Protein AF-0000000081412092 (afdb_homodimer)

Solvent-accessible surface area (backbone atoms only — not comparable to full-atom values): 49484 Å² total; per-residue (Å²): 128,83,80,73,74,61,71,73,50,49,62,52,47,55,50,48,51,60,58,60,59,54,66,62,67,49,49,82,80,66,66,61,80,60,73,70,66,56,52,68,73,54,84,76,53,70,52,47,70,67,46,55,77,29,87,55,70,61,45,66,67,56,73,60,57,31,67,35,69,69,59,52,50,51,50,53,47,17,69,72,57,8,29,70,48,46,28,34,55,22,48,27,48,23,31,45,15,49,18,34,36,40,46,10,62,61,32,58,31,29,33,36,39,35,36,53,24,46,31,36,23,14,58,27,76,78,75,10,41,76,90,38,36,67,36,75,33,33,48,32,37,42,33,41,38,38,41,32,55,66,48,88,67,34,36,46,61,26,47,18,50,21,31,45,29,47,21,52,19,35,47,25,46,32,52,38,51,50,52,50,52,49,49,50,44,51,50,40,48,44,50,36,34,41,34,53,54,50,39,51,53,48,54,52,49,48,53,51,43,53,52,48,29,53,48,32,49,51,31,35,75,67,69,76,42,47,73,62,54,33,36,58,39,53,26,57,52,35,48,47,53,28,50,46,47,54,32,52,43,50,37,52,46,31,32,29,51,45,30,37,65,28,51,33,23,39,26,60,27,75,73,64,67,86,63,59,79,44,73,76,81,80,88,49,36,52,61,75,47,44,46,67,45,46,48,28,18,20,66,48,33,19,30,47,19,46,20,24,20,26,25,26,42,37,47,28,38,57,28,66,69,46,68,47,50,30,43,37,34,36,44,30,24,44,36,68,40,80,50,93,66,60,32,77,39,80,91,26,58,45,69,52,75,47,78,48,75,48,64,89,70,79,67,91,55,50,67,45,50,48,36,45,52,27,20,51,49,26,26,52,29,26,52,50,33,38,52,45,51,55,50,44,53,50,48,39,38,51,26,45,47,47,40,55,48,33,57,55,47,46,53,54,28,53,50,44,29,53,54,27,48,51,47,28,54,50,32,50,50,33,36,76,70,68,73,44,60,66,68,56,33,52,52,27,46,53,49,26,53,51,31,48,51,49,35,50,51,41,52,44,47,40,56,46,27,52,54,50,35,43,53,48,49,23,37,35,68,59,34,49,77,66,56,73,53,70,75,49,48,38,79,70,77,78,55,79,77,37,104,132,81,79,74,76,64,73,73,50,50,62,52,44,53,51,45,48,58,57,58,58,56,66,59,72,47,46,84,80,66,63,60,82,59,74,70,66,56,52,66,71,44,42,67,31,67,52,47,71,66,47,54,76,29,86,54,68,59,45,68,66,56,70,60,58,32,66,34,70,67,58,52,51,51,49,53,47,16,71,74,57,8,63,70,48,50,52,34,53,50,50,27,52,49,32,45,51,50,19,50,58,38,44,53,62,57,41,75,42,76,45,82,50,72,45,86,42,83,41,77,24,48,80,35,88,75,73,10,36,78,90,38,37,70,35,74,31,33,48,32,37,40,32,41,36,38,40,31,52,66,48,89,68,34,35,46,59,27,46,19,48,21,32,44,28,46,21,52,20,36,46,26,47,31,52,37,51,51,51,50,51,50,49,51,43,53,49,37,47,44,50,34,34,41,34,53,54,50,37,52,53,47,52,52,50,47,53,50,42,51,52,49,29,53,48,32,47,50,32,36,76,68,70,75,43,45,72,65,53,33,50,60,40,51,60,57,52,63,58,46,52,52,49,46,50,53,33,54,50,50,35,52,53,30,33,34,50,43,30,45,66,29,58,45,58,61,77,63,27,73,71,62,68,85,62,60,78,44,74,76,80,80,86,46,35,54,59,73,45,44,47,68,45,47,47,26,18,21,66,47,33,19,32,46,19,45,21,24,20,27,24,27,43,36,46,27,40,58,28,67,69,46,69,45,48,29,42,38,34,36,42,32,25,41,28,62,39,79,50,94,67,60,31,78,39,79,63,16,39,30,36,36,41,32,47,37,39,39,32,79,58,38,50,50,50,25,66,42,15,48,36,33,28,27,19,19,48,26,19,30,30,25,18,52,32,37,42,45,51,28,52,44,51,34,47,38,40,45,25,45,43,47,41,56,40,33,57,55,31,45,54,23,28,52,50,20,31,54,38,20,48,52,33,28,54,47,33,47,53,33,36,76,70,67,74,45,60,65,67,56,34,51,51,29,47,54,49,28,51,52,31,50,50,49,35,48,51,42,52,40,47,39,56,45,28,51,53,51,35,42,52,49,49,23,37,36,69,61,33,50,77,66,57,72,53,70,75,50,48,37,79,69,76,78,56,80,78,40,106

Radius of gyration: 40.43 Å; Cα contacts (8 Å, |Δi|>4): 1668; chains: 2; bounding box: 71×134×109 Å

Secondary structure (DSSP, 8-state):
------TTHHHHHHHHHHHHGGGS---TT------PPPGGGSPP-HHHHTS-B-SPPPPTTGGGGG--HHHHHHHHHHHHH-HHHHHHHHHHHHHHHHHHHHHHTTS-EEEEEEEEEEEEEPSBTTTB-GGGTTEEEEEEEEEEEEEEE--TTSHHHHHHHHHHHHHHHHHHHHHHHHHHHHHHHHHHHHHHHHHHHHHHHHHHHHHHHHHHHHHHHHHHHTTSS-HHHHHHHHTHHHHHHHHHHHHHHHHHHHHHHHHHHTT--GGGGGGPPPP-----SPPPBS-S-HHHHHTT-HHHHHHHHHHHHHHHHHHHHHHTTSPEEEEEEEEEEEEESS-TTTTSSGGGEEEEEEEEEE--S--TTHHHHHHHHHHHHHHHHHHHHHHHHHHHHHHHHHHHHHHHHHHHHHHHHHHHHHHHHHHHHHHHHHHHTTSS-HHHHHHHHHHHHHHHHHHHHHHHHHHHHHHHHHHH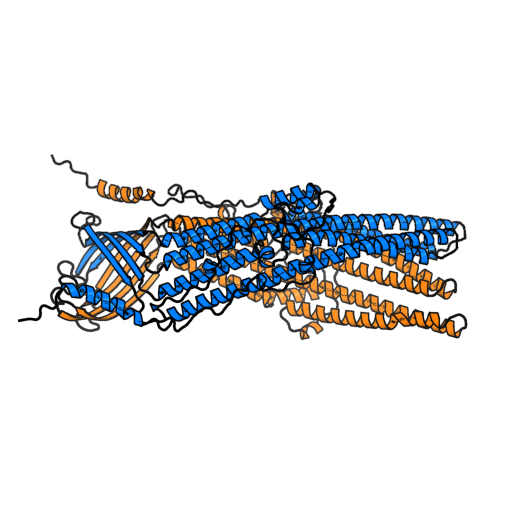TTTT--GGGS---HHHHSPPPPPGGG-/------TTHHHHHHHHHHHHTTTS---TT------PPPGGGSPP-HHHHTS-B-SPPPPTTGGGGG--HHHHHHHHHHHHH-HHHHHHHHHHHHHHHHHHHHHHTTSPEEEEEEE--EEEEPSBTTTB-GGGTTEEEEEEEEEEEEEEE--TTSHHHHHHHHHHHHHHHHHHHHHHHHHHHHHHHHHHHHHHHHHHHHHHHHHHHHHHHHHHHHHHHHHHHTTSS-HHHHHHHHTHHHHHHHHHHHHHHHHHHHHHHHHHHTT--GGGGGGPPPP-----SPPPBS-S-HHHHHHT-HHHHHHHHHHHHHHHHHHHHHHTTS-EEEEEEEEEEEEESS-TTTTSSGGGEEEEEEEEEEEEEE-TTHHHHHHHHHHHHHHHHHHHHHHHHHHHHHHHHHHHHHHHHHHHHHHHHHHHHHHHHHHHHHHHHHHHTTSS-HHHHHHHHHHHHHHHHHHHHHHHHHHHHHHHHHHHTTTT--GGGS---HHHHSPPPPPGGG-

Organism: NCBI:txid198620

Sequence (998 aa):
MPRRINRALLPLSVLAFTLGLGGCIGTGGIAPQGKALEANALATDDAIAHAARDANWPTARWWQAYGDPQLNHWIDLAVQGSPTMAMAAARVRQARAMAGVAEAAESLQINGESTLKRHNWPTDQFYGPGELANTTTWDNNAALGFSYALDLWGRESNASERAVDLAHMSAAEARLAQLELQNNIVRAYIELSLHYAQRDIVAATLKQQQQILDLAQKRLNGGIGTHFEVSQAETPLPETHRQLDALDEEIALSRNQIVALAGKGPGEGAQLQRPTLSLGAALKLPSALPAELLGQRPDVVASRWQVAAQARGIDVAHAGFYPNVDLVGSLGYMATGGGALEFLTGKKLNYNVGPAISLPIFDGGRLRAELGEASAGYDIAVAHYNQTLVNALKNISDQLIRRESMDKQQTFAAESVATAQKTYDIAMVAYQRGLTDYLNVLNAQTLLFKQQQVQQRVQAARLSAHAELVTALGGGLGAGNDVPTTEQTAVPKTPALLRMPRRINRALLPLSVLAFTLGLGGCIGTGGIAPQGKALEANALATDDAIAHAARDANWPTARWWQAYGDPQLNHWIDLAVQGSPTMAMAAARVRQARAMAGVAEAAESLQINGESTLKRHNWPTDQFYGPGELANTTTWDNNAALGFSYALDLWGRESNASERAVDLAHMSAAEARLAQLELQNNIVRAYIELSLHYAQRDIVAATLKQQQQILDLAQKRLNGGIGTHFEVSQAETPLPETHRQLDALDEEIALSRNQIVALAGKGPGEGAQLQRPTLSLGAALKLPSALPAELLGQRPDVVASRWQVAAQARGIDVAHAGFYPNVDLVGSLGYMATGGGALEFLTGKKLNYNVGPAISLPIFDGGRLRAELGEASAGYDIAVAHYNQTLVNALKNISDQLIRRESMDKQQTFAAESVATAQKTYDIAMVAYQRGLTDYLNVLNAQTLLFKQQQVQQRVQAARLSAHAELVTALGGGLGAGNDVPTTEQTAVPKTPALLR

InterPro domains:
  IPR003423 Outer membrane efflux protein [PF02321] (74-263)
  IPR003423 Outer membrane efflux protein [PF02321] (289-475)
  IPR010131 Multidrug resistance outer membrane protein MdtP/Nodulation protein T-like [PTHR30203] (1-477)
  IPR010131 Multidrug resistance outer membrane protein MdtP/Nodulation protein T-like [TIGR01845] (16-476)

Nearest PDB structures (foldseek):
  5azs-assembly1_A  TM=8.991E-01  e=2.786E-22  Pseudomonas aeruginosa PAO1
  1wp1-assembly1_A  TM=8.840E-01  e=1.507E-22  Pseudomonas aeruginosa
  7akz-assembly1_A  TM=8.746E-01  e=1.381E-22  Pseudomonas aeruginosa PAO1
  5azs-assembly1_C  TM=8.806E-01  e=8.719E-22  Pseudomonas aeruginosa PAO1
  6zre-assembly2_B  TM=8.581E-01  e=2.392E-21  Pseudomonas aeruginosa PAO1

pLDDT: mean 92.53, std 10.91, range [32.28, 98.81]

Foldseek 3Di:
DPPPPPPVCVVVVVVVVQVVLLPFFFLVPFFFDADFDDLLVDDADPLLVVFFADQDAQALQNVCLQVFVVLVVLLVLLCPDPPLLVVLVVVLVVLVVVLVVLLCLQDKDKDKDKDWDWDAADQDCPRQNDPRHRDIWIWIKIKIKIKHWPCPLCLSVLSSVLSVLLSLLSVLVSLLSSLVLSLQLLLLLLQLLLLVLLLVLLVVLLVVLVVQLVLLVVCVVVVNHDPVQNCVSVVCNVVSVVVNVVSVVSNLVSLQSSVVSSVHHSVCSVVDDRTRTDRDDADTHSDSRSCLQQLQASVLQSLLSQLLSLLSQLSSLLCLQHKTKMKIKMWIFTDIHDDSCVSRDPVRIDMDIDIDIDHDSDDPCVSSVSSNVSSVSSNVSSVVSNVSSVVLSVQLSVLSVQLVVLVVVLVVLVVQLVVLVVQLVVQVVCVSVVNDGCVSNVVSSVSNSVSSSVNSVSVSSNSSSRSSNSNSSRSNPRSSVSHDDPVSSDRDDNDPSND/DPPPPPPVCVVVVVVVVVVVLLPFFFLVPQFFDADFDDLLVDDADPLLVVFFADQDAQALQNVCLFVFVVLVVLLVLLCPDNPLLVVLVVVLVVLVVVLVVLLCLQDKDKDKDKDWDWDQADQDCPRQNDPRHRDIWIWIKIKIKIKHWPCPLCLSVLSSVLSVLLSLLSVLVSLLSSLVLSLQLLLLLLQLLLLVLLLVLLVVLLVVLVVQLVLLVVCVVVVNHDPVQNCVSVPCNVVSVVVNVVSVVSNLVSLQSSVVSSVDHSVCSVVDDRDRTDRDDADGHSDSRLCLQQLQASVLQSLQSQLLSLLSQLSSLLCLQDKTKMKIKMWIFTDIHDDSCVRRDPVRIDMDIDIDIDHDSDDPCVSSVSSNVSSVSSNVSSVSSNVSSVVLSVLLSVLSVQLVVLVVVLVVLVVQLVVLVVQLVVQVVCVSVVNDGCVSNVVSSVSNSVSSSVNSVSVSSNSSSRSSNSNSSHSNPRSSVSHDDPVSSDRDDNDPSSD

Structure (mmCIF, N/CA/C/O backbone):
data_AF-0000000081412092-model_v1
#
loop_
_entity.id
_entity.type
_entity.pdbx_description
1 polymer 'Efflux transporter outer membrane subunit'
#
loop_
_atom_site.group_PDB
_atom_site.id
_atom_site.type_symbol
_atom_site.label_atom_id
_atom_site.label_alt_id
_atom_site.label_comp_id
_atom_site.label_asym_id
_atom_site.label_entity_id
_atom_site.label_seq_id
_atom_site.pdbx_PDB_ins_code
_atom_site.Cartn_x
_atom_site.Cartn_y
_atom_site.Cartn_z
_atom_site.occupancy
_atom_site.B_iso_or_equiv
_atom_site.auth_seq_id
_atom_site.auth_comp_id
_atom_site.auth_asym_id
_atom_site.auth_atom_id
_atom_site.pdbx_PDB_model_num
ATOM 1 N N . MET A 1 1 ? -39.469 70.812 19.297 1 35.06 1 MET A N 1
ATOM 2 C CA . MET A 1 1 ? -39.156 69.812 20.266 1 35.06 1 MET A CA 1
ATOM 3 C C . MET A 1 1 ? -38.375 68.625 19.609 1 35.06 1 MET A C 1
ATOM 5 O O . MET A 1 1 ? -38.844 68.062 18.609 1 35.06 1 MET A O 1
ATOM 9 N N . PRO A 1 2 ? -37 68.688 19.719 1 48.34 2 PRO A N 1
ATOM 10 C CA . PRO A 1 2 ? -36.125 67.812 18.953 1 48.34 2 PRO A CA 1
ATOM 11 C C . PRO A 1 2 ? -36.438 66.312 19.188 1 48.34 2 PRO A C 1
ATOM 13 O O . PRO A 1 2 ? -36.875 65.938 20.281 1 48.34 2 PRO A O 1
ATOM 16 N N . ARG A 1 3 ? -37.031 65.688 18.172 1 50.62 3 ARG A N 1
ATOM 17 C CA . ARG A 1 3 ? -37.375 64.312 18.141 1 50.62 3 ARG A CA 1
ATOM 18 C C . ARG A 1 3 ? -36.219 63.438 18.719 1 50.62 3 ARG A C 1
ATOM 20 O O . ARG A 1 3 ? -35.094 63.469 18.203 1 50.62 3 ARG A O 1
ATOM 27 N N . ARG A 1 4 ? -36.188 63.188 20.078 1 48.78 4 ARG A N 1
ATOM 28 C CA . ARG A 1 4 ? -35.312 62.281 20.844 1 48.78 4 ARG A CA 1
ATOM 29 C C . ARG A 1 4 ? -35.25 60.906 20.203 1 48.78 4 ARG A C 1
ATOM 31 O O . ARG A 1 4 ? -36.188 60.125 20.25 1 48.78 4 ARG A O 1
ATOM 38 N N . ILE A 1 5 ? -34.562 60.812 19 1 49.03 5 ILE A N 1
ATOM 39 C CA . ILE A 1 5 ? -34.219 59.469 18.547 1 49.03 5 ILE A CA 1
ATOM 40 C C . ILE A 1 5 ? -33.688 58.656 19.734 1 49.03 5 ILE A C 1
ATOM 42 O O . ILE A 1 5 ? -32.719 59.031 20.375 1 49.03 5 ILE A O 1
ATOM 46 N N . ASN A 1 6 ? -34.562 57.969 20.469 1 45.41 6 ASN A N 1
ATOM 47 C CA . ASN A 1 6 ? -34.281 57.125 21.641 1 45.41 6 ASN A CA 1
ATOM 48 C C . ASN A 1 6 ? -33 56.344 21.453 1 45.41 6 ASN A C 1
ATOM 50 O O . ASN A 1 6 ? -32.875 55.562 20.5 1 45.41 6 ASN A O 1
ATOM 54 N N . ARG A 1 7 ? -31.859 56.75 21.953 1 57.88 7 ARG A N 1
ATOM 55 C CA . ARG A 1 7 ? -30.5 56.219 22.094 1 57.88 7 ARG A CA 1
ATOM 56 C C . ARG A 1 7 ? -30.5 54.719 22.297 1 57.88 7 ARG A C 1
ATOM 58 O O . ARG A 1 7 ? -29.484 54.062 22.094 1 57.88 7 ARG A O 1
ATOM 65 N N . ALA A 1 8 ? -31.562 54.219 22.953 1 57.28 8 ALA A N 1
ATOM 66 C CA . ALA A 1 8 ? -31.594 52.812 23.25 1 57.28 8 ALA A CA 1
ATOM 67 C C . ALA A 1 8 ? -31.844 52 21.969 1 57.28 8 ALA A C 1
ATOM 69 O O . ALA A 1 8 ? -31.531 50.812 21.906 1 57.28 8 ALA A O 1
ATOM 70 N N . LEU A 1 9 ? -32.469 52.594 20.984 1 55.66 9 LEU A N 1
ATOM 71 C CA . LEU A 1 9 ? -32.812 51.844 19.766 1 55.66 9 LEU A CA 1
ATOM 72 C C . LEU A 1 9 ? -31.578 51.719 18.859 1 55.66 9 LEU A C 1
ATOM 74 O O . LEU A 1 9 ? -31.609 51 17.875 1 55.66 9 LEU A O 1
ATOM 78 N N . LEU A 1 10 ? -30.5 52.5 19.188 1 52.22 10 LEU A N 1
ATOM 79 C CA . LEU A 1 10 ? -29.328 52.5 18.312 1 52.22 10 LEU A CA 1
ATOM 80 C C . LEU A 1 10 ? -28.641 51.125 18.344 1 52.22 10 LEU A C 1
ATOM 82 O O . LEU A 1 10 ? -28.297 50.562 17.297 1 52.22 10 LEU A O 1
ATOM 86 N N . PRO A 1 11 ? -28.547 50.656 19.594 1 58.25 11 PRO A N 1
ATOM 87 C CA . PRO A 1 11 ? -27.891 49.344 19.531 1 58.25 11 PRO A CA 1
ATOM 88 C C . PRO A 1 11 ? -28.75 48.281 18.844 1 58.25 11 PRO A C 1
ATOM 90 O O . PRO A 1 11 ? -28.234 47.406 18.156 1 58.25 11 PRO A O 1
ATOM 93 N N . LEU A 1 12 ? -30.062 48.438 19.016 1 58.16 12 LEU A N 1
ATOM 94 C CA . LEU A 1 12 ? -30.938 47.469 18.359 1 58.16 12 LEU A CA 1
ATOM 95 C C . LEU A 1 12 ? -30.906 47.656 16.844 1 58.16 12 LEU A C 1
ATOM 97 O O . LEU A 1 12 ? -31 46.688 16.094 1 58.16 12 LEU A O 1
ATOM 101 N N . SER A 1 13 ? -30.766 48.844 16.359 1 56.66 13 SER A N 1
ATOM 102 C CA . SER A 1 13 ? -30.688 49.094 14.922 1 56.66 13 SER A CA 1
ATOM 103 C C . SER A 1 13 ? -29.391 48.531 14.344 1 56.66 13 SER A C 1
ATOM 105 O O . SER A 1 13 ? -29.375 48 13.227 1 56.66 13 SER A O 1
ATOM 107 N N . VAL A 1 14 ? -28.312 48.719 15.047 1 56.19 14 VAL A N 1
ATOM 108 C CA . VAL A 1 14 ? -27.047 48.125 14.594 1 56.19 14 VAL A CA 1
ATOM 109 C C . VAL A 1 14 ? -27.156 46.594 14.562 1 56.19 14 VAL A C 1
ATOM 111 O O . VAL A 1 14 ? -26.688 45.969 13.625 1 56.19 14 VAL A O 1
ATOM 114 N N . LEU A 1 15 ? -27.828 46.094 15.578 1 55.78 15 LEU A N 1
ATOM 115 C CA . LEU A 1 15 ? -28.047 44.656 15.562 1 55.78 15 LEU A CA 1
ATOM 116 C C . LEU A 1 15 ? -28.953 44.25 14.391 1 55.78 15 LEU A C 1
ATOM 118 O O . LEU A 1 15 ? -28.703 43.25 13.719 1 55.78 15 LEU A O 1
ATOM 122 N N . ALA A 1 16 ? -30 45.031 14.18 1 55.62 16 ALA A N 1
ATOM 123 C CA . ALA A 1 16 ? -30.906 44.75 13.07 1 55.62 16 ALA A CA 1
ATOM 124 C C . ALA A 1 16 ? -30.203 44.906 11.727 1 55.62 16 ALA A C 1
ATOM 126 O O . ALA A 1 16 ? -30.453 44.125 10.797 1 55.62 16 ALA A O 1
ATOM 127 N N . PHE A 1 17 ? -29.344 45.844 11.539 1 53.47 17 PHE A N 1
ATOM 128 C CA . PHE A 1 17 ? -28.562 46 10.312 1 53.47 17 PHE A CA 1
ATOM 129 C C . PHE A 1 17 ? -27.641 44.812 10.102 1 53.47 17 PHE A C 1
ATOM 131 O O . PHE A 1 17 ? -27.484 44.344 8.977 1 53.47 17 PHE A O 1
ATOM 138 N N . THR A 1 18 ? -26.984 44.406 11.18 1 50.69 18 THR A N 1
ATOM 139 C CA . THR A 1 18 ? -26.141 43.219 11.039 1 50.69 18 THR A CA 1
ATOM 140 C C . THR A 1 18 ? -26.984 42 10.648 1 50.69 18 THR A C 1
ATOM 142 O O . THR A 1 18 ? -26.531 41.125 9.891 1 50.69 18 THR A O 1
ATOM 145 N N . LEU A 1 19 ? -28.125 41.906 11.258 1 51.72 19 LEU A N 1
ATOM 146 C CA . LEU A 1 19 ? -28.969 40.781 10.906 1 51.72 19 LEU A CA 1
ATOM 147 C C . LEU A 1 19 ? -29.516 40.906 9.492 1 51.72 19 LEU A C 1
ATOM 149 O O . LEU A 1 19 ? -29.875 39.938 8.852 1 51.72 19 LEU A O 1
ATOM 153 N N . GLY A 1 20 ? -29.828 42.125 9.141 1 49.5 20 GLY A N 1
ATOM 154 C CA . GLY A 1 20 ? -30.328 42.344 7.789 1 49.5 20 GLY A CA 1
ATOM 155 C C . GLY A 1 20 ? -29.297 42.031 6.723 1 49.5 20 GLY A C 1
ATOM 156 O O . GLY A 1 20 ? -29.609 42 5.531 1 49.5 20 GLY A O 1
ATOM 157 N N . LEU A 1 21 ? -28.016 42.219 7.008 1 47.34 21 LEU A N 1
ATOM 158 C CA . LEU A 1 21 ? -27 41.844 6.031 1 47.34 21 LEU A CA 1
ATOM 159 C C . LEU A 1 21 ? -27.016 40.344 5.781 1 47.34 21 LEU A C 1
ATOM 161 O O . LEU A 1 21 ? -26.062 39.781 5.238 1 47.34 21 LEU A O 1
ATOM 165 N N . GLY A 1 22 ? -27.766 39.594 6.441 1 47.69 22 GLY A N 1
ATOM 166 C CA . GLY A 1 22 ? -27.969 38.188 6.09 1 47.69 22 GLY A CA 1
ATOM 167 C C . GLY A 1 22 ? -28.141 37.969 4.598 1 47.69 22 GLY A C 1
ATOM 168 O O . GLY A 1 22 ? -28.453 36.844 4.164 1 47.69 22 GLY A O 1
ATOM 169 N N . GLY A 1 23 ? -28.562 38.938 3.936 1 49.41 23 GLY A N 1
ATOM 170 C CA . GLY A 1 23 ? -28.984 38.719 2.559 1 49.41 23 GLY A CA 1
ATOM 171 C C . GLY A 1 23 ? -27.859 38.281 1.651 1 49.41 23 GLY A C 1
ATOM 172 O O . GLY A 1 23 ? -28.062 38.031 0.459 1 49.41 23 GLY A O 1
ATOM 173 N N . CYS A 1 24 ? -26.594 38.656 1.854 1 57.25 24 CYS A N 1
ATOM 174 C CA . CYS A 1 24 ? -25.781 38.75 0.647 1 57.25 24 CYS A CA 1
ATOM 175 C C . CYS A 1 24 ? -25.422 37.375 0.093 1 57.25 24 CYS A C 1
ATOM 177 O O . CYS A 1 24 ? -25.625 37.125 -1.096 1 57.25 24 CYS A O 1
ATOM 179 N N . ILE A 1 25 ? -24.438 36.594 0.785 1 73.62 25 ILE A N 1
ATOM 180 C CA . ILE A 1 25 ? -23.922 35.5 -0.003 1 73.62 25 ILE A CA 1
ATOM 181 C C . ILE A 1 25 ? -24.812 34.25 0.212 1 73.62 25 ILE A C 1
ATOM 183 O O . ILE A 1 25 ? -24.953 33.781 1.34 1 73.62 25 ILE A O 1
ATOM 187 N N . GLY A 1 26 ? -25.672 33.938 -0.663 1 83 26 GLY A N 1
ATOM 188 C CA . GLY A 1 26 ? -26.453 32.719 -0.649 1 83 26 GLY A CA 1
ATOM 189 C C . GLY A 1 26 ? -25.734 31.531 -1.264 1 83 26 GLY A C 1
ATOM 190 O O . GLY A 1 26 ? -24.672 31.688 -1.855 1 83 26 GLY A O 1
ATOM 191 N N . THR A 1 27 ? -26.281 30.359 -1.04 1 90.44 27 THR A N 1
ATOM 192 C CA . THR A 1 27 ? -25.625 29.141 -1.51 1 90.44 27 THR A CA 1
ATOM 193 C C . THR A 1 27 ? -25.828 28.953 -3.012 1 90.44 27 THR A C 1
ATOM 195 O O . THR A 1 27 ? -25.094 28.219 -3.658 1 90.44 27 THR A O 1
ATOM 198 N N . GLY A 1 28 ? -26.875 29.672 -3.545 1 88.19 28 GLY A N 1
ATOM 199 C CA . GLY A 1 28 ? -27.156 29.516 -4.965 1 88.19 28 GLY A CA 1
ATOM 200 C C . GLY A 1 28 ? -27.719 28.156 -5.324 1 88.19 28 GLY A C 1
ATOM 201 O O . GLY A 1 28 ? -27.531 27.672 -6.441 1 88.19 28 GLY A O 1
ATOM 202 N N . GLY A 1 29 ? -28.219 27.422 -4.316 1 91.56 29 GLY A N 1
ATOM 203 C CA . GLY A 1 29 ? -28.844 26.141 -4.574 1 91.56 29 GLY A CA 1
ATOM 204 C C . GLY A 1 29 ? -27.859 24.984 -4.613 1 91.56 29 GLY A C 1
ATOM 205 O O . GLY A 1 29 ? -28.203 23.875 -5.008 1 91.56 29 GLY A O 1
ATOM 206 N N . ILE A 1 30 ? -26.641 25.203 -4.281 1 94.69 30 ILE A N 1
ATOM 207 C CA . ILE A 1 30 ? -25.609 24.172 -4.285 1 94.69 30 ILE A CA 1
ATOM 208 C C . ILE A 1 30 ? -25.906 23.125 -3.207 1 94.69 30 ILE A C 1
ATOM 210 O O . ILE A 1 30 ? -26.062 23.469 -2.031 1 94.69 30 ILE A O 1
ATOM 214 N N . ALA A 1 31 ? -26.078 21.906 -3.568 1 93.56 31 ALA A N 1
ATOM 215 C CA . ALA A 1 31 ? -26.359 20.781 -2.674 1 93.56 31 ALA A CA 1
ATOM 216 C C . ALA A 1 31 ? -25.891 19.453 -3.285 1 93.56 31 ALA A C 1
ATOM 218 O O . ALA A 1 31 ? -25.688 19.359 -4.5 1 93.56 31 ALA A O 1
ATOM 219 N N . PRO A 1 32 ? -25.656 18.438 -2.449 1 95.06 32 PRO A N 1
ATOM 220 C CA . PRO A 1 32 ? -25.297 17.141 -2.994 1 95.06 32 PRO A CA 1
ATOM 221 C C . PRO A 1 32 ? -26.375 16.547 -3.9 1 95.06 32 PRO A C 1
ATOM 223 O O . PRO A 1 32 ? -27.562 16.891 -3.766 1 95.06 32 PRO A O 1
ATOM 226 N N . GLN A 1 33 ? -25.906 15.703 -4.77 1 93.81 33 GLN A N 1
ATOM 227 C CA . GLN A 1 33 ? -26.828 15.109 -5.73 1 93.81 33 GLN A CA 1
ATOM 228 C C . GLN A 1 33 ? -26.953 13.602 -5.504 1 93.81 33 GLN A C 1
ATOM 230 O O . GLN A 1 33 ? -27.906 12.984 -5.973 1 93.81 33 GLN A O 1
ATOM 235 N N . GLY A 1 34 ? -26 13.094 -4.848 1 91.62 34 GLY A N 1
ATOM 236 C CA . GLY A 1 34 ? -25.953 11.648 -4.68 1 91.62 34 GLY A CA 1
ATOM 237 C C . GLY A 1 34 ? -27 11.133 -3.701 1 91.62 34 GLY A C 1
ATOM 238 O O . GLY A 1 34 ? -27.375 11.828 -2.76 1 91.62 34 GLY A O 1
ATOM 239 N N . LYS A 1 35 ? -27.531 9.812 -3.994 1 92.81 35 LYS A N 1
ATOM 240 C CA . LYS A 1 35 ? -28.453 9.125 -3.098 1 92.81 35 LYS A CA 1
ATOM 241 C C . LYS A 1 35 ? -27.906 7.766 -2.674 1 92.81 35 LYS A C 1
ATOM 243 O O . LYS A 1 35 ? -27.5 6.961 -3.52 1 92.81 35 LYS A O 1
ATOM 248 N N . ALA A 1 36 ? -27.812 7.648 -1.334 1 93.75 36 ALA A N 1
ATOM 249 C CA . ALA A 1 36 ? -27.359 6.363 -0.81 1 93.75 36 ALA A CA 1
ATOM 250 C C . ALA A 1 36 ? -28.359 5.254 -1.121 1 93.75 36 ALA A C 1
ATOM 252 O O . ALA A 1 36 ? -29.578 5.438 -0.95 1 93.75 36 ALA A O 1
ATOM 253 N N . LEU A 1 37 ? -27.844 4.199 -1.596 1 91.94 37 LEU A N 1
ATOM 254 C CA . LEU A 1 37 ? -28.688 3.031 -1.848 1 91.94 37 LEU A CA 1
ATOM 255 C C . LEU A 1 37 ? -29.141 2.398 -0.537 1 91.94 37 LEU A C 1
ATOM 257 O O . LEU A 1 37 ? -28.359 2.283 0.408 1 91.94 37 LEU A O 1
ATOM 261 N N . GLU A 1 38 ? -30.484 2.07 -0.577 1 91.12 38 GLU A N 1
ATOM 262 C CA . GLU A 1 38 ? -30.938 1.19 0.495 1 91.12 38 GLU A CA 1
ATOM 263 C C . GLU A 1 38 ? -30.531 -0.257 0.232 1 91.12 38 GLU A C 1
ATOM 265 O O . GLU A 1 38 ? -30.844 -0.813 -0.822 1 91.12 38 GLU A O 1
ATOM 270 N N . ALA A 1 39 ? -29.922 -0.827 1.191 1 91.5 39 ALA A N 1
ATOM 271 C CA . ALA A 1 39 ? -29.406 -2.176 0.992 1 91.5 39 ALA A CA 1
ATOM 272 C C . ALA A 1 39 ? -30.5 -3.133 0.552 1 91.5 39 ALA A C 1
ATOM 274 O O . ALA A 1 39 ? -30.297 -3.955 -0.343 1 91.5 39 ALA A O 1
ATOM 275 N N . ASN A 1 40 ? -31.672 -2.986 1.135 1 92.06 40 ASN A N 1
ATOM 276 C CA . ASN A 1 40 ? -32.781 -3.895 0.843 1 92.06 40 ASN A CA 1
ATOM 277 C C . ASN A 1 40 ? -33.375 -3.629 -0.538 1 92.06 40 ASN A C 1
ATOM 279 O O . ASN A 1 40 ? -34.188 -4.41 -1.026 1 92.06 40 ASN A O 1
ATOM 283 N N . ALA A 1 41 ? -32.938 -2.562 -1.156 1 91.56 41 ALA A N 1
ATOM 284 C CA . ALA A 1 41 ? -33.406 -2.275 -2.518 1 91.56 41 ALA A CA 1
ATOM 285 C C . ALA A 1 41 ? -32.625 -3.121 -3.533 1 91.56 41 ALA A C 1
ATOM 287 O O . ALA A 1 41 ? -33.062 -3.238 -4.688 1 91.56 41 ALA A O 1
ATOM 288 N N . LEU A 1 42 ? -31.547 -3.643 -3.143 1 92.25 42 LEU A N 1
ATOM 289 C CA . LEU A 1 42 ? -30.797 -4.531 -4.016 1 92.25 42 LEU A CA 1
ATOM 290 C C . LEU A 1 42 ? -31.453 -5.898 -4.113 1 92.25 42 LEU A C 1
ATOM 292 O O . LEU A 1 42 ? -31.719 -6.539 -3.092 1 92.25 42 LEU A O 1
ATOM 296 N N . ALA A 1 43 ? -31.656 -6.312 -5.324 1 91.94 43 ALA A N 1
ATOM 297 C CA . ALA A 1 43 ? -32.281 -7.613 -5.551 1 91.94 43 ALA A CA 1
ATOM 298 C C . ALA A 1 43 ? -31.297 -8.75 -5.258 1 91.94 43 ALA A C 1
ATOM 300 O O . ALA A 1 43 ? -30.109 -8.641 -5.578 1 91.94 43 ALA A O 1
ATOM 301 N N . THR A 1 44 ? -31.828 -9.797 -4.633 1 90.44 44 THR A N 1
ATOM 302 C CA . THR A 1 44 ? -31.016 -10.984 -4.379 1 90.44 44 THR A CA 1
ATOM 303 C C . THR A 1 44 ? -31.312 -12.078 -5.402 1 90.44 44 THR A C 1
ATOM 305 O O . THR A 1 44 ? -32.375 -12.07 -6.027 1 90.44 44 THR A O 1
ATOM 308 N N . ASP A 1 45 ? -30.375 -12.922 -5.66 1 91.44 45 ASP A N 1
ATOM 309 C CA . ASP A 1 45 ? -30.562 -14.039 -6.582 1 91.44 45 ASP A CA 1
ATOM 310 C C . ASP A 1 45 ? -31.016 -15.289 -5.84 1 91.44 45 ASP A C 1
ATOM 312 O O . ASP A 1 45 ? -31.328 -15.242 -4.648 1 91.44 45 ASP A O 1
ATOM 316 N N . ASP A 1 46 ? -31.188 -16.375 -6.594 1 90.5 46 ASP A N 1
ATOM 317 C CA . ASP A 1 46 ? -31.656 -17.641 -6.047 1 90.5 46 ASP A CA 1
ATOM 318 C C . ASP A 1 46 ? -30.688 -18.188 -5 1 90.5 46 ASP A C 1
ATOM 320 O O . ASP A 1 46 ? -31.109 -18.828 -4.031 1 90.5 46 ASP A O 1
ATOM 324 N N . ALA A 1 47 ? -29.438 -17.906 -5.164 1 89.88 47 ALA A N 1
ATOM 325 C CA . ALA A 1 47 ? -28.422 -18.422 -4.238 1 89.88 47 ALA A CA 1
ATOM 326 C C . ALA A 1 47 ? -28.641 -17.859 -2.834 1 89.88 47 ALA A C 1
ATOM 328 O O . ALA A 1 47 ? -28.578 -18.594 -1.852 1 89.88 47 ALA A O 1
ATOM 329 N N . ILE A 1 48 ? -28.953 -16.672 -2.734 1 90.44 48 ILE A N 1
ATOM 330 C CA . ILE A 1 48 ? -29.188 -16.047 -1.439 1 90.44 48 ILE A CA 1
ATOM 331 C C . ILE A 1 48 ? -30.578 -16.406 -0.933 1 90.44 48 ILE A C 1
ATOM 333 O O . ILE A 1 48 ? -30.75 -16.766 0.236 1 90.44 48 ILE A O 1
ATOM 337 N N . ALA A 1 49 ? -31.531 -16.344 -1.795 1 86.69 49 ALA A N 1
ATOM 338 C CA . ALA A 1 49 ? -32.938 -16.562 -1.417 1 86.69 49 ALA A CA 1
ATOM 339 C C . ALA A 1 49 ? -33.125 -17.984 -0.871 1 86.69 49 ALA A C 1
ATOM 341 O O . ALA A 1 49 ? -33.906 -18.188 0.054 1 86.69 49 ALA A O 1
ATOM 342 N N . HIS A 1 50 ? -32.375 -18.906 -1.37 1 83.25 50 HIS A N 1
ATOM 343 C CA . HIS A 1 50 ? -32.625 -20.297 -1.022 1 83.25 50 HIS A CA 1
ATOM 344 C C . HIS A 1 50 ? -31.547 -20.844 -0.077 1 83.25 50 HIS A C 1
ATOM 346 O O . HIS A 1 50 ? -31.562 -22.016 0.27 1 83.25 50 HIS A O 1
ATOM 352 N N . ALA A 1 51 ? -30.656 -20.016 0.256 1 85.81 51 ALA A N 1
ATOM 353 C CA . ALA A 1 51 ? -29.641 -20.484 1.196 1 85.81 51 ALA A CA 1
ATOM 354 C C . ALA A 1 51 ? -30.266 -20.891 2.527 1 85.81 51 ALA A C 1
ATOM 356 O O . ALA A 1 51 ? -31.203 -20.25 3.002 1 85.81 51 ALA A O 1
ATOM 357 N N . ALA A 1 52 ? -29.719 -21.922 3.094 1 76.62 52 ALA A N 1
ATOM 358 C CA . ALA A 1 52 ? -30.172 -22.312 4.422 1 76.62 52 ALA A CA 1
ATOM 359 C C . ALA A 1 52 ? -29.953 -21.188 5.43 1 76.62 52 ALA A C 1
ATOM 361 O O . ALA A 1 52 ? -28.953 -20.469 5.363 1 76.62 52 ALA A O 1
ATOM 362 N N . ARG A 1 53 ? -30.953 -21.141 6.383 1 80.81 53 ARG A N 1
ATOM 363 C CA . ARG A 1 53 ? -30.906 -20 7.309 1 80.81 53 ARG A CA 1
ATOM 364 C C . ARG A 1 53 ? -30.594 -20.469 8.727 1 80.81 53 ARG A C 1
ATOM 366 O O . ARG A 1 53 ? -30.953 -21.594 9.109 1 80.81 53 ARG A O 1
ATOM 373 N N . ASP A 1 54 ? -29.734 -19.594 9.297 1 75.75 54 ASP A N 1
ATOM 374 C CA . ASP A 1 54 ? -29.422 -19.703 10.719 1 75.75 54 ASP A CA 1
ATOM 375 C C . ASP A 1 54 ? -29.344 -18.344 11.383 1 75.75 54 ASP A C 1
ATOM 377 O O . ASP A 1 54 ? -28.906 -17.359 10.766 1 75.75 54 ASP A O 1
ATOM 381 N N . ALA A 1 55 ? -29.922 -18.344 12.547 1 70.06 55 ALA A N 1
ATOM 382 C CA . ALA A 1 55 ? -30.016 -17.047 13.219 1 70.06 55 ALA A CA 1
ATOM 383 C C . ALA A 1 55 ? -28.641 -16.594 13.719 1 70.06 55 ALA A C 1
ATOM 385 O O . ALA A 1 55 ? -28.453 -15.422 14.062 1 70.06 55 ALA A O 1
ATOM 386 N N . ASN A 1 56 ? -27.703 -17.453 13.539 1 77.75 56 ASN A N 1
ATOM 387 C CA . ASN A 1 56 ? -26.422 -17.109 14.172 1 77.75 56 ASN A CA 1
ATOM 388 C C . ASN A 1 56 ? -25.438 -16.531 13.156 1 77.75 56 ASN A C 1
ATOM 390 O O . ASN A 1 56 ? -25.344 -17.031 12.031 1 77.75 56 ASN A O 1
ATOM 394 N N . TRP A 1 57 ? -24.844 -15.453 13.586 1 80.94 57 TRP A N 1
ATOM 395 C CA . TRP A 1 57 ? -23.734 -14.883 12.82 1 80.94 57 TRP A CA 1
ATOM 396 C C . TRP A 1 57 ? -22.453 -15.656 13.07 1 80.94 57 TRP A C 1
ATOM 398 O O . TRP A 1 57 ? -22.312 -16.344 14.086 1 80.94 57 TRP A O 1
ATOM 408 N N . PRO A 1 58 ? -21.531 -15.516 12.055 1 83.44 58 PRO A N 1
ATOM 409 C CA . PRO A 1 58 ? -20.234 -16.125 12.344 1 83.44 58 PRO A CA 1
ATOM 410 C C . PRO A 1 58 ? -19.609 -15.586 13.633 1 83.44 58 PRO A C 1
ATOM 412 O O . PRO A 1 58 ? -19.781 -14.414 13.969 1 83.44 58 PRO A O 1
ATOM 415 N N . THR A 1 59 ? -18.953 -16.484 14.289 1 85.75 59 THR A N 1
ATOM 416 C CA . THR A 1 59 ? -18.25 -16.078 15.5 1 85.75 59 THR A CA 1
ATOM 417 C C . THR A 1 59 ? -16.953 -15.352 15.148 1 85.75 59 THR A C 1
ATOM 419 O O . THR A 1 59 ? -16.453 -15.469 14.023 1 85.75 59 THR A O 1
ATOM 422 N N . ALA A 1 60 ? -16.391 -14.648 16.156 1 89.56 60 ALA A N 1
ATOM 423 C CA . ALA A 1 60 ? -15.172 -13.891 15.938 1 89.56 60 ALA A CA 1
ATOM 424 C C . ALA A 1 60 ? -13.992 -14.82 15.664 1 89.56 60 ALA A C 1
ATOM 426 O O . ALA A 1 60 ? -13.016 -14.43 15.008 1 89.56 60 ALA A O 1
ATOM 427 N N . ARG A 1 61 ? -14.07 -16.109 16.156 1 94.62 61 ARG A N 1
ATOM 428 C CA . ARG A 1 61 ? -13.055 -17.125 15.898 1 94.62 61 ARG A CA 1
ATOM 429 C C . ARG A 1 61 ? -13.562 -18.172 14.914 1 94.62 61 ARG A C 1
ATOM 431 O O . ARG A 1 61 ? -13.492 -19.375 15.195 1 94.62 61 ARG A O 1
ATOM 438 N N . TRP A 1 62 ? -14 -17.672 13.75 1 93.12 62 TRP A N 1
ATOM 439 C CA . TRP A 1 62 ? -14.695 -18.469 12.742 1 93.12 62 TRP A CA 1
ATOM 440 C C . TRP A 1 62 ? -13.789 -19.562 12.188 1 93.12 62 TRP A C 1
ATOM 442 O O . TRP A 1 62 ? -14.266 -20.609 11.727 1 93.12 62 TRP A O 1
ATOM 452 N N . TRP A 1 63 ? -12.438 -19.453 12.258 1 95.25 63 TRP A N 1
ATOM 453 C CA . TRP A 1 63 ? -11.5 -20.406 11.688 1 95.25 63 TRP A CA 1
ATOM 454 C C . TRP A 1 63 ? -11.453 -21.688 12.516 1 95.25 63 TRP A C 1
ATOM 456 O O . TRP A 1 63 ? -10.938 -22.703 12.062 1 95.25 63 TRP A O 1
ATOM 466 N N . GLN A 1 64 ? -11.992 -21.625 13.734 1 94.12 64 GLN A N 1
ATOM 467 C CA . GLN A 1 64 ? -12.039 -22.828 14.57 1 94.12 64 GLN A CA 1
ATOM 468 C C . GLN A 1 64 ? -12.922 -23.906 13.953 1 94.12 64 GLN A C 1
ATOM 470 O O . GLN A 1 64 ? -12.812 -25.078 14.297 1 94.12 64 GLN A O 1
ATOM 475 N N . ALA A 1 65 ? -13.789 -23.531 13.016 1 92.44 65 ALA A N 1
ATOM 476 C CA . ALA A 1 65 ? -14.664 -24.469 12.328 1 92.44 65 ALA A CA 1
ATOM 477 C C . ALA A 1 65 ? -13.859 -25.516 11.555 1 92.44 65 ALA A C 1
ATOM 479 O O . ALA A 1 65 ? -14.359 -26.594 11.258 1 92.44 65 ALA A O 1
ATOM 480 N N . TYR A 1 66 ? -12.562 -25.234 11.242 1 95.75 66 TYR A N 1
ATOM 481 C CA . TYR A 1 66 ? -11.727 -26.141 10.461 1 95.75 66 TYR A CA 1
ATOM 482 C C . TYR A 1 66 ? -11.141 -27.234 11.344 1 95.75 66 TYR A C 1
ATOM 484 O O . TYR A 1 66 ? -10.602 -28.219 10.844 1 95.75 66 TYR A O 1
ATOM 492 N N . GLY A 1 67 ? -11.203 -27.078 12.648 1 95.12 67 GLY A N 1
ATOM 493 C CA . GLY A 1 67 ? -10.867 -28.125 13.594 1 95.12 67 GLY A CA 1
ATOM 494 C C . GLY A 1 67 ? -9.375 -28.375 13.703 1 95.12 67 GLY A C 1
ATOM 495 O O . GLY A 1 67 ? -8.945 -29.484 14.07 1 95.12 67 GLY A O 1
ATOM 496 N N . ASP A 1 68 ? -8.484 -27.453 13.375 1 97.75 68 ASP A N 1
ATOM 497 C CA . ASP A 1 68 ? -7.031 -27.609 13.453 1 97.75 68 ASP A CA 1
ATOM 498 C C . ASP A 1 68 ? -6.418 -26.625 14.438 1 97.75 68 ASP A C 1
ATOM 500 O O . ASP A 1 68 ? -6.312 -25.438 14.148 1 97.75 68 ASP A O 1
ATOM 504 N N . PRO A 1 69 ? -5.941 -27.109 15.617 1 97.38 69 PRO A N 1
ATOM 505 C CA . PRO A 1 69 ? -5.402 -26.219 16.656 1 97.38 69 PRO A CA 1
ATOM 506 C C . PRO A 1 69 ? -4.176 -25.453 16.188 1 97.38 69 PRO A C 1
ATOM 508 O O . PRO A 1 69 ? -3.928 -24.344 16.656 1 97.38 69 PRO A O 1
ATOM 511 N N . GLN A 1 70 ? -3.355 -26.047 15.297 1 98.38 70 GLN A N 1
ATOM 512 C CA . GLN A 1 70 ? -2.211 -25.328 14.742 1 98.38 70 GLN A CA 1
ATOM 513 C C . GLN A 1 70 ? -2.654 -24.078 14 1 98.38 70 GLN A C 1
ATOM 515 O O . GLN A 1 70 ? -2.033 -23.016 14.133 1 98.38 70 GLN A O 1
ATOM 520 N N . LEU A 1 71 ? -3.748 -24.156 13.234 1 98.06 71 LEU A N 1
ATOM 521 C CA . LEU A 1 71 ? -4.305 -22.984 12.547 1 98.06 71 LEU A CA 1
ATOM 522 C C . LEU A 1 71 ? -4.715 -21.906 13.547 1 98.06 71 LEU A C 1
ATOM 524 O O . LEU A 1 71 ? -4.391 -20.734 13.367 1 98.06 71 LEU A O 1
ATOM 528 N N . ASN A 1 72 ? -5.387 -22.359 14.672 1 97.88 72 ASN A N 1
ATOM 529 C CA . ASN A 1 72 ? -5.793 -21.422 15.711 1 97.88 72 ASN A CA 1
ATOM 530 C C . ASN A 1 72 ? -4.598 -20.656 16.266 1 97.88 72 ASN A C 1
ATOM 532 O O . ASN A 1 72 ? -4.66 -19.438 16.422 1 97.88 72 ASN A O 1
ATOM 536 N N . HIS A 1 73 ? -3.566 -21.359 16.531 1 97.44 73 HIS A N 1
ATOM 537 C CA . HIS A 1 73 ? -2.369 -20.781 17.125 1 97.44 73 HIS A CA 1
ATOM 538 C C . HIS A 1 73 ? -1.756 -19.719 16.234 1 97.44 73 HIS A C 1
ATOM 540 O O . HIS A 1 73 ? -1.468 -18.609 16.688 1 97.44 73 HIS A O 1
ATOM 546 N N . TRP A 1 74 ? -1.614 -20.016 14.945 1 97.94 74 TRP A N 1
ATOM 547 C CA . TRP A 1 74 ? -0.935 -19.094 14.039 1 97.94 74 TRP A CA 1
ATOM 548 C C . TRP A 1 74 ? -1.792 -17.859 13.766 1 97.94 74 TRP A C 1
ATOM 550 O O . TRP A 1 74 ? -1.268 -16.766 13.586 1 97.94 74 TRP A O 1
ATOM 560 N N . ILE A 1 75 ? -3.145 -18.016 13.727 1 98.25 75 ILE A N 1
ATOM 561 C CA . ILE A 1 75 ? -4.008 -16.844 13.547 1 98.25 75 ILE A CA 1
ATOM 562 C C . ILE A 1 75 ? -3.951 -15.969 14.797 1 98.25 75 ILE A C 1
ATOM 564 O O . ILE A 1 75 ? -3.855 -14.742 14.703 1 98.25 75 ILE A O 1
ATOM 568 N N . ASP A 1 76 ? -3.924 -16.594 16.016 1 97.56 76 ASP A N 1
ATOM 569 C CA . ASP A 1 76 ? -3.811 -15.836 17.266 1 97.56 76 ASP A CA 1
ATOM 570 C C . ASP A 1 76 ? -2.502 -15.047 17.312 1 97.56 76 ASP A C 1
ATOM 572 O O . ASP A 1 76 ? -2.492 -13.867 17.672 1 97.56 76 ASP A O 1
ATOM 576 N N . LEU A 1 77 ? -1.436 -15.703 16.922 1 96.88 77 LEU A N 1
ATOM 577 C CA . LEU A 1 77 ? -0.126 -15.062 16.891 1 96.88 77 LEU A CA 1
ATOM 578 C C . LEU A 1 77 ? -0.124 -13.875 15.93 1 96.88 77 LEU A C 1
ATOM 580 O O . LEU A 1 77 ? 0.415 -12.812 16.25 1 96.88 77 LEU A O 1
ATOM 584 N N . ALA A 1 78 ? -0.719 -14.047 14.734 1 98.12 78 ALA A N 1
ATOM 585 C CA . ALA A 1 78 ? -0.742 -13 13.711 1 98.12 78 ALA A CA 1
ATOM 586 C C . ALA A 1 78 ? -1.571 -11.805 14.172 1 98.12 78 ALA A C 1
ATOM 588 O O . ALA A 1 78 ? -1.142 -10.656 14.039 1 98.12 78 ALA A O 1
ATOM 589 N N . VAL A 1 79 ? -2.76 -12.047 14.75 1 97.44 79 VAL A N 1
ATOM 590 C CA . VAL A 1 79 ? -3.676 -10.984 15.156 1 97.44 79 VAL A CA 1
ATOM 591 C C . VAL A 1 79 ? -3.074 -10.203 16.328 1 97.44 79 VAL A C 1
ATOM 593 O O . VAL A 1 79 ? -3.273 -8.992 16.438 1 97.44 79 VAL A O 1
ATOM 596 N N . GLN A 1 80 ? -2.207 -10.82 17.094 1 94.5 80 GLN A N 1
ATOM 597 C CA . GLN A 1 80 ? -1.636 -10.18 18.266 1 94.5 80 GLN A CA 1
ATOM 598 C C . GLN A 1 80 ? -0.355 -9.422 17.922 1 94.5 80 GLN A C 1
ATOM 600 O O . GLN A 1 80 ? -0.023 -8.422 18.562 1 94.5 80 GLN A O 1
ATOM 605 N N . GLY A 1 81 ? 0.303 -9.906 16.859 1 92 81 GLY A N 1
ATOM 606 C CA . GLY A 1 81 ? 1.657 -9.383 16.797 1 92 81 GLY A CA 1
ATOM 607 C C . GLY A 1 81 ? 2.094 -9.055 15.375 1 92 81 GLY A C 1
ATOM 608 O O . GLY A 1 81 ? 3.232 -8.633 15.156 1 92 81 GLY A O 1
ATOM 609 N N . SER A 1 82 ? 1.292 -9.188 14.359 1 97.06 82 SER A N 1
ATOM 610 C CA . SER A 1 82 ? 1.73 -8.93 12.992 1 97.06 82 SER A CA 1
ATOM 611 C C . SER A 1 82 ? 1.934 -7.434 12.75 1 97.06 82 SER A C 1
ATOM 613 O O . SER A 1 82 ? 1.222 -6.605 13.32 1 97.06 82 SER A O 1
ATOM 615 N N . PRO A 1 83 ? 2.99 -7.086 11.906 1 97.88 83 PRO A N 1
ATOM 616 C CA . PRO A 1 83 ? 3.176 -5.68 11.539 1 97.88 83 PRO A CA 1
ATOM 617 C C . PRO A 1 83 ? 1.933 -5.066 10.898 1 97.88 83 PRO A C 1
ATOM 619 O O . PRO A 1 83 ? 1.656 -3.881 11.086 1 97.88 83 PRO A O 1
ATOM 622 N N . THR A 1 84 ? 1.138 -5.879 10.195 1 97.62 84 THR A N 1
ATOM 623 C CA . THR A 1 84 ? -0.096 -5.402 9.578 1 97.62 84 THR A CA 1
ATOM 624 C C . THR A 1 84 ? -1.081 -4.926 10.641 1 97.62 84 THR A C 1
ATOM 626 O O . THR A 1 84 ? -1.688 -3.861 10.5 1 97.62 84 THR A O 1
ATOM 629 N N . MET A 1 85 ? -1.224 -5.625 11.711 1 97.94 85 MET A N 1
ATOM 630 C CA . MET A 1 85 ? -2.117 -5.242 12.797 1 97.94 85 MET A CA 1
ATOM 631 C C . MET A 1 85 ? -1.581 -4.023 13.539 1 97.94 85 MET A C 1
ATOM 633 O O . MET A 1 85 ? -2.35 -3.148 13.945 1 97.94 85 MET A O 1
ATOM 637 N N . ALA A 1 86 ? -0.25 -3.988 13.703 1 98 86 ALA A N 1
ATOM 638 C CA . ALA A 1 86 ? 0.369 -2.84 14.367 1 98 86 ALA A CA 1
ATOM 639 C C . ALA A 1 86 ? 0.123 -1.558 13.578 1 98 86 ALA A C 1
ATOM 641 O O . ALA A 1 86 ? -0.179 -0.513 14.156 1 98 86 ALA A O 1
ATOM 642 N N . MET A 1 87 ? 0.228 -1.642 12.289 1 98.31 87 MET A N 1
ATOM 643 C CA . MET A 1 87 ? -0.013 -0.487 11.43 1 98.31 87 MET A CA 1
ATOM 644 C C . MET A 1 87 ? -1.465 -0.029 11.523 1 98.31 87 MET A C 1
ATOM 646 O O . MET A 1 87 ? -1.736 1.166 11.656 1 98.31 87 MET A O 1
ATOM 650 N N . ALA A 1 88 ? -2.381 -1.009 11.5 1 97.88 88 ALA A N 1
ATOM 651 C CA . ALA A 1 88 ? -3.803 -0.686 11.586 1 97.88 88 ALA A CA 1
ATOM 652 C C . ALA A 1 88 ? -4.129 -0.012 12.922 1 97.88 88 ALA A C 1
ATOM 654 O O . ALA A 1 88 ? -4.852 0.987 12.953 1 97.88 88 ALA A O 1
ATOM 655 N N . ALA A 1 89 ? -3.576 -0.5 14.016 1 98.06 89 ALA A N 1
ATOM 656 C CA . ALA A 1 89 ? -3.807 0.078 15.336 1 98.06 89 ALA A CA 1
ATOM 657 C C . ALA A 1 89 ? -3.242 1.493 15.422 1 98.06 89 ALA A C 1
ATOM 659 O O . ALA A 1 89 ? -3.873 2.385 15.992 1 98.06 89 ALA A O 1
ATOM 660 N N . ALA A 1 90 ? -2.066 1.7 14.844 1 98.56 90 ALA A N 1
ATOM 661 C CA . ALA A 1 90 ? -1.438 3.018 14.867 1 98.56 90 ALA A CA 1
ATOM 662 C C . ALA A 1 90 ? -2.246 4.023 14.055 1 98.56 90 ALA A C 1
ATOM 664 O O . ALA A 1 90 ? -2.346 5.195 14.422 1 98.56 90 ALA A O 1
ATOM 665 N N . ARG A 1 91 ? -2.836 3.613 12.984 1 98.56 91 ARG A N 1
ATOM 666 C CA . ARG A 1 91 ? -3.662 4.496 12.164 1 98.56 91 ARG A CA 1
ATOM 667 C C . ARG A 1 91 ? -4.91 4.938 12.922 1 98.56 91 ARG A C 1
ATOM 669 O O . ARG A 1 91 ? -5.352 6.082 12.789 1 98.56 91 ARG A O 1
ATOM 676 N N . VAL A 1 92 ? -5.492 4.039 13.719 1 98.56 92 VAL A N 1
ATOM 677 C CA . VAL A 1 92 ? -6.641 4.402 14.547 1 98.56 92 VAL A CA 1
ATOM 678 C C . VAL A 1 92 ? -6.223 5.449 15.578 1 98.56 92 VAL A C 1
ATOM 680 O O . VAL A 1 92 ? -6.922 6.445 15.781 1 98.56 92 VAL A O 1
ATOM 683 N N . ARG A 1 93 ? -5.047 5.285 16.203 1 98.5 93 ARG A N 1
ATOM 684 C CA . ARG A 1 93 ? -4.551 6.262 17.172 1 98.5 93 ARG A CA 1
ATOM 685 C C . ARG A 1 93 ? -4.281 7.605 16.5 1 98.5 93 ARG A C 1
ATOM 687 O O . ARG A 1 93 ? -4.562 8.656 17.078 1 98.5 93 ARG A O 1
ATOM 694 N N . GLN A 1 94 ? -3.779 7.543 15.305 1 98.5 94 GLN A N 1
ATOM 695 C CA . GLN A 1 94 ? -3.527 8.773 14.562 1 98.5 94 GLN A CA 1
ATOM 696 C C . GLN A 1 94 ? -4.824 9.539 14.305 1 98.5 94 GLN A C 1
ATOM 698 O O . GLN A 1 94 ? -4.891 10.75 14.523 1 98.5 94 GLN A O 1
ATOM 703 N N . ALA A 1 95 ? -5.844 8.773 13.844 1 98.62 95 ALA A N 1
ATOM 704 C CA . ALA A 1 95 ? -7.133 9.406 13.555 1 98.62 95 ALA A CA 1
ATOM 705 C C . ALA A 1 95 ? -7.762 9.969 14.82 1 98.62 95 ALA A C 1
ATOM 707 O O . ALA A 1 95 ? -8.359 11.047 14.805 1 98.62 95 ALA A O 1
ATOM 708 N N . ARG A 1 96 ? -7.621 9.312 15.938 1 98.62 96 ARG A N 1
ATOM 709 C CA . ARG A 1 96 ? -8.133 9.797 17.219 1 98.62 96 ARG A CA 1
ATOM 710 C C . ARG A 1 96 ? -7.395 11.062 17.656 1 98.62 96 ARG A C 1
ATOM 712 O O . ARG A 1 96 ? -8.008 12 18.172 1 98.62 96 ARG A O 1
ATOM 719 N N . ALA A 1 97 ? -6.102 11.023 17.438 1 98.44 97 ALA A N 1
ATOM 720 C CA . ALA A 1 97 ? -5.316 12.211 17.75 1 98.44 97 ALA A CA 1
ATOM 721 C C . ALA A 1 97 ? -5.75 13.406 16.906 1 98.44 97 ALA A C 1
ATOM 723 O O . ALA A 1 97 ? -5.875 14.523 17.406 1 98.44 97 ALA A O 1
ATOM 724 N N . MET A 1 98 ? -6.043 13.18 15.664 1 98.31 98 MET A N 1
ATOM 725 C CA . MET A 1 98 ? -6.504 14.242 14.781 1 98.31 98 MET A CA 1
ATOM 726 C C . MET A 1 98 ? -7.863 14.773 15.227 1 98.31 98 MET A C 1
ATOM 728 O O . MET A 1 98 ? -8.133 15.969 15.117 1 98.31 98 MET A O 1
ATOM 732 N N . ALA A 1 99 ? -8.711 13.859 15.727 1 98.62 99 ALA A N 1
ATOM 733 C CA . ALA A 1 99 ? -9.977 14.305 16.297 1 98.62 99 ALA A CA 1
ATOM 734 C C . ALA A 1 99 ? -9.742 15.18 17.531 1 98.62 99 ALA A C 1
ATOM 736 O O . ALA A 1 99 ? -10.477 16.141 17.766 1 98.62 99 ALA A O 1
ATOM 737 N N . GLY A 1 100 ? -8.703 14.859 18.266 1 98.38 100 GLY A N 1
ATOM 738 C CA . GLY A 1 100 ? -8.328 15.688 19.406 1 98.38 100 GLY A CA 1
ATOM 739 C C . GLY A 1 100 ? -7.887 17.078 19 1 98.38 100 GLY A C 1
ATOM 740 O O . GLY A 1 100 ? -8.219 18.062 19.688 1 98.38 100 GLY A O 1
ATOM 741 N N . VAL A 1 101 ? -7.195 17.219 17.875 1 98.25 101 VAL A N 1
ATOM 742 C CA . VAL A 1 101 ? -6.777 18.516 17.375 1 98.25 101 VAL A CA 1
ATOM 743 C C . VAL A 1 101 ? -8.008 19.344 17.016 1 98.25 101 VAL A C 1
ATOM 745 O O . VAL A 1 101 ? -8.102 20.516 17.391 1 98.25 101 VAL A O 1
ATOM 748 N N . ALA A 1 102 ? -8.93 18.719 16.312 1 98 102 ALA A N 1
ATOM 749 C CA . ALA A 1 102 ? -10.141 19.422 15.922 1 98 102 ALA A CA 1
ATOM 750 C C . ALA A 1 102 ? -10.969 19.828 17.141 1 98 102 ALA A C 1
ATOM 752 O O . ALA A 1 102 ? -11.508 20.938 17.188 1 98 102 ALA A O 1
ATOM 753 N N . GLU A 1 103 ? -11.078 19.031 18.141 1 98 103 GLU A N 1
ATOM 754 C CA . GLU A 1 103 ? -11.852 19.297 19.344 1 98 103 GLU A CA 1
ATOM 755 C C . GLU A 1 103 ? -11.242 20.438 20.156 1 98 103 GLU A C 1
ATOM 757 O O . GLU A 1 103 ? -11.961 21.203 20.797 1 98 103 GLU A O 1
ATOM 762 N N . ALA A 1 104 ? -9.945 20.516 20.094 1 97.62 104 ALA A N 1
ATOM 763 C CA . ALA A 1 104 ? -9.242 21.547 20.844 1 97.62 104 ALA A CA 1
ATOM 764 C C . ALA A 1 104 ? -9.68 22.938 20.406 1 97.62 104 ALA A C 1
ATOM 766 O O . ALA A 1 104 ? -9.703 23.875 21.219 1 97.62 104 ALA A O 1
ATOM 767 N N . ALA A 1 105 ? -10.078 23.078 19.172 1 96.44 105 ALA A N 1
ATOM 768 C CA . ALA A 1 105 ? -10.477 24.375 18.625 1 96.44 105 ALA A CA 1
ATOM 769 C C . ALA A 1 105 ? -11.773 24.859 19.266 1 96.44 105 ALA A C 1
ATOM 771 O O . ALA A 1 105 ? -12.094 26.062 19.203 1 96.44 105 ALA A O 1
ATOM 772 N N . GLU A 1 106 ? -12.531 24 19.938 1 97.25 106 GLU A N 1
ATOM 773 C CA . GLU A 1 106 ? -13.781 24.359 20.594 1 97.25 106 GLU A CA 1
ATOM 774 C C . GLU A 1 106 ? -13.523 24.953 21.984 1 97.25 106 GLU A C 1
ATOM 776 O O . GLU A 1 106 ? -14.43 25.531 22.594 1 97.25 106 GLU A O 1
ATOM 781 N N . SER A 1 107 ? -12.281 24.938 22.438 1 97.31 107 SER A N 1
ATOM 782 C CA . SER A 1 107 ? -11.953 25.359 23.797 1 97.31 107 SER A CA 1
ATOM 783 C C . SER A 1 107 ? -11.359 26.766 23.797 1 97.31 107 SER A C 1
ATOM 785 O O . SER A 1 107 ? -10.969 27.297 22.766 1 97.31 107 SER A O 1
ATOM 787 N N . LEU A 1 108 ? -11.328 27.359 24.984 1 97.44 108 LEU A N 1
ATOM 788 C CA . LEU A 1 108 ? -10.609 28.609 25.219 1 97.44 108 LEU A CA 1
ATOM 789 C C . LEU A 1 108 ? -9.133 28.469 24.844 1 97.44 108 LEU A C 1
ATOM 791 O O . LEU A 1 108 ? -8.516 27.453 25.172 1 97.44 108 LEU A O 1
ATOM 795 N N . GLN A 1 109 ? -8.633 29.438 24.141 1 96.62 109 GLN A N 1
ATOM 796 C CA . GLN A 1 109 ? -7.207 29.5 23.859 1 96.62 109 GLN A CA 1
ATOM 797 C C . GLN A 1 109 ? -6.547 30.641 24.641 1 96.62 109 GLN A C 1
ATOM 799 O O . GLN A 1 109 ? -7.027 31.766 24.625 1 96.62 109 GLN A O 1
ATOM 804 N N . ILE A 1 110 ? -5.516 30.328 25.328 1 97 110 ILE A N 1
ATOM 805 C CA . ILE A 1 110 ? -4.734 31.328 26.047 1 97 110 ILE A CA 1
ATOM 806 C C . ILE A 1 110 ? -3.287 31.312 25.562 1 97 110 ILE A C 1
ATOM 808 O O . ILE A 1 110 ? -2.625 30.266 25.609 1 97 110 ILE A O 1
ATOM 812 N N . ASN A 1 111 ? -2.842 32.375 25.078 1 95.56 111 ASN A N 1
ATOM 813 C CA . ASN A 1 111 ? -1.469 32.531 24.594 1 95.56 111 ASN A CA 1
ATOM 814 C C . ASN A 1 111 ? -0.745 33.656 25.297 1 95.56 111 ASN A C 1
ATOM 816 O O . ASN A 1 111 ? -1.331 34.719 25.547 1 95.56 111 ASN A O 1
ATOM 820 N N . GLY A 1 112 ? 0.494 33.406 25.672 1 95.25 112 GLY A N 1
ATOM 821 C CA . GLY A 1 112 ? 1.364 34.469 26.156 1 95.25 112 GLY A CA 1
ATOM 822 C C . GLY A 1 112 ? 2.246 35.062 25.078 1 95.25 112 GLY A C 1
ATOM 823 O O . GLY A 1 112 ? 2.814 34.344 24.266 1 95.25 112 GLY A O 1
ATOM 824 N N . GLU A 1 113 ? 2.258 36.344 25 1 95.56 113 GLU A N 1
ATOM 825 C CA . GLU A 1 113 ? 3.105 37.062 24.047 1 95.56 113 GLU A CA 1
ATOM 826 C C . GLU A 1 113 ? 3.889 38.188 24.719 1 95.56 113 GLU A C 1
ATOM 828 O O . GLU A 1 113 ? 3.367 38.844 25.609 1 95.56 113 GLU A O 1
ATOM 833 N N . SER A 1 114 ? 5.109 38.344 24.344 1 95.06 114 SER A N 1
ATOM 834 C CA . SER A 1 114 ? 5.945 39.438 24.859 1 95.06 114 SER A CA 1
ATOM 835 C C . SER A 1 114 ? 6.906 39.938 23.781 1 95.06 114 SER A C 1
ATOM 837 O O . SER A 1 114 ? 7.414 39.156 22.969 1 95.06 114 SER A O 1
ATOM 839 N N . THR A 1 115 ? 7.055 41.25 23.734 1 95.25 115 THR A N 1
ATOM 840 C CA . THR A 1 115 ? 8.055 41.906 22.875 1 95.25 115 THR A CA 1
ATOM 841 C C . THR A 1 115 ? 8.898 42.875 23.672 1 95.25 115 THR A C 1
ATOM 843 O O . THR A 1 115 ? 8.367 43.688 24.438 1 95.25 115 THR A O 1
ATOM 846 N N . LEU A 1 116 ? 10.172 42.781 23.594 1 95.88 116 LEU A N 1
ATOM 847 C CA . LEU A 1 116 ? 11.141 43.719 24.156 1 95.88 116 LEU A CA 1
ATOM 848 C C . LEU A 1 116 ? 11.953 44.406 23.062 1 95.88 116 LEU A C 1
ATOM 850 O O . LEU A 1 116 ? 12.992 43.875 22.641 1 95.88 116 LEU A O 1
ATOM 854 N N . LYS A 1 117 ? 11.508 45.625 22.719 1 96.12 117 LYS A N 1
ATOM 855 C CA . LYS A 1 117 ? 12.102 46.219 21.531 1 96.12 117 LYS A CA 1
ATOM 856 C C . LYS A 1 117 ? 12.688 47.594 21.828 1 96.12 117 LYS A C 1
ATOM 858 O O . LYS A 1 117 ? 12.133 48.344 22.641 1 96.12 117 LYS A O 1
ATOM 863 N N . ARG A 1 118 ? 13.828 47.906 21.203 1 96.94 118 ARG A N 1
ATOM 864 C CA . ARG A 1 118 ? 14.281 49.281 21.047 1 96.94 118 ARG A CA 1
ATOM 865 C C . ARG A 1 118 ? 13.609 49.938 19.844 1 96.94 118 ARG A C 1
ATOM 867 O O . ARG A 1 118 ? 13.602 49.375 18.75 1 96.94 118 ARG A O 1
ATOM 874 N N . HIS A 1 119 ? 12.984 51.062 20.109 1 96.31 119 HIS A N 1
ATOM 875 C CA . HIS A 1 119 ? 12.211 51.719 19.078 1 96.31 119 HIS A CA 1
ATOM 876 C C . HIS A 1 119 ? 12.68 53.156 18.891 1 96.31 119 HIS A C 1
ATOM 878 O O . HIS A 1 119 ? 12.695 53.938 19.844 1 96.31 119 HIS A O 1
ATOM 884 N N . ASN A 1 120 ? 13.07 53.531 17.688 1 96.75 120 ASN A N 1
ATOM 885 C CA . ASN A 1 120 ? 13.305 54.906 17.297 1 96.75 120 ASN A CA 1
ATOM 886 C C . ASN A 1 120 ? 12.031 55.562 16.781 1 96.75 120 ASN A C 1
ATOM 888 O O . ASN A 1 120 ? 11.5 55.156 15.742 1 96.75 120 ASN A O 1
ATOM 892 N N . TRP A 1 121 ? 11.609 56.656 17.469 1 95 121 TRP A N 1
ATOM 893 C CA . TRP A 1 121 ? 10.375 57.344 17.125 1 95 121 TRP A CA 1
ATOM 894 C C . TRP A 1 121 ? 10.656 58.5 16.156 1 95 121 TRP A C 1
ATOM 896 O O . TRP A 1 121 ? 11.531 59.344 16.422 1 95 121 TRP A O 1
ATOM 906 N N . PRO A 1 122 ? 9.938 58.5 15.086 1 93.88 122 PRO A N 1
ATOM 907 C CA . PRO A 1 122 ? 10.086 59.688 14.203 1 93.88 122 PRO A CA 1
ATOM 908 C C . PRO A 1 122 ? 9.422 60.938 14.773 1 93.88 122 PRO A C 1
ATOM 910 O O . PRO A 1 122 ? 8.609 60.844 15.703 1 93.88 122 PRO A O 1
ATOM 913 N N . THR A 1 123 ? 9.836 62.094 14.203 1 93.69 123 THR A N 1
ATOM 914 C CA . THR A 1 123 ? 9.086 63.312 14.5 1 93.69 123 THR A CA 1
ATOM 915 C C . THR A 1 123 ? 7.781 63.344 13.703 1 93.69 123 THR A C 1
ATOM 917 O O . THR A 1 123 ? 7.781 63.656 12.516 1 93.69 123 THR A O 1
ATOM 920 N N . ASP A 1 124 ? 6.734 63.031 14.406 1 91.62 124 ASP A N 1
ATOM 921 C CA . ASP A 1 124 ? 5.426 62.906 13.773 1 91.62 124 ASP A CA 1
ATOM 922 C C . ASP A 1 124 ? 4.305 63.031 14.797 1 91.62 124 ASP A C 1
ATOM 924 O O . ASP A 1 124 ? 4.457 62.594 15.945 1 91.62 124 ASP A O 1
ATOM 928 N N . GLN A 1 125 ? 3.182 63.469 14.383 1 88.56 125 GLN A N 1
ATOM 929 C CA . GLN A 1 125 ? 2.076 63.75 15.289 1 88.56 125 GLN A CA 1
ATOM 930 C C . GLN A 1 125 ? 1.46 62.469 15.82 1 88.56 125 GLN A C 1
ATOM 932 O O . GLN A 1 125 ? 0.897 62.438 16.922 1 88.56 125 GLN A O 1
ATOM 937 N N . PHE A 1 126 ? 1.546 61.5 15.039 1 91.5 126 PHE A N 1
ATOM 938 C CA . PHE A 1 126 ? 0.9 60.25 15.422 1 91.5 126 PHE A CA 1
ATOM 939 C C . PHE A 1 126 ? 1.937 59.188 15.789 1 91.5 126 PHE A C 1
ATOM 941 O O . PHE A 1 126 ? 1.819 58.531 16.828 1 91.5 126 PHE A O 1
ATOM 948 N N . TYR A 1 127 ? 3.023 59.031 15.086 1 91.38 127 TYR A N 1
ATOM 949 C CA . TYR A 1 127 ? 3.982 57.969 15.211 1 91.38 127 TYR A CA 1
ATOM 950 C C . TYR A 1 127 ? 5.102 58.312 16.188 1 91.38 127 TYR A C 1
ATOM 952 O O . TYR A 1 127 ? 5.859 57.438 16.625 1 91.38 127 TYR A O 1
ATOM 960 N N . GLY A 1 128 ? 5.238 59.438 16.594 1 91.69 128 GLY A N 1
ATOM 961 C CA . GLY A 1 128 ? 6.184 60 17.562 1 91.69 128 GLY A CA 1
ATOM 962 C C . GLY A 1 128 ? 5.719 61.281 18.188 1 91.69 128 GLY A C 1
ATOM 963 O O . GLY A 1 128 ? 6.352 62.344 18.016 1 91.69 128 GLY A O 1
ATOM 964 N N . PRO A 1 129 ? 4.672 61.125 18.875 1 88.56 129 PRO A N 1
ATOM 965 C CA . PRO A 1 129 ? 4.059 62.344 19.406 1 88.56 129 PRO A CA 1
ATOM 966 C C . PRO A 1 129 ? 4.75 62.844 20.672 1 88.56 129 PRO A C 1
ATOM 968 O O . PRO A 1 129 ? 5.223 62.031 21.484 1 88.56 129 PRO A O 1
ATOM 971 N N . GLY A 1 130 ? 4.742 64.125 20.797 1 89.31 130 GLY A N 1
ATOM 972 C CA . GLY A 1 130 ? 5.152 64.75 22.047 1 89.31 130 GLY A CA 1
ATOM 973 C C . GLY A 1 130 ? 6.594 64.438 22.422 1 89.31 130 GLY A C 1
ATOM 974 O O . GLY A 1 130 ? 7.5 64.625 21.594 1 89.31 130 GLY A O 1
ATOM 975 N N . GLU A 1 131 ? 6.703 63.875 23.578 1 91.44 131 GLU A N 1
ATOM 976 C CA . GLU A 1 131 ? 8.031 63.625 24.141 1 91.44 131 GLU A CA 1
ATOM 977 C C . GLU A 1 131 ? 8.742 62.5 23.422 1 91.44 131 GLU A C 1
ATOM 979 O O . GLU A 1 131 ? 9.953 62.312 23.578 1 91.44 131 GLU A O 1
ATOM 984 N N . LEU A 1 132 ? 8.07 61.812 22.594 1 92.94 132 LEU A N 1
ATOM 985 C CA . LEU A 1 132 ? 8.664 60.688 21.922 1 92.94 132 LEU A CA 1
ATOM 986 C C . LEU A 1 132 ? 9.344 61.125 20.625 1 92.94 132 LEU A C 1
ATOM 988 O O . LEU A 1 132 ? 10.148 60.375 20.047 1 92.94 132 LEU A O 1
ATOM 992 N N . ALA A 1 133 ? 9.078 62.344 20.203 1 92.81 133 ALA A N 1
ATOM 993 C CA . ALA A 1 133 ? 9.586 62.812 18.922 1 92.81 133 ALA A CA 1
ATOM 994 C C . ALA A 1 133 ? 11.109 62.781 18.891 1 92.81 133 ALA A C 1
ATOM 996 O O . ALA A 1 133 ? 11.773 63.406 19.734 1 92.81 133 ALA A O 1
ATOM 997 N N . ASN A 1 134 ? 11.641 62.094 17.859 1 93.88 134 ASN A N 1
ATOM 998 C CA . ASN A 1 134 ? 13.078 61.969 17.609 1 93.88 134 ASN A CA 1
ATOM 999 C C . ASN A 1 134 ? 13.812 61.375 18.812 1 93.88 134 ASN A C 1
ATOM 1001 O O . ASN A 1 134 ? 14.82 61.938 19.266 1 93.88 134 ASN A O 1
ATOM 1005 N N . THR A 1 135 ? 13.328 60.344 19.438 1 95.38 135 THR A N 1
ATOM 1006 C CA . THR A 1 135 ? 13.969 59.625 20.547 1 95.38 135 THR A CA 1
ATOM 1007 C C . THR A 1 135 ? 13.992 58.125 20.281 1 95.38 135 THR A C 1
ATOM 1009 O O . THR A 1 135 ? 13.258 57.625 19.422 1 95.38 135 THR A O 1
ATOM 1012 N N . THR A 1 136 ? 14.93 57.5 20.906 1 95.94 136 THR A N 1
ATOM 1013 C CA . THR A 1 136 ? 14.969 56.031 20.938 1 95.94 136 THR A CA 1
ATOM 1014 C C . THR A 1 136 ? 14.672 55.5 22.344 1 95.94 136 THR A C 1
ATOM 1016 O O . THR A 1 136 ? 15.383 55.844 23.297 1 95.94 136 THR A O 1
ATOM 1019 N N . THR A 1 137 ? 13.594 54.781 22.453 1 96.56 137 THR A N 1
ATOM 1020 C CA . THR A 1 137 ? 13.188 54.281 23.766 1 96.56 137 THR A CA 1
ATOM 1021 C C . THR A 1 137 ? 12.867 52.812 23.703 1 96.56 137 THR A C 1
ATOM 1023 O O . THR A 1 137 ? 12.859 52.188 22.625 1 96.56 137 THR A O 1
ATOM 1026 N N . TRP A 1 138 ? 12.68 52.219 24.938 1 95.69 138 TRP A N 1
ATOM 1027 C CA . TRP A 1 138 ? 12.031 50.906 25 1 95.69 138 TRP A CA 1
ATOM 1028 C C . TRP A 1 138 ? 10.57 51 24.594 1 95.69 138 TRP A C 1
ATOM 1030 O O . TRP A 1 138 ? 9.914 52.031 24.828 1 95.69 138 TRP A O 1
ATOM 1040 N N . ASP A 1 139 ? 10.125 50.062 23.922 1 95.69 139 ASP A N 1
ATOM 1041 C CA . ASP A 1 139 ? 8.727 49.875 23.578 1 95.69 139 ASP A CA 1
ATOM 1042 C C . ASP A 1 139 ? 8.312 48.406 23.781 1 95.69 139 ASP A C 1
ATOM 1044 O O . ASP A 1 139 ? 8.336 47.625 22.844 1 95.69 139 ASP A O 1
ATOM 1048 N N . ASN A 1 140 ? 7.953 48.125 25.109 1 94.88 140 ASN A N 1
ATOM 1049 C CA . ASN A 1 140 ? 7.82 46.75 25.547 1 94.88 140 ASN A CA 1
ATOM 1050 C C . ASN A 1 140 ? 6.371 46.375 25.875 1 94.88 140 ASN A C 1
ATOM 1052 O O . ASN A 1 140 ? 5.586 47.25 26.25 1 94.88 140 ASN A O 1
ATOM 1056 N N . ASN A 1 141 ? 6.043 45.219 25.625 1 94.56 141 ASN A N 1
ATOM 1057 C CA . ASN A 1 141 ? 4.734 44.688 26.016 1 94.56 141 ASN A CA 1
ATOM 1058 C C . ASN A 1 141 ? 4.816 43.219 26.438 1 94.56 141 ASN A C 1
ATOM 1060 O O . ASN A 1 141 ? 5.676 42.469 25.953 1 94.56 141 ASN A O 1
ATOM 1064 N N . ALA A 1 142 ? 4.016 42.75 27.375 1 95 142 ALA A N 1
ATOM 1065 C CA . ALA A 1 142 ? 3.758 41.375 27.812 1 95 142 ALA A CA 1
ATOM 1066 C C . ALA A 1 142 ? 2.279 41.188 28.109 1 95 142 ALA A C 1
ATOM 1068 O O . ALA A 1 142 ? 1.702 41.875 28.938 1 95 142 ALA A O 1
ATOM 1069 N N . ALA A 1 143 ? 1.688 40.219 27.422 1 96.38 143 ALA A N 1
ATOM 1070 C CA . ALA A 1 143 ? 0.244 40.094 27.594 1 96.38 143 ALA A CA 1
ATOM 1071 C C . ALA A 1 143 ? -0.19 38.625 27.469 1 96.38 143 ALA A C 1
ATOM 1073 O O . ALA A 1 143 ? 0.48 37.844 26.812 1 96.38 143 ALA A O 1
ATOM 1074 N N . LEU A 1 144 ? -1.244 38.25 28.203 1 96.56 144 LEU A N 1
ATOM 1075 C CA . LEU A 1 144 ? -2.012 37.031 27.969 1 96.56 144 LEU A CA 1
ATOM 1076 C C . LEU A 1 144 ? -3.186 37.281 27.031 1 96.56 144 LEU A C 1
ATOM 1078 O O . LEU A 1 144 ? -4.008 38.156 27.297 1 96.56 144 LEU A O 1
ATOM 1082 N N . GLY A 1 145 ? -3.123 36.594 25.906 1 96.88 145 GLY A N 1
ATOM 1083 C CA . GLY A 1 145 ? -4.246 36.656 24.984 1 96.88 145 GLY A CA 1
ATOM 1084 C C . GLY A 1 145 ? -5.234 35.531 25.141 1 96.88 145 GLY A C 1
ATOM 1085 O O . GLY A 1 145 ? -4.84 34.375 25.359 1 96.88 145 GLY A O 1
ATOM 1086 N N . PHE A 1 146 ? -6.523 35.875 25.188 1 97.38 146 PHE A N 1
ATOM 1087 C CA . PHE A 1 146 ? -7.613 34.906 25.312 1 97.38 146 PHE A CA 1
ATOM 1088 C C . PHE A 1 146 ? -8.477 34.906 24.062 1 97.38 146 PHE A C 1
ATOM 1090 O O . PHE A 1 146 ? -8.781 35.969 23.5 1 97.38 146 PHE A O 1
ATOM 1097 N N . SER A 1 147 ? -8.781 33.781 23.547 1 97.12 147 SER A N 1
ATOM 1098 C CA . SER A 1 147 ? -9.688 33.656 22.406 1 97.12 147 SER A CA 1
ATOM 1099 C C . SER A 1 147 ? -10.602 32.438 22.562 1 97.12 147 SER A C 1
ATOM 1101 O O . SER A 1 147 ? -10.133 31.344 22.891 1 97.12 147 SER A O 1
ATOM 1103 N N . TYR A 1 148 ? -11.898 32.625 22.484 1 97.5 148 TYR A N 1
ATOM 1104 C CA . TYR A 1 148 ? -12.906 31.562 22.594 1 97.5 148 TYR A CA 1
ATOM 1105 C C . TYR A 1 148 ? -13.938 31.672 21.469 1 97.5 148 TYR A C 1
ATOM 1107 O O . TYR A 1 148 ? -14.641 32.688 21.375 1 97.5 148 TYR A O 1
ATOM 1115 N N . ALA A 1 149 ? -13.984 30.656 20.656 1 96.69 149 ALA A N 1
ATOM 1116 C CA . ALA A 1 149 ? -14.992 30.625 19.594 1 96.69 149 ALA A CA 1
ATOM 1117 C C . ALA A 1 149 ? -16.375 30.297 20.156 1 96.69 149 ALA A C 1
ATOM 1119 O O . ALA A 1 149 ? -16.578 29.219 20.719 1 96.69 149 ALA A O 1
ATOM 1120 N N . LEU A 1 150 ? -17.312 31.203 20 1 96.94 150 LEU A N 1
ATOM 1121 C CA . LEU A 1 150 ? -18.656 30.969 20.516 1 96.94 150 LEU A CA 1
ATOM 1122 C C . LEU A 1 150 ? -19.359 29.875 19.703 1 96.94 150 LEU A C 1
ATOM 1124 O O . LEU A 1 150 ? -20.281 29.234 20.203 1 96.94 150 LEU A O 1
ATOM 1128 N N . ASP A 1 151 ? -18.953 29.703 18.438 1 96.94 151 ASP A N 1
ATOM 1129 C CA . ASP A 1 151 ? -19.438 28.641 17.547 1 96.94 151 ASP A CA 1
ATOM 1130 C C . ASP A 1 151 ? -20.953 28.688 17.406 1 96.94 151 ASP A C 1
ATOM 1132 O O . ASP A 1 151 ? -21.625 27.672 17.562 1 96.94 151 ASP A O 1
ATOM 1136 N N . LEU A 1 152 ? -21.516 29.797 17.125 1 96.06 152 LEU A N 1
ATOM 1137 C CA . LEU A 1 152 ? -22.953 30.031 17.125 1 96.06 152 LEU A CA 1
ATOM 1138 C C . LEU A 1 152 ? -23.641 29.203 16.047 1 96.06 152 LEU A C 1
ATOM 1140 O O . LEU A 1 152 ? -24.797 28.828 16.188 1 96.06 152 LEU A O 1
ATOM 1144 N N . TRP A 1 153 ? -22.875 28.891 14.984 1 95.06 153 TRP A N 1
ATOM 1145 C CA . TRP A 1 153 ? -23.484 28.203 13.852 1 95.06 153 TRP A CA 1
ATOM 1146 C C . TRP A 1 153 ? -22.922 26.797 13.68 1 95.06 153 TRP A C 1
ATOM 1148 O O . TRP A 1 153 ? -23.156 26.141 12.672 1 95.06 153 TRP A O 1
ATOM 1158 N N . GLY A 1 154 ? -22 26.359 14.523 1 96.69 154 GLY A N 1
ATOM 1159 C CA . GLY A 1 154 ? -21.562 24.984 14.617 1 96.69 154 GLY A CA 1
ATOM 1160 C C . GLY A 1 154 ? -20.391 24.656 13.695 1 96.69 154 GLY A C 1
ATOM 1161 O O . GLY A 1 154 ? -20.234 23.516 13.266 1 96.69 154 GLY A O 1
ATOM 1162 N N . ARG A 1 155 ? -19.578 25.656 13.289 1 97.12 155 ARG A N 1
ATOM 1163 C CA . ARG A 1 155 ? -18.422 25.391 12.438 1 97.12 155 ARG A CA 1
ATOM 1164 C C . ARG A 1 155 ? -17.422 24.5 13.141 1 97.12 155 ARG A C 1
ATOM 1166 O O . ARG A 1 155 ? -17.016 23.469 12.602 1 97.12 155 ARG A O 1
ATOM 1173 N N . GLU A 1 156 ? -17.078 24.859 14.375 1 97.5 156 GLU A N 1
ATOM 1174 C CA . GLU A 1 156 ? -16.078 24.125 15.133 1 97.5 156 GLU A CA 1
ATOM 1175 C C . GLU A 1 156 ? -16.609 22.766 15.594 1 97.5 156 GLU A C 1
ATOM 1177 O O . GLU A 1 156 ? -15.914 21.75 15.508 1 97.5 156 GLU A O 1
ATOM 1182 N N . SER A 1 157 ? -17.828 22.766 16.109 1 98 157 SER A N 1
ATOM 1183 C CA . SER A 1 157 ? -18.422 21.531 16.594 1 98 157 SER A CA 1
ATOM 1184 C C . SER A 1 157 ? -18.562 20.516 15.469 1 98 157 SER A C 1
ATOM 1186 O O . SER A 1 157 ? -18.266 19.328 15.648 1 98 157 SER A O 1
ATOM 1188 N N . ASN A 1 158 ? -18.984 20.984 14.258 1 98.31 158 ASN A N 1
ATOM 1189 C CA . ASN A 1 158 ? -19.125 20.062 13.125 1 98.31 158 ASN A CA 1
ATOM 1190 C C . ASN A 1 158 ? -17.766 19.594 12.625 1 98.31 158 ASN A C 1
ATOM 1192 O O . ASN A 1 158 ? -17.625 18.453 12.164 1 98.31 158 ASN A O 1
ATOM 1196 N N . ALA A 1 159 ? -16.797 20.469 12.625 1 98.44 159 ALA A N 1
ATOM 1197 C CA . ALA A 1 159 ? -15.438 20.047 12.258 1 98.44 159 ALA A CA 1
ATOM 1198 C C . ALA A 1 159 ? -14.93 18.953 13.195 1 98.44 159 ALA A C 1
ATOM 1200 O O . ALA A 1 159 ? -14.305 18 12.75 1 98.44 159 ALA A O 1
ATOM 1201 N N . SER A 1 160 ? -15.195 19.094 14.539 1 98.44 160 SER A N 1
ATOM 1202 C CA . SER A 1 160 ? -14.82 18.094 15.523 1 98.44 160 SER A CA 1
ATOM 1203 C C . SER A 1 160 ? -15.555 16.781 15.297 1 98.44 160 SER A C 1
ATOM 1205 O O . SER A 1 160 ? -14.953 15.711 15.328 1 98.44 160 SER A O 1
ATOM 1207 N N . GLU A 1 161 ? -16.812 16.891 15.062 1 98.38 161 GLU A N 1
ATOM 1208 C CA . GLU A 1 161 ? -17.609 15.695 14.82 1 98.38 161 GLU A CA 1
ATOM 1209 C C . GLU A 1 161 ? -17.156 14.984 13.547 1 98.38 161 GLU A C 1
ATOM 1211 O O . GLU A 1 161 ? -17.125 13.75 13.484 1 98.38 161 GLU A O 1
ATOM 1216 N N . ARG A 1 162 ? -16.812 15.758 12.5 1 98.56 162 ARG A N 1
ATOM 1217 C CA . ARG A 1 162 ? -16.281 15.188 11.266 1 98.56 162 ARG A CA 1
ATOM 1218 C C . ARG A 1 162 ? -15.031 14.352 11.539 1 98.56 162 ARG A C 1
ATOM 1220 O O . ARG A 1 162 ? -14.906 13.234 11.047 1 98.56 162 ARG A O 1
ATOM 1227 N N . ALA A 1 163 ? -14.141 14.898 12.336 1 98.62 163 ALA A N 1
ATOM 1228 C CA . ALA A 1 163 ? -12.898 14.195 12.656 1 98.62 163 ALA A CA 1
ATOM 1229 C C . ALA A 1 163 ? -13.18 12.93 13.469 1 98.62 163 ALA A C 1
ATOM 1231 O O . ALA A 1 163 ? -12.516 11.914 13.281 1 98.62 163 ALA A O 1
ATOM 1232 N N . VAL A 1 164 ? -14.164 12.992 14.414 1 98.62 164 VAL A N 1
ATOM 1233 C CA . VAL A 1 164 ? -14.57 11.812 15.18 1 98.62 164 VAL A CA 1
ATOM 1234 C C . VAL A 1 164 ? -15.117 10.742 14.242 1 98.62 164 VAL A C 1
ATOM 1236 O O . VAL A 1 164 ? -14.797 9.562 14.375 1 98.62 164 VAL A O 1
ATOM 1239 N N . ASP A 1 165 ? -15.938 11.156 13.266 1 98.62 165 ASP A N 1
ATOM 1240 C CA . ASP A 1 165 ? -16.469 10.219 12.273 1 98.62 165 ASP A CA 1
ATOM 1241 C C . ASP A 1 165 ? -15.344 9.555 11.484 1 98.62 165 ASP A C 1
ATOM 1243 O O . ASP A 1 165 ? -15.398 8.344 11.227 1 98.62 165 ASP A O 1
ATOM 1247 N N . LEU A 1 166 ? -14.352 10.328 11.125 1 98.56 166 LEU A N 1
ATOM 1248 C CA . LEU A 1 166 ? -13.211 9.773 10.406 1 98.56 166 LEU A CA 1
ATOM 1249 C C . LEU A 1 166 ? -12.438 8.797 11.281 1 98.56 166 LEU A C 1
ATOM 1251 O O . LEU A 1 166 ? -11.883 7.812 10.789 1 98.56 166 LEU A O 1
ATOM 1255 N N . ALA A 1 167 ? -12.391 8.977 12.633 1 98.62 167 ALA A N 1
ATOM 1256 C CA . ALA A 1 167 ? -11.766 8.023 13.547 1 98.62 167 ALA A CA 1
ATOM 1257 C C . ALA A 1 167 ? -12.555 6.715 13.586 1 98.62 167 ALA A C 1
ATOM 1259 O O . ALA A 1 167 ? -11.969 5.629 13.641 1 98.62 167 ALA A O 1
ATOM 1260 N N . HIS A 1 168 ? -13.883 6.84 13.562 1 98.31 168 HIS A N 1
ATOM 1261 C CA . HIS A 1 168 ? -14.719 5.648 13.477 1 98.31 168 HIS A CA 1
ATOM 1262 C C . HIS A 1 168 ? -14.453 4.883 12.188 1 98.31 168 HIS A C 1
ATOM 1264 O O . HIS A 1 168 ? -14.391 3.652 12.188 1 98.31 168 HIS A O 1
ATOM 1270 N N . MET A 1 169 ? -14.305 5.609 11.023 1 98.25 169 MET A N 1
ATOM 1271 C CA . MET A 1 169 ? -13.953 4.984 9.758 1 98.25 169 MET A CA 1
ATOM 1272 C C . MET A 1 169 ? -12.656 4.191 9.875 1 98.25 169 MET A C 1
ATOM 1274 O O . MET A 1 169 ? -12.578 3.045 9.43 1 98.25 169 MET A O 1
ATOM 1278 N N . SER A 1 170 ? -11.664 4.793 10.523 1 98.38 170 SER A N 1
ATOM 1279 C CA . SER A 1 170 ? -10.367 4.145 10.688 1 98.38 170 SER A CA 1
ATOM 1280 C C . SER A 1 170 ? -10.484 2.887 11.539 1 98.38 170 SER A C 1
ATOM 1282 O O . SER A 1 170 ? -9.812 1.885 11.273 1 98.38 170 SER A O 1
ATOM 1284 N N . ALA A 1 171 ? -11.312 2.947 12.602 1 97.94 171 ALA A N 1
ATOM 1285 C CA . ALA A 1 171 ? -11.555 1.771 13.43 1 97.94 171 ALA A CA 1
ATOM 1286 C C . ALA A 1 171 ? -12.172 0.641 12.617 1 97.94 171 ALA A C 1
ATOM 1288 O O . ALA A 1 171 ? -11.789 -0.522 12.766 1 97.94 171 ALA A O 1
ATOM 1289 N N . ALA A 1 172 ? -13.133 0.947 11.758 1 97.81 172 ALA A N 1
ATOM 1290 C CA . ALA A 1 172 ? -13.742 -0.049 10.883 1 97.81 172 ALA A CA 1
ATOM 1291 C C . ALA A 1 172 ? -12.719 -0.619 9.906 1 97.81 172 ALA A C 1
ATOM 1293 O O . ALA A 1 172 ? -12.711 -1.821 9.633 1 97.81 172 ALA A O 1
ATOM 1294 N N . GLU A 1 173 ? -11.844 0.207 9.383 1 97.75 173 GLU A N 1
ATOM 1295 C CA . GLU A 1 173 ? -10.789 -0.235 8.484 1 97.75 173 GLU A CA 1
ATOM 1296 C C . GLU A 1 173 ? -9.812 -1.173 9.195 1 97.75 173 GLU A C 1
ATOM 1298 O O . GLU A 1 173 ? -9.273 -2.096 8.578 1 97.75 173 GLU A O 1
ATOM 1303 N N . ALA A 1 174 ? -9.562 -0.92 10.492 1 97.81 174 ALA A N 1
ATOM 1304 C CA . ALA A 1 174 ? -8.711 -1.813 11.266 1 97.81 174 ALA A CA 1
ATOM 1305 C C . ALA A 1 174 ? -9.336 -3.197 11.398 1 97.81 174 ALA A C 1
ATOM 1307 O O . ALA A 1 174 ? -8.641 -4.211 11.328 1 97.81 174 ALA A O 1
ATOM 1308 N N . ARG A 1 175 ? -10.648 -3.246 11.562 1 97.12 175 ARG A N 1
ATOM 1309 C CA . ARG A 1 175 ? -11.344 -4.523 11.602 1 97.12 175 ARG A CA 1
ATOM 1310 C C . ARG A 1 175 ? -11.25 -5.242 10.258 1 97.12 175 ARG A C 1
ATOM 1312 O O . ARG A 1 175 ? -11.102 -6.465 10.211 1 97.12 175 ARG A O 1
ATOM 1319 N N . LEU A 1 176 ? -11.375 -4.477 9.141 1 97.38 176 LEU A N 1
ATOM 1320 C CA . LEU A 1 176 ? -11.227 -5.051 7.805 1 97.38 176 LEU A CA 1
ATOM 1321 C C . LEU A 1 176 ? -9.836 -5.656 7.629 1 97.38 176 LEU A C 1
ATOM 1323 O O . LEU A 1 176 ? -9.695 -6.75 7.074 1 97.38 176 LEU A O 1
ATOM 1327 N N . ALA A 1 177 ? -8.82 -4.965 8.117 1 97.62 177 ALA A N 1
ATOM 1328 C CA . ALA A 1 177 ? -7.449 -5.473 8.031 1 97.62 177 ALA A CA 1
ATOM 1329 C C . ALA A 1 177 ? -7.305 -6.785 8.797 1 97.62 177 ALA A C 1
ATOM 1331 O O . ALA A 1 177 ? -6.641 -7.715 8.328 1 97.62 177 ALA A O 1
ATOM 1332 N N . GLN A 1 178 ? -7.898 -6.824 9.969 1 97.75 178 GLN A N 1
ATOM 1333 C CA . GLN A 1 178 ? -7.867 -8.047 10.758 1 97.75 178 GLN A CA 1
ATOM 1334 C C . GLN A 1 178 ? -8.539 -9.203 10.008 1 97.75 178 GLN A C 1
ATOM 1336 O O . GLN A 1 178 ? -7.984 -10.305 9.93 1 97.75 178 GLN A O 1
ATOM 1341 N N . LEU A 1 179 ? -9.703 -8.93 9.469 1 97.62 179 LEU A N 1
ATOM 1342 C CA . LEU A 1 179 ? -10.453 -9.945 8.742 1 97.62 179 LEU A CA 1
ATOM 1343 C C . LEU A 1 179 ? -9.672 -10.445 7.531 1 97.62 179 LEU A C 1
ATOM 1345 O O . LEU A 1 179 ? -9.602 -11.648 7.285 1 97.62 179 LEU A O 1
ATOM 1349 N N . GLU A 1 180 ? -9.086 -9.547 6.797 1 97.69 180 GLU A N 1
ATOM 1350 C CA . GLU A 1 180 ? -8.289 -9.906 5.629 1 97.69 180 GLU A CA 1
ATOM 1351 C C . GLU A 1 180 ? -7.07 -10.734 6.023 1 97.69 180 GLU A C 1
ATOM 1353 O O . GLU A 1 180 ? -6.715 -11.695 5.336 1 97.69 180 GLU A O 1
ATOM 1358 N N . LEU A 1 181 ? -6.398 -10.359 7.125 1 98.38 181 LEU A N 1
ATOM 1359 C CA . LEU A 1 181 ? -5.246 -11.117 7.605 1 98.38 181 LEU A CA 1
ATOM 1360 C C . LEU A 1 181 ? -5.648 -12.539 7.961 1 98.38 181 LEU A C 1
ATOM 1362 O O . LEU A 1 181 ? -4.973 -13.5 7.57 1 98.38 181 LEU A O 1
ATOM 1366 N N . GLN A 1 182 ? -6.789 -12.703 8.664 1 98.19 182 GLN A N 1
ATOM 1367 C CA . GLN A 1 182 ? -7.305 -14.023 9.031 1 98.19 182 GLN A CA 1
ATOM 1368 C C . GLN A 1 182 ? -7.59 -14.859 7.785 1 98.19 182 GLN A C 1
ATOM 1370 O O . GLN A 1 182 ? -7.172 -16.016 7.703 1 98.19 182 GLN A O 1
ATOM 1375 N N . ASN A 1 183 ? -8.242 -14.258 6.824 1 98 183 ASN A N 1
ATOM 1376 C CA . ASN A 1 183 ? -8.586 -14.961 5.59 1 98 183 ASN A CA 1
ATOM 1377 C C . ASN A 1 183 ? -7.336 -15.367 4.812 1 98 183 ASN A C 1
ATOM 1379 O O . ASN A 1 183 ? -7.27 -16.469 4.27 1 98 183 ASN A O 1
ATOM 1383 N N . ASN A 1 184 ? -6.359 -14.484 4.762 1 98.5 184 ASN A N 1
ATOM 1384 C CA . ASN A 1 184 ? -5.121 -14.773 4.043 1 98.5 184 ASN A CA 1
ATOM 1385 C C . ASN A 1 184 ? -4.387 -15.961 4.656 1 98.5 184 ASN A C 1
ATOM 1387 O O . ASN A 1 184 ? -3.846 -16.812 3.936 1 98.5 184 ASN A O 1
ATOM 1391 N N . ILE A 1 185 ? -4.379 -16.047 5.98 1 98.69 185 ILE A N 1
ATOM 1392 C CA . ILE A 1 185 ? -3.707 -17.156 6.641 1 98.69 185 ILE A CA 1
ATOM 1393 C C . ILE A 1 185 ? -4.473 -18.453 6.375 1 98.69 185 ILE A C 1
ATOM 1395 O O . ILE A 1 185 ? -3.873 -19.484 6.07 1 98.69 185 ILE A O 1
ATOM 1399 N N . VAL A 1 186 ? -5.801 -18.406 6.461 1 98.31 186 VAL A N 1
ATOM 1400 C CA . VAL A 1 186 ? -6.609 -19.594 6.211 1 98.31 186 VAL A CA 1
ATOM 1401 C C . VAL A 1 186 ? -6.379 -20.094 4.781 1 98.31 186 VAL A C 1
ATOM 1403 O O . VAL A 1 186 ? -6.172 -21.281 4.559 1 98.31 186 VAL A O 1
ATOM 1406 N N . ARG A 1 187 ? -6.34 -19.188 3.811 1 98.19 187 ARG A N 1
ATOM 1407 C CA . ARG A 1 187 ? -6.125 -19.562 2.416 1 98.19 187 ARG A CA 1
ATOM 1408 C C . ARG A 1 187 ? -4.742 -20.172 2.225 1 98.19 187 ARG A C 1
ATOM 1410 O O . ARG A 1 187 ? -4.602 -21.188 1.538 1 98.19 187 ARG A O 1
ATOM 1417 N N . ALA A 1 188 ? -3.766 -19.547 2.805 1 98.56 188 ALA A N 1
ATOM 1418 C CA . ALA A 1 188 ? -2.414 -20.094 2.717 1 98.56 188 ALA A CA 1
ATOM 1419 C C . ALA A 1 188 ? -2.334 -21.469 3.373 1 98.56 188 ALA A C 1
ATOM 1421 O O . ALA A 1 188 ? -1.64 -22.359 2.881 1 98.56 188 ALA A O 1
ATOM 1422 N N . TYR A 1 189 ? -3.02 -21.625 4.461 1 98.69 189 TYR A N 1
ATOM 1423 C CA . TYR A 1 189 ? -3.041 -22.875 5.203 1 98.69 189 TYR A CA 1
ATOM 1424 C C . TYR A 1 189 ? -3.719 -23.984 4.398 1 98.69 189 TYR A C 1
ATOM 1426 O O . TYR A 1 189 ? -3.25 -25.125 4.375 1 98.69 189 TYR A O 1
ATOM 1434 N N . ILE A 1 190 ? -4.816 -23.656 3.725 1 98.44 190 ILE A N 1
ATOM 1435 C CA . ILE A 1 190 ? -5.512 -24.594 2.846 1 98.44 190 ILE A CA 1
ATOM 1436 C C . ILE A 1 190 ? -4.602 -24.984 1.685 1 98.44 190 ILE A C 1
ATOM 1438 O O . ILE A 1 190 ? -4.535 -26.156 1.304 1 98.44 190 ILE A O 1
ATOM 1442 N N . GLU A 1 191 ? -3.875 -24.062 1.157 1 98.5 191 GLU A N 1
ATOM 1443 C CA . GLU A 1 191 ? -2.926 -24.344 0.084 1 98.5 191 GLU A CA 1
ATOM 1444 C C . GLU A 1 191 ? -1.83 -25.297 0.555 1 98.5 191 GLU A C 1
ATOM 1446 O O . GLU A 1 191 ? -1.435 -26.219 -0.175 1 98.5 191 GLU A O 1
ATOM 1451 N N . LEU A 1 192 ? -1.331 -25.031 1.77 1 98.69 192 LEU A N 1
ATOM 1452 C CA . LEU A 1 192 ? -0.338 -25.938 2.346 1 98.69 192 LEU A CA 1
ATOM 1453 C C . LEU A 1 192 ? -0.882 -27.359 2.436 1 98.69 192 LEU A C 1
ATOM 1455 O O . LEU A 1 192 ? -0.205 -28.312 2.043 1 98.69 192 LEU A O 1
ATOM 1459 N N . SER A 1 193 ? -2.127 -27.516 2.893 1 98.62 193 SER A N 1
ATOM 1460 C CA . SER A 1 193 ? -2.779 -28.812 2.977 1 98.62 193 SER A CA 1
ATOM 1461 C C . SER A 1 193 ? -2.896 -29.469 1.602 1 98.62 193 SER A C 1
ATOM 1463 O O . SER A 1 193 ? -2.623 -30.656 1.448 1 98.62 193 SER A O 1
ATOM 1465 N N . LEU A 1 194 ? -3.26 -28.641 0.625 1 98.62 194 LEU A N 1
ATOM 1466 C CA . LEU A 1 194 ? -3.404 -29.141 -0.738 1 98.62 194 LEU A CA 1
ATOM 1467 C C . LEU A 1 194 ? -2.072 -29.656 -1.27 1 98.62 194 LEU A C 1
ATOM 1469 O O . LEU A 1 194 ? -2.018 -30.734 -1.872 1 98.62 194 LEU A O 1
ATOM 1473 N N . HIS A 1 195 ? -0.986 -28.984 -1.044 1 98.75 195 HIS A N 1
ATOM 1474 C CA . HIS A 1 195 ? 0.323 -29.391 -1.538 1 98.75 195 HIS A CA 1
ATOM 1475 C C . HIS A 1 195 ? 0.758 -30.719 -0.913 1 98.75 195 HIS A C 1
ATOM 1477 O O . HIS A 1 195 ? 1.322 -31.578 -1.594 1 98.75 195 HIS A O 1
ATOM 1483 N N . TYR A 1 196 ? 0.468 -30.906 0.357 1 98.69 196 TYR A N 1
ATOM 1484 C CA . TYR A 1 196 ? 0.772 -32.188 0.994 1 98.69 196 TYR A CA 1
ATOM 1485 C C . TYR A 1 196 ? -0.034 -33.312 0.364 1 98.69 196 TYR A C 1
ATOM 1487 O O . TYR A 1 196 ? 0.504 -34.375 0.089 1 98.69 196 TYR A O 1
ATOM 1495 N N . ALA A 1 197 ? -1.334 -33.062 0.147 1 98.56 197 ALA A N 1
ATOM 1496 C CA . ALA A 1 197 ? -2.186 -34.094 -0.453 1 98.56 197 ALA A CA 1
ATOM 1497 C C . ALA A 1 197 ? -1.713 -34.438 -1.861 1 98.56 197 ALA A C 1
ATOM 1499 O O . ALA A 1 197 ? -1.678 -35.594 -2.236 1 98.56 197 ALA A O 1
ATOM 1500 N N . GLN A 1 198 ? -1.364 -33.438 -2.6 1 98.69 198 GLN A N 1
ATOM 1501 C CA . GLN A 1 198 ? -0.853 -33.656 -3.947 1 98.69 198 GLN A CA 1
ATOM 1502 C C . GLN A 1 198 ? 0.459 -34.438 -3.916 1 98.69 198 GLN A C 1
ATOM 1504 O O . GLN A 1 198 ? 0.686 -35.312 -4.754 1 98.69 198 GLN A O 1
ATOM 1509 N N . ARG A 1 199 ? 1.318 -34.094 -2.98 1 98.75 199 ARG A N 1
ATOM 1510 C CA . ARG A 1 199 ? 2.58 -34.812 -2.844 1 98.75 199 ARG A CA 1
ATOM 1511 C C . ARG A 1 199 ? 2.338 -36.281 -2.557 1 98.75 199 ARG A C 1
ATOM 1513 O O . ARG A 1 199 ? 3.027 -37.156 -3.1 1 98.75 199 ARG A O 1
ATOM 1520 N N . ASP A 1 200 ? 1.338 -36.656 -1.737 1 98.69 200 ASP A N 1
ATOM 1521 C CA . ASP A 1 200 ? 0.992 -38.031 -1.435 1 98.69 200 ASP A CA 1
ATOM 1522 C C . ASP A 1 200 ? 0.565 -38.781 -2.695 1 98.69 200 ASP A C 1
ATOM 1524 O O . ASP A 1 200 ? 0.955 -39.938 -2.902 1 98.69 200 ASP A O 1
ATOM 1528 N N . ILE A 1 201 ? -0.212 -38.094 -3.488 1 98.62 201 ILE A N 1
ATOM 1529 C CA . ILE A 1 201 ? -0.702 -38.719 -4.723 1 98.62 201 ILE A CA 1
ATOM 1530 C C . ILE A 1 201 ? 0.471 -39 -5.656 1 98.62 201 ILE A C 1
ATOM 1532 O O . ILE A 1 201 ? 0.557 -40.094 -6.238 1 98.62 201 ILE A O 1
ATOM 1536 N N . VAL A 1 202 ? 1.383 -38.062 -5.793 1 98.62 202 VAL A N 1
ATOM 1537 C CA . VAL A 1 202 ? 2.529 -38.25 -6.68 1 98.62 202 VAL A CA 1
ATOM 1538 C C . VAL A 1 202 ? 3.443 -39.344 -6.137 1 98.62 202 VAL A C 1
ATOM 1540 O O . VAL A 1 202 ? 3.955 -40.156 -6.898 1 98.62 202 VAL A O 1
ATOM 1543 N N . ALA A 1 203 ? 3.635 -39.406 -4.82 1 98.56 203 ALA A N 1
ATOM 1544 C CA . ALA A 1 203 ? 4.453 -40.469 -4.207 1 98.56 203 ALA A CA 1
ATOM 1545 C C . ALA A 1 203 ? 3.842 -41.844 -4.438 1 98.56 203 ALA A C 1
ATOM 1547 O O . ALA A 1 203 ? 4.555 -42.781 -4.746 1 98.56 203 ALA A O 1
ATOM 1548 N N . ALA A 1 204 ? 2.531 -41.938 -4.281 1 97.81 204 ALA A N 1
ATOM 1549 C CA . ALA A 1 204 ? 1.842 -43.219 -4.535 1 97.81 204 ALA A CA 1
ATOM 1550 C C . ALA A 1 204 ? 1.96 -43.625 -6.004 1 97.81 204 ALA A C 1
ATOM 1552 O O . ALA A 1 204 ? 2.148 -44.781 -6.316 1 97.81 204 ALA A O 1
ATOM 1553 N N . THR A 1 205 ? 1.84 -42.625 -6.84 1 97.44 205 THR A N 1
ATOM 1554 C CA . THR A 1 205 ? 1.981 -42.875 -8.266 1 97.44 205 THR A CA 1
ATOM 1555 C C . THR A 1 205 ? 3.385 -43.406 -8.594 1 97.44 205 THR A C 1
ATOM 1557 O O . THR A 1 205 ? 3.547 -44.312 -9.398 1 97.44 205 THR A O 1
ATOM 1560 N N . LEU A 1 206 ? 4.41 -42.844 -7.98 1 97.69 206 LEU A N 1
ATOM 1561 C CA . LEU A 1 206 ? 5.785 -43.281 -8.188 1 97.69 206 LEU A CA 1
ATOM 1562 C C . LEU A 1 206 ? 5.957 -44.75 -7.789 1 97.69 206 LEU A C 1
ATOM 1564 O O . LEU A 1 206 ? 6.594 -45.5 -8.508 1 97.69 206 LEU A O 1
ATOM 1568 N N . LYS A 1 207 ? 5.391 -45.156 -6.695 1 97.25 207 LYS A N 1
ATOM 1569 C CA . LYS A 1 207 ? 5.461 -46.531 -6.234 1 97.25 207 LYS A CA 1
ATOM 1570 C C . LYS A 1 207 ? 4.789 -47.469 -7.227 1 97.25 207 LYS A C 1
ATOM 1572 O O . LYS A 1 207 ? 5.316 -48.531 -7.527 1 97.25 207 LYS A O 1
ATOM 1577 N N . GLN A 1 208 ? 3.652 -47.062 -7.73 1 95 208 GLN A N 1
ATOM 1578 C CA . GLN A 1 208 ? 2.943 -47.844 -8.734 1 95 208 GLN A CA 1
ATOM 1579 C C . GLN A 1 208 ? 3.777 -48 -10 1 95 208 GLN A C 1
ATOM 1581 O O . GLN A 1 208 ? 3.846 -49.094 -10.57 1 95 208 GLN A O 1
ATOM 1586 N N . GLN A 1 209 ? 4.359 -46.969 -10.422 1 96.25 209 GLN A N 1
ATOM 1587 C CA . GLN A 1 209 ? 5.18 -46.969 -11.625 1 96.25 209 GLN A CA 1
ATOM 1588 C C . GLN A 1 209 ? 6.387 -47.906 -11.461 1 96.25 209 GLN A C 1
ATOM 1590 O O . GLN A 1 209 ? 6.754 -48.625 -12.398 1 96.25 209 GLN A O 1
ATOM 1595 N N . GLN A 1 210 ? 6.961 -47.906 -10.297 1 97.12 210 GLN A N 1
ATOM 1596 C CA . GLN A 1 210 ? 8.086 -48.781 -10.016 1 97.12 210 GLN A CA 1
ATOM 1597 C C . GLN A 1 210 ? 7.648 -50.25 -10.055 1 97.12 210 GLN A C 1
ATOM 1599 O O . GLN A 1 210 ? 8.375 -51.094 -10.578 1 97.12 210 GLN A O 1
ATOM 1604 N N . GLN A 1 211 ? 6.508 -50.531 -9.578 1 94.38 211 GLN A N 1
ATOM 1605 C CA . GLN A 1 211 ? 5.969 -51.906 -9.617 1 94.38 211 GLN A CA 1
ATOM 1606 C C . GLN A 1 211 ? 5.719 -52.344 -11.055 1 94.38 211 GLN A C 1
ATOM 1608 O O . GLN A 1 211 ? 5.992 -53.5 -11.398 1 94.38 211 GLN A O 1
ATOM 1613 N N . ILE A 1 212 ? 5.211 -51.438 -11.805 1 93.38 212 ILE A N 1
ATOM 1614 C CA . ILE A 1 212 ? 4.93 -51.75 -13.203 1 93.38 212 ILE A CA 1
ATOM 1615 C C . ILE A 1 212 ? 6.238 -52 -13.945 1 93.38 212 ILE A C 1
ATOM 1617 O O . ILE A 1 212 ? 6.316 -52.906 -14.773 1 93.38 212 ILE A O 1
ATOM 1621 N N . LEU A 1 213 ? 7.262 -51.219 -13.711 1 95.5 213 LEU A N 1
ATOM 1622 C CA . LEU A 1 213 ? 8.57 -51.438 -14.32 1 95.5 213 LEU A CA 1
ATOM 1623 C C . LEU A 1 213 ? 9.125 -52.781 -13.938 1 95.5 213 LEU A C 1
ATOM 1625 O O . LEU A 1 213 ? 9.633 -53.531 -14.797 1 95.5 213 LEU A O 1
ATOM 1629 N N . ASP A 1 214 ? 8.992 -53.219 -12.68 1 96.19 214 ASP A N 1
ATOM 1630 C CA . ASP A 1 214 ? 9.445 -54.531 -12.219 1 96.19 214 ASP A CA 1
ATOM 1631 C C . ASP A 1 214 ? 8.727 -55.656 -12.953 1 96.19 214 ASP A C 1
ATOM 1633 O O . ASP A 1 214 ? 9.344 -56.625 -13.352 1 96.19 214 ASP A O 1
ATOM 1637 N N . LEU A 1 215 ? 7.441 -55.438 -13.141 1 93.38 215 LEU A N 1
ATOM 1638 C CA . LEU A 1 215 ? 6.648 -56.438 -13.844 1 93.38 215 LEU A CA 1
ATOM 1639 C C . LEU A 1 215 ? 7.07 -56.562 -15.305 1 93.38 215 LEU A C 1
ATOM 1641 O O . LEU A 1 215 ? 7.207 -57.656 -15.836 1 93.38 215 LEU A O 1
ATOM 1645 N N . ALA A 1 216 ? 7.215 -55.344 -15.945 1 94.38 216 ALA A N 1
ATOM 1646 C CA . ALA A 1 216 ? 7.645 -55.344 -17.344 1 94.38 216 ALA A CA 1
ATOM 1647 C C . ALA A 1 216 ? 9 -56.031 -17.5 1 94.38 216 ALA A C 1
ATOM 1649 O O . ALA A 1 216 ? 9.219 -56.781 -18.469 1 94.38 216 ALA A O 1
ATOM 1650 N N . GLN A 1 217 ? 9.906 -55.875 -16.547 1 95.75 217 GLN A N 1
ATOM 1651 C CA . GLN A 1 217 ? 11.219 -56.5 -16.562 1 95.75 217 GLN A CA 1
ATOM 1652 C C . GLN A 1 217 ? 11.109 -58.031 -16.375 1 95.75 217 GLN A C 1
ATOM 1654 O O . GLN A 1 217 ? 11.797 -58.781 -17.047 1 95.75 217 GLN A O 1
ATOM 1659 N N . LYS A 1 218 ? 10.289 -58.469 -15.531 1 94.12 218 LYS A N 1
ATOM 1660 C CA . LYS A 1 218 ? 10.062 -59.875 -15.312 1 94.12 218 LYS A CA 1
ATOM 1661 C C . LYS A 1 218 ? 9.492 -60.562 -16.562 1 94.12 218 LYS A C 1
ATOM 1663 O O . LYS A 1 218 ? 9.898 -61.656 -16.938 1 94.12 218 LYS A O 1
ATOM 1668 N N . ARG A 1 219 ? 8.547 -59.906 -17.203 1 92.25 219 ARG A N 1
ATOM 1669 C CA . ARG A 1 219 ? 7.941 -60.438 -18.422 1 92.25 219 ARG A CA 1
ATOM 1670 C C . ARG A 1 219 ? 8.969 -60.531 -19.547 1 92.25 219 ARG A C 1
ATOM 1672 O O . ARG A 1 219 ? 8.977 -61.5 -20.312 1 92.25 219 ARG A O 1
ATOM 1679 N N . LEU A 1 220 ? 9.805 -59.5 -19.656 1 93.19 220 LEU A N 1
ATOM 1680 C CA . LEU A 1 220 ? 10.867 -59.562 -20.656 1 93.19 220 LEU A CA 1
ATOM 1681 C C . LEU A 1 220 ? 11.812 -60.719 -20.406 1 93.19 220 LEU A C 1
ATOM 1683 O O . LEU A 1 220 ? 12.141 -61.469 -21.328 1 93.19 220 LEU A O 1
ATOM 1687 N N . ASN A 1 221 ? 12.148 -60.969 -19.172 1 95.5 221 ASN A N 1
ATOM 1688 C CA . ASN A 1 221 ? 13.047 -62.062 -18.797 1 95.5 221 ASN A CA 1
ATOM 1689 C C . ASN A 1 221 ? 12.398 -63.438 -19.016 1 95.5 221 ASN A C 1
ATOM 1691 O O . ASN A 1 221 ? 13.094 -64.438 -19.266 1 95.5 221 ASN A O 1
ATOM 1695 N N . GLY A 1 222 ? 11.125 -63.406 -18.891 1 93.12 222 GLY A N 1
ATOM 1696 C CA . GLY A 1 222 ? 10.375 -64.625 -19.094 1 93.12 222 GLY A CA 1
ATOM 1697 C C . GLY A 1 222 ? 10.047 -64.875 -20.547 1 93.12 222 GLY A C 1
ATOM 1698 O O . GLY A 1 222 ? 9.414 -65.875 -20.891 1 93.12 222 GLY A O 1
ATOM 1699 N N . GLY A 1 223 ? 10.438 -64 -21.438 1 90.88 223 GLY A N 1
ATOM 1700 C CA . GLY A 1 223 ? 10.281 -64.188 -22.859 1 90.88 223 GLY A CA 1
ATOM 1701 C C . GLY A 1 223 ? 8.898 -63.812 -23.359 1 90.88 223 GLY A C 1
ATOM 1702 O O . GLY A 1 223 ? 8.562 -64.062 -24.531 1 90.88 223 GLY A O 1
ATOM 1703 N N . ILE A 1 224 ? 8.133 -63.188 -22.516 1 87.88 224 ILE A N 1
ATOM 1704 C CA . ILE A 1 224 ? 6.766 -62.875 -22.906 1 87.88 224 ILE A CA 1
ATOM 1705 C C . ILE A 1 224 ? 6.59 -61.344 -22.984 1 87.88 224 ILE A C 1
ATOM 1707 O O . ILE A 1 224 ? 5.516 -60.875 -23.344 1 87.88 224 ILE A O 1
ATOM 1711 N N . GLY A 1 225 ? 7.629 -60.531 -22.641 1 87.81 225 GLY A N 1
ATOM 1712 C CA . GLY A 1 225 ? 7.602 -59.094 -22.75 1 87.81 225 GLY A CA 1
ATOM 1713 C C . GLY A 1 225 ? 8.555 -58.531 -23.797 1 87.81 225 GLY A C 1
ATOM 1714 O O . GLY A 1 225 ? 9.234 -59.312 -24.469 1 87.81 225 GLY A O 1
ATOM 1715 N N . THR A 1 226 ? 8.523 -57.25 -24.016 1 89.81 226 THR A N 1
ATOM 1716 C CA . THR A 1 226 ? 9.367 -56.625 -25.016 1 89.81 226 THR A CA 1
ATOM 1717 C C . THR A 1 226 ? 10.188 -55.5 -24.391 1 89.81 226 THR A C 1
ATOM 1719 O O . THR A 1 226 ? 9.836 -54.969 -23.328 1 89.81 226 THR A O 1
ATOM 1722 N N . HIS A 1 227 ? 11.266 -55.156 -25.109 1 90.81 227 HIS A N 1
ATOM 1723 C CA . HIS A 1 227 ? 12.078 -54.031 -24.703 1 90.81 227 HIS A CA 1
ATOM 1724 C C . HIS A 1 227 ? 11.297 -52.719 -24.781 1 90.81 227 HIS A C 1
ATOM 1726 O O . HIS A 1 227 ? 11.555 -51.781 -24 1 90.81 227 HIS A O 1
ATOM 1732 N N . PHE A 1 228 ? 10.336 -52.656 -25.609 1 91.56 228 PHE A N 1
ATOM 1733 C CA . PHE A 1 228 ? 9.5 -51.469 -25.781 1 91.56 228 PHE A CA 1
ATOM 1734 C C . PHE A 1 228 ? 8.656 -51.219 -24.531 1 91.56 228 PHE A C 1
ATOM 1736 O O . PHE A 1 228 ? 8.594 -50.094 -24.031 1 91.56 228 PHE A O 1
ATOM 1743 N N . GLU A 1 229 ? 8.102 -52.312 -24.016 1 91.31 229 GLU A N 1
ATOM 1744 C CA . GLU A 1 229 ? 7.273 -52.188 -22.828 1 91.31 229 GLU A CA 1
ATOM 1745 C C . GLU A 1 229 ? 8.102 -51.75 -21.625 1 91.31 229 GLU A C 1
ATOM 1747 O O . GLU A 1 229 ? 7.629 -50.969 -20.797 1 91.31 229 GLU A O 1
ATOM 1752 N N . VAL A 1 230 ? 9.32 -52.25 -21.484 1 94.12 230 VAL A N 1
ATOM 1753 C CA . VAL A 1 230 ? 10.211 -51.875 -20.391 1 94.12 230 VAL A CA 1
ATOM 1754 C C . VAL A 1 230 ? 10.562 -50.375 -20.531 1 94.12 230 VAL A C 1
ATOM 1756 O O . VAL A 1 230 ? 10.523 -49.625 -19.547 1 94.12 230 VAL A O 1
ATOM 1759 N N . SER A 1 231 ? 10.906 -49.938 -21.734 1 94.62 231 SER A N 1
ATOM 1760 C CA . SER A 1 231 ? 11.211 -48.531 -21.969 1 94.62 231 SER A CA 1
ATOM 1761 C C . SER A 1 231 ? 10.016 -47.625 -21.656 1 94.62 231 SER A C 1
ATOM 1763 O O . SER A 1 231 ? 10.172 -46.562 -21.047 1 94.62 231 SER A O 1
ATOM 1765 N N . GLN A 1 232 ? 8.812 -48.031 -21.984 1 93.19 232 GLN A N 1
ATOM 1766 C CA . GLN A 1 232 ? 7.586 -47.281 -21.703 1 93.19 232 GLN A CA 1
ATOM 1767 C C . GLN A 1 232 ? 7.359 -47.156 -20.203 1 93.19 232 GLN A C 1
ATOM 1769 O O . GLN A 1 232 ? 6.91 -46.094 -19.734 1 93.19 232 GLN A O 1
ATOM 1774 N N . ALA A 1 233 ? 7.668 -48.219 -19.531 1 94 233 ALA A N 1
ATOM 1775 C CA . ALA A 1 233 ? 7.453 -48.219 -18.078 1 94 233 ALA A CA 1
ATOM 1776 C C . ALA A 1 233 ? 8.492 -47.375 -17.359 1 94 233 ALA A C 1
ATOM 1778 O O . ALA A 1 233 ? 8.227 -46.844 -16.281 1 94 233 ALA A O 1
ATOM 1779 N N . GLU A 1 234 ? 9.68 -47.156 -17.938 1 95.38 234 GLU A N 1
ATOM 1780 C CA . GLU A 1 234 ? 10.773 -46.406 -17.359 1 95.38 234 GLU A CA 1
ATOM 1781 C C . GLU A 1 234 ? 10.57 -44.906 -17.578 1 95.38 234 GLU A C 1
ATOM 1783 O O . GLU A 1 234 ? 11.008 -44.094 -16.766 1 95.38 234 GLU A O 1
ATOM 1788 N N . THR A 1 235 ? 9.875 -44.531 -18.531 1 94.38 235 THR A N 1
ATOM 1789 C CA . THR A 1 235 ? 9.844 -43.188 -19.094 1 94.38 235 THR A CA 1
ATOM 1790 C C . THR A 1 235 ? 9.203 -42.219 -18.109 1 94.38 235 THR A C 1
ATOM 1792 O O . THR A 1 235 ? 9.68 -41.094 -17.953 1 94.38 235 THR A O 1
ATOM 1795 N N . PRO A 1 236 ? 8.195 -42.625 -17.344 1 95 236 PRO A N 1
ATOM 1796 C CA . PRO A 1 236 ? 7.516 -41.625 -16.516 1 95 236 PRO A CA 1
ATOM 1797 C C . PRO A 1 236 ? 8.25 -41.344 -15.211 1 95 236 PRO A C 1
ATOM 1799 O O . PRO A 1 236 ? 7.973 -40.344 -14.547 1 95 236 PRO A O 1
ATOM 1802 N N . LEU A 1 237 ? 9.227 -42.219 -14.812 1 97.06 237 LEU A N 1
ATOM 1803 C CA . LEU A 1 237 ? 9.789 -42.188 -13.469 1 97.06 237 LEU A CA 1
ATOM 1804 C C . LEU A 1 237 ? 10.523 -40.875 -13.203 1 97.06 237 LEU A C 1
ATOM 1806 O O . LEU A 1 237 ? 10.242 -40.188 -12.211 1 97.06 237 LEU A O 1
ATOM 1810 N N . PRO A 1 238 ? 11.422 -40.344 -14.094 1 97.44 238 PRO A N 1
ATOM 1811 C CA . PRO A 1 238 ? 12.125 -39.094 -13.789 1 97.44 238 PRO A CA 1
ATOM 1812 C C . PRO A 1 238 ? 11.18 -37.906 -13.664 1 97.44 238 PRO A C 1
ATOM 1814 O O . PRO A 1 238 ? 11.375 -37.062 -12.812 1 97.44 238 PRO A O 1
ATOM 1817 N N . GLU A 1 239 ? 10.156 -37.812 -14.477 1 97.38 239 GLU A N 1
ATOM 1818 C CA . GLU A 1 239 ? 9.18 -36.75 -14.406 1 97.38 239 GLU A CA 1
ATOM 1819 C C . GLU A 1 239 ? 8.422 -36.781 -13.078 1 97.38 239 GLU A C 1
ATOM 1821 O O . GLU A 1 239 ? 8.133 -35.719 -12.5 1 97.38 239 GLU A O 1
ATOM 1826 N N . THR A 1 240 ? 8.062 -37.969 -12.641 1 98.19 240 THR A N 1
ATOM 1827 C CA . THR A 1 240 ? 7.359 -38.062 -11.367 1 98.19 240 THR A CA 1
ATOM 1828 C C . THR A 1 240 ? 8.258 -37.656 -10.211 1 98.19 240 THR A C 1
ATOM 1830 O O . THR A 1 240 ? 7.797 -37 -9.266 1 98.19 240 THR A O 1
ATOM 1833 N N . HIS A 1 241 ? 9.578 -38 -10.312 1 97.88 241 HIS A N 1
ATOM 1834 C CA . HIS A 1 241 ? 10.539 -37.5 -9.328 1 97.88 241 HIS A CA 1
ATOM 1835 C C . HIS A 1 241 ? 10.609 -35.969 -9.352 1 97.88 241 HIS A C 1
ATOM 1837 O O . HIS A 1 241 ? 10.648 -35.344 -8.297 1 97.88 241 HIS A O 1
ATOM 1843 N N . ARG A 1 242 ? 10.648 -35.375 -10.508 1 98 242 ARG A N 1
ATOM 1844 C CA . ARG A 1 242 ? 10.656 -33.906 -10.656 1 98 242 ARG A CA 1
ATOM 1845 C C . ARG A 1 242 ? 9.438 -33.281 -9.992 1 98 242 ARG A C 1
ATOM 1847 O O . ARG A 1 242 ? 9.555 -32.281 -9.305 1 98 242 ARG A O 1
ATOM 1854 N N . GLN A 1 243 ? 8.266 -33.906 -10.18 1 98.12 243 GLN A N 1
ATOM 1855 C CA . GLN A 1 243 ? 7.02 -33.406 -9.609 1 98.12 243 GLN A CA 1
ATOM 1856 C C . GLN A 1 243 ? 7.059 -33.469 -8.086 1 98.12 243 GLN A C 1
ATOM 1858 O O . GLN A 1 243 ? 6.539 -32.562 -7.418 1 98.12 243 GLN A O 1
ATOM 1863 N N . LEU A 1 244 ? 7.641 -34.531 -7.543 1 98.5 244 LEU A N 1
ATOM 1864 C CA . LEU A 1 244 ? 7.793 -34.594 -6.098 1 98.5 244 LEU A CA 1
ATOM 1865 C C . LEU A 1 244 ? 8.625 -33.438 -5.574 1 98.5 244 LEU A C 1
ATOM 1867 O O . LEU A 1 244 ? 8.258 -32.812 -4.586 1 98.5 244 LEU A O 1
ATOM 1871 N N . ASP A 1 245 ? 9.688 -33.094 -6.238 1 98.38 245 ASP A N 1
ATOM 1872 C CA . ASP A 1 245 ? 10.547 -32 -5.828 1 98.38 245 ASP A CA 1
ATOM 1873 C C . ASP A 1 245 ? 9.805 -30.656 -5.949 1 98.38 245 ASP A C 1
ATOM 1875 O O . ASP A 1 245 ? 9.938 -29.797 -5.086 1 98.38 245 ASP A O 1
ATOM 1879 N N . ALA A 1 246 ? 9.055 -30.5 -7.027 1 98.38 246 ALA A N 1
ATOM 1880 C CA . ALA A 1 246 ? 8.273 -29.281 -7.223 1 98.38 246 ALA A CA 1
ATOM 1881 C C . ALA A 1 246 ? 7.273 -29.078 -6.086 1 98.38 246 ALA A C 1
ATOM 1883 O O . ALA A 1 246 ? 7.059 -27.953 -5.629 1 98.38 246 ALA A O 1
ATOM 1884 N N . LEU A 1 247 ? 6.676 -30.156 -5.629 1 98.69 247 LEU A N 1
ATOM 1885 C CA . LEU A 1 247 ? 5.707 -30.062 -4.543 1 98.69 247 LEU A CA 1
ATOM 1886 C C . LEU A 1 247 ? 6.406 -29.781 -3.215 1 98.69 247 LEU A C 1
ATOM 1888 O O . LEU A 1 247 ? 5.871 -29.078 -2.365 1 98.69 247 LEU A O 1
ATOM 1892 N N . ASP A 1 248 ? 7.602 -30.344 -3.051 1 98.38 248 ASP A N 1
ATOM 1893 C CA . ASP A 1 248 ? 8.383 -30.031 -1.861 1 98.38 248 ASP A CA 1
ATOM 1894 C C . ASP A 1 248 ? 8.719 -28.531 -1.81 1 98.38 248 ASP A C 1
ATOM 1896 O O . ASP A 1 248 ? 8.672 -27.922 -0.742 1 98.38 248 ASP A O 1
ATOM 1900 N N . GLU A 1 249 ? 9.055 -27.953 -2.906 1 98.06 249 GLU A N 1
ATOM 1901 C CA . GLU A 1 249 ? 9.273 -26.516 -3.021 1 98.06 249 GLU A CA 1
ATOM 1902 C C . GLU A 1 249 ? 8.031 -25.734 -2.611 1 98.06 249 GLU A C 1
ATOM 1904 O O . GLU A 1 249 ? 8.109 -24.828 -1.784 1 98.06 249 GLU A O 1
ATOM 1909 N N . GLU A 1 250 ? 6.883 -26.141 -3.137 1 98.38 250 GLU A N 1
ATOM 1910 C CA . GLU A 1 250 ? 5.637 -25.438 -2.855 1 98.38 250 GLU A CA 1
ATOM 1911 C C . GLU A 1 250 ? 5.289 -25.516 -1.37 1 98.38 250 GLU A C 1
ATOM 1913 O O . GLU A 1 250 ? 4.777 -24.547 -0.802 1 98.38 250 GLU A O 1
ATOM 1918 N N . ILE A 1 251 ? 5.52 -26.641 -0.789 1 98.56 251 ILE A N 1
ATOM 1919 C CA . ILE A 1 251 ? 5.262 -26.812 0.636 1 98.56 251 ILE A CA 1
ATOM 1920 C C . ILE A 1 251 ? 6.141 -25.859 1.442 1 98.56 251 ILE A C 1
ATOM 1922 O O . ILE A 1 251 ? 5.652 -25.156 2.334 1 98.56 251 ILE A O 1
ATOM 1926 N N . ALA A 1 252 ? 7.41 -25.766 1.123 1 98.12 252 ALA A N 1
ATOM 1927 C CA . ALA A 1 252 ? 8.336 -24.875 1.828 1 98.12 252 ALA A CA 1
ATOM 1928 C C . ALA A 1 252 ? 7.93 -23.422 1.657 1 98.12 252 ALA A C 1
ATOM 1930 O O . ALA A 1 252 ? 7.941 -22.641 2.621 1 98.12 252 ALA A O 1
ATOM 1931 N N . LEU A 1 253 ? 7.543 -23.016 0.43 1 98.38 253 LEU A N 1
ATOM 1932 C CA . LEU A 1 253 ? 7.133 -21.641 0.147 1 98.38 253 LEU A CA 1
ATOM 1933 C C . LEU A 1 253 ? 5.848 -21.297 0.893 1 98.38 253 LEU A C 1
ATOM 1935 O O . LEU A 1 253 ? 5.695 -20.172 1.39 1 98.38 253 LEU A O 1
ATOM 1939 N N . SER A 1 254 ? 4.934 -22.281 0.975 1 98.19 254 SER A N 1
ATOM 1940 C CA . SER A 1 254 ? 3.682 -22.062 1.691 1 98.19 254 SER A CA 1
ATOM 1941 C C . SER A 1 254 ? 3.924 -21.875 3.186 1 98.19 254 SER A C 1
ATOM 1943 O O . SER A 1 254 ? 3.268 -21.047 3.83 1 98.19 254 SER A O 1
ATOM 1945 N N . ARG A 1 255 ? 4.859 -22.609 3.705 1 98.25 255 ARG A N 1
ATOM 1946 C CA . ARG A 1 255 ? 5.223 -22.422 5.109 1 98.25 255 ARG A CA 1
ATOM 1947 C C . ARG A 1 255 ? 5.77 -21.031 5.363 1 98.25 255 ARG A C 1
ATOM 1949 O O . ARG A 1 255 ? 5.371 -20.359 6.32 1 98.25 255 ARG A O 1
ATOM 1956 N N . ASN A 1 256 ? 6.672 -20.562 4.473 1 98.25 256 ASN A N 1
ATOM 1957 C CA . ASN A 1 256 ? 7.207 -19.203 4.566 1 98.25 256 ASN A CA 1
ATOM 1958 C C . ASN A 1 256 ? 6.098 -18.156 4.543 1 98.25 256 ASN A C 1
ATOM 1960 O O . ASN A 1 256 ? 6.148 -17.172 5.289 1 98.25 256 ASN A O 1
ATOM 1964 N N . GLN A 1 257 ? 5.09 -18.406 3.705 1 98.19 257 GLN A N 1
ATOM 1965 C CA . GLN A 1 257 ? 3.998 -17.453 3.551 1 98.19 257 GLN A CA 1
ATOM 1966 C C . GLN A 1 257 ? 3.184 -17.328 4.836 1 98.19 257 GLN A C 1
ATOM 1968 O O . GLN A 1 257 ? 2.855 -16.234 5.273 1 98.19 257 GLN A O 1
ATOM 1973 N N . ILE A 1 258 ? 2.889 -18.438 5.457 1 98.56 258 ILE A N 1
ATOM 1974 C CA . ILE A 1 258 ? 2.064 -18.453 6.66 1 98.56 258 ILE A CA 1
ATOM 1975 C C . ILE A 1 258 ? 2.799 -17.75 7.797 1 98.56 258 ILE A C 1
ATOM 1977 O O . ILE A 1 258 ? 2.221 -16.906 8.484 1 98.56 258 ILE A O 1
ATOM 1981 N N . VAL A 1 259 ? 4.094 -18.062 7.98 1 98.06 259 VAL A N 1
ATOM 1982 C CA . VAL A 1 259 ? 4.805 -17.5 9.125 1 98.06 259 VAL A CA 1
ATOM 1983 C C . VAL A 1 259 ? 5.07 -16.016 8.891 1 98.06 259 VAL A C 1
ATOM 1985 O O . VAL A 1 259 ? 5.066 -15.219 9.836 1 98.06 259 VAL A O 1
ATOM 1988 N N . ALA A 1 260 ? 5.285 -15.578 7.613 1 98.31 260 ALA A N 1
ATOM 1989 C CA . ALA A 1 260 ? 5.465 -14.164 7.301 1 98.31 260 ALA A CA 1
ATOM 1990 C C . ALA A 1 260 ? 4.203 -13.367 7.621 1 98.31 260 ALA A C 1
ATOM 1992 O O . ALA A 1 260 ? 4.281 -12.242 8.125 1 98.31 260 ALA A O 1
ATOM 1993 N N . LEU A 1 261 ? 2.982 -13.992 7.332 1 98.38 261 LEU A N 1
ATOM 1994 C CA . LEU A 1 261 ? 1.721 -13.336 7.656 1 98.38 261 LEU A CA 1
ATOM 1995 C C . LEU A 1 261 ? 1.59 -13.125 9.164 1 98.38 261 LEU A C 1
ATOM 1997 O O . LEU A 1 261 ? 0.915 -12.188 9.609 1 98.38 261 LEU A O 1
ATOM 2001 N N . ALA A 1 262 ? 2.301 -13.922 9.922 1 97.56 262 ALA A N 1
ATOM 2002 C CA . ALA A 1 262 ? 2.289 -13.797 11.375 1 97.56 262 ALA A CA 1
ATOM 2003 C C . ALA A 1 262 ? 3.408 -12.875 11.852 1 97.56 262 ALA A C 1
ATOM 2005 O O . ALA A 1 262 ? 3.609 -12.703 13.062 1 97.56 262 ALA A O 1
ATOM 2006 N N . GLY A 1 263 ? 4.191 -12.312 10.945 1 97 263 GLY A N 1
ATOM 2007 C CA . GLY A 1 263 ? 5.254 -11.383 11.297 1 97 263 GLY A CA 1
ATOM 2008 C C . GLY A 1 263 ? 6.523 -12.078 11.758 1 97 263 GLY A C 1
ATOM 2009 O O . GLY A 1 263 ? 7.328 -11.492 12.484 1 97 263 GLY A O 1
ATOM 2010 N N . LYS A 1 264 ? 6.703 -13.344 11.391 1 97.06 264 LYS A N 1
ATOM 2011 C CA . LYS A 1 264 ? 7.848 -14.133 11.836 1 97.06 264 LYS A CA 1
ATOM 2012 C C . LYS A 1 264 ? 8.805 -14.43 10.68 1 97.06 264 LYS A C 1
ATOM 2014 O O . LYS A 1 264 ? 8.438 -14.266 9.516 1 97.06 264 LYS A O 1
ATOM 2019 N N . GLY A 1 265 ? 10.039 -14.82 10.992 1 96.5 265 GLY A N 1
ATOM 2020 C CA . GLY A 1 265 ? 11.008 -15.219 9.992 1 96.5 265 GLY A CA 1
ATOM 2021 C C . GLY A 1 265 ? 10.797 -16.641 9.492 1 96.5 265 GLY A C 1
ATOM 2022 O O . GLY A 1 265 ? 10.125 -17.438 10.141 1 96.5 265 GLY A O 1
ATOM 2023 N N . PRO A 1 266 ? 11.344 -16.906 8.375 1 97.12 266 PRO A N 1
ATOM 2024 C CA . PRO A 1 266 ? 11.133 -18.219 7.754 1 97.12 266 PRO A CA 1
ATOM 2025 C C . PRO A 1 266 ? 11.578 -19.375 8.648 1 97.12 266 PRO A C 1
ATOM 2027 O O . PRO A 1 266 ? 11.078 -20.5 8.516 1 97.12 266 PRO A O 1
ATOM 2030 N N . GLY A 1 267 ? 12.469 -19.125 9.578 1 96.06 267 GLY A N 1
ATOM 2031 C CA . GLY A 1 267 ? 12.93 -20.172 10.477 1 96.06 267 GLY A CA 1
ATOM 2032 C C . GLY A 1 267 ? 11.805 -20.781 11.297 1 96.06 267 GLY A C 1
ATOM 2033 O O . GLY A 1 267 ? 11.867 -21.953 11.672 1 96.06 267 GLY A O 1
ATOM 2034 N N . GLU A 1 268 ? 10.828 -20 11.586 1 96.25 268 GLU A N 1
ATOM 2035 C CA . GLU A 1 268 ? 9.688 -20.469 12.367 1 96.25 268 GLU A CA 1
ATOM 2036 C C . GLU A 1 268 ? 8.828 -21.438 11.555 1 96.25 268 GLU A C 1
ATOM 2038 O O . GLU A 1 268 ? 7.984 -22.141 12.109 1 96.25 268 GLU A O 1
ATOM 2043 N N . GLY A 1 269 ? 9 -21.484 10.242 1 95.19 269 GLY A N 1
ATOM 2044 C CA . GLY A 1 269 ? 8.234 -22.375 9.375 1 95.19 269 GLY A CA 1
ATOM 2045 C C . GLY A 1 269 ? 8.477 -23.844 9.656 1 95.19 269 GLY A C 1
ATOM 2046 O O . GLY A 1 269 ? 7.641 -24.688 9.328 1 95.19 269 GLY A O 1
ATOM 2047 N N . ALA A 1 270 ? 9.594 -24.172 10.289 1 92.94 270 ALA A N 1
ATOM 2048 C CA . ALA A 1 270 ? 9.914 -25.547 10.617 1 92.94 270 ALA A CA 1
ATOM 2049 C C . ALA A 1 270 ? 8.938 -26.125 11.633 1 92.94 270 ALA A C 1
ATOM 2051 O O . ALA A 1 270 ? 8.758 -27.344 11.719 1 92.94 270 ALA A O 1
ATOM 2052 N N . GLN A 1 271 ? 8.305 -25.234 12.344 1 94.12 271 GLN A N 1
ATOM 2053 C CA . GLN A 1 271 ? 7.371 -25.672 13.375 1 94.12 271 GLN A CA 1
ATOM 2054 C C . GLN A 1 271 ? 6.023 -26.062 12.773 1 94.12 271 GLN A C 1
ATOM 2056 O O . GLN A 1 271 ? 5.207 -26.703 13.43 1 94.12 271 GLN A O 1
ATOM 2061 N N . LEU A 1 272 ? 5.738 -25.641 11.57 1 97 272 LEU A N 1
ATOM 2062 C CA . LEU A 1 272 ? 4.461 -25.938 10.93 1 97 272 LEU A CA 1
ATOM 2063 C C . LEU A 1 272 ? 4.414 -27.391 10.461 1 97 272 LEU A C 1
ATOM 2065 O O . LEU A 1 272 ? 5.273 -27.828 9.695 1 97 272 LEU A O 1
ATOM 2069 N N . GLN A 1 273 ? 3.436 -28.062 10.984 1 97.25 273 GLN A N 1
ATOM 2070 C CA . GLN A 1 273 ? 3.188 -29.453 10.578 1 97.25 273 GLN A CA 1
ATOM 2071 C C . GLN A 1 273 ? 2.104 -29.516 9.508 1 97.25 273 GLN A C 1
ATOM 2073 O O . GLN A 1 273 ? 1.445 -28.516 9.211 1 97.25 273 GLN A O 1
ATOM 2078 N N . ARG A 1 274 ? 1.96 -30.656 8.898 1 97.94 274 ARG A N 1
ATOM 2079 C CA . ARG A 1 274 ? 0.913 -30.891 7.91 1 97.94 274 ARG A CA 1
ATOM 2080 C C . ARG A 1 274 ? -0.462 -30.547 8.477 1 97.94 274 ARG A C 1
ATOM 2082 O O . ARG A 1 274 ? -0.833 -31.031 9.547 1 97.94 274 ARG A O 1
ATOM 2089 N N . PRO A 1 275 ? -1.179 -29.75 7.758 1 98.12 275 PRO A N 1
ATOM 2090 C CA . PRO A 1 275 ? -2.518 -29.359 8.211 1 98.12 275 PRO A CA 1
ATOM 2091 C C . PRO A 1 275 ? -3.494 -30.531 8.211 1 98.12 275 PRO A C 1
ATOM 2093 O O . PRO A 1 275 ? -3.389 -31.438 7.371 1 98.12 275 PRO A O 1
ATOM 2096 N N . THR A 1 276 ? -4.406 -30.578 9.18 1 95.94 276 THR A N 1
ATOM 2097 C CA . THR A 1 276 ? -5.547 -31.484 9.227 1 95.94 276 THR A CA 1
ATOM 2098 C C . THR A 1 276 ? -6.855 -30.703 9.289 1 95.94 276 THR A C 1
ATOM 2100 O O . THR A 1 276 ? -7.309 -30.328 10.375 1 95.94 276 THR A O 1
ATOM 2103 N N . LEU A 1 277 ? -7.387 -30.5 8.102 1 95.44 277 LEU A N 1
ATOM 2104 C CA . LEU A 1 277 ? -8.57 -29.641 8.039 1 95.44 277 LEU A CA 1
ATOM 2105 C C . LEU A 1 277 ? -9.836 -30.469 7.859 1 95.44 277 LEU A C 1
ATOM 2107 O O . LEU A 1 277 ? -9.852 -31.438 7.082 1 95.44 277 LEU A O 1
ATOM 2111 N N . SER A 1 278 ? -10.805 -30.188 8.633 1 89.69 278 SER A N 1
ATOM 2112 C CA . SER A 1 278 ? -12.133 -30.766 8.5 1 89.69 278 SER A CA 1
ATOM 2113 C C . SER A 1 278 ? -13.227 -29.719 8.703 1 89.69 278 SER A C 1
ATOM 2115 O O . SER A 1 278 ? -13.094 -28.844 9.555 1 89.69 278 SER A O 1
ATOM 2117 N N . LEU A 1 279 ? -14.109 -29.766 7.711 1 85.88 279 LEU A N 1
ATOM 2118 C CA . LEU A 1 279 ? -15.258 -28.891 7.883 1 85.88 279 LEU A CA 1
ATOM 2119 C C . LEU A 1 279 ? -16.5 -29.672 8.289 1 85.88 279 LEU A C 1
ATOM 2121 O O . LEU A 1 279 ? -16.828 -30.688 7.656 1 85.88 279 LEU A O 1
ATOM 2125 N N . GLY A 1 280 ? -16.969 -29.375 9.469 1 72.25 280 GLY A N 1
ATOM 2126 C CA . GLY A 1 280 ? -18.203 -30.062 9.844 1 72.25 280 GLY A CA 1
ATOM 2127 C C . GLY A 1 280 ? -19.406 -29.609 9.031 1 72.25 280 GLY A C 1
ATOM 2128 O O . GLY A 1 280 ? -19.391 -29.656 7.801 1 72.25 280 GLY A O 1
ATOM 2129 N N . ALA A 1 281 ? -20.266 -28.703 9.625 1 67.5 281 ALA A N 1
ATOM 2130 C CA . ALA A 1 281 ? -21.531 -28.281 9.031 1 67.5 281 ALA A CA 1
ATOM 2131 C C . ALA A 1 281 ? -21.328 -27.062 8.133 1 67.5 281 ALA A C 1
ATOM 2133 O O . ALA A 1 281 ? -20.453 -26.234 8.383 1 67.5 281 ALA A O 1
ATOM 2134 N N . ALA A 1 282 ? -22.109 -27.062 6.984 1 73.62 282 ALA A N 1
ATOM 2135 C CA . ALA A 1 282 ? -22.109 -25.922 6.07 1 73.62 282 ALA A CA 1
ATOM 2136 C C . ALA A 1 282 ? -22.562 -24.641 6.781 1 73.62 282 ALA A C 1
ATOM 2138 O O . ALA A 1 282 ? -23.453 -24.688 7.637 1 73.62 282 ALA A O 1
ATOM 2139 N N . LEU A 1 283 ? -21.891 -23.656 6.383 1 78.38 283 LEU A N 1
ATOM 2140 C CA . LEU A 1 283 ? -22.297 -22.359 6.918 1 78.38 283 LEU A CA 1
ATOM 2141 C C . LEU A 1 283 ? -23.656 -21.938 6.371 1 78.38 283 LEU A C 1
ATOM 2143 O O . LEU A 1 283 ? -23.875 -21.984 5.16 1 78.38 283 LEU A O 1
ATOM 2147 N N . LYS A 1 284 ? -24.562 -21.609 7.324 1 82.06 284 LYS A N 1
ATOM 2148 C CA . LYS A 1 284 ? -25.891 -21.094 6.98 1 82.06 284 LYS A CA 1
ATOM 2149 C C . LYS A 1 284 ? -25.922 -19.578 7.055 1 82.06 284 LYS A C 1
ATOM 2151 O O . LYS A 1 284 ? -25.062 -18.953 7.68 1 82.06 284 LYS A O 1
ATOM 2156 N N . LEU A 1 285 ? -26.828 -19.125 6.285 1 86.88 285 LEU A N 1
ATOM 2157 C CA . LEU A 1 285 ? -26.938 -17.672 6.277 1 86.88 285 LEU A CA 1
ATOM 2158 C C . LEU A 1 285 ? -27.75 -17.172 7.473 1 86.88 285 LEU A C 1
ATOM 2160 O O . LEU A 1 285 ? -28.781 -17.766 7.812 1 86.88 285 LEU A O 1
ATOM 2164 N N . PRO A 1 286 ? -27.328 -16.109 8.062 1 82.56 286 PRO A N 1
ATOM 2165 C CA . PRO A 1 286 ? -28.094 -15.578 9.18 1 82.56 286 PRO A CA 1
ATOM 2166 C C . PRO A 1 286 ? -29.391 -14.914 8.734 1 82.56 286 PRO A C 1
ATOM 2168 O O . PRO A 1 286 ? -30.312 -14.75 9.547 1 82.56 286 PRO A O 1
ATOM 2171 N N . SER A 1 287 ? -29.438 -14.375 7.57 1 80.19 287 SER A N 1
ATOM 2172 C CA . SER A 1 287 ? -30.594 -13.703 7.008 1 80.19 287 SER A CA 1
ATOM 2173 C C . SER A 1 287 ? -30.578 -13.758 5.484 1 80.19 287 SER A C 1
ATOM 2175 O O . SER A 1 287 ? -29.609 -14.227 4.883 1 80.19 287 SER A O 1
ATOM 2177 N N . ALA A 1 288 ? -31.719 -13.398 4.965 1 81.88 288 ALA A N 1
ATOM 2178 C CA . ALA A 1 288 ? -31.781 -13.219 3.516 1 81.88 288 ALA A CA 1
ATOM 2179 C C . ALA A 1 288 ? -31.906 -11.742 3.145 1 81.88 288 ALA A C 1
ATOM 2181 O O . ALA A 1 288 ? -31.891 -11.391 1.964 1 81.88 288 ALA A O 1
ATOM 2182 N N . LEU A 1 289 ? -31.969 -10.945 4.148 1 84.06 289 LEU A N 1
ATOM 2183 C CA . LEU A 1 289 ? -32.125 -9.516 3.908 1 84.06 289 LEU A CA 1
ATOM 2184 C C . LEU A 1 289 ? -30.75 -8.859 3.701 1 84.06 289 LEU A C 1
ATOM 2186 O O . LEU A 1 289 ? -29.891 -8.906 4.59 1 84.06 289 LEU A O 1
ATOM 2190 N N . PRO A 1 290 ? -30.703 -8.219 2.543 1 88.38 290 PRO A N 1
ATOM 2191 C CA . PRO A 1 290 ? -29.406 -7.609 2.25 1 88.38 290 PRO A CA 1
ATOM 2192 C C . PRO A 1 290 ? -28.938 -6.648 3.346 1 88.38 290 PRO A C 1
ATOM 2194 O O . PRO A 1 290 ? -27.766 -6.652 3.719 1 88.38 290 PRO A O 1
ATOM 2197 N N . ALA A 1 291 ? -29.844 -5.875 3.879 1 88.62 291 ALA A N 1
ATOM 2198 C CA . ALA A 1 291 ? -29.484 -4.898 4.898 1 88.62 291 ALA A CA 1
ATOM 2199 C C . ALA A 1 291 ? -28.844 -5.578 6.105 1 88.62 291 ALA A C 1
ATOM 2201 O O . ALA A 1 291 ? -27.891 -5.059 6.688 1 88.62 291 ALA A O 1
ATOM 2202 N N . GLU A 1 292 ? -29.328 -6.652 6.449 1 86.56 292 GLU A N 1
ATOM 2203 C CA . GLU A 1 292 ? -28.797 -7.402 7.582 1 86.56 292 GLU A CA 1
ATOM 2204 C C . GLU A 1 292 ? -27.484 -8.078 7.227 1 86.56 292 GLU A C 1
ATOM 2206 O O . GLU A 1 292 ? -26.531 -8.047 8.008 1 86.56 292 GLU A O 1
ATOM 2211 N N . LEU A 1 293 ? -27.406 -8.609 6.051 1 87.88 293 LEU A N 1
ATOM 2212 C CA . LEU A 1 293 ? -26.219 -9.336 5.617 1 87.88 293 LEU A CA 1
ATOM 2213 C C . LEU A 1 293 ? -25.031 -8.398 5.488 1 87.88 293 LEU A C 1
ATOM 2215 O O . LEU A 1 293 ? -23.906 -8.766 5.836 1 87.88 293 LEU A O 1
ATOM 2219 N N . LEU A 1 294 ? -25.281 -7.207 5.035 1 92.25 294 LEU A N 1
ATOM 2220 C CA . LEU A 1 294 ? -24.203 -6.293 4.656 1 92.25 294 LEU A CA 1
ATOM 2221 C C . LEU A 1 294 ? -23.828 -5.391 5.824 1 92.25 294 LEU A C 1
ATOM 2223 O O . LEU A 1 294 ? -22.719 -4.836 5.848 1 92.25 294 LEU A O 1
ATOM 2227 N N . GLY A 1 295 ? -24.766 -5.266 6.766 1 89.56 295 GLY A N 1
ATOM 2228 C CA . GLY A 1 295 ? -24.594 -4.301 7.836 1 89.56 295 GLY A CA 1
ATOM 2229 C C . GLY A 1 295 ? -23.438 -4.645 8.773 1 89.56 295 GLY A C 1
ATOM 2230 O O . GLY A 1 295 ? -22.938 -3.777 9.484 1 89.56 295 GLY A O 1
ATOM 2231 N N . GLN A 1 296 ? -22.969 -5.906 8.695 1 88.06 296 GLN A N 1
ATOM 2232 C CA . GLN A 1 296 ? -21.938 -6.352 9.617 1 88.06 296 GLN A CA 1
ATOM 2233 C C . GLN A 1 296 ? -20.562 -6.285 8.961 1 88.06 296 GLN A C 1
ATOM 2235 O O . GLN A 1 296 ? -19.547 -6.586 9.602 1 88.06 296 GLN A O 1
ATOM 2240 N N . ARG A 1 297 ? -20.469 -5.965 7.746 1 95.38 297 ARG A N 1
ATOM 2241 C CA . AR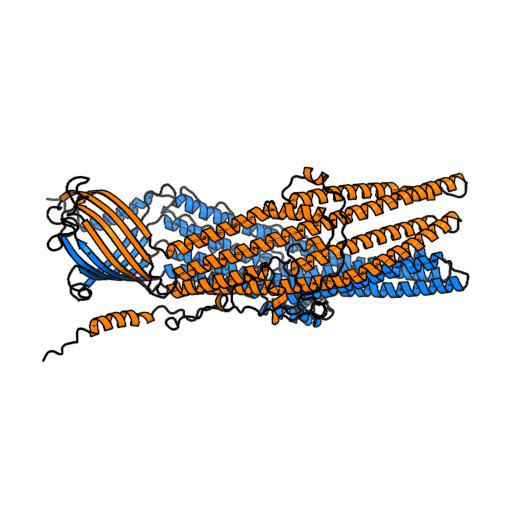G A 1 297 ? -19.188 -5.941 7.043 1 95.38 297 ARG A CA 1
ATOM 2242 C C . ARG A 1 297 ? -18.391 -4.68 7.383 1 95.38 297 ARG A C 1
ATOM 2244 O O . ARG A 1 297 ? -18.891 -3.564 7.203 1 95.38 297 ARG A O 1
ATOM 2251 N N . PRO A 1 298 ? -17.109 -4.863 7.75 1 97.31 298 PRO A N 1
ATOM 2252 C CA . PRO A 1 298 ? -16.328 -3.686 8.133 1 97.31 298 PRO A CA 1
ATOM 2253 C C . PRO A 1 298 ? -16.156 -2.691 6.988 1 97.31 298 PRO A C 1
ATOM 2255 O O . PRO A 1 298 ? -16.109 -1.48 7.219 1 97.31 298 PRO A O 1
ATOM 2258 N N . ASP A 1 299 ? -16.047 -3.129 5.742 1 97.88 299 ASP A N 1
ATOM 2259 C CA . ASP A 1 299 ? -15.867 -2.217 4.613 1 97.88 299 ASP A CA 1
ATOM 2260 C C . ASP A 1 299 ? -17.141 -1.394 4.375 1 97.88 299 ASP A C 1
ATOM 2262 O O . ASP A 1 299 ? -17.062 -0.214 4.027 1 97.88 299 ASP A O 1
ATOM 2266 N N . VAL A 1 300 ? -18.297 -1.946 4.617 1 97.44 300 VAL A N 1
ATOM 2267 C CA . VAL A 1 300 ? -19.562 -1.225 4.5 1 97.44 300 VAL A CA 1
ATOM 2268 C C . VAL A 1 300 ? -19.656 -0.184 5.613 1 97.44 300 VAL A C 1
ATOM 2270 O O . VAL A 1 300 ? -20.016 0.97 5.359 1 97.44 300 VAL A O 1
ATOM 2273 N N . VAL A 1 301 ? -19.344 -0.594 6.805 1 97.44 301 VAL A N 1
ATOM 2274 C CA . VAL A 1 301 ? -19.391 0.307 7.953 1 97.44 301 VAL A CA 1
ATOM 2275 C C . VAL A 1 301 ? -18.438 1.475 7.738 1 97.44 301 VAL A C 1
ATOM 2277 O O . VAL A 1 301 ? -18.797 2.633 7.965 1 97.44 301 VAL A O 1
ATOM 2280 N N . ALA A 1 302 ? -17.188 1.196 7.258 1 98.31 302 ALA A N 1
ATOM 2281 C CA . ALA A 1 302 ? -16.203 2.242 6.992 1 98.31 302 ALA A CA 1
ATOM 2282 C C . ALA A 1 302 ? -16.734 3.25 5.977 1 98.31 302 ALA A C 1
ATOM 2284 O O . ALA A 1 302 ? -16.625 4.461 6.176 1 98.31 302 ALA A O 1
ATOM 2285 N N . SER A 1 303 ? -17.344 2.752 4.918 1 98 303 SER A N 1
ATOM 2286 C CA . SER A 1 303 ? -17.844 3.639 3.879 1 98 303 SER A CA 1
ATOM 2287 C C . SER A 1 303 ? -19.016 4.484 4.395 1 98 303 SER A C 1
ATOM 2289 O O . SER A 1 303 ? -19.172 5.637 3.984 1 98 303 SER A O 1
ATOM 2291 N N . ARG A 1 304 ? -19.828 3.936 5.301 1 97.62 304 ARG A N 1
ATOM 2292 C CA . ARG A 1 304 ? -20.922 4.699 5.879 1 97.62 304 ARG A CA 1
ATOM 2293 C C . ARG A 1 304 ? -20.406 5.832 6.758 1 97.62 304 ARG A C 1
ATOM 2295 O O . ARG A 1 304 ? -20.938 6.941 6.73 1 97.62 304 ARG A O 1
ATOM 2302 N N . TRP A 1 305 ? -19.391 5.539 7.527 1 98.44 305 TRP A N 1
ATOM 2303 C CA . TRP A 1 305 ? -18.781 6.586 8.352 1 98.44 305 TRP A CA 1
ATOM 2304 C C . TRP A 1 305 ? -18.172 7.676 7.48 1 98.44 305 TRP A C 1
ATOM 2306 O O . TRP A 1 305 ? -18.172 8.852 7.852 1 98.44 305 TRP A O 1
ATOM 2316 N N . GLN A 1 306 ? -17.609 7.301 6.301 1 98.5 306 GLN A N 1
ATOM 2317 C CA . GLN A 1 306 ? -17.094 8.297 5.363 1 98.5 306 GLN A CA 1
ATOM 2318 C C . GLN A 1 306 ? -18.203 9.227 4.895 1 98.5 306 GLN A C 1
ATOM 2320 O O . GLN A 1 306 ? -18 10.438 4.77 1 98.5 306 GLN A O 1
ATOM 2325 N N . VAL A 1 307 ? -19.391 8.672 4.66 1 98.56 307 VAL A N 1
ATOM 2326 C CA . VAL A 1 307 ? -20.531 9.477 4.27 1 98.56 307 VAL A CA 1
ATOM 2327 C C . VAL A 1 307 ? -20.906 10.438 5.398 1 98.56 307 VAL A C 1
ATOM 2329 O O . VAL A 1 307 ? -21.109 11.633 5.164 1 98.56 307 VAL A O 1
ATOM 2332 N N . ALA A 1 308 ? -20.906 9.93 6.613 1 98.56 308 ALA A N 1
ATOM 2333 C CA . ALA A 1 308 ? -21.234 10.766 7.766 1 98.56 308 ALA A CA 1
ATOM 2334 C C . ALA A 1 308 ? -20.234 11.914 7.91 1 98.56 308 ALA A C 1
ATOM 2336 O O . ALA A 1 308 ? -20.625 13.055 8.164 1 98.56 308 ALA A O 1
ATOM 2337 N N . ALA A 1 309 ? -18.969 11.586 7.703 1 98.81 309 ALA A N 1
ATOM 2338 C CA . ALA A 1 309 ? -17.922 12.609 7.816 1 98.81 309 ALA A CA 1
ATOM 2339 C C . ALA A 1 309 ? -18.109 13.695 6.762 1 98.81 309 ALA A C 1
ATOM 2341 O O . ALA A 1 309 ? -17.984 14.891 7.062 1 98.81 309 ALA A O 1
ATOM 2342 N N . GLN A 1 310 ? -18.438 13.297 5.57 1 98.62 310 GLN A N 1
ATOM 2343 C CA . GLN A 1 310 ? -18.609 14.273 4.496 1 98.62 310 GLN A CA 1
ATOM 2344 C C . GLN A 1 310 ? -19.875 15.094 4.699 1 98.62 310 GLN A C 1
ATOM 2346 O O . GLN A 1 310 ? -19.922 16.281 4.332 1 98.62 310 GLN A O 1
ATOM 2351 N N . ALA A 1 311 ? -20.922 14.461 5.328 1 98.56 311 ALA A N 1
ATOM 2352 C CA . ALA A 1 311 ? -22.094 15.234 5.699 1 98.56 311 ALA A CA 1
ATOM 2353 C C . ALA A 1 311 ? -21.734 16.375 6.652 1 98.56 311 ALA A C 1
ATOM 2355 O O . ALA A 1 311 ? -22.156 17.516 6.465 1 98.56 311 ALA A O 1
ATOM 2356 N N . ARG A 1 312 ? -20.891 16.062 7.617 1 98.56 312 ARG A N 1
ATOM 2357 C CA . ARG A 1 312 ? -20.422 17.094 8.539 1 98.56 312 ARG A CA 1
ATOM 2358 C C . ARG A 1 312 ? -19.625 18.172 7.805 1 98.56 312 ARG A C 1
ATOM 2360 O O . ARG A 1 312 ? -19.656 19.344 8.18 1 98.56 312 ARG A O 1
ATOM 2367 N N . GLY A 1 313 ? -18.906 17.766 6.75 1 98.44 313 GLY A N 1
ATOM 2368 C CA . GLY A 1 313 ? -18.188 18.734 5.938 1 98.44 313 GLY A CA 1
ATOM 2369 C C . GLY A 1 313 ? -19.078 19.766 5.285 1 98.44 313 GLY A C 1
ATOM 2370 O O . GLY A 1 313 ? -18.703 20.938 5.164 1 98.44 313 GLY A O 1
ATOM 2371 N N . ILE A 1 314 ? -20.25 19.406 4.906 1 98.31 314 ILE A N 1
ATOM 2372 C CA . ILE A 1 314 ? -21.219 20.328 4.34 1 98.31 314 ILE A CA 1
ATOM 2373 C C . ILE A 1 314 ? -21.703 21.297 5.418 1 98.31 314 ILE A C 1
ATOM 2375 O O . ILE A 1 314 ? -21.828 22.5 5.168 1 98.31 314 ILE A O 1
ATOM 2379 N N . ASP A 1 315 ? -21.922 20.781 6.621 1 97.94 315 ASP A N 1
ATOM 2380 C CA . ASP A 1 315 ? -22.328 21.625 7.73 1 97.94 315 ASP A CA 1
ATOM 2381 C C . ASP A 1 315 ? -21.266 22.672 8.047 1 97.94 315 ASP A C 1
ATOM 2383 O O . ASP A 1 315 ? -21.594 23.828 8.344 1 97.94 315 ASP A O 1
ATOM 2387 N N . VAL A 1 316 ? -20 22.266 7.957 1 98.19 316 VAL A N 1
ATOM 2388 C CA . VAL A 1 316 ? -18.906 23.203 8.164 1 98.19 316 VAL A CA 1
ATOM 2389 C C . VAL A 1 316 ? -18.938 24.281 7.086 1 98.19 316 VAL A C 1
ATOM 2391 O O . VAL A 1 316 ? -18.797 25.469 7.387 1 98.19 316 VAL A O 1
ATOM 2394 N N . ALA A 1 317 ? -19.156 23.891 5.855 1 97.5 317 ALA A N 1
ATOM 2395 C CA . ALA A 1 317 ? -19.219 24.844 4.754 1 97.5 317 ALA A CA 1
ATOM 2396 C C . ALA A 1 317 ? -20.406 25.797 4.926 1 97.5 317 ALA A C 1
ATOM 2398 O O . ALA A 1 317 ? -20.281 27 4.68 1 97.5 317 ALA A O 1
ATOM 2399 N N . HIS A 1 318 ? -21.609 25.328 5.363 1 96.69 318 HIS A N 1
ATOM 2400 C CA . HIS A 1 318 ? -22.766 26.172 5.633 1 96.69 318 HIS A CA 1
ATOM 2401 C C . HIS A 1 318 ? -22.453 27.234 6.676 1 96.69 318 HIS A C 1
ATOM 2403 O O . HIS A 1 318 ? -22.844 28.391 6.523 1 96.69 318 HIS A O 1
ATOM 2409 N N . ALA A 1 319 ? -21.703 26.781 7.656 1 96.19 319 ALA A N 1
ATOM 2410 C CA . ALA A 1 319 ? -21.391 27.703 8.742 1 96.19 319 ALA A CA 1
ATOM 2411 C C . ALA A 1 319 ? -20.516 28.859 8.242 1 96.19 319 ALA A C 1
ATOM 2413 O O . ALA A 1 319 ? -20.516 29.953 8.812 1 96.19 319 ALA A O 1
ATOM 2414 N N . GLY A 1 320 ? -19.797 28.656 7.141 1 95.12 320 GLY A N 1
ATOM 2415 C CA . GLY A 1 320 ? -18.922 29.672 6.582 1 95.12 320 GLY A CA 1
ATOM 2416 C C . GLY A 1 320 ? -19.688 30.875 6.023 1 95.12 320 GLY A C 1
ATOM 2417 O O . GLY A 1 320 ? -19.109 31.938 5.836 1 95.12 320 GLY A O 1
ATOM 2418 N N . PHE A 1 321 ? -21.016 30.734 5.801 1 94.75 321 PHE A N 1
ATOM 2419 C CA . PHE A 1 321 ? -21.828 31.812 5.23 1 94.75 321 PHE A CA 1
ATOM 2420 C C . PHE A 1 321 ? -22.312 32.75 6.32 1 94.75 321 PHE A C 1
ATOM 2422 O O . PHE A 1 321 ? -22.844 33.844 6.027 1 94.75 321 PHE A O 1
ATOM 2429 N N . TYR A 1 322 ? -22.141 32.344 7.582 1 94.19 322 TYR A N 1
ATOM 2430 C CA . TYR A 1 322 ? -22.625 33.125 8.711 1 94.19 322 TYR A CA 1
ATOM 2431 C C . TYR A 1 322 ? -21.484 33.875 9.398 1 94.19 322 TYR A C 1
ATOM 2433 O O . TYR A 1 322 ? -20.312 33.5 9.219 1 94.19 322 TYR A O 1
ATOM 2441 N N . PRO A 1 323 ? -21.75 34.938 10.164 1 93.94 323 PRO A N 1
ATOM 2442 C CA . PRO A 1 323 ? -20.688 35.625 10.891 1 93.94 323 PRO A CA 1
ATOM 2443 C C . PRO A 1 323 ? -19.969 34.719 11.898 1 93.94 323 PRO A C 1
ATOM 2445 O O . PRO A 1 323 ? -20.609 33.906 12.547 1 93.94 323 PRO A O 1
ATOM 2448 N N . ASN A 1 324 ? -18.75 34.844 11.914 1 94.75 324 ASN A N 1
ATOM 2449 C CA . ASN A 1 324 ? -17.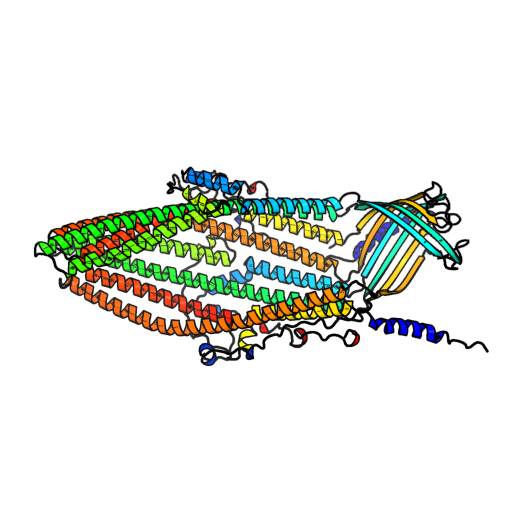969 34.25 12.984 1 94.75 324 ASN A CA 1
ATOM 2450 C C . ASN A 1 324 ? -17.859 35.188 14.188 1 94.75 324 ASN A C 1
ATOM 2452 O O . ASN A 1 324 ? -17.516 36.344 14.031 1 94.75 324 ASN A O 1
ATOM 2456 N N . VAL A 1 325 ? -18.25 34.688 15.367 1 96.31 325 VAL A N 1
ATOM 2457 C CA . VAL A 1 325 ? -18.172 35.469 16.594 1 96.31 325 VAL A CA 1
ATOM 2458 C C . VAL A 1 325 ? -17.203 34.812 17.578 1 96.31 325 VAL A C 1
ATOM 2460 O O . VAL A 1 325 ? -17.453 33.688 18.031 1 96.31 325 VAL A O 1
ATOM 2463 N N . ASP A 1 326 ? -16.203 35.5 17.891 1 96.69 326 ASP A N 1
ATOM 2464 C CA . ASP A 1 326 ? -15.25 35.062 18.922 1 96.69 326 ASP A CA 1
ATOM 2465 C C . ASP A 1 326 ? -15.281 36 20.125 1 96.69 326 ASP A C 1
ATOM 2467 O O . ASP A 1 326 ? -15.602 37.188 20 1 96.69 326 ASP A O 1
ATOM 2471 N N . LEU A 1 327 ? -15.102 35.438 21.312 1 97.94 327 LEU A N 1
ATOM 2472 C CA . LEU A 1 327 ? -14.773 36.25 22.484 1 97.94 327 LEU A CA 1
ATOM 2473 C C . LEU A 1 327 ? -13.266 36.375 22.641 1 97.94 327 LEU A C 1
ATOM 2475 O O . LEU A 1 327 ? -12.555 35.375 22.734 1 97.94 327 LEU A O 1
ATOM 2479 N N . VAL A 1 328 ? -12.812 37.625 22.562 1 97.25 328 VAL A N 1
ATOM 2480 C CA . VAL A 1 328 ? -11.375 37.875 22.641 1 97.25 328 VAL A CA 1
ATOM 2481 C C . VAL A 1 328 ? -11.062 38.75 23.844 1 97.25 328 VAL A C 1
ATOM 2483 O O . VAL A 1 328 ? -11.914 39.531 24.281 1 97.25 328 VAL A O 1
ATOM 2486 N N . GLY A 1 329 ? -9.969 38.562 24.422 1 97.19 329 GLY A N 1
ATOM 2487 C CA . GLY A 1 329 ? -9.469 39.375 25.516 1 97.19 329 GLY A CA 1
ATOM 2488 C C . GLY A 1 329 ? -7.961 39.312 25.656 1 97.19 329 GLY A C 1
ATOM 2489 O O . GLY A 1 329 ? -7.305 38.438 25.078 1 97.19 329 GLY A O 1
ATOM 2490 N N . SER A 1 330 ? -7.477 40.312 26.25 1 96.56 330 SER A N 1
ATOM 2491 C CA . SER A 1 330 ? -6.059 40.344 26.594 1 96.56 330 SER A CA 1
ATOM 2492 C C . SER A 1 330 ? -5.828 41.031 27.938 1 96.56 330 SER A C 1
ATOM 2494 O O . SER A 1 330 ? -6.625 41.875 28.344 1 96.56 330 SER A O 1
ATOM 2496 N N . LEU A 1 331 ? -4.914 40.625 28.641 1 96.88 331 LEU A N 1
ATOM 2497 C CA . LEU A 1 331 ? -4.465 41.188 29.922 1 96.88 331 LEU A CA 1
ATOM 2498 C C . LEU A 1 331 ? -2.943 41.219 29.984 1 96.88 331 LEU A C 1
ATOM 2500 O O . LEU A 1 331 ? -2.275 40.219 29.781 1 96.88 331 LEU A O 1
ATOM 2504 N N . GLY A 1 332 ? -2.447 42.5 30.156 1 95.69 332 GLY A N 1
ATOM 2505 C CA . GLY A 1 332 ? -0.996 42.594 30.203 1 95.69 332 GLY A CA 1
ATOM 2506 C C . GLY A 1 332 ? -0.496 43.969 30.516 1 95.69 332 GLY A C 1
ATOM 2507 O O . GLY A 1 332 ? -1.228 44.781 31.094 1 95.69 332 GLY A O 1
ATOM 2508 N N . TYR A 1 333 ? 0.819 44.156 30.344 1 95.88 333 TYR A N 1
ATOM 2509 C CA . TYR A 1 333 ? 1.513 45.438 30.578 1 95.88 333 TYR A CA 1
ATOM 2510 C C . TYR A 1 333 ? 2.143 45.938 29.281 1 95.88 333 TYR A C 1
ATOM 2512 O O . TYR A 1 333 ? 2.629 45.156 28.469 1 95.88 333 TYR A O 1
ATOM 2520 N N . MET A 1 334 ? 2.057 47.156 29.047 1 94.38 334 MET A N 1
ATOM 2521 C CA . MET A 1 334 ? 2.744 47.781 27.922 1 94.38 334 MET A CA 1
ATOM 2522 C C . MET A 1 334 ? 3.219 49.188 28.281 1 94.38 334 MET A C 1
ATOM 2524 O O . MET A 1 334 ? 2.559 49.875 29.031 1 94.38 334 MET A O 1
ATOM 2528 N N . ALA A 1 335 ? 4.41 49.562 27.844 1 93.06 335 ALA A N 1
ATOM 2529 C CA . ALA A 1 335 ? 4.93 50.906 28.094 1 93.06 335 ALA A CA 1
ATOM 2530 C C . ALA A 1 335 ? 6.004 51.281 27.078 1 93.06 335 ALA A C 1
ATOM 2532 O O . ALA A 1 335 ? 6.656 50.406 26.5 1 93.06 335 ALA A O 1
ATOM 2533 N N . THR A 1 336 ? 6.055 52.469 26.766 1 93.56 336 THR A N 1
ATOM 2534 C CA . THR A 1 336 ? 7.191 53.062 26.062 1 93.56 336 THR A CA 1
ATOM 2535 C C . THR A 1 336 ? 8.062 53.844 27.031 1 93.56 336 THR A C 1
ATOM 2537 O O . THR A 1 336 ? 7.562 54.438 28 1 93.56 336 THR A O 1
ATOM 2540 N N . GLY A 1 337 ? 9.336 53.938 26.766 1 91.19 337 GLY A N 1
ATOM 2541 C CA . GLY A 1 337 ? 10.25 54.688 27.625 1 91.19 337 GLY A CA 1
ATOM 2542 C C . GLY A 1 337 ? 10.633 53.906 28.875 1 91.19 337 GLY A C 1
ATOM 2543 O O . GLY A 1 337 ? 10.32 52.719 29 1 91.19 337 GLY A O 1
ATOM 2544 N N . GLY A 1 338 ? 11.492 54.625 29.672 1 89.94 338 GLY A N 1
ATOM 2545 C CA . GLY A 1 338 ? 11.93 54.031 30.922 1 89.94 338 GLY A CA 1
ATOM 2546 C C . GLY A 1 338 ? 12.906 52.875 30.719 1 89.94 338 GLY A C 1
ATOM 2547 O O . GLY A 1 338 ? 13.539 52.781 29.656 1 89.94 338 GLY A O 1
ATOM 2548 N N . GLY A 1 339 ? 12.961 52.062 31.797 1 90.31 339 GLY A N 1
ATOM 2549 C CA . GLY A 1 339 ? 13.875 50.906 31.734 1 90.31 339 GLY A CA 1
ATOM 2550 C C . GLY A 1 339 ? 13.266 49.688 31.062 1 90.31 339 GLY A C 1
ATOM 2551 O O . GLY A 1 339 ? 12.055 49.656 30.828 1 90.31 339 GLY A O 1
ATOM 2552 N N . ALA A 1 340 ? 14.141 48.812 30.844 1 89.81 340 ALA A N 1
ATOM 2553 C CA . ALA A 1 340 ? 13.805 47.625 30.078 1 89.81 340 ALA A CA 1
ATOM 2554 C C . ALA A 1 340 ? 12.664 46.844 30.734 1 89.81 340 ALA A C 1
ATOM 2556 O O . ALA A 1 340 ? 11.82 46.281 30.031 1 89.81 340 ALA A O 1
ATOM 2557 N N . LEU A 1 341 ? 12.562 46.906 32.062 1 91.75 341 LEU A N 1
ATOM 2558 C CA . LEU A 1 341 ? 11.57 46.094 32.719 1 91.75 341 LEU A CA 1
ATOM 2559 C C . LEU A 1 341 ? 10.586 46.969 33.5 1 91.75 341 LEU A C 1
ATOM 2561 O O . LEU A 1 341 ? 9.742 46.438 34.25 1 91.75 341 LEU A O 1
ATOM 2565 N N . GLU A 1 342 ? 10.656 48.25 33.25 1 91.62 342 GLU A N 1
ATOM 2566 C CA . GLU A 1 342 ? 9.828 49.188 34 1 91.62 342 GLU A CA 1
ATOM 2567 C C . GLU A 1 342 ? 8.375 49.125 33.531 1 91.62 342 GLU A C 1
ATOM 2569 O O . GLU A 1 342 ? 7.488 49.656 34.219 1 91.62 342 GLU A O 1
ATOM 2574 N N . PHE A 1 343 ? 8.219 48.469 32.438 1 90.69 343 PHE A N 1
ATOM 2575 C CA . PHE A 1 343 ? 6.855 48.375 31.938 1 90.69 343 PHE A CA 1
ATOM 2576 C C . PHE A 1 343 ? 6.035 47.375 32.781 1 90.69 343 PHE A C 1
ATOM 2578 O O . PHE A 1 343 ? 4.805 47.406 32.719 1 90.69 343 PHE A O 1
ATOM 2585 N N . LEU A 1 344 ? 6.684 46.594 33.625 1 90.81 344 LEU A N 1
ATOM 2586 C CA . LEU A 1 344 ? 5.996 45.656 34.469 1 90.81 344 LEU A CA 1
ATOM 2587 C C . LEU A 1 344 ? 5.605 46.281 35.812 1 90.81 344 LEU A C 1
ATOM 2589 O O . LEU A 1 344 ? 6.094 45.875 36.844 1 90.81 344 LEU A O 1
ATOM 2593 N N . THR A 1 345 ? 4.816 47.281 35.812 1 88.81 345 THR A N 1
ATOM 2594 C CA . THR A 1 345 ? 4.316 48 36.969 1 88.81 345 THR A CA 1
ATOM 2595 C C . THR A 1 345 ? 2.809 48.219 36.875 1 88.81 345 THR A C 1
ATOM 2597 O O . THR A 1 345 ? 2.254 48.219 35.781 1 88.81 345 THR A O 1
ATOM 2600 N N . GLY A 1 346 ? 2.205 48.406 37.938 1 86.12 346 GLY A N 1
ATOM 2601 C CA . GLY A 1 346 ? 0.756 48.5 38.031 1 86.12 346 GLY A CA 1
ATOM 2602 C C . GLY A 1 346 ? 0.187 49.625 37.156 1 86.12 346 GLY A C 1
ATOM 2603 O O . GLY A 1 346 ? -0.888 49.469 36.562 1 86.12 346 GLY A O 1
ATOM 2604 N N . LYS A 1 347 ? 0.867 50.688 37.031 1 90.56 347 LYS A N 1
ATOM 2605 C CA . LYS A 1 347 ? 0.382 51.844 36.281 1 90.56 347 LYS A CA 1
ATOM 2606 C C . LYS A 1 347 ? 0.381 51.562 34.781 1 90.56 347 LYS A C 1
ATOM 2608 O O . LYS A 1 347 ? -0.24 52.312 34.031 1 90.56 347 LYS A O 1
ATOM 2613 N N . LYS A 1 348 ? 0.986 50.469 34.438 1 94.12 348 LYS A N 1
ATOM 2614 C CA . LYS A 1 348 ? 1.122 50.156 33 1 94.12 348 LYS A CA 1
ATOM 2615 C C . LYS A 1 348 ? 0.231 48.969 32.625 1 94.12 348 LYS A C 1
ATOM 2617 O O . LYS A 1 348 ? 0.332 48.438 31.516 1 94.12 348 LYS A O 1
ATOM 2622 N N . LEU A 1 349 ? -0.663 48.562 33.5 1 94.31 349 LEU A N 1
ATOM 2623 C CA . LEU A 1 349 ? -1.594 47.469 33.281 1 94.31 349 LEU A CA 1
ATOM 2624 C C . LEU A 1 349 ? -2.594 47.844 32.188 1 94.31 349 LEU A C 1
ATOM 2626 O O . LEU A 1 349 ? -3.111 48.969 32.156 1 94.31 349 LEU A O 1
ATOM 2630 N N . ASN A 1 350 ? -2.807 46.969 31.219 1 93.56 350 ASN A N 1
ATOM 2631 C CA . ASN A 1 350 ? -3.787 47.125 30.156 1 93.56 350 ASN A CA 1
ATOM 2632 C C . ASN A 1 350 ? -4.605 45.844 29.938 1 93.56 350 ASN A C 1
ATOM 2634 O O . ASN A 1 350 ? -4.074 44.75 30.031 1 93.56 350 ASN A O 1
ATOM 2638 N N . TYR A 1 351 ? -5.887 45.969 29.703 1 95.62 351 TYR A N 1
ATOM 2639 C CA . TYR A 1 351 ? -6.715 44.812 29.359 1 95.62 351 TYR A CA 1
ATOM 2640 C C . TYR A 1 351 ? -7.832 45.219 28.406 1 95.62 351 TYR A C 1
ATOM 2642 O O . TYR A 1 351 ? -8.203 46.406 28.328 1 95.62 351 TYR A O 1
ATOM 2650 N N . ASN A 1 352 ? -8.242 44.5 27.594 1 95.69 352 ASN A N 1
ATOM 2651 C CA . ASN A 1 352 ? -9.414 44.625 26.734 1 95.69 352 ASN A CA 1
ATOM 2652 C C . ASN A 1 352 ? -10.195 43.312 26.656 1 95.69 352 ASN A C 1
ATOM 2654 O O . ASN A 1 352 ? -9.609 42.219 26.766 1 95.69 352 ASN A O 1
ATOM 2658 N N . VAL A 1 353 ? -11.508 43.312 26.609 1 96.19 353 VAL A N 1
ATOM 2659 C CA . VAL A 1 353 ? -12.367 42.125 26.469 1 96.19 353 VAL A CA 1
ATOM 2660 C C . VAL A 1 353 ? -13.609 42.5 25.656 1 96.19 353 VAL A C 1
ATOM 2662 O O . VAL A 1 353 ? -14.156 43.594 25.797 1 96.19 353 VAL A O 1
ATOM 2665 N N . GLY A 1 354 ? -14.016 41.656 24.75 1 96.94 354 GLY A N 1
ATOM 2666 C CA . GLY A 1 354 ? -15.242 41.875 24 1 96.94 354 GLY A CA 1
ATOM 2667 C C . GLY A 1 354 ? -15.398 40.906 22.844 1 96.94 354 GLY A C 1
ATOM 2668 O O . GLY A 1 354 ? -14.531 40.062 22.594 1 96.94 354 GLY A O 1
ATOM 2669 N N . PRO A 1 355 ? -16.516 40.938 22.219 1 95.69 355 PRO A N 1
ATOM 2670 C CA . PRO A 1 355 ? -16.734 40.094 21.031 1 95.69 355 PRO A CA 1
ATOM 2671 C C . PRO A 1 355 ? -16.031 40.625 19.781 1 95.69 355 PRO A C 1
ATOM 2673 O O . PRO A 1 355 ? -15.875 41.844 19.641 1 95.69 355 PRO A O 1
ATOM 2676 N N . ALA A 1 356 ? -15.453 39.781 19.062 1 96.31 356 ALA A N 1
ATOM 2677 C CA . ALA A 1 356 ? -14.953 40.062 17.719 1 96.31 356 ALA A CA 1
ATOM 2678 C C . ALA A 1 356 ? -15.781 39.344 16.656 1 96.31 356 ALA A C 1
ATOM 2680 O O . ALA A 1 356 ? -15.93 38.125 16.688 1 96.31 356 ALA A O 1
ATOM 2681 N N . ILE A 1 357 ? -16.391 40.094 15.688 1 95.69 357 ILE A N 1
ATOM 2682 C CA . ILE A 1 357 ? -17.281 39.531 14.68 1 95.69 357 ILE A CA 1
ATOM 2683 C C . ILE A 1 357 ? -16.656 39.688 13.289 1 95.69 357 ILE A C 1
ATOM 2685 O O . ILE A 1 357 ? -16.172 40.781 12.945 1 95.69 357 ILE A O 1
ATOM 2689 N N . SER A 1 358 ? -16.562 38.688 12.547 1 94.19 358 SER A N 1
ATOM 2690 C CA . SER A 1 358 ? -16.125 38.75 11.156 1 94.19 358 SER A CA 1
ATOM 2691 C C . SER A 1 358 ? -17.172 38.094 10.234 1 94.19 358 SER A C 1
ATOM 2693 O O . SER A 1 358 ? -17.75 37.062 10.562 1 94.19 358 SER A O 1
ATOM 2695 N N . LEU A 1 359 ? -17.5 38.781 9.125 1 92.56 359 LEU A N 1
ATOM 2696 C CA . LEU A 1 359 ? -18.5 38.312 8.164 1 92.56 359 LEU A CA 1
ATOM 2697 C C . LEU A 1 359 ? -18.062 38.594 6.738 1 92.56 359 LEU A C 1
ATOM 2699 O O . LEU A 1 359 ? -17.891 39.75 6.359 1 92.56 359 LEU A O 1
ATOM 2703 N N . PRO A 1 360 ? -17.781 37.625 5.922 1 91.56 360 PRO A N 1
ATOM 2704 C CA . PRO A 1 360 ? -17.547 37.906 4.508 1 91.56 360 PRO A CA 1
ATOM 2705 C C . PRO A 1 360 ? -18.766 38.531 3.818 1 91.56 360 PRO A C 1
ATOM 2707 O O . PRO A 1 360 ? -19.875 37.969 3.924 1 91.56 360 PRO A O 1
ATOM 2710 N N . ILE A 1 361 ? -18.578 39.594 3.16 1 91.62 361 ILE A N 1
ATOM 2711 C CA . ILE A 1 361 ? -19.656 40.281 2.461 1 91.62 361 ILE A CA 1
ATOM 2712 C C . ILE A 1 361 ? -19.609 39.969 0.972 1 91.62 361 ILE A C 1
ATOM 2714 O O . ILE A 1 361 ? -20.641 39.656 0.358 1 91.62 361 ILE A O 1
ATOM 2718 N N . PHE A 1 362 ? -18.484 40.062 0.358 1 92.75 362 PHE A N 1
ATOM 2719 C CA . PHE A 1 362 ? -18.188 39.719 -1.02 1 92.75 362 PHE A CA 1
ATOM 2720 C C . PHE A 1 362 ? -16.875 38.938 -1.1 1 92.75 362 PHE A C 1
ATOM 2722 O O . PHE A 1 362 ? -15.836 39.438 -0.672 1 92.75 362 PHE A O 1
ATOM 2729 N N . ASP A 1 363 ? -16.953 37.719 -1.588 1 93.88 363 ASP A N 1
ATOM 2730 C CA . ASP A 1 363 ? -15.75 36.875 -1.57 1 93.88 363 ASP A CA 1
ATOM 2731 C C . ASP A 1 363 ? -15.43 36.375 -2.967 1 93.88 363 ASP A C 1
ATOM 2733 O O . ASP A 1 363 ? -14.648 35.406 -3.117 1 93.88 363 ASP A O 1
ATOM 2737 N N . GLY A 1 364 ? -16.062 36.844 -4.023 1 95.56 364 GLY A N 1
ATOM 2738 C CA . GLY A 1 364 ? -15.797 36.438 -5.395 1 95.56 364 GLY A CA 1
ATOM 2739 C C . GLY A 1 364 ? -16.266 35.031 -5.699 1 95.56 364 GLY A C 1
ATOM 2740 O O . GLY A 1 364 ? -15.805 34.406 -6.66 1 95.56 364 GLY A O 1
ATOM 2741 N N . GLY A 1 365 ? -17.109 34.406 -4.832 1 95.5 365 GLY A N 1
ATOM 2742 C CA . GLY A 1 365 ? -17.656 33.094 -5.062 1 95.5 365 GLY A CA 1
ATOM 2743 C C . GLY A 1 365 ? -16.922 32 -4.301 1 95.5 365 GLY A C 1
ATOM 2744 O O . GLY A 1 365 ? -17.172 30.812 -4.512 1 95.5 365 GLY A O 1
ATOM 2745 N N . ARG A 1 366 ? -15.945 32.25 -3.441 1 96.69 366 ARG A N 1
ATOM 2746 C CA . ARG A 1 366 ? -15.117 31.297 -2.719 1 96.69 366 ARG A CA 1
ATOM 2747 C C . ARG A 1 366 ? -15.977 30.375 -1.863 1 96.69 366 ARG A C 1
ATOM 2749 O O . ARG A 1 366 ? -15.852 29.156 -1.939 1 96.69 366 ARG A O 1
ATOM 2756 N N . LEU A 1 367 ? -16.969 31 -1 1 96.5 367 LEU A N 1
ATOM 2757 C CA . LEU A 1 367 ? -17.781 30.203 -0.092 1 96.5 367 LEU A CA 1
ATOM 2758 C C . LEU A 1 367 ? -18.703 29.266 -0.868 1 96.5 367 LEU A C 1
ATOM 2760 O O . LEU A 1 367 ? -18.891 28.109 -0.477 1 96.5 367 LEU A O 1
ATOM 2764 N N . ARG A 1 368 ? -19.234 29.766 -1.965 1 96.31 368 ARG A N 1
ATOM 2765 C CA . ARG A 1 368 ? -20.047 28.906 -2.814 1 96.31 368 ARG A CA 1
ATOM 2766 C C . ARG A 1 368 ? -19.234 27.766 -3.406 1 96.31 368 ARG A C 1
ATOM 2768 O O . ARG A 1 368 ? -19.703 26.625 -3.459 1 96.31 368 ARG A O 1
ATOM 2775 N N . ALA A 1 369 ? -18 28.078 -3.893 1 97.56 369 ALA A N 1
ATOM 2776 C CA . ALA A 1 369 ? -17.125 27.062 -4.441 1 97.56 369 ALA A CA 1
ATOM 2777 C C . ALA A 1 369 ? -16.734 26.031 -3.379 1 97.56 369 ALA A C 1
ATOM 2779 O O . ALA A 1 369 ? -16.672 24.828 -3.66 1 97.56 369 ALA A O 1
ATOM 2780 N N . GLU A 1 370 ? -16.484 26.469 -2.137 1 97.69 370 GLU A N 1
ATOM 2781 C CA . GLU A 1 370 ? -16.188 25.562 -1.028 1 97.69 370 GLU A CA 1
ATOM 2782 C C . GLU A 1 370 ? -17.359 24.656 -0.714 1 97.69 370 GLU A C 1
ATOM 2784 O O . GLU A 1 370 ? -17.188 23.469 -0.456 1 97.69 370 GLU A O 1
ATOM 2789 N N . LEU A 1 371 ? -18.578 25.219 -0.669 1 97.75 371 LEU A N 1
ATOM 2790 C CA . LEU A 1 371 ? -19.766 24.406 -0.475 1 97.75 371 LEU A CA 1
ATOM 2791 C C . LEU A 1 371 ? -19.938 23.391 -1.602 1 97.75 371 LEU A C 1
ATOM 2793 O O . LEU A 1 371 ? -20.328 22.25 -1.361 1 97.75 371 LEU A O 1
ATOM 2797 N N . GLY A 1 372 ? -19.656 23.859 -2.861 1 98 372 GLY A N 1
ATOM 2798 C CA . GLY A 1 372 ? -19.656 22.938 -3.982 1 98 372 GLY A CA 1
ATOM 2799 C C . GLY A 1 372 ? -18.688 21.781 -3.807 1 98 372 GLY A C 1
ATOM 2800 O O . GLY A 1 372 ? -19.031 20.625 -4.094 1 98 372 GLY A O 1
ATOM 2801 N N . GLU A 1 373 ? -17.438 22.047 -3.373 1 98.25 373 GLU A N 1
ATOM 2802 C CA . GLU A 1 373 ? -16.438 21.016 -3.102 1 98.25 373 GLU A CA 1
ATOM 2803 C C . GLU A 1 373 ? -16.922 20.031 -2.039 1 98.25 373 GLU A C 1
ATOM 2805 O O . GLU A 1 373 ? -16.797 18.828 -2.207 1 98.25 373 GLU A O 1
ATOM 2810 N N . ALA A 1 374 ? -17.469 20.562 -0.934 1 98.12 374 ALA A N 1
ATOM 2811 C CA . ALA A 1 374 ? -17.969 19.719 0.145 1 98.12 374 ALA A CA 1
ATOM 2812 C C . ALA A 1 374 ? -19.125 18.844 -0.338 1 98.12 374 ALA A C 1
ATOM 2814 O O . ALA A 1 374 ? -19.188 17.656 0.006 1 98.12 374 ALA A O 1
ATOM 2815 N N . SER A 1 375 ? -20 19.422 -1.113 1 98.25 375 SER A N 1
ATOM 2816 C CA . SER A 1 375 ? -21.141 18.672 -1.654 1 98.25 375 SER A CA 1
ATOM 2817 C C . SER A 1 375 ? -20.672 17.547 -2.566 1 98.25 375 SER A C 1
ATOM 2819 O O . SER A 1 375 ? -21.188 16.422 -2.482 1 98.25 375 SER A O 1
ATOM 2821 N N . ALA A 1 376 ? -19.719 17.875 -3.463 1 98.5 376 ALA A N 1
ATOM 2822 C CA . ALA A 1 376 ? -19.172 16.844 -4.344 1 98.5 376 ALA A CA 1
ATOM 2823 C C . ALA A 1 376 ? -18.484 15.742 -3.543 1 98.5 376 ALA A C 1
ATOM 2825 O O . ALA A 1 376 ? -18.547 14.562 -3.898 1 98.5 376 ALA A O 1
ATOM 2826 N N . GLY A 1 377 ? -17.781 16.125 -2.488 1 98.5 377 GLY A N 1
ATOM 2827 C CA . GLY A 1 377 ? -17.172 15.148 -1.604 1 98.5 377 GLY A CA 1
ATOM 2828 C C . GLY A 1 377 ? -18.172 14.18 -1.002 1 98.5 377 GLY A C 1
ATOM 2829 O O . GLY A 1 377 ? -17.906 12.977 -0.93 1 98.5 377 GLY A O 1
ATOM 2830 N N . TYR A 1 378 ? -19.297 14.688 -0.501 1 98.44 378 TYR A N 1
ATOM 2831 C CA . TYR A 1 378 ? -20.391 13.859 0.002 1 98.44 378 TYR A CA 1
ATOM 2832 C C . TYR A 1 378 ? -20.891 12.898 -1.075 1 98.44 378 TYR A C 1
ATOM 2834 O O . TYR A 1 378 ? -21.062 11.703 -0.821 1 98.44 378 TYR A O 1
ATOM 2842 N N . ASP A 1 379 ? -21.062 13.383 -2.307 1 98.62 379 ASP A N 1
ATOM 2843 C CA . ASP A 1 379 ? -21.531 12.555 -3.41 1 98.62 379 ASP A CA 1
ATOM 2844 C C . ASP A 1 379 ? -20.547 11.438 -3.725 1 98.62 379 ASP A C 1
ATOM 2846 O O . ASP A 1 379 ? -20.953 10.305 -4.016 1 98.62 379 ASP A O 1
ATOM 2850 N N . ILE A 1 380 ? -19.234 11.758 -3.705 1 98.56 380 ILE A N 1
ATOM 2851 C CA . ILE A 1 380 ? -18.219 10.742 -3.92 1 98.56 380 ILE A CA 1
ATOM 2852 C C . ILE A 1 380 ? -18.328 9.656 -2.854 1 98.56 380 ILE A C 1
ATOM 2854 O O . ILE A 1 380 ? -18.297 8.461 -3.168 1 98.56 380 ILE A O 1
ATOM 2858 N N . ALA A 1 381 ? -18.5 10.055 -1.6 1 98.56 381 ALA A N 1
ATOM 2859 C CA . ALA A 1 381 ? -18.594 9.102 -0.497 1 98.56 381 ALA A CA 1
ATOM 2860 C C . ALA A 1 381 ? -19.844 8.219 -0.65 1 98.56 381 ALA A C 1
ATOM 2862 O O . ALA A 1 381 ? -19.781 7.012 -0.415 1 98.56 381 ALA A O 1
ATOM 2863 N N . VAL A 1 382 ? -20.938 8.828 -1.014 1 98.25 382 VAL A N 1
ATOM 2864 C CA . VAL A 1 382 ? -22.188 8.094 -1.207 1 98.25 382 VAL A CA 1
ATOM 2865 C C . VAL A 1 382 ? -22.016 7.082 -2.342 1 98.25 382 VAL A C 1
ATOM 2867 O O . VAL A 1 382 ? -22.406 5.922 -2.213 1 98.25 382 VAL A O 1
ATOM 2870 N N . ALA A 1 383 ? -21.453 7.523 -3.521 1 98.5 383 ALA A N 1
ATOM 2871 C CA . ALA A 1 383 ? -21.234 6.625 -4.652 1 98.5 383 ALA A CA 1
ATOM 2872 C C . ALA A 1 383 ? -20.312 5.473 -4.262 1 98.5 383 ALA A C 1
ATOM 2874 O O . ALA A 1 383 ? -20.531 4.328 -4.668 1 98.5 383 ALA A O 1
ATOM 2875 N N . HIS A 1 384 ? -19.312 5.746 -3.523 1 98.31 384 HIS A N 1
ATOM 2876 C CA . HIS A 1 384 ? -18.406 4.711 -3.035 1 98.31 384 HIS A CA 1
ATOM 2877 C C . HIS A 1 384 ? -19.141 3.723 -2.133 1 98.31 384 HIS A C 1
ATOM 2879 O O . HIS A 1 384 ? -18.922 2.512 -2.227 1 98.31 384 HIS A O 1
ATOM 2885 N N . TYR A 1 385 ? -19.953 4.312 -1.206 1 97.81 385 TYR A N 1
ATOM 2886 C CA . TYR A 1 385 ? -20.781 3.467 -0.351 1 97.81 385 TYR A CA 1
ATOM 2887 C C . TYR A 1 385 ? -21.672 2.555 -1.184 1 97.81 385 TYR A C 1
ATOM 2889 O O . TYR A 1 385 ? -21.734 1.348 -0.942 1 97.81 385 TYR A O 1
ATOM 2897 N N . ASN A 1 386 ? -22.328 3.061 -2.148 1 97.88 386 ASN A N 1
ATOM 2898 C CA . ASN A 1 386 ? -23.188 2.283 -3.033 1 97.88 386 ASN A CA 1
ATOM 2899 C C . ASN A 1 386 ? -22.406 1.167 -3.73 1 97.88 386 ASN A C 1
ATOM 2901 O O . ASN A 1 386 ? -22.875 0.026 -3.785 1 97.88 386 ASN A O 1
ATOM 2905 N N . GLN A 1 387 ? -21.25 1.533 -4.262 1 98.06 387 GLN A N 1
ATOM 2906 C CA . GLN A 1 387 ? -20.406 0.535 -4.91 1 98.06 387 GLN A CA 1
ATOM 2907 C C . GLN A 1 387 ? -20.016 -0.573 -3.936 1 98.06 387 GLN A C 1
ATOM 2909 O O . GLN A 1 387 ? -19.984 -1.748 -4.309 1 98.06 387 GLN A O 1
ATOM 2914 N N . THR A 1 388 ? -19.734 -0.225 -2.721 1 97.94 388 THR A N 1
ATOM 2915 C CA . THR A 1 388 ? -19.359 -1.191 -1.693 1 97.94 388 THR A CA 1
ATOM 2916 C C . THR A 1 388 ? -20.516 -2.158 -1.419 1 97.94 388 THR A C 1
ATOM 2918 O O . THR A 1 388 ? -20.297 -3.365 -1.287 1 97.94 388 THR A O 1
ATOM 2921 N N . LEU A 1 389 ? -21.75 -1.627 -1.343 1 96.94 389 LEU A N 1
ATOM 2922 C CA . LEU A 1 389 ? -22.922 -2.461 -1.126 1 96.94 389 LEU A CA 1
ATOM 2923 C C . LEU A 1 389 ? -23.094 -3.471 -2.258 1 96.94 389 LEU A C 1
ATOM 2925 O O . LEU A 1 389 ? -23.297 -4.66 -2.01 1 96.94 389 LEU A O 1
ATOM 2929 N N . VAL A 1 390 ? -22.984 -2.98 -3.523 1 97.62 390 VAL A N 1
ATOM 2930 C CA . VAL A 1 390 ? -23.172 -3.822 -4.703 1 97.62 390 VAL A CA 1
ATOM 2931 C C . VAL A 1 390 ? -22.141 -4.938 -4.707 1 97.62 390 VAL A C 1
ATOM 2933 O O . VAL A 1 390 ? -22.469 -6.113 -4.875 1 97.62 390 VAL A O 1
ATOM 2936 N N . ASN A 1 391 ? -20.906 -4.586 -4.457 1 97.56 391 ASN A N 1
ATOM 2937 C CA . ASN A 1 391 ? -19.828 -5.57 -4.473 1 97.56 391 ASN A CA 1
ATOM 2938 C C . ASN A 1 391 ? -19.969 -6.566 -3.322 1 97.56 391 ASN A C 1
ATOM 2940 O O . ASN A 1 391 ? -19.672 -7.75 -3.482 1 97.56 391 ASN A O 1
ATOM 2944 N N . ALA A 1 392 ? -20.375 -6.066 -2.174 1 97 392 ALA A N 1
ATOM 2945 C CA . ALA A 1 392 ? -20.531 -6.93 -1.009 1 97 392 ALA A CA 1
ATOM 2946 C C . ALA A 1 392 ? -21.594 -7.992 -1.253 1 97 392 ALA A C 1
ATOM 2948 O O . ALA A 1 392 ? -21.391 -9.172 -0.949 1 97 392 ALA A O 1
ATOM 2949 N N . LEU A 1 393 ? -22.719 -7.57 -1.783 1 96.06 393 LEU A N 1
ATOM 2950 C CA . LEU A 1 393 ? -23.797 -8.516 -2.053 1 96.06 393 LEU A CA 1
ATOM 2951 C C . LEU A 1 393 ? -23.391 -9.516 -3.131 1 96.06 393 LEU A C 1
ATOM 2953 O O . LEU A 1 393 ? -23.672 -10.711 -3.018 1 96.06 393 LEU A O 1
ATOM 2957 N N . LYS A 1 394 ? -22.734 -9.023 -4.215 1 97.12 394 LYS A N 1
ATOM 2958 C CA . LYS A 1 394 ? -22.188 -9.898 -5.246 1 97.12 394 LYS A CA 1
ATOM 2959 C C . LYS A 1 394 ? -21.25 -10.945 -4.645 1 97.12 394 LYS A C 1
ATOM 2961 O O . LYS A 1 394 ? -21.328 -12.125 -4.992 1 97.12 394 LYS A O 1
ATOM 2966 N N . ASN A 1 395 ? -20.422 -10.531 -3.781 1 96.81 395 ASN A N 1
ATOM 2967 C CA . ASN A 1 395 ? -19.453 -11.43 -3.16 1 96.81 395 ASN A CA 1
ATOM 2968 C C . ASN A 1 395 ? -20.141 -12.547 -2.387 1 96.81 395 ASN A C 1
ATOM 2970 O O . ASN A 1 395 ? -19.75 -13.711 -2.475 1 96.81 395 ASN A O 1
ATOM 2974 N N . ILE A 1 396 ? -21.156 -12.195 -1.594 1 94.81 396 ILE A N 1
ATOM 2975 C CA . ILE A 1 396 ? -21.906 -13.203 -0.849 1 94.81 396 ILE A CA 1
ATOM 2976 C C . ILE A 1 396 ? -22.531 -14.203 -1.818 1 94.81 396 ILE A C 1
ATOM 2978 O O . ILE A 1 396 ? -22.391 -15.414 -1.64 1 94.81 396 ILE A O 1
ATOM 2982 N N . SER A 1 397 ? -23.203 -13.672 -2.855 1 96.06 397 SER A N 1
ATOM 2983 C CA . SER A 1 397 ? -23.828 -14.539 -3.854 1 96.06 397 SER A CA 1
ATOM 2984 C C . SER A 1 397 ? -22.797 -15.453 -4.512 1 96.06 397 SER A C 1
ATOM 2986 O O . SER A 1 397 ? -23.016 -16.656 -4.625 1 96.06 397 SER A O 1
ATOM 2988 N N . ASP A 1 398 ? -21.703 -14.875 -4.914 1 97.44 398 ASP A N 1
ATOM 2989 C CA . ASP A 1 398 ? -20.641 -15.648 -5.566 1 97.44 398 ASP A CA 1
ATOM 2990 C C . ASP A 1 398 ? -20.203 -16.828 -4.691 1 97.44 398 ASP A C 1
ATOM 2992 O O . ASP A 1 398 ? -20.047 -17.938 -5.184 1 97.44 398 ASP A O 1
ATOM 2996 N N . GLN A 1 399 ? -20.031 -16.594 -3.43 1 95.62 399 GLN A N 1
ATOM 2997 C CA . GLN A 1 399 ? -19.516 -17.641 -2.551 1 95.62 399 GLN A CA 1
ATOM 2998 C C . GLN A 1 399 ? -20.578 -18.703 -2.293 1 95.62 399 GLN A C 1
ATOM 3000 O O . GLN A 1 399 ? -20.25 -19.891 -2.15 1 95.62 399 GLN A O 1
ATOM 3005 N N . LEU A 1 400 ? -21.844 -18.297 -2.229 1 94.25 400 LEU A N 1
ATOM 3006 C CA . LEU A 1 400 ? -22.922 -19.266 -2.098 1 94.25 400 LEU A CA 1
ATOM 3007 C C . LEU A 1 400 ? -23 -20.172 -3.332 1 94.25 400 LEU A C 1
ATOM 3009 O O . LEU A 1 400 ? -23.172 -21.375 -3.215 1 94.25 400 LEU A O 1
ATOM 3013 N N . ILE A 1 401 ? -22.844 -19.5 -4.523 1 96.88 401 ILE A N 1
ATOM 3014 C CA . ILE A 1 401 ? -22.859 -20.25 -5.773 1 96.88 401 ILE A CA 1
ATOM 3015 C C . ILE A 1 401 ? -21.688 -21.219 -5.797 1 96.88 401 ILE A C 1
ATOM 3017 O O . ILE A 1 401 ? -21.844 -22.406 -6.121 1 96.88 401 ILE A O 1
ATOM 3021 N N . ARG A 1 402 ? -20.531 -20.797 -5.41 1 96.31 402 ARG A N 1
ATOM 3022 C CA . ARG A 1 402 ? -19.344 -21.641 -5.383 1 96.31 402 ARG A CA 1
ATOM 3023 C C . ARG A 1 402 ? -19.516 -22.797 -4.391 1 96.31 402 ARG A C 1
ATOM 3025 O O . ARG A 1 402 ? -19.156 -23.938 -4.691 1 96.31 402 ARG A O 1
ATOM 3032 N N . ARG A 1 403 ? -20.031 -22.531 -3.213 1 92.81 403 ARG A N 1
ATOM 3033 C CA . ARG A 1 403 ? -20.219 -23.562 -2.201 1 92.81 403 ARG A CA 1
ATOM 3034 C C . ARG A 1 403 ? -21.141 -24.656 -2.707 1 92.81 403 ARG A C 1
ATOM 3036 O O . ARG A 1 403 ? -20.828 -25.844 -2.582 1 92.81 403 ARG A O 1
ATOM 3043 N N . GLU A 1 404 ? -22.234 -24.234 -3.293 1 92.56 404 GLU A N 1
ATOM 3044 C CA . GLU A 1 404 ? -23.188 -25.203 -3.834 1 92.56 404 GLU A CA 1
ATOM 3045 C C . GLU A 1 404 ? -22.547 -26.031 -4.945 1 92.56 404 GLU A C 1
ATOM 3047 O O . GLU A 1 404 ? -22.688 -27.25 -4.98 1 92.56 404 GLU A O 1
ATOM 3052 N N . SER A 1 405 ? -21.844 -25.328 -5.781 1 96.38 405 SER A N 1
ATOM 3053 C CA . SER A 1 405 ? -21.188 -26 -6.891 1 96.38 405 SER A CA 1
ATOM 3054 C C . SER A 1 405 ? -20.125 -26.984 -6.387 1 96.38 405 SER A C 1
ATOM 3056 O O . SER A 1 405 ? -20.031 -28.109 -6.871 1 96.38 405 SER A O 1
ATOM 3058 N N . MET A 1 406 ? -19.328 -26.609 -5.422 1 95.06 406 MET A N 1
ATOM 3059 C CA . MET A 1 406 ? -18.25 -27.469 -4.922 1 95.06 406 MET A CA 1
ATOM 3060 C C . MET A 1 406 ? -18.812 -28.688 -4.215 1 95.06 406 MET A C 1
ATOM 3062 O O . MET A 1 406 ? -18.203 -29.766 -4.258 1 95.06 406 MET A O 1
ATOM 3066 N N . ASP A 1 407 ? -19.938 -28.562 -3.547 1 91.81 407 ASP A N 1
ATOM 3067 C CA . ASP A 1 407 ? -20.578 -29.719 -2.932 1 91.81 407 ASP A CA 1
ATOM 3068 C C . ASP A 1 407 ? -20.969 -30.75 -3.982 1 91.81 407 ASP A C 1
ATOM 3070 O O . ASP A 1 407 ? -20.719 -31.953 -3.805 1 91.81 407 ASP A O 1
ATOM 3074 N N . LYS A 1 408 ? -21.516 -30.25 -5.094 1 95.81 408 LYS A N 1
ATOM 3075 C CA . LYS A 1 408 ? -21.875 -31.156 -6.188 1 95.81 408 LYS A CA 1
ATOM 3076 C C . LYS A 1 408 ? -20.625 -31.75 -6.84 1 95.81 408 LYS A C 1
ATOM 3078 O O . LYS A 1 408 ? -20.562 -32.969 -7.082 1 95.81 408 LYS A O 1
ATOM 3083 N N . GLN A 1 409 ? -19.656 -30.906 -7.02 1 97.81 409 GLN A N 1
ATOM 3084 C CA . GLN A 1 409 ? -18.422 -31.359 -7.684 1 97.81 409 GLN A CA 1
ATOM 3085 C C . GLN A 1 409 ? -17.672 -32.375 -6.828 1 97.81 409 GLN A C 1
ATOM 3087 O O . GLN A 1 409 ? -17.016 -33.281 -7.355 1 97.81 409 GLN A O 1
ATOM 3092 N N . GLN A 1 410 ? -17.766 -32.219 -5.52 1 96 410 GLN A N 1
ATOM 3093 C CA . GLN A 1 410 ? -17.094 -33.156 -4.625 1 96 410 GLN A CA 1
ATOM 3094 C C . GLN A 1 410 ? -17.609 -34.562 -4.82 1 96 410 GLN A C 1
ATOM 3096 O O . GLN A 1 410 ? -16.828 -35.531 -4.848 1 96 410 GLN A O 1
ATOM 3101 N N . THR A 1 411 ? -18.906 -34.719 -5.043 1 97.25 411 THR A N 1
ATOM 3102 C CA . THR A 1 411 ? -19.516 -36.031 -5.25 1 97.25 411 THR A CA 1
ATOM 3103 C C . THR A 1 411 ? -19.062 -36.625 -6.578 1 97.25 411 THR A C 1
ATOM 3105 O O . THR A 1 411 ? -18.672 -37.812 -6.629 1 97.25 411 THR A O 1
ATOM 3108 N N . PHE A 1 412 ? -19.031 -35.75 -7.613 1 98.38 412 PHE A N 1
ATOM 3109 C CA . PHE A 1 412 ? -18.625 -36.25 -8.93 1 98.38 412 PHE A CA 1
ATOM 3110 C C . PHE A 1 412 ? -17.141 -36.594 -8.953 1 98.38 412 PHE A C 1
ATOM 3112 O O . PHE A 1 412 ? -16.719 -37.531 -9.594 1 98.38 412 PHE A O 1
ATOM 3119 N N . ALA A 1 413 ? -16.375 -35.844 -8.234 1 98.56 413 ALA A N 1
ATOM 3120 C CA . ALA A 1 413 ? -14.938 -36.062 -8.188 1 98.56 413 ALA A CA 1
ATOM 3121 C C . ALA A 1 413 ? -14.633 -37.406 -7.469 1 98.56 413 ALA A C 1
ATOM 3123 O O . ALA A 1 413 ? -13.766 -38.156 -7.902 1 98.56 413 ALA A O 1
ATOM 3124 N N . ALA A 1 414 ? -15.336 -37.656 -6.387 1 97.94 414 ALA A N 1
ATOM 3125 C CA . ALA A 1 414 ? -15.156 -38.906 -5.668 1 97.94 414 ALA A CA 1
ATOM 3126 C C . ALA A 1 414 ? -15.531 -40.094 -6.543 1 97.94 4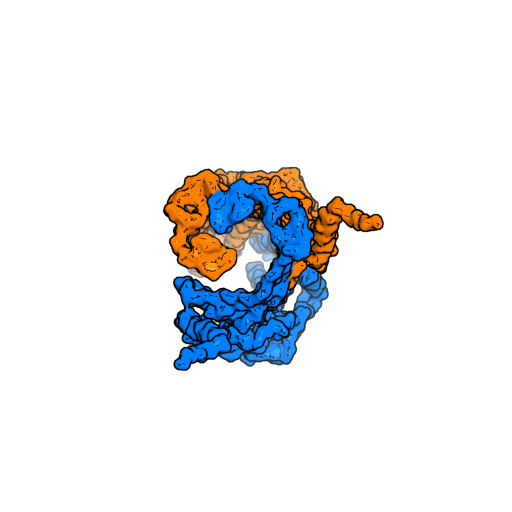14 ALA A C 1
ATOM 3128 O O . ALA A 1 414 ? -14.828 -41.125 -6.562 1 97.94 414 ALA A O 1
ATOM 3129 N N . GLU A 1 415 ? -16.625 -39.969 -7.309 1 98.38 415 GLU A N 1
ATOM 3130 C CA . GLU A 1 415 ? -17.062 -41.031 -8.234 1 98.38 415 GLU A CA 1
ATOM 3131 C C . GLU A 1 415 ? -16.047 -41.219 -9.352 1 98.38 415 GLU A C 1
ATOM 3133 O O . GLU A 1 415 ? -15.797 -42.375 -9.766 1 98.38 415 GLU A O 1
ATOM 3138 N N . SER A 1 416 ? -15.508 -40.094 -9.766 1 98.62 416 SER A N 1
ATOM 3139 C CA . SER A 1 416 ? -14.508 -40.188 -10.828 1 98.62 416 SER A CA 1
ATOM 3140 C C . SER A 1 416 ? -13.273 -40.938 -10.375 1 98.62 416 SER A C 1
ATOM 3142 O O . SER A 1 416 ? -12.719 -41.75 -11.125 1 98.62 416 SER A O 1
ATOM 3144 N N . VAL A 1 417 ? -12.805 -40.75 -9.18 1 98.69 417 VAL A N 1
ATOM 3145 C CA . VAL A 1 417 ? -11.648 -41.438 -8.656 1 98.69 417 VAL A CA 1
ATOM 3146 C C . VAL A 1 417 ? -11.977 -42.938 -8.516 1 98.69 417 VAL A C 1
ATOM 3148 O O . VAL A 1 417 ? -11.172 -43.781 -8.898 1 98.69 417 VAL A O 1
ATOM 3151 N N . ALA A 1 418 ? -13.18 -43.281 -8.07 1 98.56 418 ALA A N 1
ATOM 3152 C CA . ALA A 1 418 ? -13.586 -44.656 -7.879 1 98.56 418 ALA A CA 1
ATOM 3153 C C . ALA A 1 418 ? -13.617 -45.406 -9.211 1 98.56 418 ALA A C 1
ATOM 3155 O O . ALA A 1 418 ? -13.125 -46.531 -9.305 1 98.56 418 ALA A O 1
ATOM 3156 N N . THR A 1 419 ? -14.18 -44.75 -10.25 1 98.5 419 THR A N 1
ATOM 3157 C CA . THR A 1 419 ? -14.289 -45.375 -11.555 1 98.5 419 THR A CA 1
ATOM 3158 C C . THR A 1 419 ? -12.922 -45.531 -12.211 1 98.5 419 THR A C 1
ATOM 3160 O O . THR A 1 419 ? -12.633 -46.531 -12.852 1 98.5 419 THR A O 1
ATOM 3163 N N . ALA A 1 420 ? -12.086 -44.531 -12.016 1 98.62 420 ALA A N 1
ATOM 3164 C CA . ALA A 1 420 ? -10.734 -44.594 -12.562 1 98.62 420 ALA A CA 1
ATOM 3165 C C . ALA A 1 420 ? -9.906 -45.656 -11.859 1 98.62 420 ALA A C 1
ATOM 3167 O O . ALA A 1 420 ? -9.109 -46.344 -12.5 1 98.62 420 ALA A O 1
ATOM 3168 N N . GLN A 1 421 ? -10.078 -45.812 -10.539 1 98.19 421 GLN A N 1
ATOM 3169 C CA . GLN A 1 421 ? -9.383 -46.844 -9.781 1 98.19 421 GLN A CA 1
ATOM 3170 C C . GLN A 1 421 ? -9.773 -48.25 -10.258 1 98.19 421 GLN A C 1
ATOM 3172 O O . GLN A 1 421 ? -8.914 -49.094 -10.438 1 98.19 421 GLN A O 1
ATOM 3177 N N . LYS A 1 422 ? -11.062 -48.438 -10.531 1 98.12 422 LYS A N 1
ATOM 3178 C CA . LYS A 1 422 ? -11.555 -49.719 -11.047 1 98.12 422 LYS A CA 1
ATOM 3179 C C . LYS A 1 422 ? -10.938 -50.031 -12.406 1 98.12 422 LYS A C 1
ATOM 3181 O O . LYS A 1 422 ? -10.492 -51.156 -12.648 1 98.12 422 LYS A O 1
ATOM 3186 N N . THR A 1 423 ? -10.945 -49.031 -13.227 1 98.12 423 THR A N 1
ATOM 3187 C CA . THR A 1 423 ? -10.367 -49.219 -14.555 1 98.12 423 THR A CA 1
ATOM 3188 C C . THR A 1 423 ? -8.891 -49.562 -14.461 1 98.12 423 THR A C 1
ATOM 3190 O O . THR A 1 423 ? -8.406 -50.438 -15.188 1 98.12 423 THR A O 1
ATOM 3193 N N . TYR A 1 424 ? -8.195 -48.969 -13.617 1 97.56 424 TYR A N 1
ATOM 3194 C CA . TYR A 1 424 ? -6.777 -49.219 -13.422 1 97.56 424 TYR A CA 1
ATOM 3195 C C . TYR A 1 424 ? -6.559 -50.656 -12.93 1 97.56 424 TYR A C 1
ATOM 3197 O O . TYR A 1 424 ? -5.684 -51.375 -13.43 1 97.56 424 TYR A O 1
ATOM 3205 N N . ASP A 1 425 ? -7.348 -51.156 -12 1 97.25 425 ASP A N 1
ATOM 3206 C CA . ASP A 1 425 ? -7.234 -52.5 -11.461 1 97.25 425 ASP A CA 1
ATOM 3207 C C . ASP A 1 425 ? -7.484 -53.562 -12.547 1 97.25 425 ASP A C 1
ATOM 3209 O O . ASP A 1 425 ? -6.75 -54.531 -12.641 1 97.25 425 ASP A O 1
ATOM 3213 N N . ILE A 1 426 ? -8.484 -53.25 -13.398 1 97.56 426 ILE A N 1
ATOM 3214 C CA . ILE A 1 426 ? -8.82 -54.188 -14.477 1 97.56 426 ILE A CA 1
ATOM 3215 C C . ILE A 1 426 ? -7.691 -54.219 -15.5 1 97.56 426 ILE A C 1
ATOM 3217 O O . ILE A 1 426 ? -7.277 -55.281 -15.953 1 97.56 426 ILE A O 1
ATOM 3221 N N . ALA A 1 427 ? -7.23 -52.969 -15.781 1 96.56 427 ALA A N 1
ATOM 3222 C CA . ALA A 1 427 ? -6.141 -52.875 -16.75 1 96.56 427 ALA A CA 1
ATOM 3223 C C . ALA A 1 427 ? -4.902 -53.625 -16.25 1 96.56 427 ALA A C 1
ATOM 3225 O O . ALA A 1 427 ? -4.219 -54.281 -17.016 1 96.56 427 ALA A O 1
ATOM 3226 N N . MET A 1 428 ? -4.578 -53.562 -14.984 1 94.38 428 MET A N 1
ATOM 3227 C CA . MET A 1 428 ? -3.412 -54.219 -14.391 1 94.38 428 MET A CA 1
ATOM 3228 C C . MET A 1 428 ? -3.545 -55.75 -14.445 1 94.38 428 MET A C 1
ATOM 3230 O O . MET A 1 428 ? -2.602 -56.438 -14.828 1 94.38 428 MET A O 1
ATOM 3234 N N . VAL A 1 429 ? -4.719 -56.281 -14.195 1 95.19 429 VAL A N 1
ATOM 3235 C CA . VAL A 1 429 ? -4.965 -57.719 -14.234 1 95.19 429 VAL A CA 1
ATOM 3236 C C . VAL A 1 429 ? -4.883 -58.219 -15.672 1 95.19 429 VAL A C 1
ATOM 3238 O O . VAL A 1 429 ? -4.281 -59.281 -15.945 1 95.19 429 VAL A O 1
ATOM 3241 N N . ALA A 1 430 ? -5.523 -57.438 -16.562 1 95 430 ALA A N 1
ATOM 3242 C CA . ALA A 1 430 ? -5.5 -57.812 -17.969 1 95 430 ALA A CA 1
ATOM 3243 C C . ALA A 1 430 ? -4.07 -57.844 -18.5 1 95 430 ALA A C 1
ATOM 3245 O O . ALA A 1 430 ? -3.717 -58.719 -19.297 1 95 430 ALA A O 1
ATOM 3246 N N . TYR A 1 431 ? -3.277 -56.938 -18.141 1 92.81 431 TYR A N 1
ATOM 3247 C CA . TYR A 1 431 ? -1.885 -56.875 -18.578 1 92.81 431 TYR A CA 1
ATOM 3248 C C . TYR A 1 431 ? -1.091 -58.062 -18 1 92.81 431 TYR A C 1
ATOM 3250 O O . TYR A 1 431 ? -0.333 -58.719 -18.719 1 92.81 431 TYR A O 1
ATOM 3258 N N . GLN A 1 432 ? -1.324 -58.375 -16.703 1 89.44 432 GLN A N 1
ATOM 3259 C CA . GLN A 1 432 ? -0.643 -59.5 -16.031 1 89.44 432 GLN A CA 1
ATOM 3260 C C . GLN A 1 432 ? -0.984 -60.844 -16.688 1 89.44 432 GLN A C 1
ATOM 3262 O O . GLN A 1 432 ? -0.134 -61.719 -16.781 1 89.44 432 GLN A O 1
ATOM 3267 N N . ARG A 1 433 ? -2.176 -60.906 -17.281 1 90.38 433 ARG A N 1
ATOM 3268 C CA . ARG A 1 433 ? -2.65 -62.156 -17.875 1 90.38 433 ARG A CA 1
ATOM 3269 C C . ARG A 1 433 ? -2.395 -62.188 -19.375 1 90.38 433 ARG A C 1
ATOM 3271 O O . ARG A 1 433 ? -2.789 -63.125 -20.062 1 90.38 433 ARG A O 1
ATOM 3278 N N . GLY A 1 434 ? -1.831 -61.125 -19.844 1 86.94 434 GLY A N 1
ATOM 3279 C CA . GLY A 1 434 ? -1.466 -61.062 -21.25 1 86.94 434 GLY A CA 1
ATOM 3280 C C . GLY A 1 434 ? -2.633 -60.75 -22.172 1 86.94 434 GLY A C 1
ATOM 3281 O O . GLY A 1 434 ? -2.582 -61 -23.375 1 86.94 434 GLY A O 1
ATOM 3282 N N . LEU A 1 435 ? -3.641 -60.062 -21.625 1 90.75 435 LEU A N 1
ATOM 3283 C CA . LEU A 1 435 ? -4.867 -59.781 -22.359 1 90.75 435 LEU A CA 1
ATOM 3284 C C . LEU A 1 435 ? -4.859 -58.375 -22.953 1 90.75 435 LEU A C 1
ATOM 3286 O O . LEU A 1 435 ? -5.688 -58.062 -23.797 1 90.75 435 LEU A O 1
ATOM 3290 N N . THR A 1 436 ? -4.008 -57.531 -22.484 1 88.06 436 THR A N 1
ATOM 3291 C CA . THR A 1 436 ? -3.881 -56.156 -23.031 1 88.06 436 THR A CA 1
ATOM 3292 C C . THR A 1 436 ? -2.43 -55.688 -22.969 1 88.06 436 THR A C 1
ATOM 3294 O O . THR A 1 436 ? -1.593 -56.344 -22.312 1 88.06 436 THR A O 1
ATOM 3297 N N . ASP A 1 437 ? -2.143 -54.688 -23.734 1 85.69 437 ASP A N 1
ATOM 3298 C CA . ASP A 1 437 ? -0.793 -54.156 -23.734 1 85.69 437 ASP A CA 1
ATOM 3299 C C . ASP A 1 437 ? -0.63 -53.094 -22.625 1 85.69 437 ASP A C 1
ATOM 3301 O O . ASP A 1 437 ? -1.606 -52.719 -21.984 1 85.69 437 ASP A O 1
ATOM 3305 N N . TYR A 1 438 ? 0.633 -52.719 -22.406 1 87.69 438 TYR A N 1
ATOM 3306 C CA . TYR A 1 438 ? 1.002 -51.812 -21.312 1 87.69 438 TYR A CA 1
ATOM 3307 C C . TYR A 1 438 ? 0.38 -50.438 -21.516 1 87.69 438 TYR A C 1
ATOM 3309 O O . TYR A 1 438 ? 0.098 -49.719 -20.547 1 87.69 438 TYR A O 1
ATOM 3317 N N . LEU A 1 439 ? 0.189 -50.031 -22.688 1 88.12 439 LEU A N 1
ATOM 3318 C CA . LEU A 1 439 ? -0.348 -48.688 -22.984 1 88.12 439 LEU A CA 1
ATOM 3319 C C . LEU A 1 439 ? -1.688 -48.5 -22.281 1 88.12 439 LEU A C 1
ATOM 3321 O O . LEU A 1 439 ? -2.002 -47.375 -21.859 1 88.12 439 LEU A O 1
ATOM 3325 N N . ASN A 1 440 ? -2.455 -49.562 -22.188 1 91.25 440 ASN A N 1
ATOM 3326 C CA . ASN A 1 440 ? -3.752 -49.469 -21.516 1 91.25 440 ASN A CA 1
ATOM 3327 C C . ASN A 1 440 ? -3.598 -49.25 -20.016 1 91.25 440 ASN A C 1
ATOM 3329 O O . ASN A 1 440 ? -4.395 -48.531 -19.406 1 91.25 440 ASN A O 1
ATOM 3333 N N . VAL A 1 441 ? -2.59 -49.875 -19.422 1 91.88 441 VAL A N 1
ATOM 3334 C CA . VAL A 1 441 ? -2.291 -49.656 -18.016 1 91.88 441 VAL A CA 1
ATOM 3335 C C . VAL A 1 441 ? -1.839 -48.219 -17.797 1 91.88 441 VAL A C 1
ATOM 3337 O O . VAL A 1 441 ? -2.316 -47.531 -16.891 1 91.88 441 VAL A O 1
ATOM 3340 N N . LEU A 1 442 ? -0.979 -47.781 -18.672 1 90.25 442 LEU A N 1
ATOM 3341 C CA . LEU A 1 442 ? -0.464 -46.406 -18.594 1 90.25 442 LEU A CA 1
ATOM 3342 C C . LEU A 1 442 ? -1.597 -45.375 -18.703 1 90.25 442 LEU A C 1
ATOM 3344 O O . LEU A 1 442 ? -1.639 -44.406 -17.938 1 90.25 442 LEU A O 1
ATOM 3348 N N . ASN A 1 443 ? -2.436 -45.531 -19.578 1 92.12 443 ASN A N 1
ATOM 3349 C CA . ASN A 1 443 ? -3.566 -44.625 -19.75 1 92.12 443 ASN A CA 1
ATOM 3350 C C . ASN A 1 443 ? -4.477 -44.594 -18.531 1 92.12 443 ASN A C 1
ATOM 3352 O O . ASN A 1 443 ? -4.914 -43.531 -18.094 1 92.12 443 ASN A O 1
ATOM 3356 N N . ALA A 1 444 ? -4.758 -45.812 -18.062 1 95.81 444 ALA A N 1
ATOM 3357 C CA . ALA A 1 444 ? -5.605 -45.906 -16.875 1 95.81 444 ALA A CA 1
ATOM 3358 C C . ALA A 1 444 ? -4.953 -45.25 -15.672 1 95.81 444 ALA A C 1
ATOM 3360 O O . ALA A 1 444 ? -5.629 -44.562 -14.883 1 95.81 444 ALA A O 1
ATOM 3361 N N . GLN A 1 445 ? -3.656 -45.438 -15.523 1 94.88 445 GLN A N 1
ATOM 3362 C CA . GLN A 1 445 ? -2.91 -44.812 -14.43 1 94.88 445 GLN A CA 1
ATOM 3363 C C . GLN A 1 445 ? -2.922 -43.312 -14.539 1 94.88 445 GLN A C 1
ATOM 3365 O O . GLN A 1 445 ? -3.09 -42.594 -13.539 1 94.88 445 GLN A O 1
ATOM 3370 N N . THR A 1 446 ? -2.676 -42.781 -15.68 1 93.94 446 THR A N 1
ATOM 3371 C CA . THR A 1 446 ? -2.676 -41.344 -15.93 1 93.94 446 THR A CA 1
ATOM 3372 C C . THR A 1 446 ? -4.035 -40.75 -15.586 1 93.94 446 THR A C 1
ATOM 3374 O O . THR A 1 446 ? -4.109 -39.656 -14.992 1 93.94 446 THR A O 1
ATOM 3377 N N . LEU A 1 447 ? -5.055 -41.469 -16 1 96.44 447 LEU A N 1
ATOM 3378 C CA . LEU A 1 447 ? -6.402 -40.969 -15.719 1 96.44 447 LEU A CA 1
ATOM 3379 C C . LEU A 1 447 ? -6.68 -41 -14.219 1 96.44 447 LEU A C 1
ATOM 3381 O O . LEU A 1 447 ? -7.281 -40.062 -13.688 1 96.44 447 LEU A O 1
ATOM 3385 N N . LEU A 1 448 ? -6.297 -42.094 -13.516 1 97.75 448 LEU A N 1
ATOM 3386 C CA . LEU A 1 448 ? -6.465 -42.156 -12.07 1 97.75 448 LEU A CA 1
ATOM 3387 C C . LEU A 1 448 ? -5.73 -41.031 -11.375 1 97.75 448 LEU A C 1
ATOM 3389 O O . LEU A 1 448 ? -6.293 -40.375 -10.492 1 97.75 448 LEU A O 1
ATOM 3393 N N . PHE A 1 449 ? -4.504 -40.75 -11.766 1 96.81 449 PHE A N 1
ATOM 3394 C CA . PHE A 1 449 ? -3.691 -39.656 -11.227 1 96.81 449 PHE A CA 1
ATOM 3395 C C . PHE A 1 449 ? -4.398 -38.312 -11.383 1 96.81 449 PHE A C 1
ATOM 3397 O O . PHE A 1 449 ? -4.5 -37.531 -10.422 1 96.81 449 PHE A O 1
ATOM 3404 N N . LYS A 1 450 ? -4.883 -38.062 -12.531 1 97.81 450 LYS A N 1
ATOM 3405 C CA . LYS A 1 450 ? -5.562 -36.812 -12.836 1 97.81 450 LYS A CA 1
ATOM 3406 C C . LYS A 1 450 ? -6.805 -36.625 -11.969 1 97.81 450 LYS A C 1
ATOM 3408 O O . LYS A 1 450 ? -7.031 -35.562 -11.414 1 97.81 450 LYS A O 1
ATOM 3413 N N . GLN A 1 451 ? -7.559 -37.719 -11.867 1 98.56 451 GLN A N 1
ATOM 3414 C CA . GLN A 1 451 ? -8.805 -37.656 -11.109 1 98.56 451 GLN A CA 1
ATOM 3415 C C . GLN A 1 451 ? -8.531 -37.469 -9.625 1 98.56 451 GLN A C 1
ATOM 3417 O O . GLN A 1 451 ? -9.273 -36.781 -8.93 1 98.56 451 GLN A O 1
ATOM 3422 N N . GLN A 1 452 ? -7.492 -38.094 -9.125 1 98.5 452 GLN A N 1
ATOM 3423 C CA . GLN A 1 452 ? -7.105 -37.906 -7.734 1 98.5 452 GLN A CA 1
ATOM 3424 C C . GLN A 1 452 ? -6.703 -36.438 -7.461 1 98.5 452 GLN A C 1
ATOM 3426 O O . GLN A 1 452 ? -7.062 -35.875 -6.426 1 98.5 452 GLN A O 1
ATOM 3431 N N . GLN A 1 453 ? -5.965 -35.812 -8.383 1 98.38 453 GLN A N 1
ATOM 3432 C CA . GLN A 1 453 ? -5.578 -34.406 -8.258 1 98.38 453 GLN A CA 1
ATOM 3433 C C . GLN A 1 453 ? -6.805 -33.5 -8.25 1 98.38 453 GLN A C 1
ATOM 3435 O O . GLN A 1 453 ? -6.879 -32.562 -7.457 1 98.38 453 GLN A O 1
ATOM 3440 N N . VAL A 1 454 ? -7.734 -33.75 -9.086 1 98.56 454 VAL A N 1
ATOM 3441 C CA . VAL A 1 454 ? -8.945 -32.938 -9.188 1 98.56 454 VAL A CA 1
ATOM 3442 C C . VAL A 1 454 ? -9.727 -33.031 -7.883 1 98.56 454 VAL A C 1
ATOM 3444 O O . VAL A 1 454 ? -10.219 -32 -7.383 1 98.56 454 VAL A O 1
ATOM 3447 N N . GLN A 1 455 ? -9.82 -34.281 -7.355 1 98.38 455 GLN A N 1
ATOM 3448 C CA . GLN A 1 455 ? -10.547 -34.438 -6.105 1 98.38 455 GLN A CA 1
ATOM 3449 C C . GLN A 1 455 ? -9.953 -33.594 -4.996 1 98.38 455 GLN A C 1
ATOM 3451 O O . GLN A 1 455 ? -10.68 -32.938 -4.242 1 98.38 455 GLN A O 1
ATOM 3456 N N . GLN A 1 456 ? -8.625 -33.562 -4.93 1 98.31 456 GLN A N 1
ATOM 3457 C CA . GLN A 1 456 ? -7.969 -32.75 -3.895 1 98.31 456 GLN A CA 1
ATOM 3458 C C . GLN A 1 456 ? -8.164 -31.266 -4.141 1 98.31 456 GLN A C 1
ATOM 3460 O O . GLN A 1 456 ? -8.336 -30.5 -3.193 1 98.31 456 GLN A O 1
ATOM 3465 N N . ARG A 1 457 ? -8.188 -30.797 -5.383 1 98.31 457 ARG A N 1
ATOM 3466 C CA . ARG A 1 457 ? -8.406 -29.391 -5.711 1 98.31 457 ARG A CA 1
ATOM 3467 C C . ARG A 1 457 ? -9.828 -28.969 -5.367 1 98.31 457 ARG A C 1
ATOM 3469 O O . ARG A 1 457 ? -10.047 -27.844 -4.898 1 98.31 457 ARG A O 1
ATOM 3476 N N . VAL A 1 458 ? -10.734 -29.859 -5.652 1 97.81 458 VAL A N 1
ATOM 3477 C CA . VAL A 1 458 ? -12.125 -29.578 -5.324 1 97.81 458 VAL A CA 1
ATOM 3478 C C . VAL A 1 458 ? -12.289 -29.453 -3.811 1 97.81 458 VAL A C 1
ATOM 3480 O O . VAL A 1 458 ? -12.977 -28.547 -3.326 1 97.81 458 VAL A O 1
ATOM 3483 N N . GLN A 1 459 ? -11.68 -30.391 -3.076 1 96.31 459 GLN A N 1
ATOM 3484 C CA . GLN A 1 459 ? -11.742 -30.312 -1.62 1 96.31 459 GLN A CA 1
ATOM 3485 C C . GLN A 1 459 ? -11.148 -29.016 -1.103 1 96.31 459 GLN A C 1
ATOM 3487 O O . GLN A 1 459 ? -11.719 -28.375 -0.211 1 96.31 459 GLN A O 1
ATOM 3492 N N . ALA A 1 460 ? -10 -28.562 -1.593 1 97.56 460 ALA A N 1
ATOM 3493 C CA . ALA A 1 460 ? -9.383 -27.297 -1.202 1 97.56 460 ALA A CA 1
ATOM 3494 C C . ALA A 1 460 ? -10.289 -26.109 -1.539 1 97.56 460 ALA A C 1
ATOM 3496 O O . ALA A 1 460 ? -10.414 -25.172 -0.754 1 97.56 460 ALA A O 1
ATOM 3497 N N . ALA A 1 461 ? -10.93 -26.203 -2.709 1 97.44 461 ALA A N 1
ATOM 3498 C CA . ALA A 1 461 ? -11.844 -25.141 -3.133 1 97.44 461 ALA A CA 1
ATOM 3499 C C . ALA A 1 461 ? -13.055 -25.047 -2.205 1 97.44 461 ALA A C 1
ATOM 3501 O O . ALA A 1 461 ? -13.547 -23.953 -1.92 1 97.44 461 ALA A O 1
ATOM 3502 N N . ARG A 1 462 ? -13.531 -26.172 -1.802 1 95.44 462 ARG A N 1
ATOM 3503 C CA . ARG A 1 462 ? -14.641 -26.219 -0.855 1 95.44 462 ARG A CA 1
ATOM 3504 C C . ARG A 1 462 ? -14.266 -25.547 0.458 1 95.44 462 ARG A C 1
ATOM 3506 O O . ARG A 1 462 ? -15.023 -24.719 0.984 1 95.44 462 ARG A O 1
ATOM 3513 N N . LEU A 1 463 ? -13.086 -25.891 0.961 1 96.38 463 LEU A N 1
ATOM 3514 C CA . LEU A 1 463 ? -12.602 -25.281 2.193 1 96.38 463 LEU A CA 1
ATOM 3515 C C . LEU A 1 463 ? -12.438 -23.766 2.025 1 96.38 463 LEU A C 1
ATOM 3517 O O . LEU A 1 463 ? -12.812 -23 2.908 1 96.38 463 LEU A O 1
ATOM 3521 N N . SER A 1 464 ? -11.938 -23.328 0.883 1 97.25 464 SER A N 1
ATOM 3522 C CA . SER A 1 464 ? -11.711 -21.906 0.605 1 97.25 464 SER A CA 1
ATOM 3523 C C . SER A 1 464 ? -13.031 -21.156 0.47 1 97.25 464 SER A C 1
ATOM 3525 O O . SER A 1 464 ? -13.141 -20 0.9 1 97.25 464 SER A O 1
ATOM 3527 N N . ALA A 1 465 ? -14.031 -21.797 -0.142 1 95.31 465 ALA A N 1
ATOM 3528 C CA . ALA A 1 465 ? -15.336 -21.172 -0.305 1 95.31 465 ALA A CA 1
ATOM 3529 C C . ALA A 1 465 ? -15.969 -20.859 1.049 1 95.31 465 ALA A C 1
ATOM 3531 O O . ALA A 1 465 ? -16.641 -19.844 1.214 1 95.31 465 ALA A O 1
ATOM 3532 N N . HIS A 1 466 ? -15.781 -21.75 1.94 1 94.19 466 HIS A N 1
ATOM 3533 C CA . HIS A 1 466 ? -16.281 -21.516 3.289 1 94.19 466 HIS A CA 1
ATOM 3534 C C . HIS A 1 466 ? -15.648 -20.281 3.91 1 94.19 466 HIS A C 1
ATOM 3536 O O . HIS A 1 466 ? -16.344 -19.422 4.445 1 94.19 466 HIS A O 1
ATOM 3542 N N . ALA A 1 467 ? -14.305 -20.203 3.85 1 95.94 467 ALA A N 1
ATOM 3543 C CA . ALA A 1 467 ? -13.586 -19.062 4.402 1 95.94 467 ALA A CA 1
ATOM 3544 C C . ALA A 1 467 ? -14.031 -17.75 3.74 1 95.94 467 ALA A C 1
ATOM 3546 O O . ALA A 1 467 ? -14.25 -16.75 4.418 1 95.94 467 ALA A O 1
ATOM 3547 N N . GLU A 1 468 ? -14.203 -17.766 2.422 1 96.81 468 GLU A N 1
ATOM 3548 C CA . GLU A 1 468 ? -14.602 -16.578 1.672 1 96.81 468 GLU A CA 1
ATOM 3549 C C . GLU A 1 468 ? -16.016 -16.141 2.037 1 96.81 468 GLU A C 1
ATOM 3551 O O . GLU A 1 468 ? -16.297 -14.938 2.102 1 96.81 468 GLU A O 1
ATOM 3556 N N . LEU A 1 469 ? -16.875 -17.125 2.238 1 94.44 469 LEU A N 1
ATOM 3557 C CA . LEU A 1 469 ? -18.25 -16.781 2.617 1 94.44 469 LEU A CA 1
ATOM 3558 C C . LEU A 1 469 ? -18.297 -16.156 4.004 1 94.44 469 LEU A C 1
ATOM 3560 O O . LEU A 1 469 ? -18.984 -15.156 4.215 1 94.44 469 LEU A O 1
ATOM 3564 N N . VAL A 1 470 ? -17.547 -16.719 4.941 1 93.94 470 VAL A N 1
ATOM 3565 C CA . VAL A 1 470 ? -17.5 -16.172 6.297 1 93.94 470 VAL A CA 1
ATOM 3566 C C . VAL A 1 470 ? -17 -14.734 6.254 1 93.94 470 VAL A C 1
ATOM 3568 O O . VAL A 1 470 ? -17.547 -13.852 6.926 1 93.94 470 VAL A O 1
ATOM 35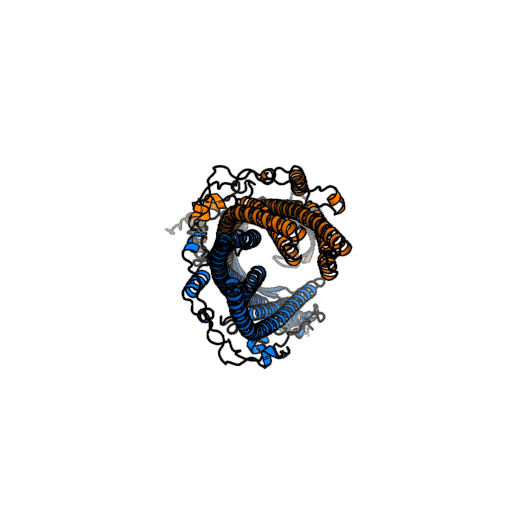71 N N . THR A 1 471 ? -15.945 -14.484 5.449 1 94.94 471 THR A N 1
ATOM 3572 C CA . THR A 1 471 ? -15.375 -13.156 5.324 1 94.94 471 THR A CA 1
ATOM 3573 C C . THR A 1 471 ? -16.359 -12.203 4.641 1 94.94 471 THR A C 1
ATOM 3575 O O . THR A 1 471 ? -16.453 -11.031 5.016 1 94.94 471 THR A O 1
ATOM 3578 N N . ALA A 1 472 ? -17.078 -12.719 3.688 1 94.69 472 ALA A N 1
ATOM 3579 C CA . ALA A 1 472 ? -18.078 -11.922 2.984 1 94.69 472 ALA A CA 1
ATOM 3580 C C . ALA A 1 472 ? -19.203 -11.5 3.926 1 94.69 472 ALA A C 1
ATOM 3582 O O . ALA A 1 472 ? -19.844 -10.477 3.709 1 94.69 472 ALA A O 1
ATOM 3583 N N . LEU A 1 473 ? -19.422 -12.258 4.973 1 93.31 473 LEU A N 1
ATOM 3584 C CA . LEU A 1 473 ? -20.484 -11.977 5.938 1 93.31 473 LEU A CA 1
ATOM 3585 C C . LEU A 1 473 ? -19.953 -11.125 7.086 1 93.31 473 LEU A C 1
ATOM 3587 O O . LEU A 1 473 ? -20.688 -10.852 8.039 1 93.31 473 LEU A O 1
ATOM 3591 N N . GLY A 1 474 ? -18.672 -10.742 7.027 1 93.56 474 GLY A N 1
ATOM 3592 C CA . GLY A 1 474 ? -18.141 -9.789 7.988 1 93.56 474 GLY A CA 1
ATOM 3593 C C . GLY A 1 474 ? -17.297 -10.438 9.07 1 93.56 474 GLY A C 1
ATOM 3594 O O . GLY A 1 474 ? -16.719 -9.75 9.914 1 93.56 474 GLY A O 1
ATOM 3595 N N . GLY A 1 475 ? -17.234 -11.82 9.172 1 91.81 475 GLY A N 1
ATOM 3596 C CA . GLY A 1 475 ? -16.297 -12.562 10 1 91.81 475 GLY A CA 1
ATOM 3597 C C . GLY A 1 475 ? -16.594 -12.461 11.484 1 91.81 475 GLY A C 1
ATOM 3598 O O . GLY A 1 475 ? -15.742 -12.781 12.32 1 91.81 475 GLY A O 1
ATOM 3599 N N . GLY A 1 476 ? -17.719 -11.852 11.906 1 88.19 476 GLY A N 1
ATOM 3600 C CA . GLY A 1 476 ? -18.125 -11.805 13.305 1 88.19 476 GLY A CA 1
ATOM 3601 C C . GLY A 1 476 ? -17.344 -10.789 14.125 1 88.19 476 GLY A C 1
ATOM 3602 O O . GLY A 1 476 ? -17.188 -10.961 15.336 1 88.19 476 GLY A O 1
ATOM 3603 N N . LEU A 1 477 ? -16.797 -9.75 13.617 1 86 477 LEU A N 1
ATOM 3604 C CA . LEU A 1 477 ? -15.938 -8.805 14.312 1 86 477 LEU A CA 1
ATOM 3605 C C . LEU A 1 477 ? -16.75 -7.656 14.891 1 86 477 LEU A C 1
ATOM 3607 O O . LEU A 1 477 ? -16.188 -6.668 15.367 1 86 477 LEU A O 1
ATOM 3611 N N . GLY A 1 478 ? -18.031 -7.77 14.844 1 83.69 478 GLY A N 1
ATOM 3612 C CA . GLY A 1 478 ? -18.922 -6.824 15.492 1 83.69 478 GLY A CA 1
ATOM 3613 C C . GLY A 1 478 ? -18.875 -5.441 14.859 1 83.69 478 GLY A C 1
ATOM 3614 O O . GLY A 1 478 ? -19.016 -4.434 15.562 1 83.69 478 GLY A O 1
ATOM 3615 N N . ALA A 1 479 ? -18.578 -5.367 13.617 1 81.69 479 ALA A N 1
ATOM 3616 C CA . ALA A 1 479 ? -18.516 -4.078 12.938 1 81.69 479 ALA A CA 1
ATOM 3617 C C . ALA A 1 479 ? -19.859 -3.363 12.969 1 81.69 479 ALA A C 1
ATOM 3619 O O . ALA A 1 479 ? -19.922 -2.133 13.016 1 81.69 479 ALA A O 1
ATOM 3620 N N . GLY A 1 480 ? -20.922 -4.156 13.07 1 86.44 480 GLY A N 1
ATOM 3621 C CA . GLY A 1 480 ? -22.266 -3.594 13.047 1 86.44 480 GLY A CA 1
ATOM 3622 C C . GLY A 1 480 ? -22.625 -2.855 14.32 1 86.44 480 GLY A C 1
ATOM 3623 O O . GLY A 1 480 ? -23.625 -2.131 14.359 1 86.44 480 GLY A O 1
ATOM 3624 N N . ASN A 1 481 ? -21.75 -2.939 15.289 1 88 481 ASN A N 1
ATOM 3625 C CA . ASN A 1 481 ? -22.016 -2.271 16.562 1 88 481 ASN A CA 1
ATOM 3626 C C . ASN A 1 481 ? -21.562 -0.814 16.531 1 88 481 ASN A C 1
ATOM 3628 O O . ASN A 1 481 ? -21.906 -0.038 17.422 1 88 481 ASN A O 1
ATOM 3632 N N . ASP A 1 482 ? -20.844 -0.471 15.57 1 91.31 482 ASP A N 1
ATOM 3633 C CA . ASP A 1 482 ? -20.328 0.886 15.43 1 91.31 482 ASP A CA 1
ATOM 3634 C C . ASP A 1 482 ? -20.688 1.475 14.07 1 91.31 482 ASP A C 1
ATOM 3636 O O . ASP A 1 482 ? -19.828 1.659 13.211 1 91.31 482 ASP A O 1
ATOM 3640 N N . VAL A 1 483 ? -21.969 1.732 13.891 1 94.06 483 VAL A N 1
ATOM 3641 C CA . VAL A 1 483 ? -22.484 2.275 12.633 1 94.06 483 VAL A CA 1
ATOM 3642 C C . VAL A 1 483 ? -23.109 3.643 12.883 1 94.06 483 VAL A C 1
ATOM 3644 O O . VAL A 1 483 ? -23.75 3.865 13.922 1 94.06 483 VAL A O 1
ATOM 3647 N N . PRO A 1 484 ? -22.828 4.508 11.938 1 95.81 484 PRO A N 1
ATOM 3648 C CA . PRO A 1 484 ? -23.5 5.793 12.102 1 95.81 484 PRO A CA 1
ATOM 3649 C C . PRO A 1 484 ? -25.016 5.688 11.945 1 95.81 484 PRO A C 1
ATOM 3651 O O . PRO A 1 484 ? -25.5 4.785 11.266 1 95.81 484 PRO A O 1
ATOM 3654 N N . THR A 1 485 ? -25.781 6.559 12.547 1 93.94 485 THR A N 1
ATOM 3655 C CA . THR A 1 485 ? -27.219 6.605 12.414 1 93.94 485 THR A CA 1
ATOM 3656 C C . THR A 1 485 ? -27.625 7.156 11.047 1 93.94 485 THR A C 1
ATOM 3658 O O . THR A 1 485 ? -26.797 7.73 10.336 1 93.94 485 THR A O 1
ATOM 3661 N N . THR A 1 486 ? -28.859 6.984 10.727 1 92 486 THR A N 1
ATOM 3662 C CA . THR A 1 486 ? -29.391 7.496 9.461 1 92 486 THR A CA 1
ATOM 3663 C C . THR A 1 486 ? -29.312 9.016 9.43 1 92 486 THR A C 1
ATOM 3665 O O . THR A 1 486 ? -29.047 9.609 8.375 1 92 486 THR A O 1
ATOM 3668 N N . GLU A 1 487 ? -29.469 9.594 10.531 1 93.94 487 GLU A N 1
ATOM 3669 C CA . GLU A 1 487 ? -29.406 11.047 10.625 1 93.94 487 GLU A CA 1
ATOM 3670 C C . GLU A 1 487 ? -28 11.555 10.352 1 93.94 487 GLU A C 1
ATOM 3672 O O . GLU A 1 487 ? -27.812 12.594 9.719 1 93.94 487 GLU A O 1
ATOM 3677 N N . GLN A 1 488 ? -27.031 10.805 10.797 1 94.81 488 GLN A N 1
ATOM 3678 C CA . GLN A 1 488 ? -25.641 11.219 10.633 1 94.81 488 GLN A CA 1
ATOM 3679 C C . GLN A 1 488 ? -25.219 11.133 9.172 1 94.81 488 GLN A C 1
ATOM 3681 O O . GLN A 1 488 ? -24.328 11.867 8.734 1 94.81 488 GLN A O 1
ATOM 3686 N N . THR A 1 489 ? -25.859 10.258 8.406 1 95.81 489 THR A N 1
ATOM 3687 C CA . THR A 1 489 ? -25.438 10.055 7.023 1 95.81 489 THR A CA 1
ATOM 3688 C C . THR A 1 489 ? -26.328 10.844 6.066 1 95.81 489 THR A C 1
ATOM 3690 O O . THR A 1 489 ? -26.031 10.945 4.875 1 95.81 489 THR A O 1
ATOM 3693 N N . ALA A 1 490 ? -27.391 11.438 6.57 1 94.56 490 ALA A N 1
ATOM 3694 C CA . ALA A 1 490 ? -28.328 12.188 5.734 1 94.56 490 ALA A CA 1
ATOM 3695 C C . ALA A 1 490 ? -27.703 13.492 5.246 1 94.56 490 ALA A C 1
ATOM 3697 O O . ALA A 1 490 ? -26.828 14.055 5.91 1 94.56 490 ALA A O 1
ATOM 3698 N N . VAL A 1 491 ? -28.109 13.906 4.102 1 94.25 491 VAL A N 1
ATOM 3699 C CA . VAL A 1 491 ? -27.672 15.203 3.594 1 94.25 491 VAL A CA 1
ATOM 3700 C C . VAL A 1 491 ? -28.141 16.312 4.531 1 94.25 491 VAL A C 1
ATOM 3702 O O . VAL A 1 491 ? -29.328 16.406 4.852 1 94.25 491 VAL A O 1
ATOM 3705 N N . PRO A 1 492 ? -27.172 17.094 4.934 1 93.25 492 PRO A N 1
ATOM 3706 C CA . PRO A 1 492 ? -27.625 18.219 5.75 1 93.25 492 PRO A CA 1
ATOM 3707 C C . PRO A 1 492 ? -28.516 19.188 4.98 1 93.25 492 PRO A C 1
ATOM 3709 O O . PRO A 1 492 ? -28.234 19.484 3.812 1 93.25 492 PRO A O 1
ATOM 3712 N N . LYS A 1 493 ? -29.547 19.688 5.668 1 91.56 493 LYS A N 1
ATOM 3713 C CA . LYS A 1 493 ? -30.438 20.656 5.043 1 91.56 493 LYS A CA 1
ATOM 3714 C C . LYS A 1 493 ? -29.781 22.047 4.961 1 91.56 493 LYS A C 1
ATOM 3716 O O . LYS A 1 493 ? -29.078 22.453 5.879 1 91.56 493 LYS A O 1
ATOM 3721 N N . THR A 1 494 ? -30 22.625 3.824 1 90.75 494 THR A N 1
ATOM 3722 C CA . THR A 1 494 ? -29.547 24.016 3.721 1 90.75 494 THR A CA 1
ATOM 3723 C C . THR A 1 494 ? -30.312 24.906 4.703 1 90.75 494 THR A C 1
ATOM 3725 O O . THR A 1 494 ? -31.547 24.922 4.703 1 90.75 494 THR A O 1
ATOM 3728 N N . PRO A 1 495 ? -29.641 25.594 5.465 1 88.44 495 PRO A N 1
ATOM 3729 C CA . PRO A 1 495 ? -30.359 26.5 6.383 1 88.44 495 PRO A CA 1
ATOM 3730 C C . PRO A 1 495 ? -31.25 27.5 5.656 1 88.44 495 PRO A C 1
ATOM 3732 O O . PRO A 1 495 ? -30.875 28 4.59 1 88.44 495 PRO A O 1
ATOM 3735 N N . ALA A 1 496 ? -32.344 27.844 6.277 1 84.56 496 ALA A N 1
ATOM 3736 C CA . ALA A 1 496 ? -33.375 28.672 5.656 1 84.56 496 ALA A CA 1
ATOM 3737 C C . ALA A 1 496 ? -32.844 30.062 5.289 1 84.56 496 ALA A C 1
ATOM 3739 O O . ALA A 1 496 ? -33.188 30.609 4.246 1 84.56 496 ALA A O 1
ATOM 3740 N N . LEU A 1 497 ? -31.906 30.531 6.004 1 81 497 LEU A N 1
ATOM 3741 C CA . LEU A 1 497 ? -31.375 31.875 5.809 1 81 497 LEU A CA 1
ATOM 3742 C C . LEU A 1 497 ? -30.438 31.922 4.605 1 81 497 LEU A C 1
ATOM 3744 O O . LEU A 1 497 ? -30.078 33 4.129 1 81 497 LEU A O 1
ATOM 3748 N N . LEU A 1 498 ? -30.016 30.75 4.148 1 86.94 498 LEU A N 1
ATOM 3749 C CA . LEU A 1 498 ? -29.016 30.703 3.09 1 86.94 498 LEU A CA 1
ATOM 3750 C C . LEU A 1 498 ? -29.656 30.312 1.757 1 86.94 498 LEU A C 1
ATOM 3752 O O . LEU A 1 498 ? -28.953 30.172 0.75 1 86.94 498 LEU A O 1
ATOM 3756 N N . ARG A 1 499 ? -30.906 30.062 1.695 1 80.06 499 ARG A N 1
ATOM 3757 C CA . ARG A 1 499 ? -31.562 29.656 0.458 1 80.06 499 ARG A CA 1
ATOM 3758 C C . ARG A 1 499 ? -31.672 30.828 -0.515 1 80.06 499 ARG A C 1
ATOM 3760 O O . ARG A 1 499 ? -31.797 31.969 -0.097 1 80.06 499 ARG A O 1
ATOM 3767 N N . MET B 1 1 ? 12.727 51.812 58.938 1 32.28 1 MET B N 1
ATOM 3768 C CA . MET B 1 1 ? 13.727 51.375 57.969 1 32.28 1 MET B CA 1
ATOM 3769 C C . MET B 1 1 ? 13.109 50.469 56.906 1 32.28 1 MET B C 1
ATOM 3771 O O . MET B 1 1 ? 12.586 49.406 57.219 1 32.28 1 MET B O 1
ATOM 3775 N N . PRO B 1 2 ? 12.516 51.125 55.812 1 42.34 2 PRO B N 1
ATOM 3776 C CA . PRO B 1 2 ? 11.695 50.469 54.812 1 42.34 2 PRO B CA 1
ATOM 3777 C C . PRO B 1 2 ? 12.43 49.312 54.094 1 42.34 2 PRO B C 1
ATOM 3779 O O . PRO B 1 2 ? 13.648 49.375 53.938 1 42.34 2 PRO B O 1
ATOM 3782 N N . ARG B 1 3 ? 12.023 48.125 54.469 1 45.91 3 ARG B N 1
ATOM 3783 C CA . ARG B 1 3 ? 12.539 46.906 53.875 1 45.91 3 ARG B CA 1
ATOM 3784 C C . ARG B 1 3 ? 12.719 47.031 52.375 1 45.91 3 ARG B C 1
ATOM 3786 O O . ARG B 1 3 ? 11.758 47.312 51.656 1 45.91 3 ARG B O 1
ATOM 3793 N N . ARG B 1 4 ? 13.969 47.438 51.906 1 45.03 4 ARG B N 1
ATOM 3794 C CA . ARG B 1 4 ? 14.492 47.469 50.531 1 45.03 4 ARG B CA 1
ATOM 3795 C C . ARG B 1 4 ? 14.234 46.125 49.812 1 45.03 4 ARG B C 1
ATOM 3797 O O . ARG B 1 4 ? 14.875 45.125 50.094 1 45.03 4 ARG B O 1
ATOM 3804 N N . ILE B 1 5 ? 12.953 45.875 49.438 1 43.38 5 ILE B N 1
ATOM 3805 C CA . ILE B 1 5 ? 12.742 44.781 48.531 1 43.38 5 ILE B CA 1
ATOM 3806 C C . ILE B 1 5 ? 13.742 44.844 47.375 1 43.38 5 ILE B C 1
ATOM 3808 O O . ILE B 1 5 ? 13.789 45.844 46.656 1 43.38 5 ILE B O 1
ATOM 3812 N N . ASN B 1 6 ? 14.938 44.25 47.531 1 40.19 6 ASN B N 1
ATOM 3813 C CA . ASN B 1 6 ? 16.078 44.188 46.625 1 40.19 6 ASN B CA 1
ATOM 3814 C C . ASN B 1 6 ? 15.625 44.031 45.156 1 40.19 6 ASN B C 1
ATOM 3816 O O . ASN B 1 6 ? 14.914 43.094 44.844 1 40.19 6 ASN B O 1
ATOM 3820 N N . ARG B 1 7 ? 15.586 45.062 44.375 1 53.56 7 ARG B N 1
ATOM 3821 C CA . ARG B 1 7 ? 15.359 45.312 42.938 1 53.56 7 ARG B CA 1
ATOM 3822 C C . ARG B 1 7 ? 15.938 44.188 42.094 1 53.56 7 ARG B C 1
ATOM 3824 O O . ARG B 1 7 ? 15.648 44.125 40.875 1 53.56 7 ARG B O 1
ATOM 3831 N N . ALA B 1 8 ? 17 43.594 42.5 1 50.81 8 ALA B N 1
ATOM 3832 C CA . ALA B 1 8 ? 17.672 42.562 41.719 1 50.81 8 ALA B CA 1
ATOM 3833 C C . ALA B 1 8 ? 16.812 41.312 41.594 1 50.81 8 ALA B C 1
ATOM 3835 O O . ALA B 1 8 ? 17.031 40.5 40.719 1 50.81 8 ALA B O 1
ATOM 3836 N N . LEU B 1 9 ? 15.961 41.125 42.562 1 47.97 9 LEU B N 1
ATOM 3837 C CA . LEU B 1 9 ? 15.195 39.875 42.562 1 47.97 9 LEU B CA 1
ATOM 3838 C C . LEU B 1 9 ? 14.023 39.969 41.562 1 47.97 9 LEU B C 1
ATOM 3840 O O . LEU B 1 9 ? 13.352 38.969 41.312 1 47.97 9 LEU B O 1
ATOM 3844 N N . LEU B 1 10 ? 13.789 41.25 41.094 1 45.62 10 LEU B N 1
ATOM 3845 C CA . LEU B 1 10 ? 12.609 41.375 40.25 1 45.62 10 LEU B CA 1
ATOM 3846 C C . LEU B 1 10 ? 12.836 40.688 38.906 1 45.62 10 LEU B C 1
ATOM 3848 O O . LEU B 1 10 ? 11.969 39.938 38.438 1 45.62 10 LEU B O 1
ATOM 3852 N N . PRO B 1 11 ? 14.07 40.969 38.406 1 49.22 11 PRO B N 1
ATOM 3853 C CA . PRO B 1 11 ? 14.211 40.25 37.125 1 49.22 11 PRO B CA 1
ATOM 3854 C C . PRO B 1 11 ? 14.234 38.719 37.344 1 49.22 11 PRO B C 1
ATOM 3856 O O . PRO B 1 11 ? 13.734 38 36.5 1 49.22 11 PRO B O 1
ATOM 3859 N N . LEU B 1 12 ? 14.82 38.344 38.406 1 49.88 12 LEU B N 1
ATOM 3860 C CA . LEU B 1 12 ? 14.852 36.906 38.656 1 49.88 12 LEU B CA 1
ATOM 3861 C C . LEU B 1 12 ? 13.445 36.375 38.938 1 49.88 12 LEU B C 1
ATOM 3863 O O . LEU B 1 12 ? 13.117 35.25 38.594 1 49.88 12 LEU B O 1
ATOM 3867 N N . SER B 1 13 ? 12.602 37.188 39.531 1 48.19 13 SER B N 1
ATOM 3868 C CA . SER B 1 13 ? 11.227 36.75 39.781 1 48.19 13 SER B CA 1
ATOM 3869 C C . SER B 1 13 ? 10.438 36.656 38.469 1 48.19 13 SER B C 1
ATOM 3871 O O . SER B 1 13 ? 9.633 35.75 38.281 1 48.19 13 SER B O 1
ATOM 3873 N N . VAL B 1 14 ? 10.633 37.656 37.625 1 48.47 14 VAL B N 1
ATOM 3874 C CA . VAL B 1 14 ? 9.969 37.562 36.344 1 48.47 14 VAL B CA 1
ATOM 3875 C C . VAL B 1 14 ? 10.492 36.375 35.531 1 48.47 14 VAL B C 1
ATOM 3877 O O . VAL B 1 14 ? 9.719 35.656 34.906 1 48.47 14 VAL B O 1
ATOM 3880 N N . LEU B 1 15 ? 11.828 36.219 35.562 1 47.88 15 LEU B N 1
ATOM 3881 C CA . LEU B 1 15 ? 12.367 35 34.938 1 47.88 15 LEU B CA 1
ATOM 3882 C C . LEU B 1 15 ? 11.852 33.75 35.625 1 47.88 15 LEU B C 1
ATOM 3884 O O . LEU B 1 15 ? 11.508 32.75 34.969 1 47.88 15 LEU B O 1
ATOM 3888 N N . ALA B 1 16 ? 11.852 33.75 36.906 1 48.66 16 ALA B N 1
ATOM 3889 C CA . ALA B 1 16 ? 11.328 32.625 37.688 1 48.66 16 ALA B CA 1
ATOM 3890 C C . ALA B 1 16 ? 9.836 32.438 37.438 1 48.66 16 ALA B C 1
ATOM 3892 O O . ALA B 1 16 ? 9.352 31.312 37.375 1 48.66 16 ALA B O 1
ATOM 3893 N N . PHE B 1 17 ? 9.031 33.469 37.312 1 46.44 17 PHE B N 1
ATOM 3894 C CA . PHE B 1 17 ? 7.625 33.344 36.938 1 46.44 17 PHE B CA 1
ATOM 3895 C C . PHE B 1 17 ? 7.48 32.781 35.531 1 46.44 17 PHE B C 1
ATOM 3897 O O . PHE B 1 17 ? 6.605 31.938 35.281 1 46.44 17 PHE B O 1
ATOM 3904 N N . THR B 1 18 ? 8.273 33.312 34.625 1 45.41 18 THR B N 1
ATOM 3905 C CA . THR B 1 18 ? 8.227 32.719 33.281 1 45.41 18 THR B CA 1
ATOM 3906 C C . THR B 1 18 ? 8.664 31.25 33.344 1 45.41 18 THR B C 1
ATOM 3908 O O . THR B 1 18 ? 8.133 30.406 32.625 1 45.41 18 THR B O 1
ATOM 3911 N N . LEU B 1 19 ? 9.711 30.984 34.062 1 46.81 19 LEU B N 1
ATOM 3912 C CA . LEU B 1 19 ? 10.141 29.594 34.219 1 46.81 19 LEU B CA 1
ATOM 3913 C C . LEU B 1 19 ? 9.117 28.797 35 1 46.81 19 LEU B C 1
ATOM 3915 O O . LEU B 1 19 ? 9.047 27.562 34.875 1 46.81 19 LEU B O 1
ATOM 3919 N N . GLY B 1 20 ? 8.594 29.359 36 1 45.28 20 GLY B N 1
ATOM 3920 C CA . GLY B 1 20 ? 7.559 28.688 36.781 1 45.28 20 GLY B CA 1
ATOM 3921 C C . GLY B 1 20 ? 6.312 28.391 35.969 1 45.28 20 GLY B C 1
ATOM 3922 O O . GLY B 1 20 ? 5.449 27.625 36.406 1 45.28 20 GLY B O 1
ATOM 3923 N N . LEU B 1 21 ? 6.008 29.234 35.062 1 42.97 21 LEU B N 1
ATOM 3924 C CA . LEU B 1 21 ? 4.883 28.953 34.188 1 42.97 21 LEU B CA 1
ATOM 3925 C C . LEU B 1 21 ? 5.188 27.75 33.281 1 42.97 21 LEU B C 1
ATOM 3927 O O . LEU B 1 21 ? 4.453 27.484 32.344 1 42.97 21 LEU B O 1
ATOM 3931 N N . GLY B 1 22 ? 6.359 27.297 33.219 1 45.41 22 GLY B N 1
ATOM 3932 C CA . GLY B 1 22 ? 6.645 26.031 32.562 1 45.41 22 GLY B CA 1
ATOM 3933 C C . GLY B 1 22 ? 5.648 24.938 32.906 1 45.41 22 GLY B C 1
ATOM 3934 O O . GLY B 1 22 ? 5.875 23.766 32.625 1 45.41 22 GLY B O 1
ATOM 3935 N N . GLY B 1 23 ? 5.043 25.078 33.938 1 46.84 23 GLY B N 1
ATOM 3936 C CA . GLY B 1 23 ? 4.227 23.969 34.406 1 46.84 23 GLY B CA 1
ATOM 3937 C C . GLY B 1 23 ? 3.215 23.5 33.375 1 46.84 23 GLY B C 1
ATOM 3938 O O . GLY B 1 23 ? 2.402 22.609 33.656 1 46.84 23 GLY B O 1
ATOM 3939 N N . CYS B 1 24 ? 2.641 24.328 32.5 1 54.66 24 CYS B N 1
ATOM 3940 C CA . CYS B 1 24 ? 1.247 24.031 32.188 1 54.66 24 CYS B CA 1
ATOM 3941 C C . CYS B 1 24 ? 1.136 22.781 31.328 1 54.66 24 CYS B C 1
ATOM 3943 O O . CYS B 1 24 ? 0.422 21.828 31.672 1 54.66 24 CYS B O 1
ATOM 3945 N N . ILE B 1 25 ? 1.372 23.031 29.875 1 72.06 25 ILE B N 1
ATOM 3946 C CA . ILE B 1 25 ? 0.836 21.938 29.078 1 72.06 25 ILE B CA 1
ATOM 3947 C C . ILE B 1 25 ? 1.858 20.797 29 1 72.06 25 ILE B C 1
ATOM 3949 O O . ILE B 1 25 ? 2.979 21 28.531 1 72.06 25 ILE B O 1
ATOM 3953 N N . GLY B 1 26 ? 1.737 19.781 29.766 1 82.75 26 GLY B N 1
ATOM 3954 C CA . GLY B 1 26 ? 2.545 18.578 29.672 1 82.75 26 GLY B CA 1
ATOM 3955 C C . GLY B 1 26 ? 2.088 17.641 28.578 1 82.75 26 GLY B C 1
ATOM 3956 O O . GLY B 1 26 ? 1.025 17.844 27.984 1 82.75 26 GLY B O 1
ATOM 3957 N N . THR B 1 27 ? 2.939 16.734 28.25 1 89.31 27 THR B N 1
ATOM 3958 C CA . THR B 1 27 ? 2.652 15.82 27.156 1 89.31 27 THR B CA 1
ATOM 3959 C C . THR B 1 27 ? 1.602 14.797 27.578 1 89.31 27 THR B C 1
ATOM 3961 O O . THR B 1 27 ? 0.987 14.148 26.734 1 89.31 27 THR B O 1
ATOM 3964 N N . GLY B 1 28 ? 1.409 14.602 28.922 1 86.75 28 GLY B N 1
ATOM 3965 C CA . GLY B 1 28 ? 0.455 13.617 29.422 1 86.75 28 GLY B CA 1
ATOM 3966 C C . GLY B 1 28 ? 0.889 12.188 29.156 1 86.75 28 GLY B C 1
ATOM 3967 O O . GLY B 1 28 ? 0.049 11.297 29.016 1 86.75 28 GLY B O 1
ATOM 3968 N N . GLY B 1 29 ? 2.156 11.969 28.906 1 91 29 GLY B N 1
ATOM 3969 C CA . GLY B 1 29 ? 2.686 10.633 28.719 1 91 29 GLY B CA 1
ATOM 3970 C C . GLY B 1 29 ? 2.529 10.125 27.297 1 91 29 GLY B C 1
ATOM 3971 O O . GLY B 1 29 ? 2.75 8.945 27.016 1 91 29 GLY B O 1
ATOM 3972 N N . ILE B 1 30 ? 2.133 10.922 26.406 1 94.38 30 ILE B N 1
ATOM 3973 C CA . ILE B 1 30 ? 1.96 10.539 25.016 1 94.38 30 ILE B CA 1
ATOM 3974 C C . ILE B 1 30 ? 3.318 10.227 24.391 1 94.38 30 ILE B C 1
ATOM 3976 O O . ILE B 1 30 ? 4.223 11.07 24.406 1 94.38 30 ILE B O 1
ATOM 3980 N N . ALA B 1 31 ? 3.49 9.008 23.906 1 93.94 31 ALA B N 1
ATOM 3981 C CA . ALA B 1 31 ? 4.715 8.539 23.266 1 93.94 31 ALA B CA 1
ATOM 3982 C C . ALA B 1 31 ? 4.422 7.391 22.312 1 93.94 31 ALA B C 1
ATOM 3984 O O . ALA B 1 31 ? 3.379 6.746 22.391 1 93.94 31 ALA B O 1
ATOM 3985 N N . PRO B 1 32 ? 5.285 7.234 21.328 1 95.38 32 PRO B N 1
ATOM 3986 C CA . PRO B 1 32 ? 5.102 6.09 20.438 1 95.38 32 PRO B CA 1
ATOM 3987 C C . PRO B 1 32 ? 5.07 4.754 21.172 1 95.38 32 PRO B C 1
ATOM 3989 O O . PRO B 1 32 ? 5.625 4.641 22.266 1 95.38 32 PRO B O 1
ATOM 3992 N N . GLN B 1 33 ? 4.426 3.783 20.594 1 92.31 33 GLN B N 1
ATOM 3993 C CA . GLN B 1 33 ? 4.289 2.461 21.188 1 92.31 33 GLN B CA 1
ATOM 3994 C C . GLN B 1 33 ? 5.035 1.408 20.375 1 92.31 33 GLN B C 1
ATOM 3996 O O . GLN B 1 33 ? 5.34 0.325 20.891 1 92.31 33 GLN B O 1
ATOM 4001 N N . GLY B 1 34 ? 5.301 1.771 19.188 1 91.25 34 GLY B N 1
ATOM 4002 C CA . GLY B 1 34 ? 5.902 0.802 18.297 1 91.25 34 GLY B CA 1
ATOM 4003 C C . GLY B 1 34 ? 7.363 0.526 18.594 1 91.25 34 GLY B C 1
ATOM 4004 O O . GLY B 1 34 ? 8.078 1.41 19.062 1 91.25 34 GLY B O 1
ATOM 4005 N N . LYS B 1 35 ? 7.762 -0.793 18.281 1 91.5 35 LYS B N 1
ATOM 4006 C CA . LYS B 1 35 ? 9.156 -1.196 18.422 1 91.5 35 LYS B CA 1
ATOM 4007 C C . LYS B 1 35 ? 9.695 -1.778 17.109 1 91.5 35 LYS B C 1
ATOM 4009 O O . LYS B 1 35 ? 9.102 -2.695 16.547 1 91.5 35 LYS B O 1
ATOM 4014 N N . ALA B 1 36 ? 10.758 -1.148 16.719 1 93.31 36 ALA B N 1
ATOM 4015 C CA . ALA B 1 36 ? 11.398 -1.663 15.508 1 93.31 36 ALA B CA 1
ATOM 4016 C C . 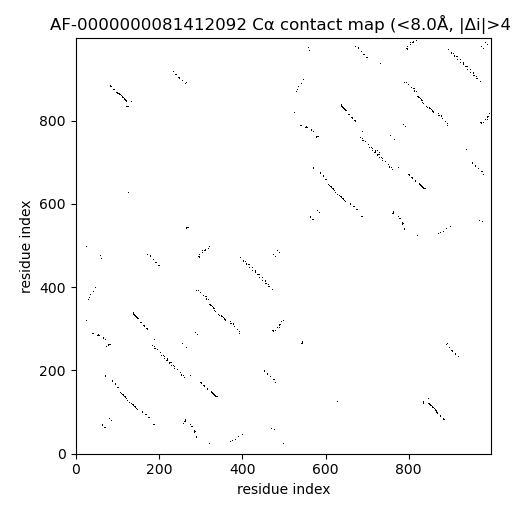ALA B 1 36 ? 12.008 -3.041 15.75 1 93.31 36 ALA B C 1
ATOM 4018 O O . ALA B 1 36 ? 12.656 -3.268 16.781 1 93.31 36 ALA B O 1
ATOM 4019 N N . LEU B 1 37 ? 11.773 -3.867 14.844 1 92 37 LEU B N 1
ATOM 4020 C CA . LEU B 1 37 ? 12.367 -5.195 14.898 1 92 37 LEU B CA 1
ATOM 4021 C C . LEU B 1 37 ? 13.867 -5.137 14.594 1 92 37 LEU B C 1
ATOM 4023 O O . LEU B 1 37 ? 14.289 -4.414 13.695 1 92 37 LEU B O 1
ATOM 4027 N N . GLU B 1 38 ? 14.578 -5.891 15.445 1 91 38 GLU B N 1
ATOM 4028 C CA . GLU B 1 38 ? 15.953 -6.156 15.047 1 91 38 GLU B CA 1
ATOM 4029 C C . GLU B 1 38 ? 16.016 -7.238 13.977 1 91 38 GLU B C 1
ATOM 4031 O O . GLU B 1 38 ? 15.523 -8.344 14.172 1 91 38 GLU B O 1
ATOM 4036 N N . ALA B 1 39 ? 16.641 -6.922 12.961 1 91.12 39 ALA B N 1
ATOM 4037 C CA . ALA B 1 39 ? 16.672 -7.855 11.836 1 91.12 39 ALA B CA 1
ATOM 4038 C C . ALA B 1 39 ? 17.172 -9.234 12.281 1 91.12 39 ALA B C 1
ATOM 4040 O O . ALA B 1 39 ? 16.609 -10.258 11.867 1 91.12 39 ALA B O 1
ATOM 4041 N N . ASN B 1 40 ? 18.141 -9.258 13.133 1 91.81 40 ASN B N 1
ATOM 4042 C CA . ASN B 1 40 ? 18.75 -10.516 13.562 1 91.81 40 ASN B CA 1
ATOM 4043 C C . ASN B 1 40 ? 17.812 -11.281 14.5 1 91.81 40 ASN B C 1
ATOM 4045 O O . ASN B 1 40 ? 18.062 -12.445 14.82 1 91.81 40 ASN B O 1
ATOM 4049 N N . ALA B 1 41 ? 16.766 -10.633 14.922 1 91.12 41 ALA B N 1
ATOM 4050 C CA . ALA B 1 41 ? 15.773 -11.312 15.758 1 91.12 41 ALA B CA 1
ATOM 4051 C C . ALA B 1 41 ? 14.883 -12.219 14.914 1 91.12 41 ALA B C 1
ATOM 4053 O O . ALA B 1 41 ? 14.172 -13.078 15.453 1 91.12 41 ALA B O 1
ATOM 4054 N N . LEU B 1 42 ? 14.836 -12.039 13.68 1 92.12 42 LEU B N 1
ATOM 4055 C CA . LEU B 1 42 ? 14.07 -12.898 12.789 1 92.12 42 LEU B CA 1
ATOM 4056 C C . LEU B 1 42 ? 14.781 -14.234 12.578 1 92.12 42 LEU B C 1
ATOM 4058 O O . LEU B 1 42 ? 15.938 -14.266 12.164 1 92.12 42 LEU B O 1
ATOM 4062 N N . ALA B 1 43 ? 14.047 -15.289 12.875 1 90.88 43 ALA B N 1
ATOM 4063 C CA . ALA B 1 43 ? 14.625 -16.625 12.711 1 90.88 43 ALA B CA 1
ATOM 4064 C C . ALA B 1 43 ? 14.805 -16.969 11.234 1 90.88 43 ALA B C 1
ATOM 4066 O O . ALA B 1 43 ? 13.922 -16.688 10.414 1 90.88 43 ALA B O 1
ATOM 4067 N N . THR B 1 44 ? 15.961 -17.516 10.883 1 90.81 44 THR B N 1
ATOM 4068 C CA . THR B 1 44 ? 16.234 -17.969 9.523 1 90.81 44 THR B CA 1
ATOM 4069 C C . THR B 1 44 ? 15.953 -19.469 9.391 1 90.81 44 THR B C 1
ATOM 4071 O O . THR B 1 44 ? 15.977 -20.203 10.375 1 90.81 44 THR B O 1
ATOM 4074 N N . ASP B 1 45 ? 15.625 -19.875 8.195 1 90.38 45 ASP B N 1
ATOM 4075 C CA . ASP B 1 45 ? 15.367 -21.297 7.934 1 90.38 45 ASP B CA 1
ATOM 4076 C C . ASP B 1 45 ? 16.625 -22 7.418 1 90.38 45 ASP B C 1
ATOM 4078 O O . ASP B 1 45 ? 17.703 -21.406 7.379 1 90.38 45 ASP B O 1
ATOM 4082 N N . ASP B 1 46 ? 16.469 -23.281 7.105 1 89.19 46 ASP B N 1
ATOM 4083 C CA . ASP B 1 46 ? 17.578 -24.109 6.625 1 89.19 46 ASP B CA 1
ATOM 4084 C C . ASP B 1 46 ? 18.109 -23.578 5.297 1 89.19 46 ASP B C 1
ATOM 4086 O O . ASP B 1 46 ? 19.312 -23.656 5.035 1 89.19 46 ASP B O 1
ATOM 4090 N N . ALA B 1 47 ? 17.234 -23.016 4.523 1 88.88 47 ALA B N 1
ATOM 4091 C CA . ALA B 1 47 ? 17.641 -22.5 3.219 1 88.88 47 ALA B CA 1
ATOM 4092 C C . ALA B 1 47 ? 18.688 -21.406 3.363 1 88.88 47 ALA B C 1
ATOM 4094 O O . ALA B 1 47 ? 19.703 -21.391 2.648 1 88.88 47 ALA B O 1
ATOM 4095 N N . ILE B 1 48 ? 18.516 -20.594 4.27 1 89.81 48 ILE B N 1
ATOM 4096 C CA . ILE B 1 48 ? 19.453 -19.484 4.5 1 89.81 48 ILE B CA 1
ATOM 4097 C C . ILE B 1 48 ? 20.672 -20 5.27 1 89.81 48 ILE B C 1
ATOM 4099 O O . ILE B 1 48 ? 21.797 -19.672 4.922 1 89.81 48 ILE B O 1
ATOM 4103 N N . ALA B 1 49 ? 20.406 -20.797 6.234 1 86.69 49 ALA B N 1
ATOM 4104 C CA . ALA B 1 49 ? 21.469 -21.281 7.113 1 86.69 49 ALA B CA 1
ATOM 4105 C C . ALA B 1 49 ? 22.5 -22.109 6.344 1 86.69 49 ALA B C 1
ATOM 4107 O O . ALA B 1 49 ? 23.688 -22.047 6.625 1 86.69 49 ALA B O 1
ATOM 4108 N N . HIS B 1 50 ? 22.031 -22.797 5.273 1 82.88 50 HIS B N 1
ATOM 4109 C CA . HIS B 1 50 ? 22.922 -23.75 4.609 1 82.88 50 HIS B CA 1
ATOM 4110 C C . HIS B 1 50 ? 23.328 -23.25 3.229 1 82.88 50 HIS B C 1
ATOM 4112 O O . HIS B 1 50 ? 24 -23.969 2.479 1 82.88 50 HIS B O 1
ATOM 4118 N N . ALA B 1 51 ? 22.906 -22.125 2.924 1 84.44 51 ALA B N 1
ATOM 4119 C CA . ALA B 1 51 ? 23.328 -21.594 1.636 1 84.44 51 ALA B CA 1
ATOM 4120 C C . ALA B 1 51 ? 24.844 -21.406 1.581 1 84.44 51 ALA B C 1
ATOM 4122 O O . ALA B 1 51 ? 25.469 -21.047 2.578 1 84.44 51 ALA B O 1
ATOM 4123 N N . ALA B 1 52 ? 25.391 -21.656 0.431 1 77 52 ALA B N 1
ATOM 4124 C CA . ALA B 1 52 ? 26.828 -21.406 0.257 1 77 52 ALA B CA 1
ATOM 4125 C C . ALA B 1 52 ? 27.141 -19.922 0.476 1 77 52 ALA B C 1
ATOM 4127 O O . ALA B 1 52 ? 26.344 -19.047 0.116 1 77 52 ALA B O 1
ATOM 4128 N N . ARG B 1 53 ? 28.359 -19.797 1.083 1 81.44 53 ARG B N 1
ATOM 4129 C CA . ARG B 1 53 ? 28.703 -18.422 1.464 1 81.44 53 ARG B CA 1
ATOM 4130 C C . ARG B 1 53 ? 29.875 -17.906 0.628 1 81.44 53 ARG B C 1
ATOM 4132 O O . ARG B 1 53 ? 30.734 -18.672 0.206 1 81.44 53 ARG B O 1
ATOM 4139 N N . ASP B 1 54 ? 29.578 -16.609 0.319 1 77.25 54 ASP B N 1
ATOM 4140 C CA . ASP B 1 54 ? 30.625 -15.82 -0.326 1 77.25 54 ASP B CA 1
ATOM 4141 C C . ASP B 1 54 ? 30.641 -14.391 0.215 1 77.25 54 ASP B C 1
ATOM 4143 O O . ASP B 1 54 ? 29.609 -13.844 0.593 1 77.25 54 ASP B O 1
ATOM 4147 N N . ALA B 1 55 ? 31.859 -13.922 0.355 1 70.62 55 ALA B N 1
ATOM 4148 C CA . ALA B 1 55 ? 32 -12.609 0.986 1 70.62 55 ALA B CA 1
ATOM 4149 C C . ALA B 1 55 ? 31.578 -11.492 0.037 1 70.62 55 ALA B C 1
ATOM 4151 O O . ALA B 1 55 ? 31.375 -10.359 0.463 1 70.62 55 ALA B O 1
ATOM 4152 N N . ASN B 1 56 ? 31.25 -11.914 -1.153 1 77.75 56 ASN B N 1
ATOM 4153 C CA . ASN B 1 56 ? 31 -10.836 -2.104 1 77.75 56 ASN B CA 1
ATOM 4154 C C . ASN B 1 56 ? 29.516 -10.602 -2.316 1 77.75 56 ASN B C 1
ATOM 4156 O O . ASN B 1 56 ? 28.734 -11.555 -2.406 1 77.75 56 ASN B O 1
ATOM 4160 N N . TRP B 1 57 ? 29.219 -9.336 -2.287 1 81.25 57 TRP B N 1
ATOM 4161 C CA . TRP B 1 57 ? 27.875 -8.906 -2.666 1 81.25 57 TRP B CA 1
ATOM 4162 C C . TRP B 1 57 ? 27.719 -8.875 -4.184 1 81.25 57 TRP B C 1
ATOM 4164 O O . TRP B 1 57 ? 28.719 -8.781 -4.91 1 81.25 57 TRP B O 1
ATOM 4174 N N . PRO B 1 58 ? 26.422 -8.953 -4.574 1 83.88 58 PRO B N 1
ATOM 4175 C CA . PRO B 1 58 ? 26.234 -8.758 -6.016 1 83.88 58 PRO B CA 1
ATOM 4176 C C . PRO B 1 58 ? 26.781 -7.426 -6.512 1 83.88 58 PRO B C 1
ATOM 4178 O O . PRO B 1 58 ? 26.734 -6.43 -5.789 1 83.88 58 PRO B O 1
ATOM 4181 N N . THR B 1 59 ? 27.297 -7.52 -7.699 1 85.88 59 THR B N 1
ATOM 4182 C CA . THR B 1 59 ? 27.781 -6.285 -8.305 1 85.88 59 THR B CA 1
ATOM 4183 C C . THR B 1 59 ? 26.625 -5.445 -8.828 1 85.88 59 THR B C 1
ATOM 4185 O O . THR B 1 59 ? 25.516 -5.957 -9.023 1 85.88 59 THR B O 1
ATOM 4188 N N . ALA B 1 60 ? 26.922 -4.168 -9.125 1 89.12 60 ALA B N 1
ATOM 4189 C CA . ALA B 1 60 ? 25.891 -3.258 -9.633 1 89.12 60 ALA B CA 1
ATOM 4190 C C . ALA B 1 60 ? 25.422 -3.674 -11.023 1 89.12 60 ALA B C 1
ATOM 4192 O O . ALA B 1 60 ? 24.297 -3.365 -11.422 1 89.12 60 ALA B O 1
ATOM 4193 N N . ARG B 1 61 ? 26.312 -4.438 -11.789 1 94.31 61 ARG B N 1
ATOM 4194 C CA . ARG B 1 61 ? 25.953 -4.969 -13.109 1 94.31 61 ARG B CA 1
ATOM 4195 C C . ARG B 1 61 ? 25.781 -6.484 -13.055 1 94.31 61 ARG B C 1
ATOM 4197 O O . ARG B 1 61 ? 26.391 -7.211 -13.844 1 94.31 61 ARG B O 1
ATOM 4204 N N . TRP B 1 62 ? 24.891 -6.887 -12.117 1 93.25 62 TRP B N 1
ATOM 4205 C CA . TRP B 1 62 ? 24.703 -8.289 -11.766 1 93.25 62 TRP B CA 1
ATOM 4206 C C . TRP B 1 62 ? 24.203 -9.086 -12.969 1 93.25 62 TRP B C 1
ATOM 4208 O O . TRP B 1 62 ? 24.422 -10.297 -13.062 1 93.25 62 TRP B O 1
ATOM 4218 N N . TRP B 1 63 ? 23.547 -8.43 -14 1 95.12 63 TRP B N 1
ATOM 4219 C CA . TRP B 1 63 ? 22.969 -9.109 -15.148 1 95.12 63 TRP B CA 1
ATOM 4220 C C . TRP B 1 63 ? 24.047 -9.594 -16.109 1 95.12 63 TRP B C 1
ATOM 4222 O O . TRP B 1 63 ? 23.781 -10.422 -16.984 1 95.12 63 TRP B O 1
ATOM 4232 N N . GLN B 1 64 ? 25.266 -9.125 -15.992 1 94.12 64 GLN B N 1
ATOM 4233 C CA . GLN B 1 64 ? 26.375 -9.578 -16.844 1 94.12 64 GLN B CA 1
ATOM 4234 C C . GLN B 1 64 ? 26.688 -11.055 -16.594 1 94.12 64 GLN B C 1
ATOM 4236 O O . GLN B 1 64 ? 27.312 -11.711 -17.422 1 94.12 64 GLN B O 1
ATOM 4241 N N . ALA B 1 65 ? 26.219 -11.555 -15.469 1 92.5 65 ALA B N 1
ATOM 4242 C CA . ALA B 1 65 ? 26.422 -12.961 -15.141 1 92.5 65 ALA B CA 1
ATOM 4243 C C . ALA B 1 65 ? 25.766 -13.875 -16.172 1 92.5 65 ALA B C 1
ATOM 4245 O O . ALA B 1 65 ? 26.156 -15.031 -16.312 1 92.5 65 ALA B O 1
ATOM 4246 N N . TYR B 1 66 ? 24.781 -13.344 -16.953 1 95.81 66 TYR B N 1
ATOM 4247 C CA . TYR B 1 66 ? 24.062 -14.141 -17.938 1 95.81 66 TYR B CA 1
ATOM 4248 C C . TYR B 1 66 ? 24.859 -14.266 -19.234 1 95.81 66 TYR B C 1
ATOM 4250 O O . TYR B 1 66 ? 24.531 -15.094 -20.094 1 95.81 66 TYR B O 1
ATOM 4258 N N . GLY B 1 67 ? 25.859 -13.438 -19.453 1 95 67 GLY B N 1
ATOM 4259 C CA . GLY B 1 67 ? 26.812 -13.578 -20.547 1 95 67 GLY B CA 1
ATOM 4260 C C . GLY B 1 67 ? 26.25 -13.156 -21.891 1 95 67 GLY B C 1
ATOM 4261 O O . GLY B 1 67 ? 26.719 -13.625 -22.938 1 95 67 GLY B O 1
ATOM 4262 N N . ASP B 1 68 ? 25.234 -12.32 -21.938 1 97.69 68 ASP B N 1
ATOM 4263 C CA . ASP B 1 68 ? 24.656 -11.875 -23.188 1 97.69 68 ASP B CA 1
ATOM 4264 C C . ASP B 1 68 ? 24.797 -10.367 -23.375 1 97.69 68 ASP B C 1
ATOM 4266 O O . ASP B 1 68 ? 24.109 -9.586 -22.719 1 97.69 68 ASP B O 1
ATOM 4270 N N . PRO B 1 69 ? 25.656 -9.938 -24.312 1 97.25 69 PRO B N 1
ATOM 4271 C CA . PRO B 1 69 ? 25.922 -8.508 -24.5 1 97.25 69 PRO B CA 1
ATOM 4272 C C . PRO B 1 69 ? 24.672 -7.73 -24.906 1 97.25 69 PRO B C 1
ATOM 4274 O O . PRO B 1 69 ? 24.531 -6.547 -24.578 1 97.25 69 PRO B O 1
ATOM 4277 N N . GLN B 1 70 ? 23.766 -8.367 -25.609 1 98.25 70 GLN B N 1
ATOM 4278 C CA . GLN B 1 70 ? 22.516 -7.715 -25.969 1 98.25 70 GLN B CA 1
ATOM 4279 C C . GLN B 1 70 ? 21.703 -7.34 -24.734 1 98.25 70 GLN B C 1
ATOM 4281 O O . GLN B 1 70 ? 21.141 -6.25 -24.656 1 98.25 70 GLN B O 1
ATOM 4286 N N . LEU B 1 71 ? 21.688 -8.219 -23.75 1 98.06 71 LEU B N 1
ATOM 4287 C CA . LEU B 1 71 ? 21.016 -7.93 -22.484 1 98.06 71 LEU B CA 1
ATOM 4288 C C . LEU B 1 71 ? 21.641 -6.723 -21.797 1 98.06 71 LEU B C 1
ATOM 4290 O O . LEU B 1 71 ? 20.938 -5.82 -21.344 1 98.06 71 LEU B O 1
ATOM 4294 N N . ASN B 1 72 ? 23 -6.684 -21.812 1 97.81 72 ASN B N 1
ATOM 4295 C CA . ASN B 1 72 ? 23.703 -5.559 -21.219 1 97.81 72 ASN B CA 1
ATOM 4296 C C . ASN B 1 72 ? 23.297 -4.238 -21.859 1 97.81 72 ASN B C 1
ATOM 4298 O O . ASN B 1 72 ? 23.047 -3.254 -21.172 1 97.81 72 ASN B O 1
ATOM 4302 N N . HIS B 1 73 ? 23.234 -4.285 -23.141 1 97 73 HIS B N 1
ATOM 4303 C CA . HIS B 1 73 ? 22.938 -3.084 -23.906 1 97 73 HIS B CA 1
ATOM 4304 C C . HIS B 1 73 ? 21.547 -2.549 -23.562 1 97 73 HIS B C 1
ATOM 4306 O O . HIS B 1 73 ? 21.391 -1.357 -23.281 1 97 73 HIS B O 1
ATOM 4312 N N . TRP B 1 74 ? 20.578 -3.402 -23.5 1 97.75 74 TRP B N 1
ATOM 4313 C CA . TRP B 1 74 ? 19.203 -2.963 -23.297 1 97.75 74 TRP B CA 1
ATOM 4314 C C . TRP B 1 74 ? 19 -2.498 -21.859 1 97.75 74 TRP B C 1
ATOM 4316 O O . TRP B 1 74 ? 18.219 -1.575 -21.609 1 97.75 74 TRP B O 1
ATOM 4326 N N . ILE B 1 75 ? 19.672 -3.115 -20.875 1 98.19 75 ILE B N 1
ATOM 4327 C CA . ILE B 1 75 ? 19.562 -2.656 -19.484 1 98.19 75 ILE B CA 1
ATOM 4328 C C . ILE B 1 75 ? 20.234 -1.292 -19.344 1 98.19 75 ILE B C 1
ATOM 4330 O O . ILE B 1 75 ? 19.688 -0.391 -18.703 1 98.19 75 ILE B O 1
ATOM 4334 N N . ASP B 1 76 ? 21.406 -1.1 -20.031 1 97.31 76 ASP B N 1
ATOM 4335 C CA . ASP B 1 76 ? 22.078 0.193 -20 1 97.31 76 ASP B CA 1
ATOM 4336 C C . ASP B 1 76 ? 21.203 1.289 -20.594 1 97.31 76 ASP B C 1
ATOM 4338 O O . ASP B 1 76 ? 21.094 2.381 -20.031 1 97.31 76 ASP B O 1
ATOM 4342 N N . LEU B 1 77 ? 20.578 0.964 -21.703 1 96.75 77 LEU B N 1
ATOM 4343 C CA . LEU B 1 77 ? 19.688 1.913 -22.359 1 96.75 77 LEU B CA 1
ATOM 4344 C C . LEU B 1 77 ? 18.516 2.277 -21.453 1 96.75 77 LEU B C 1
ATOM 4346 O O . LEU B 1 77 ? 18.125 3.445 -21.375 1 96.75 77 LEU B O 1
ATOM 4350 N N . ALA B 1 78 ? 17.922 1.293 -20.781 1 98.19 78 ALA B N 1
ATOM 4351 C CA . ALA B 1 78 ? 16.766 1.511 -19.922 1 98.19 78 ALA B CA 1
ATOM 4352 C C . ALA B 1 78 ? 17.125 2.355 -18.703 1 98.19 78 ALA B C 1
ATOM 4354 O O . ALA B 1 78 ? 16.422 3.303 -18.359 1 98.19 78 ALA B O 1
ATOM 4355 N N . VAL B 1 79 ? 18.25 2.061 -18.062 1 97.44 79 VAL B N 1
ATOM 4356 C CA . VAL B 1 79 ? 18.672 2.742 -16.828 1 97.44 79 VAL B CA 1
ATOM 4357 C C . VAL B 1 79 ? 19.031 4.191 -17.156 1 97.44 79 VAL B C 1
ATOM 4359 O O . VAL B 1 79 ? 18.797 5.09 -16.328 1 97.44 79 VAL B O 1
ATOM 4362 N N . GLN B 1 80 ? 19.484 4.426 -18.359 1 94.5 80 GLN B N 1
ATOM 4363 C CA . GLN B 1 80 ? 19.922 5.766 -18.75 1 94.5 80 GLN B CA 1
ATOM 4364 C C . GLN B 1 80 ? 18.75 6.609 -19.234 1 94.5 80 GLN B C 1
ATOM 4366 O O . GLN B 1 80 ? 18.75 7.832 -19.078 1 94.5 80 GLN B O 1
ATOM 4371 N N . GLY B 1 81 ? 17.734 5.906 -19.797 1 92 81 GLY B N 1
ATOM 4372 C CA . GLY B 1 81 ? 16.828 6.762 -20.547 1 92 81 GLY B CA 1
ATOM 4373 C C . GLY B 1 81 ? 15.375 6.402 -20.359 1 92 81 GLY B C 1
ATOM 4374 O O . GLY B 1 81 ? 14.484 7.023 -20.953 1 92 81 GLY B O 1
ATOM 4375 N N . SER B 1 82 ? 14.969 5.453 -19.562 1 97.44 82 SER B N 1
ATOM 4376 C CA . SER B 1 82 ? 13.57 5.066 -19.422 1 97.44 82 SER B CA 1
ATOM 4377 C C . SER B 1 82 ? 12.773 6.129 -18.672 1 97.44 82 SER B C 1
ATOM 4379 O O . SER B 1 82 ? 13.305 6.801 -17.781 1 97.44 82 SER B O 1
ATOM 4381 N N . PRO B 1 83 ? 11.414 6.301 -19.125 1 98.19 83 PRO B N 1
ATOM 4382 C CA . PRO B 1 83 ? 10.539 7.215 -18.375 1 98.19 83 PRO B CA 1
ATOM 4383 C C . PRO B 1 83 ? 10.438 6.859 -16.906 1 98.19 83 PRO B C 1
ATOM 4385 O O . PRO B 1 83 ? 10.312 7.75 -16.047 1 98.19 83 PRO B O 1
ATOM 4388 N N . THR B 1 84 ? 10.508 5.574 -16.578 1 97.94 84 THR B N 1
ATOM 4389 C CA . THR B 1 84 ? 10.461 5.137 -15.18 1 97.94 84 THR B CA 1
ATOM 4390 C C . THR B 1 84 ? 11.633 5.727 -14.391 1 97.94 84 THR B C 1
ATOM 4392 O O . THR B 1 84 ? 11.445 6.223 -13.281 1 97.94 84 THR B O 1
ATOM 4395 N N . MET B 1 85 ? 12.836 5.699 -14.922 1 98 85 MET B N 1
ATOM 4396 C CA . MET B 1 85 ? 14.016 6.254 -14.258 1 98 85 MET B CA 1
ATOM 4397 C C . MET B 1 85 ? 13.93 7.777 -14.18 1 98 85 MET B C 1
ATOM 4399 O O . MET B 1 85 ? 14.344 8.375 -13.18 1 98 85 MET B O 1
ATOM 4403 N N . ALA B 1 86 ? 13.375 8.375 -15.227 1 98.31 86 ALA B N 1
ATOM 4404 C CA . ALA B 1 86 ? 13.211 9.828 -15.234 1 98.31 86 ALA B CA 1
ATOM 4405 C C . ALA B 1 86 ? 12.266 10.281 -14.125 1 98.31 86 ALA B C 1
ATOM 4407 O O . ALA B 1 86 ? 12.531 11.273 -13.438 1 98.31 86 ALA B O 1
ATOM 4408 N N . MET B 1 87 ? 11.219 9.555 -13.984 1 98.5 87 MET B N 1
ATOM 4409 C CA . MET B 1 87 ? 10.266 9.867 -12.922 1 98.5 87 MET B CA 1
ATOM 4410 C C . MET B 1 87 ? 10.914 9.734 -11.555 1 98.5 87 MET B C 1
ATOM 4412 O O . MET B 1 87 ? 10.734 10.602 -10.695 1 98.5 87 MET B O 1
ATOM 4416 N N . ALA B 1 88 ? 11.703 8.672 -11.352 1 98.06 88 ALA B N 1
ATOM 4417 C CA . ALA B 1 88 ? 12.375 8.453 -10.07 1 98.06 88 ALA B CA 1
ATOM 4418 C C . ALA B 1 88 ? 13.359 9.57 -9.766 1 98.06 88 ALA B C 1
ATOM 4420 O O . ALA B 1 88 ? 13.414 10.078 -8.641 1 98.06 88 ALA B O 1
ATOM 4421 N N . ALA B 1 89 ? 14.102 9.992 -10.742 1 98.19 89 ALA B N 1
ATOM 4422 C CA . ALA B 1 89 ? 15.07 11.07 -10.578 1 98.19 89 ALA B CA 1
ATOM 4423 C C . ALA B 1 89 ? 14.375 12.391 -10.242 1 98.19 89 ALA B C 1
ATOM 4425 O O . ALA B 1 89 ? 14.852 13.156 -9.406 1 98.19 89 ALA B O 1
ATOM 4426 N N . ALA B 1 90 ? 13.266 12.672 -10.93 1 98.69 90 ALA B N 1
ATOM 4427 C CA . ALA B 1 90 ? 12.516 13.906 -10.695 1 98.69 90 ALA B CA 1
ATOM 4428 C C . ALA B 1 90 ? 11.945 13.938 -9.281 1 98.69 90 ALA B C 1
ATOM 4430 O O . ALA B 1 90 ? 11.914 14.984 -8.633 1 98.69 90 ALA B O 1
ATOM 4431 N N . ARG B 1 91 ? 11.539 12.82 -8.828 1 98.69 91 ARG B N 1
ATOM 4432 C CA . ARG B 1 91 ? 11.016 12.727 -7.465 1 98.69 91 ARG B CA 1
ATOM 4433 C C . ARG B 1 91 ? 12.094 13.047 -6.441 1 98.69 91 ARG B C 1
ATOM 4435 O O . ARG B 1 91 ? 11.828 13.688 -5.422 1 98.69 91 ARG B O 1
ATOM 4442 N N . VAL B 1 92 ? 13.305 12.578 -6.629 1 98.5 92 VAL B N 1
ATOM 4443 C CA . VAL B 1 92 ? 14.414 12.883 -5.73 1 98.5 92 VAL B CA 1
ATOM 4444 C C . VAL B 1 92 ? 14.672 14.383 -5.727 1 98.5 92 VAL B C 1
ATOM 4446 O O . VAL B 1 92 ? 14.836 14.984 -4.664 1 98.5 92 VAL B O 1
ATOM 4449 N N . ARG B 1 93 ? 14.633 15.055 -6.926 1 98.69 93 ARG B N 1
ATOM 4450 C CA . ARG B 1 93 ? 14.836 16.5 -7.012 1 98.69 93 ARG B CA 1
ATOM 4451 C C . ARG B 1 93 ? 13.711 17.25 -6.301 1 98.69 93 ARG B C 1
ATOM 4453 O O . ARG B 1 93 ? 13.953 18.25 -5.625 1 98.69 93 ARG B O 1
ATOM 4460 N N . GLN B 1 94 ? 12.57 16.719 -6.496 1 98.75 94 GLN B N 1
ATOM 4461 C CA . GLN B 1 94 ? 11.422 17.312 -5.82 1 98.75 94 GLN B CA 1
ATOM 4462 C C . GLN B 1 94 ? 11.602 17.266 -4.305 1 98.75 94 GLN B C 1
ATOM 4464 O O . GLN B 1 94 ? 11.367 18.266 -3.619 1 98.75 94 GLN B O 1
ATOM 4469 N N . ALA B 1 95 ? 11.992 16.125 -3.758 1 98.69 95 ALA B N 1
ATOM 4470 C CA . ALA B 1 95 ? 12.18 15.969 -2.318 1 98.69 95 ALA B CA 1
ATOM 4471 C C . ALA B 1 95 ? 13.312 16.859 -1.816 1 98.69 95 ALA B C 1
ATOM 4473 O O . ALA B 1 95 ? 13.219 17.438 -0.73 1 98.69 95 ALA B O 1
ATOM 4474 N N . ARG B 1 96 ? 14.336 17.016 -2.582 1 98.62 96 ARG B N 1
ATOM 4475 C CA . ARG B 1 96 ? 15.445 17.906 -2.225 1 98.62 96 ARG B CA 1
ATOM 4476 C C . ARG B 1 96 ? 15 19.359 -2.203 1 98.62 96 ARG B C 1
ATOM 4478 O O . ARG B 1 96 ? 15.398 20.125 -1.325 1 98.62 96 ARG B O 1
ATOM 4485 N N . ALA B 1 97 ? 14.172 19.672 -3.229 1 98.75 97 ALA B N 1
ATOM 4486 C CA . ALA B 1 97 ? 13.641 21.031 -3.262 1 98.75 97 ALA B CA 1
ATOM 4487 C C . ALA B 1 97 ? 12.766 21.312 -2.041 1 98.75 97 ALA B C 1
ATOM 4489 O O . ALA B 1 97 ? 12.828 22.406 -1.462 1 98.75 97 ALA B O 1
ATOM 4490 N N . MET B 1 98 ? 12.055 20.359 -1.615 1 98.56 98 MET B N 1
ATOM 4491 C CA . MET B 1 98 ? 11.211 20.516 -0.428 1 98.56 98 MET B CA 1
ATOM 4492 C C . MET B 1 98 ? 12.07 20.672 0.825 1 98.56 98 MET B C 1
ATOM 4494 O O . MET B 1 98 ? 11.703 21.406 1.743 1 98.56 98 MET B O 1
ATOM 4498 N N . ALA B 1 99 ? 13.18 19.938 0.883 1 98.56 99 ALA B N 1
ATOM 4499 C CA . ALA B 1 99 ? 14.117 20.125 1.987 1 98.56 99 ALA B CA 1
ATOM 4500 C C . ALA B 1 99 ? 14.68 21.547 1.996 1 98.56 99 ALA B C 1
ATOM 4502 O O . ALA B 1 99 ? 14.875 22.125 3.061 1 98.56 99 ALA B O 1
ATOM 4503 N N . GLY B 1 100 ? 14.867 22.109 0.793 1 98.56 100 GLY B N 1
ATOM 4504 C CA . GLY B 1 100 ? 15.289 23.5 0.688 1 98.56 100 GLY B CA 1
ATOM 4505 C C . GLY B 1 100 ? 14.266 24.484 1.222 1 98.56 100 GLY B C 1
ATOM 4506 O O . GLY B 1 100 ? 14.617 25.453 1.891 1 98.56 100 GLY B O 1
ATOM 4507 N N . VAL B 1 101 ? 13.023 24.203 1.011 1 98.31 101 VAL B N 1
ATOM 4508 C CA . VAL B 1 101 ? 11.945 25.047 1.527 1 98.31 101 VAL B CA 1
ATOM 4509 C C . VAL B 1 101 ? 11.961 25.016 3.055 1 98.31 101 VAL B C 1
ATOM 4511 O O . VAL B 1 101 ? 11.875 26.062 3.697 1 98.31 101 VAL B O 1
ATOM 4514 N N . ALA B 1 102 ? 12.078 23.844 3.633 1 97.94 102 ALA B N 1
ATOM 4515 C CA . ALA B 1 102 ? 12.117 23.703 5.086 1 97.94 102 ALA B CA 1
ATOM 4516 C C . ALA B 1 102 ? 13.344 24.391 5.672 1 97.94 102 ALA B C 1
ATOM 4518 O O . ALA B 1 102 ? 13.266 25.047 6.711 1 97.94 102 ALA B O 1
ATOM 4519 N N . GLU B 1 103 ? 14.461 24.297 5.039 1 97.94 103 GLU B N 1
ATOM 4520 C CA . GLU B 1 103 ? 15.719 24.891 5.5 1 97.94 103 GLU B CA 1
ATOM 4521 C C . GLU B 1 103 ? 15.656 26.406 5.469 1 97.94 103 GLU B C 1
ATOM 4523 O O . GLU B 1 103 ? 16.25 27.078 6.312 1 97.94 103 GLU B O 1
ATOM 4528 N N . ALA B 1 104 ? 14.883 26.938 4.48 1 98.06 104 ALA B N 1
ATOM 4529 C CA . ALA B 1 104 ? 14.781 28.391 4.328 1 98.06 104 ALA B CA 1
ATOM 4530 C C . ALA B 1 104 ? 14.172 29.031 5.574 1 98.06 104 ALA B C 1
ATOM 4532 O O . ALA B 1 104 ? 14.5 30.172 5.914 1 98.06 104 ALA B O 1
ATOM 4533 N N . ALA B 1 105 ? 13.383 28.312 6.297 1 96.38 105 ALA B N 1
ATOM 4534 C CA . ALA B 1 105 ? 12.719 28.828 7.492 1 96.38 105 ALA B CA 1
ATOM 4535 C C . ALA B 1 105 ? 13.727 29.062 8.617 1 96.38 105 ALA B C 1
ATOM 4537 O O . ALA B 1 105 ? 13.438 29.797 9.57 1 96.38 105 ALA B O 1
ATOM 4538 N N . GLU B 1 106 ? 14.938 28.469 8.562 1 97.25 106 GLU B N 1
ATOM 4539 C CA . GLU B 1 106 ? 15.977 28.625 9.57 1 97.25 106 GLU B CA 1
ATOM 4540 C C . GLU B 1 106 ? 16.75 29.922 9.352 1 97.25 106 GLU B C 1
ATOM 4542 O O . GLU B 1 106 ? 17.516 30.359 10.227 1 97.25 106 GLU B O 1
ATOM 4547 N N . SER B 1 107 ? 16.531 30.609 8.188 1 97.62 107 SER B N 1
ATOM 4548 C CA . SER B 1 107 ? 17.328 31.781 7.82 1 97.62 107 SER B CA 1
ATOM 4549 C C . SER B 1 107 ? 16.578 33.062 8.102 1 97.62 107 SER B C 1
ATOM 4551 O O . SER B 1 107 ? 15.359 33.062 8.328 1 97.62 107 SER B O 1
ATOM 4553 N N . LEU B 1 108 ? 17.297 34.188 8.141 1 98 108 LEU B N 1
ATOM 4554 C CA . LEU B 1 108 ? 16.719 35.531 8.258 1 98 108 LEU B CA 1
ATOM 4555 C C . LEU B 1 108 ? 15.742 35.812 7.113 1 98 108 LEU B C 1
ATOM 4557 O O . LEU B 1 108 ? 16.047 35.5 5.957 1 98 108 LEU B O 1
ATOM 4561 N N . GLN B 1 109 ? 14.578 36.25 7.441 1 97.94 109 GLN B N 1
ATOM 4562 C CA . GLN B 1 109 ? 13.609 36.719 6.453 1 97.94 109 GLN B CA 1
ATOM 4563 C C . GLN B 1 109 ? 13.562 38.219 6.395 1 97.94 109 GLN B C 1
ATOM 4565 O O . GLN B 1 109 ? 13.461 38.906 7.426 1 97.94 109 GLN B O 1
ATOM 4570 N N . ILE B 1 110 ? 13.703 38.781 5.195 1 97.94 110 ILE B N 1
ATOM 4571 C CA . ILE B 1 110 ? 13.594 40.219 4.977 1 97.94 110 ILE B CA 1
ATOM 4572 C C . ILE B 1 110 ? 12.469 40.531 3.992 1 97.94 110 ILE B C 1
ATOM 4574 O O . ILE B 1 110 ? 12.445 39.969 2.883 1 97.94 110 ILE B O 1
ATOM 4578 N N . ASN B 1 111 ? 11.523 41.312 4.391 1 97.56 111 ASN B N 1
ATOM 4579 C CA . ASN B 1 111 ? 10.414 41.719 3.531 1 97.56 111 ASN B CA 1
ATOM 4580 C C . ASN B 1 111 ? 10.281 43.219 3.43 1 97.56 111 ASN B C 1
ATOM 4582 O O . ASN B 1 111 ? 10.5 43.938 4.406 1 97.56 111 ASN B O 1
ATOM 4586 N N . GLY B 1 112 ? 9.961 43.688 2.221 1 97.12 112 GLY B N 1
ATOM 4587 C CA . GLY B 1 112 ? 9.609 45.062 2.014 1 97.12 112 GLY B CA 1
ATOM 4588 C C . GLY B 1 112 ? 8.109 45.312 1.969 1 97.12 112 GLY B C 1
ATOM 4589 O O . GLY B 1 112 ? 7.375 44.562 1.325 1 97.12 112 GLY B O 1
ATOM 4590 N N . GLU B 1 113 ? 7.707 46.312 2.799 1 96.38 113 GLU B N 1
ATOM 4591 C CA . GLU B 1 113 ? 6.297 46.688 2.805 1 96.38 113 GLU B CA 1
ATOM 4592 C C . GLU B 1 113 ? 6.129 48.219 2.682 1 96.38 113 GLU B C 1
ATOM 4594 O O . GLU B 1 113 ? 6.91 48.969 3.25 1 96.38 113 GLU B O 1
ATOM 4599 N N . SER B 1 114 ? 5.137 48.594 1.89 1 95.88 114 SER B N 1
ATOM 4600 C CA . SER B 1 114 ? 4.832 50.031 1.743 1 95.88 114 SER B CA 1
ATOM 4601 C C . SER B 1 114 ? 3.332 50.25 1.61 1 95.88 114 SER B C 1
ATOM 4603 O O . SER B 1 114 ? 2.625 49.438 1.001 1 95.88 114 SER B O 1
ATOM 4605 N N . THR B 1 115 ? 2.891 51.344 2.293 1 95.81 115 THR B N 1
ATOM 4606 C CA . THR B 1 115 ? 1.501 51.781 2.174 1 95.81 115 THR B CA 1
ATOM 4607 C C . THR B 1 115 ? 1.421 53.281 1.893 1 95.81 115 THR B C 1
ATOM 4609 O O . THR B 1 115 ? 2.062 54.094 2.576 1 95.81 115 THR B O 1
ATOM 4612 N N . LEU B 1 116 ? 0.824 53.625 0.807 1 96 116 LEU B N 1
ATOM 4613 C CA . LEU B 1 116 ? 0.458 55 0.473 1 96 116 LEU B CA 1
ATOM 4614 C C . LEU B 1 116 ? -1.054 55.188 0.529 1 96 116 LEU B C 1
ATOM 4616 O O . LEU B 1 116 ? -1.766 54.812 -0.406 1 96 116 LEU B O 1
ATOM 4620 N N . LYS B 1 117 ? -1.493 55.875 1.621 1 95.44 117 LYS B N 1
ATOM 4621 C CA . LYS B 1 117 ? -2.943 55.938 1.785 1 95.44 117 LYS B CA 1
ATOM 4622 C C . LYS B 1 117 ? -3.396 57.344 2.189 1 95.44 117 LYS B C 1
ATOM 4624 O O . LYS B 1 117 ? -2.641 58.094 2.816 1 95.44 117 LYS B O 1
ATOM 4629 N N . ARG B 1 118 ? -4.625 57.719 1.838 1 96.62 118 ARG B N 1
ATOM 4630 C CA . ARG B 1 118 ? -5.34 58.875 2.4 1 96.62 118 ARG B CA 1
ATOM 4631 C C . ARG B 1 118 ? -6.141 58.438 3.631 1 96.62 118 ARG B C 1
ATOM 4633 O O . ARG B 1 118 ? -6.863 57.438 3.604 1 96.62 118 ARG B O 1
ATOM 4640 N N . HIS B 1 119 ? -5.844 59.156 4.723 1 96.31 119 HIS B N 1
ATOM 4641 C CA . HIS B 1 119 ? -6.484 58.812 5.988 1 96.31 119 HIS B CA 1
ATOM 4642 C C . HIS B 1 119 ? -7.289 60 6.535 1 96.31 119 HIS B C 1
ATOM 4644 O O . HIS B 1 119 ? -6.75 61.094 6.738 1 96.31 119 HIS B O 1
ATOM 4650 N N . ASN B 1 120 ? -8.602 59.75 6.773 1 97.56 120 ASN B N 1
ATOM 4651 C CA . ASN B 1 120 ? -9.414 60.719 7.516 1 97.56 120 ASN B CA 1
ATOM 4652 C C . ASN B 1 120 ? -9.383 60.438 9.016 1 97.56 120 ASN B C 1
ATOM 4654 O O . ASN B 1 120 ? -9.844 59.375 9.461 1 97.56 120 ASN B O 1
ATOM 4658 N N . TRP B 1 121 ? -8.836 61.406 9.828 1 95.88 121 TRP B N 1
ATOM 4659 C CA . TRP B 1 121 ? -8.664 61.25 11.266 1 95.88 121 TRP B CA 1
ATOM 4660 C C . TRP B 1 121 ? -9.891 61.75 12.023 1 95.88 121 TRP B C 1
ATOM 4662 O O . TRP B 1 121 ? -10.336 62.875 11.82 1 95.88 121 TRP B O 1
ATOM 4672 N N . PRO B 1 122 ? -10.383 60.844 12.883 1 96 122 PRO B N 1
ATOM 4673 C CA . PRO B 1 122 ? -11.492 61.312 13.711 1 96 122 PRO B CA 1
ATOM 4674 C C . PRO B 1 122 ? -11.039 62.281 14.812 1 96 122 PRO B C 1
ATOM 4676 O O . PRO B 1 122 ? -9.844 62.375 15.102 1 96 122 PRO B O 1
ATOM 4679 N N . THR B 1 123 ? -12.031 63.031 15.469 1 96.25 123 THR B N 1
ATOM 4680 C CA . THR B 1 123 ? -11.727 63.781 16.688 1 96.25 123 THR B CA 1
ATOM 4681 C C . THR B 1 123 ? -11.703 62.844 17.891 1 96.25 123 THR B C 1
ATOM 4683 O O . THR B 1 123 ? -12.758 62.5 18.438 1 96.25 123 THR B O 1
ATOM 4686 N N . ASP B 1 124 ? -10.539 62.438 18.219 1 92.44 124 ASP B N 1
ATOM 4687 C CA . ASP B 1 124 ? -10.32 61.5 19.297 1 92.44 124 ASP B CA 1
ATOM 4688 C C . ASP B 1 124 ? -8.938 61.656 19.906 1 92.44 124 ASP B C 1
ATOM 4690 O O . ASP B 1 124 ? -7.977 62 19.203 1 92.44 124 ASP B O 1
ATOM 4694 N N . GLN B 1 125 ? -8.773 61.406 21.172 1 88.44 125 GLN B N 1
ATOM 4695 C CA . GLN B 1 125 ? -7.516 61.656 21.891 1 88.44 125 GLN B CA 1
ATOM 4696 C C . GLN B 1 125 ? -6.426 60.688 21.391 1 88.44 125 GLN B C 1
ATOM 4698 O O . GLN B 1 125 ? -5.238 61 21.469 1 88.44 125 GLN B O 1
ATOM 4703 N N . PHE B 1 126 ? -6.941 59.656 20.797 1 87.19 126 PHE B N 1
ATOM 4704 C CA . PHE B 1 126 ? -5.969 58.625 20.406 1 87.19 126 PHE B CA 1
ATOM 4705 C C . PHE B 1 126 ? -5.992 58.438 18.891 1 87.19 126 PHE B C 1
ATOM 4707 O O . PHE B 1 126 ? -4.941 58.438 18.25 1 87.19 126 PHE B O 1
ATOM 4714 N N . TYR B 1 127 ? -7.027 58.406 18.266 1 90.88 127 TYR B N 1
ATOM 4715 C CA . TYR B 1 127 ? -7.168 58 16.875 1 90.88 127 TYR B CA 1
ATOM 4716 C C . TYR B 1 127 ? -7.09 59.219 15.961 1 90.88 127 TYR B C 1
ATOM 4718 O O . TYR B 1 127 ? -6.992 59.094 14.742 1 90.88 127 TYR B O 1
ATOM 4726 N N . GLY B 1 128 ? -7.062 60.312 16.5 1 91.25 128 GLY B N 1
ATOM 4727 C CA . GLY B 1 128 ? -6.902 61.562 15.82 1 91.25 128 GLY B CA 1
ATOM 4728 C C . GLY B 1 128 ? -6.441 62.688 16.734 1 91.25 128 GLY B C 1
ATOM 4729 O O . GLY B 1 128 ? -7.176 63.656 16.984 1 91.25 128 GLY B O 1
ATOM 4730 N N . PRO B 1 129 ? -5.25 62.531 17.172 1 89.69 129 PRO B N 1
ATOM 4731 C CA . PRO B 1 129 ? -4.77 63.469 18.203 1 89.69 129 PRO B CA 1
ATOM 4732 C C . PRO B 1 129 ? -4.332 64.812 17.625 1 89.69 129 PRO B C 1
ATOM 4734 O O . PRO B 1 129 ? -3.83 64.875 16.5 1 89.69 129 PRO B O 1
ATOM 4737 N N . GLY B 1 130 ? -4.488 65.812 18.516 1 89.31 130 GLY B N 1
ATOM 4738 C CA . GLY B 1 130 ? -3.93 67.125 18.234 1 89.31 130 GLY B CA 1
ATOM 4739 C C . GLY B 1 130 ? -4.387 67.75 16.922 1 89.31 130 GLY B C 1
ATOM 4740 O O . GLY B 1 130 ? -5.586 67.812 16.641 1 89.31 130 GLY B O 1
ATOM 4741 N N . GLU B 1 131 ? -3.338 68 16.141 1 90.25 131 GLU B N 1
ATOM 4742 C CA . GLU B 1 131 ? -3.58 68.688 14.883 1 90.25 131 GLU B CA 1
ATOM 4743 C C . GLU B 1 131 ? -4.207 67.75 13.836 1 90.25 131 GLU B C 1
ATOM 4745 O O . GLU B 1 131 ? -4.707 68.25 12.812 1 90.25 131 GLU B O 1
ATOM 4750 N N . LEU B 1 132 ? -4.281 66.5 14.18 1 94 132 LEU B N 1
ATOM 4751 C CA . LEU B 1 132 ? -4.844 65.562 13.234 1 94 132 LEU B CA 1
ATOM 4752 C C . LEU B 1 132 ? -6.363 65.5 13.359 1 94 132 LEU B C 1
ATOM 4754 O O . LEU B 1 132 ? -7.043 65 12.477 1 94 132 LEU B O 1
ATOM 4758 N N . ALA B 1 133 ? -6.883 66.062 14.398 1 94.94 133 ALA B N 1
ATOM 4759 C CA . ALA B 1 133 ? -8.312 66 14.68 1 94.94 133 ALA B CA 1
ATOM 4760 C C . ALA B 1 133 ? -9.133 66.562 13.523 1 94.94 133 ALA B C 1
ATOM 4762 O O . ALA B 1 133 ? -8.953 67.75 13.156 1 94.94 133 ALA B O 1
ATOM 4763 N N . ASN B 1 134 ? -10.055 65.688 12.969 1 96.25 134 ASN B N 1
ATOM 4764 C CA . ASN B 1 134 ? -10.977 66.062 11.898 1 96.25 134 ASN B CA 1
ATOM 4765 C C . ASN B 1 134 ? -10.234 66.562 10.672 1 96.25 134 ASN B C 1
ATOM 4767 O O . ASN B 1 134 ? -10.594 67.625 10.109 1 96.25 134 ASN B O 1
ATOM 4771 N N . THR B 1 135 ? -9.148 65.938 10.297 1 96.56 135 THR B N 1
ATOM 4772 C CA . THR B 1 135 ? -8.406 66.25 9.078 1 96.56 135 THR B CA 1
ATOM 4773 C C . THR B 1 135 ? -8.219 65 8.219 1 96.56 135 THR B C 1
ATOM 4775 O O . THR B 1 135 ? -8.422 63.906 8.695 1 96.56 135 THR B O 1
ATOM 4778 N N . THR B 1 136 ? -8.055 65.25 6.914 1 97 136 THR B N 1
ATOM 4779 C CA . THR B 1 136 ? -7.637 64.188 6.004 1 97 136 THR B CA 1
ATOM 4780 C C . THR B 1 136 ? -6.203 64.375 5.535 1 97 136 THR B C 1
ATOM 4782 O O . THR B 1 136 ? -5.887 65.438 4.957 1 97 136 THR B O 1
ATOM 4785 N N . THR B 1 137 ? -5.363 63.438 5.879 1 96.69 137 THR B N 1
ATOM 4786 C CA . THR B 1 137 ? -3.953 63.562 5.535 1 96.69 137 THR B CA 1
ATOM 4787 C C . THR B 1 137 ? -3.426 62.281 4.898 1 96.69 137 THR B C 1
ATOM 4789 O O . THR B 1 137 ? -4.133 61.281 4.84 1 96.69 137 THR B O 1
ATOM 4792 N N . TRP B 1 138 ? -2.223 62.469 4.305 1 95.94 138 TRP B N 1
ATOM 4793 C CA . TRP B 1 138 ? -1.481 61.25 3.994 1 95.94 138 TRP B CA 1
ATOM 4794 C C . TRP B 1 138 ? -1.095 60.5 5.27 1 95.94 138 TRP B C 1
ATOM 4796 O O . TRP B 1 138 ? -0.839 61.125 6.305 1 95.94 138 TRP B O 1
ATOM 4806 N N . ASP B 1 139 ? -1.091 59.25 5.23 1 96.19 139 ASP B N 1
ATOM 4807 C CA . ASP B 1 139 ? -0.599 58.344 6.262 1 96.19 139 ASP B CA 1
ATOM 4808 C C . ASP B 1 139 ? 0.216 57.188 5.645 1 96.19 139 ASP B C 1
ATOM 4810 O O . ASP B 1 139 ? -0.312 56.125 5.395 1 96.19 139 ASP B O 1
ATOM 4814 N N . ASN B 1 140 ? 1.549 57.562 5.383 1 96.25 140 ASN B N 1
ATOM 4815 C CA . ASN B 1 140 ? 2.383 56.719 4.539 1 96.25 140 ASN B CA 1
ATOM 4816 C C . ASN B 1 140 ? 3.488 56.031 5.34 1 96.25 140 ASN B C 1
ATOM 4818 O O . ASN B 1 140 ? 3.955 56.562 6.344 1 96.25 140 ASN B O 1
ATOM 4822 N N . ASN B 1 141 ? 3.758 54.875 4.934 1 95.06 141 ASN B N 1
ATOM 4823 C CA . ASN B 1 141 ? 4.906 54.188 5.508 1 95.06 141 ASN B CA 1
ATOM 4824 C C . ASN B 1 141 ? 5.629 53.312 4.473 1 95.06 141 ASN B C 1
ATOM 4826 O O . ASN B 1 141 ? 5.012 52.844 3.514 1 95.06 141 ASN B O 1
ATOM 4830 N N . ALA B 1 142 ? 6.906 53.156 4.547 1 96.75 142 ALA B N 1
ATOM 4831 C CA . ALA B 1 142 ? 7.785 52.219 3.824 1 96.75 142 ALA B CA 1
ATOM 4832 C C . ALA B 1 142 ? 8.859 51.656 4.746 1 96.75 142 ALA B C 1
ATOM 4834 O O . ALA B 1 142 ? 9.617 52.406 5.371 1 96.75 142 ALA B O 1
ATOM 4835 N N . ALA B 1 143 ? 8.859 50.312 4.824 1 97.19 143 ALA B N 1
ATOM 4836 C CA . ALA B 1 143 ? 9.797 49.75 5.793 1 97.19 143 ALA B CA 1
ATOM 4837 C C . ALA B 1 143 ? 10.328 48.406 5.328 1 97.19 143 ALA B C 1
ATOM 4839 O O . ALA B 1 143 ? 9.664 47.719 4.543 1 97.19 143 ALA B O 1
ATOM 4840 N N . LEU B 1 144 ? 11.562 48.062 5.664 1 97.94 144 LEU B N 1
ATOM 4841 C CA . LEU B 1 144 ? 12.109 46.719 5.621 1 97.94 144 LEU B CA 1
ATOM 4842 C C . LEU B 1 144 ? 11.875 46 6.945 1 97.94 144 LEU B C 1
ATOM 4844 O O . LEU B 1 144 ? 12.25 46.5 8.008 1 97.94 144 LEU B O 1
ATOM 4848 N N . GLY B 1 145 ? 11.125 44.906 6.836 1 97.44 145 GLY B N 1
ATOM 4849 C CA . GLY B 1 145 ? 10.938 44.062 8.008 1 97.44 145 GLY B CA 1
ATOM 4850 C C . GLY B 1 145 ? 11.898 42.906 8.055 1 97.44 145 GLY B C 1
ATOM 4851 O O . GLY B 1 145 ? 12.211 42.281 7.027 1 97.44 145 GLY B O 1
ATOM 4852 N N . PHE B 1 146 ? 12.445 42.594 9.258 1 97.88 146 PHE B N 1
ATOM 4853 C CA . PHE B 1 146 ? 13.375 41.5 9.523 1 97.88 146 PHE B CA 1
ATOM 4854 C C . PHE B 1 146 ? 12.789 40.531 10.531 1 97.88 146 PHE B C 1
ATOM 4856 O O . PHE B 1 146 ? 12.18 40.938 11.516 1 97.88 146 PHE B O 1
ATOM 4863 N N . SER B 1 147 ? 12.859 39.312 10.227 1 97.56 147 SER B N 1
ATOM 4864 C CA . SER B 1 147 ? 12.445 38.25 11.164 1 97.56 147 SER B CA 1
ATOM 4865 C C . SER B 1 147 ? 13.406 37.062 11.133 1 97.56 147 SER B C 1
ATOM 4867 O O . SER B 1 147 ? 13.766 36.594 10.062 1 97.56 147 SER B O 1
ATOM 4869 N N . TYR B 1 148 ? 13.938 36.594 12.273 1 97.81 148 TYR B N 1
ATOM 4870 C CA . TYR B 1 148 ? 14.852 35.469 12.422 1 97.81 148 TYR B CA 1
ATOM 4871 C C . TYR B 1 148 ? 14.438 34.562 13.586 1 97.81 148 TYR B C 1
ATOM 4873 O O . TYR B 1 148 ? 14.398 35.031 14.734 1 97.81 148 TYR B O 1
ATOM 4881 N N . ALA B 1 149 ? 14.125 33.312 13.227 1 96.94 149 ALA B N 1
ATOM 4882 C CA . ALA B 1 149 ? 13.789 32.344 14.273 1 96.94 149 ALA B CA 1
ATOM 4883 C C . ALA B 1 149 ? 15.047 31.906 15.023 1 96.94 149 ALA B C 1
ATOM 4885 O O . ALA B 1 149 ? 15.961 31.328 14.43 1 96.94 149 ALA B O 1
ATOM 4886 N N . LEU B 1 150 ? 15.094 32.125 16.344 1 97 150 LEU B N 1
ATOM 4887 C CA . LEU B 1 150 ? 16.266 31.734 17.125 1 97 150 LEU B CA 1
ATOM 4888 C C . LEU B 1 150 ? 16.328 30.219 17.266 1 97 150 LEU B C 1
ATOM 4890 O O . LEU B 1 150 ? 17.406 29.656 17.484 1 97 150 LEU B O 1
ATOM 4894 N N . ASP B 1 151 ? 15.156 29.5 17.172 1 97 151 ASP B N 1
ATOM 4895 C CA . ASP B 1 151 ? 15.031 28.047 17.188 1 97 151 ASP B CA 1
ATOM 4896 C C . ASP B 1 151 ? 15.695 27.438 18.422 1 97 151 ASP B C 1
ATOM 4898 O O . ASP B 1 151 ? 16.484 26.5 18.312 1 97 151 ASP B O 1
ATOM 4902 N N . LEU B 1 152 ? 15.414 27.938 19.609 1 96.25 152 LEU B N 1
ATOM 4903 C CA . LEU B 1 152 ? 16.062 27.578 20.859 1 96.25 152 LEU B CA 1
ATOM 4904 C C . LEU B 1 152 ? 15.805 26.125 21.203 1 96.25 152 LEU B C 1
ATOM 4906 O O . LEU B 1 152 ? 16.625 25.484 21.875 1 96.25 152 LEU B O 1
ATOM 4910 N N . TRP B 1 153 ? 14.711 25.594 20.703 1 95.25 153 TRP B N 1
ATOM 4911 C CA . TRP B 1 153 ? 14.336 24.25 21.094 1 95.25 153 TRP B CA 1
ATOM 4912 C C . TRP B 1 153 ? 14.352 23.312 19.891 1 95.25 153 TRP B C 1
ATOM 4914 O O . TRP B 1 153 ? 13.859 22.172 19.984 1 95.25 153 TRP B O 1
ATOM 4924 N N . GLY B 1 154 ? 14.703 23.766 18.703 1 96.81 154 GLY B N 1
ATOM 4925 C CA . GLY B 1 154 ? 14.992 22.938 17.547 1 96.81 154 GLY B CA 1
ATOM 4926 C C . GLY B 1 154 ? 13.773 22.625 16.703 1 96.81 154 GLY B C 1
ATOM 4927 O O . GLY B 1 154 ? 13.703 21.594 16.062 1 96.81 154 GLY B O 1
ATOM 4928 N N . ARG B 1 155 ? 12.695 23.453 16.719 1 97.25 155 ARG B N 1
ATOM 4929 C CA . ARG B 1 155 ? 11.523 23.234 15.891 1 97.25 155 ARG B CA 1
ATOM 4930 C C . ARG B 1 155 ? 11.875 23.312 14.406 1 97.25 155 ARG B C 1
ATOM 4932 O O . ARG B 1 155 ? 11.578 22.375 13.648 1 97.25 155 ARG B O 1
ATOM 4939 N N . GLU B 1 156 ? 12.547 24.406 14 1 97.56 156 GLU B N 1
ATOM 4940 C CA . GLU B 1 156 ? 12.891 24.625 12.602 1 97.56 156 GLU B CA 1
ATOM 4941 C C . GLU B 1 156 ? 13.977 23.656 12.141 1 97.56 156 GLU B C 1
ATOM 4943 O O . GLU B 1 156 ? 13.891 23.109 11.047 1 97.56 156 GLU B O 1
ATOM 4948 N N . SER B 1 157 ? 15.008 23.469 12.984 1 98.06 157 SER B N 1
ATOM 4949 C CA . SER B 1 157 ? 16.109 22.578 12.633 1 98.06 157 SER B CA 1
ATOM 4950 C C . SER B 1 157 ? 15.617 21.141 12.453 1 98.06 157 SER B C 1
ATOM 4952 O O . SER B 1 157 ? 16 20.469 11.508 1 98.06 157 SER B O 1
ATOM 4954 N N . ASN B 1 158 ? 14.742 20.688 13.398 1 98.38 158 ASN B N 1
ATOM 4955 C CA . ASN B 1 158 ? 14.211 19.344 13.273 1 98.38 158 ASN B CA 1
ATOM 4956 C C . ASN B 1 158 ? 13.281 19.203 12.062 1 98.38 158 ASN B C 1
ATOM 4958 O O . ASN B 1 158 ? 13.234 18.156 11.43 1 98.38 158 ASN B O 1
ATOM 4962 N N . ALA B 1 159 ? 12.477 20.234 11.734 1 98.44 159 ALA B N 1
ATOM 4963 C CA . ALA B 1 159 ? 11.656 20.219 10.531 1 98.44 159 ALA B CA 1
ATOM 4964 C C . ALA B 1 159 ? 12.516 20.094 9.281 1 98.44 159 ALA B C 1
ATOM 4966 O O . ALA B 1 159 ? 12.172 19.359 8.352 1 98.44 159 ALA B O 1
ATOM 4967 N N . SER B 1 160 ? 13.656 20.844 9.25 1 98.5 160 SER B N 1
ATOM 4968 C CA . SER B 1 160 ? 14.594 20.766 8.141 1 98.5 160 SER B CA 1
ATOM 4969 C C . SER B 1 160 ? 15.219 19.375 8.031 1 98.5 160 SER B C 1
ATOM 4971 O O . SER B 1 160 ? 15.305 18.812 6.941 1 98.5 160 SER B O 1
ATOM 4973 N N . GLU B 1 161 ? 15.641 18.844 9.141 1 98.44 161 GLU B N 1
ATOM 4974 C CA . GLU B 1 161 ? 16.234 17.516 9.148 1 98.44 161 GLU B CA 1
ATOM 4975 C C . GLU B 1 161 ? 15.234 16.453 8.711 1 98.44 161 GLU B C 1
ATOM 4977 O O . GLU B 1 161 ? 15.594 15.492 8.023 1 98.44 161 GLU B O 1
ATOM 4982 N N . ARG B 1 162 ? 13.953 16.625 9.156 1 98.56 162 ARG B N 1
ATOM 4983 C CA . ARG B 1 162 ? 12.898 15.711 8.719 1 98.56 162 ARG B CA 1
ATOM 4984 C C . ARG B 1 162 ? 12.789 15.695 7.195 1 98.56 162 ARG B C 1
ATOM 4986 O O . ARG B 1 162 ? 12.703 14.633 6.586 1 98.56 162 ARG B O 1
ATOM 4993 N N . ALA B 1 163 ? 12.797 16.828 6.582 1 98.69 163 ALA B N 1
ATOM 4994 C CA . ALA B 1 163 ? 12.68 16.938 5.129 1 98.69 163 ALA B CA 1
ATOM 4995 C C . ALA B 1 163 ? 13.891 16.312 4.438 1 98.69 163 ALA B C 1
ATOM 4997 O O . ALA B 1 163 ? 13.758 15.695 3.381 1 98.69 163 ALA B O 1
ATOM 4998 N N . VAL B 1 164 ? 15.109 16.5 5 1 98.62 164 VAL B N 1
ATOM 4999 C CA . VAL B 1 164 ? 16.312 15.883 4.473 1 98.62 164 VAL B CA 1
ATOM 5000 C C . VAL B 1 164 ? 16.188 14.367 4.547 1 98.62 164 VAL B C 1
ATOM 5002 O O . VAL B 1 164 ? 16.547 13.656 3.598 1 98.62 164 VAL B O 1
ATOM 5005 N N . ASP B 1 165 ? 15.711 13.852 5.707 1 98.69 165 ASP B N 1
ATOM 5006 C CA . ASP B 1 165 ? 15.492 12.414 5.852 1 98.69 165 ASP B CA 1
ATOM 5007 C C . ASP B 1 165 ? 14.539 11.891 4.777 1 98.69 165 ASP B C 1
ATOM 5009 O O . ASP B 1 165 ? 14.758 10.82 4.211 1 98.69 165 ASP B O 1
ATOM 5013 N N . LEU B 1 166 ? 13.477 12.664 4.453 1 98.62 166 LEU B N 1
ATOM 5014 C CA . LEU B 1 166 ? 12.531 12.273 3.414 1 98.62 166 LEU B CA 1
ATOM 5015 C C . LEU B 1 166 ? 13.195 12.289 2.041 1 98.62 166 LEU B C 1
ATOM 5017 O O . LEU B 1 166 ? 12.852 11.484 1.173 1 98.62 166 LEU B O 1
ATOM 5021 N N . ALA B 1 167 ? 14.148 13.164 1.812 1 98.62 167 ALA B N 1
ATOM 5022 C CA . ALA B 1 167 ? 14.906 13.164 0.562 1 98.62 167 ALA B CA 1
ATOM 5023 C C . ALA B 1 167 ? 15.766 11.906 0.446 1 98.62 167 ALA B C 1
ATOM 5025 O O . ALA B 1 167 ? 15.891 11.328 -0.636 1 98.62 167 ALA B O 1
ATOM 5026 N N . HIS B 1 168 ? 16.375 11.5 1.573 1 98.44 168 HIS B N 1
ATOM 5027 C CA . HIS B 1 168 ? 17.125 10.242 1.592 1 98.44 168 HIS B CA 1
ATOM 5028 C C . HIS B 1 168 ? 16.203 9.062 1.272 1 98.44 168 HIS B C 1
ATOM 5030 O O . HIS B 1 168 ? 16.609 8.148 0.547 1 98.44 168 HIS B O 1
ATOM 5036 N N . MET B 1 169 ? 14.953 9.07 1.839 1 98.38 169 MET B N 1
ATOM 5037 C CA . MET B 1 169 ? 13.969 8.039 1.524 1 98.38 169 MET B CA 1
ATOM 5038 C C . MET B 1 169 ? 13.703 7.98 0.025 1 98.38 169 MET B C 1
ATOM 5040 O O . MET B 1 169 ? 13.695 6.902 -0.571 1 98.38 169 MET B O 1
ATOM 5044 N N . SER B 1 170 ? 13.523 9.148 -0.592 1 98.44 170 SER B N 1
ATOM 5045 C CA . SER B 1 170 ? 13.234 9.219 -2.021 1 98.44 170 SER B CA 1
ATOM 5046 C C . SER B 1 170 ? 14.406 8.688 -2.848 1 98.44 170 SER B C 1
ATOM 5048 O O . SER B 1 170 ? 14.203 8.039 -3.873 1 98.44 170 SER B O 1
ATOM 5050 N N . ALA B 1 171 ? 15.625 8.977 -2.426 1 98.12 171 ALA B N 1
ATOM 5051 C CA . ALA B 1 171 ? 16.812 8.453 -3.1 1 98.12 171 ALA B CA 1
ATOM 5052 C C . ALA B 1 171 ? 16.844 6.934 -3.039 1 98.12 171 ALA B C 1
ATOM 5054 O O . ALA B 1 171 ? 17.172 6.273 -4.031 1 98.12 171 ALA B O 1
ATOM 5055 N N . ALA B 1 172 ? 16.562 6.359 -1.884 1 97.94 172 ALA B N 1
ATOM 5056 C CA . ALA B 1 172 ? 16.5 4.91 -1.745 1 97.94 172 ALA B CA 1
ATOM 5057 C C . ALA B 1 172 ? 15.414 4.316 -2.633 1 97.94 172 ALA B C 1
ATOM 5059 O O . ALA B 1 172 ? 15.602 3.264 -3.242 1 97.94 172 ALA B O 1
ATOM 5060 N N . GLU B 1 173 ? 14.273 5 -2.764 1 97.88 173 GLU B N 1
ATOM 5061 C CA . GLU B 1 173 ? 13.18 4.562 -3.625 1 97.88 173 GLU B CA 1
ATOM 5062 C C . GLU B 1 173 ? 13.586 4.594 -5.094 1 97.88 173 GLU B C 1
ATOM 5064 O O . GLU B 1 173 ? 13.141 3.756 -5.883 1 97.88 173 GLU B O 1
ATOM 5069 N N . ALA B 1 174 ? 14.367 5.539 -5.43 1 97.75 174 ALA B N 1
ATOM 5070 C CA . ALA B 1 174 ? 14.875 5.602 -6.801 1 97.75 174 ALA B CA 1
ATOM 5071 C C . ALA B 1 174 ? 15.758 4.395 -7.113 1 97.75 174 ALA B C 1
ATOM 5073 O O . ALA B 1 174 ? 15.695 3.844 -8.211 1 97.75 174 ALA B O 1
ATOM 5074 N N . ARG B 1 175 ? 16.594 4.004 -6.18 1 97.25 175 ARG B N 1
ATOM 5075 C CA . ARG B 1 175 ? 17.406 2.803 -6.352 1 97.25 175 ARG B CA 1
ATOM 5076 C C . ARG B 1 175 ? 16.516 1.564 -6.492 1 97.25 175 ARG B C 1
ATOM 5078 O O . ARG B 1 175 ? 16.828 0.663 -7.273 1 97.25 175 ARG B O 1
ATOM 5085 N N . LEU B 1 176 ? 15.406 1.523 -5.707 1 97.5 176 LEU B N 1
ATOM 5086 C CA . LEU B 1 176 ? 14.461 0.418 -5.82 1 97.5 176 LEU B CA 1
ATOM 5087 C C . LEU B 1 176 ? 13.844 0.375 -7.215 1 97.5 176 LEU B C 1
ATOM 5089 O O . LEU B 1 176 ? 13.688 -0.701 -7.801 1 97.5 176 LEU B O 1
ATOM 5093 N N . ALA B 1 177 ? 13.5 1.508 -7.73 1 97.75 177 ALA B N 1
ATOM 5094 C CA . ALA B 1 177 ? 12.93 1.583 -9.07 1 97.75 177 ALA B CA 1
ATOM 5095 C C . ALA B 1 177 ? 13.914 1.06 -10.117 1 97.75 177 ALA B C 1
ATOM 5097 O O . ALA B 1 177 ? 13.523 0.344 -11.039 1 97.75 177 ALA B O 1
ATOM 5098 N N . GLN B 1 178 ? 15.156 1.433 -9.969 1 97.81 178 GLN B N 1
ATOM 5099 C CA . GLN B 1 178 ? 16.188 0.945 -10.875 1 97.81 178 GLN B CA 1
ATOM 5100 C C . GLN B 1 178 ? 16.312 -0.575 -10.805 1 97.81 178 GLN B C 1
ATOM 5102 O O . GLN B 1 178 ? 16.344 -1.245 -11.836 1 97.81 178 GLN B O 1
ATOM 5107 N N . LEU B 1 179 ? 16.375 -1.079 -9.602 1 97.75 179 LEU B N 1
ATOM 5108 C CA . LEU B 1 179 ? 16.516 -2.518 -9.391 1 97.75 179 LEU B CA 1
ATOM 5109 C C . LEU B 1 179 ? 15.328 -3.268 -10 1 97.75 179 LEU B C 1
ATOM 5111 O O . LEU B 1 179 ? 15.508 -4.293 -10.656 1 97.75 179 LEU B O 1
ATOM 5115 N N . GLU B 1 180 ? 14.117 -2.742 -9.797 1 97.75 180 GLU B N 1
ATOM 5116 C CA . GLU B 1 180 ? 12.914 -3.365 -10.336 1 97.75 180 GLU B CA 1
ATOM 5117 C C . GLU B 1 180 ? 12.906 -3.33 -11.859 1 97.75 180 GLU B C 1
ATOM 5119 O O . GLU B 1 180 ? 12.508 -4.301 -12.508 1 97.75 180 GLU B O 1
ATOM 5124 N N . LEU B 1 181 ? 13.32 -2.24 -12.406 1 98.44 181 LEU B N 1
ATOM 5125 C CA . LEU B 1 181 ? 13.398 -2.125 -13.859 1 98.44 181 LEU B CA 1
ATOM 5126 C C . LEU B 1 181 ? 14.375 -3.148 -14.43 1 98.44 181 LEU B C 1
ATOM 5128 O O . LEU B 1 181 ? 14.055 -3.836 -15.406 1 98.44 181 LEU B O 1
ATOM 5132 N N . GLN B 1 182 ? 15.57 -3.291 -13.828 1 98.31 182 GLN B N 1
ATOM 5133 C CA . GLN B 1 182 ? 16.562 -4.27 -14.25 1 98.31 182 GLN B CA 1
ATOM 5134 C C . GLN B 1 182 ? 16 -5.688 -14.188 1 98.31 182 GLN B C 1
ATOM 5136 O O . GLN B 1 182 ? 16.125 -6.449 -15.148 1 98.31 182 GLN B O 1
ATOM 5141 N N . ASN B 1 183 ? 15.344 -5.977 -13.102 1 98.12 183 ASN B N 1
ATOM 5142 C CA . ASN B 1 183 ? 14.773 -7.309 -12.922 1 98.12 183 ASN B CA 1
ATOM 5143 C C . ASN B 1 183 ? 13.672 -7.59 -13.945 1 98.12 183 ASN B C 1
ATOM 5145 O O . ASN B 1 183 ? 13.594 -8.695 -14.484 1 98.12 183 ASN B O 1
ATOM 5149 N N . ASN B 1 184 ? 12.859 -6.594 -14.219 1 98.56 184 ASN B N 1
ATOM 5150 C CA . ASN B 1 184 ? 11.773 -6.762 -15.18 1 98.56 184 ASN B CA 1
ATOM 5151 C C . ASN B 1 184 ? 12.312 -7.051 -16.578 1 98.56 184 ASN B C 1
ATOM 5153 O O . ASN B 1 184 ? 11.758 -7.883 -17.297 1 98.56 184 ASN B O 1
ATOM 5157 N N . ILE B 1 185 ? 13.367 -6.406 -16.953 1 98.69 185 ILE B N 1
ATOM 5158 C CA . ILE B 1 185 ? 13.953 -6.637 -18.266 1 98.69 185 ILE B CA 1
ATOM 5159 C C . ILE B 1 185 ? 14.562 -8.031 -18.328 1 98.69 185 ILE B C 1
ATOM 5161 O O . ILE B 1 185 ? 14.383 -8.758 -19.297 1 98.69 185 ILE B O 1
ATOM 5165 N N . VAL B 1 186 ? 15.289 -8.43 -17.281 1 98.31 186 VAL B N 1
ATOM 5166 C CA . VAL B 1 186 ? 15.898 -9.75 -17.25 1 98.31 186 VAL B CA 1
ATOM 5167 C C . VAL B 1 186 ? 14.82 -10.82 -17.359 1 98.31 186 VAL B C 1
ATOM 5169 O O . VAL B 1 186 ? 14.961 -11.773 -18.141 1 98.31 186 VAL B O 1
ATOM 5172 N N . ARG B 1 187 ? 13.695 -10.641 -16.641 1 98.25 187 ARG B N 1
ATOM 5173 C CA . ARG B 1 187 ? 12.609 -11.609 -16.672 1 98.25 187 ARG B CA 1
ATOM 5174 C C . ARG B 1 187 ? 11.984 -11.68 -18.062 1 98.25 187 ARG B C 1
ATOM 5176 O O . ARG B 1 187 ? 11.711 -12.766 -18.578 1 98.25 187 ARG B O 1
ATOM 5183 N N . ALA B 1 188 ? 11.773 -10.547 -18.641 1 98.56 188 ALA B N 1
ATOM 5184 C CA . ALA B 1 188 ? 11.219 -10.508 -19.984 1 98.56 188 ALA B CA 1
ATOM 5185 C C . ALA B 1 188 ? 12.18 -11.148 -20.984 1 98.56 188 ALA B C 1
ATOM 5187 O O . ALA B 1 188 ? 11.75 -11.836 -21.922 1 98.56 188 ALA B O 1
ATOM 5188 N N . TYR B 1 189 ? 13.445 -10.914 -20.828 1 98.69 189 TYR B N 1
ATOM 5189 C CA . TYR B 1 189 ? 14.484 -11.453 -21.703 1 98.69 189 TYR B CA 1
ATOM 5190 C C . TYR B 1 189 ? 14.555 -12.977 -21.594 1 98.69 189 TYR B C 1
ATOM 5192 O O . TYR B 1 189 ? 14.695 -13.672 -22.594 1 98.69 189 TYR B O 1
ATOM 5200 N N . ILE B 1 190 ? 14.438 -13.477 -20.359 1 98.5 190 ILE B N 1
ATOM 5201 C CA . ILE B 1 190 ? 14.398 -14.914 -20.125 1 98.5 190 ILE B CA 1
ATOM 5202 C C . ILE B 1 190 ? 13.156 -15.516 -20.781 1 98.5 190 ILE B C 1
ATOM 5204 O O . ILE B 1 190 ? 13.227 -16.578 -21.406 1 98.5 190 ILE B O 1
ATOM 5208 N N . GLU B 1 191 ? 12.039 -14.836 -20.734 1 98.5 191 GLU B N 1
ATOM 5209 C CA . GLU B 1 191 ? 10.805 -15.297 -21.359 1 98.5 191 GLU B CA 1
ATOM 5210 C C . GLU B 1 191 ? 10.961 -15.352 -22.891 1 98.5 191 GLU B C 1
ATOM 5212 O O . GLU B 1 191 ? 10.492 -16.297 -23.531 1 98.5 191 GLU B O 1
ATOM 5217 N N . LEU B 1 192 ? 11.609 -14.344 -23.422 1 98.69 192 LEU B N 1
ATOM 5218 C CA . LEU B 1 192 ? 11.883 -14.344 -24.844 1 98.69 192 LEU B CA 1
ATOM 5219 C C . LEU B 1 192 ? 12.719 -15.562 -25.25 1 98.69 192 LEU B C 1
ATOM 5221 O O . LEU B 1 192 ? 12.398 -16.25 -26.219 1 98.69 192 LEU B O 1
ATOM 5225 N N . SER B 1 193 ? 13.773 -15.836 -24.469 1 98.62 193 SER B N 1
ATOM 5226 C CA . SER B 1 193 ? 14.617 -17 -24.703 1 98.62 193 SER B CA 1
ATOM 5227 C C . SER B 1 193 ? 13.797 -18.297 -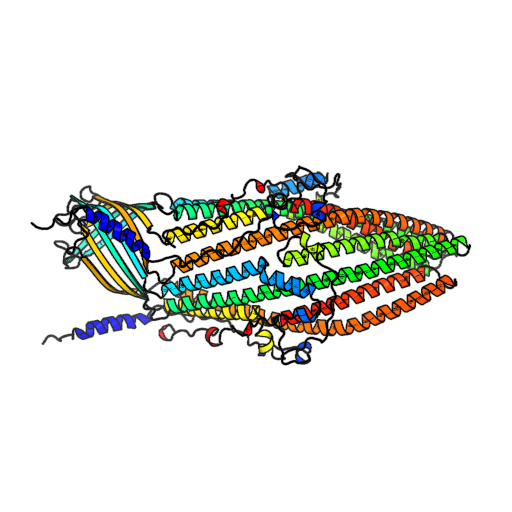24.641 1 98.62 193 SER B C 1
ATOM 5229 O O . SER B 1 193 ? 13.969 -19.172 -25.484 1 98.62 193 SER B O 1
ATOM 5231 N N . LEU B 1 194 ? 12.898 -18.359 -23.672 1 98.69 194 LEU B N 1
ATOM 5232 C CA . LEU B 1 194 ? 12.062 -19.531 -23.5 1 98.69 194 LEU B CA 1
ATOM 5233 C C . LEU B 1 194 ? 11.156 -19.719 -24.719 1 98.69 194 LEU B C 1
ATOM 5235 O O . LEU B 1 194 ? 11.008 -20.844 -25.219 1 98.69 194 LEU B O 1
ATOM 5239 N N . HIS B 1 195 ? 10.57 -18.688 -25.25 1 98.75 195 HIS B N 1
ATOM 5240 C CA . HIS B 1 195 ? 9.672 -18.781 -26.391 1 98.75 195 HIS B CA 1
ATOM 5241 C C . HIS B 1 195 ? 10.406 -19.281 -27.625 1 98.75 195 HIS B C 1
ATOM 5243 O O . HIS B 1 195 ? 9.867 -20.078 -28.391 1 98.75 195 HIS B O 1
ATOM 5249 N N . TYR B 1 196 ? 11.617 -18.844 -27.844 1 98.75 196 TYR B N 1
ATOM 5250 C CA . TYR B 1 196 ? 12.414 -19.344 -28.969 1 98.75 196 TYR B CA 1
ATOM 5251 C C . TYR B 1 196 ? 12.695 -20.828 -28.812 1 98.75 196 TYR B C 1
ATOM 5253 O O . TYR B 1 196 ? 12.578 -21.594 -29.766 1 98.75 196 TYR B O 1
ATOM 5261 N N . ALA B 1 197 ? 13.086 -21.172 -27.547 1 98.56 197 ALA B N 1
ATOM 5262 C CA . ALA B 1 197 ? 13.383 -22.594 -27.312 1 98.56 197 ALA B CA 1
ATOM 5263 C C . ALA B 1 197 ? 12.148 -23.453 -27.531 1 98.56 197 ALA B C 1
ATOM 5265 O O . ALA B 1 197 ? 12.234 -24.531 -28.109 1 98.56 197 ALA B O 1
ATOM 5266 N N . GLN B 1 198 ? 11.016 -22.984 -27.078 1 98.75 198 GLN B N 1
ATOM 5267 C CA . GLN B 1 198 ? 9.758 -23.703 -27.281 1 98.75 198 GLN B CA 1
ATOM 5268 C C . GLN B 1 198 ? 9.398 -23.797 -28.75 1 98.75 198 GLN B C 1
ATOM 5270 O O . GLN B 1 198 ? 8.914 -24.828 -29.219 1 98.75 198 GLN B O 1
ATOM 5275 N N . ARG B 1 199 ? 9.633 -22.734 -29.453 1 98.81 199 ARG B N 1
ATOM 5276 C CA . ARG B 1 199 ? 9.359 -22.734 -30.891 1 98.81 199 ARG B CA 1
ATOM 5277 C C . ARG B 1 199 ? 10.211 -23.781 -31.609 1 98.81 199 ARG B C 1
ATOM 5279 O O . ARG B 1 199 ? 9.734 -24.484 -32.5 1 98.81 199 ARG B O 1
ATOM 5286 N N . ASP B 1 200 ? 11.469 -23.938 -31.266 1 98.75 200 ASP B N 1
ATOM 5287 C CA . ASP B 1 200 ? 12.352 -24.938 -31.844 1 98.75 200 ASP B CA 1
ATOM 5288 C C . ASP B 1 200 ? 11.82 -26.344 -31.625 1 98.75 200 ASP B C 1
ATOM 5290 O O . ASP B 1 200 ? 11.867 -27.188 -32.531 1 98.75 200 ASP B O 1
ATOM 5294 N N . ILE B 1 201 ? 11.352 -26.531 -30.391 1 98.69 201 ILE B N 1
ATOM 5295 C CA . ILE B 1 201 ? 10.82 -27.844 -30.047 1 98.69 201 ILE B CA 1
ATOM 5296 C C . ILE B 1 201 ? 9.586 -28.141 -30.891 1 98.69 201 ILE B C 1
ATOM 5298 O O . ILE B 1 201 ? 9.445 -29.25 -31.422 1 98.69 201 ILE B O 1
ATOM 5302 N N . VAL B 1 202 ? 8.695 -27.172 -31.078 1 98.69 202 VAL B N 1
ATOM 5303 C CA . VAL B 1 202 ? 7.477 -27.359 -31.859 1 98.69 202 VAL B CA 1
ATOM 5304 C C . VAL B 1 202 ? 7.832 -27.562 -33.312 1 98.69 202 VAL B C 1
ATOM 5306 O O . VAL B 1 202 ? 7.242 -28.406 -34 1 98.69 202 VAL B O 1
ATOM 5309 N N . ALA B 1 203 ? 8.797 -26.875 -33.875 1 98.62 203 ALA B N 1
ATOM 5310 C CA . ALA B 1 203 ? 9.242 -27.031 -35.25 1 98.62 203 ALA B CA 1
ATOM 5311 C C . ALA B 1 203 ? 9.836 -28.406 -35.5 1 98.62 203 ALA B C 1
ATOM 5313 O O . ALA B 1 203 ? 9.57 -29.031 -36.531 1 98.62 203 ALA B O 1
ATOM 5314 N N . ALA B 1 204 ? 10.656 -28.828 -34.562 1 97.94 204 ALA B N 1
ATOM 5315 C CA . ALA B 1 204 ? 11.227 -30.172 -34.656 1 97.94 204 ALA B CA 1
ATOM 5316 C C . ALA B 1 204 ? 10.133 -31.234 -34.625 1 97.94 204 ALA B C 1
ATOM 5318 O O . ALA B 1 204 ? 10.203 -32.219 -35.344 1 97.94 204 ALA B O 1
ATOM 5319 N N . THR B 1 205 ? 9.172 -31.016 -33.75 1 97.5 205 THR B N 1
ATOM 5320 C CA . THR B 1 205 ? 8.047 -31.938 -33.656 1 97.5 205 THR B CA 1
ATOM 5321 C C . THR B 1 205 ? 7.266 -31.984 -34.969 1 97.5 205 THR B C 1
ATOM 5323 O O . THR B 1 205 ? 6.848 -33.062 -35.406 1 97.5 205 THR B O 1
ATOM 5326 N N . LEU B 1 206 ? 7.059 -30.875 -35.625 1 97.69 206 LEU B N 1
ATOM 5327 C CA . LEU B 1 206 ? 6.363 -30.812 -36.906 1 97.69 206 LEU B CA 1
ATOM 5328 C C . LEU B 1 206 ? 7.094 -31.625 -37.969 1 97.69 206 LEU B C 1
ATOM 5330 O O . LEU B 1 206 ? 6.469 -32.375 -38.719 1 97.69 206 LEU B O 1
ATOM 5334 N N . LYS B 1 207 ? 8.359 -31.484 -38.031 1 97.44 207 LYS B N 1
ATOM 5335 C CA . LYS B 1 207 ? 9.172 -32.25 -38.969 1 97.44 207 LYS B CA 1
ATOM 5336 C C . LYS B 1 207 ? 9.047 -33.75 -38.75 1 97.44 207 LYS B C 1
ATOM 5338 O O . LYS B 1 207 ? 8.914 -34.531 -39.688 1 97.44 207 LYS B O 1
ATOM 5343 N N . GLN B 1 208 ? 9.07 -34.062 -37.469 1 95 208 GLN B N 1
ATOM 5344 C CA . GLN B 1 208 ? 8.906 -35.469 -37.125 1 95 208 GLN B CA 1
ATOM 5345 C C . GLN B 1 208 ? 7.539 -36 -37.562 1 95 208 GLN B C 1
ATOM 5347 O O . GLN B 1 208 ? 7.426 -37.094 -38.062 1 95 208 GLN B O 1
ATOM 5352 N N . GLN B 1 209 ? 6.539 -35.25 -37.344 1 96 209 GLN B N 1
ATOM 5353 C CA . GLN B 1 209 ? 5.176 -35.625 -37.688 1 96 209 GLN B CA 1
ATOM 5354 C C . GLN B 1 209 ? 5.023 -35.781 -39.188 1 96 209 GLN B C 1
ATOM 5356 O O . GLN B 1 209 ? 4.344 -36.688 -39.688 1 96 209 GLN B O 1
ATOM 5361 N N . GLN B 1 210 ? 5.668 -34.969 -39.969 1 96.94 210 GLN B N 1
ATOM 5362 C CA . GLN B 1 210 ? 5.652 -35.062 -41.406 1 96.94 210 GLN B CA 1
ATOM 5363 C C . GLN B 1 210 ? 6.348 -36.344 -41.906 1 96.94 210 GLN B C 1
ATOM 5365 O O . GLN B 1 210 ? 5.875 -37 -42.812 1 96.94 210 GLN B O 1
ATOM 5370 N N . GLN B 1 211 ? 7.379 -36.625 -41.25 1 94.5 211 GLN B N 1
ATOM 5371 C CA . GLN B 1 211 ? 8.094 -37.844 -41.594 1 94.5 211 GLN B CA 1
ATOM 5372 C C . GLN B 1 211 ? 7.238 -39.094 -41.312 1 94.5 211 GLN B C 1
ATOM 5374 O O . GLN B 1 211 ? 7.238 -40.031 -42.094 1 94.5 211 GLN B O 1
ATOM 5379 N N . ILE B 1 212 ? 6.562 -39 -40.188 1 93.19 212 ILE B N 1
ATOM 5380 C CA . ILE B 1 212 ? 5.707 -40.125 -39.812 1 93.19 212 ILE B CA 1
ATOM 5381 C C . ILE B 1 212 ? 4.555 -40.25 -40.812 1 93.19 212 ILE B C 1
ATOM 5383 O O . ILE B 1 212 ? 4.172 -41.344 -41.188 1 93.19 212 ILE B O 1
ATOM 5387 N N . LEU B 1 213 ? 3.947 -39.156 -41.25 1 95 213 LEU B N 1
ATOM 5388 C CA . LEU B 1 213 ? 2.893 -39.156 -42.25 1 95 213 LEU B CA 1
ATOM 5389 C C . LEU B 1 213 ? 3.398 -39.75 -43.562 1 95 213 LEU B C 1
ATOM 5391 O O . LEU B 1 213 ? 2.717 -40.594 -44.188 1 95 213 LEU B O 1
ATOM 5395 N N . ASP B 1 214 ? 4.57 -39.406 -44 1 95.88 214 ASP B N 1
ATOM 5396 C CA . ASP B 1 214 ? 5.168 -39.969 -45.219 1 95.88 214 ASP B CA 1
ATOM 5397 C C . ASP B 1 214 ? 5.336 -41.469 -45.125 1 95.88 214 ASP B C 1
ATOM 5399 O O . ASP B 1 214 ? 5.059 -42.188 -46.094 1 95.88 214 ASP B O 1
ATOM 5403 N N . LEU B 1 215 ? 5.766 -41.844 -43.938 1 93.06 215 LEU B N 1
ATOM 5404 C CA . LEU B 1 215 ? 5.945 -43.281 -43.75 1 93.06 215 LEU B CA 1
ATOM 5405 C C . LEU B 1 215 ? 4.605 -44 -43.781 1 93.06 215 LEU B C 1
ATOM 5407 O O . LEU B 1 215 ? 4.5 -45.062 -44.406 1 93.06 215 LEU B O 1
ATOM 5411 N N . ALA B 1 216 ? 3.58 -43.438 -43.094 1 94 216 ALA B N 1
ATOM 5412 C CA . ALA B 1 216 ? 2.25 -44.062 -43.094 1 94 216 ALA B CA 1
ATOM 5413 C C . ALA B 1 216 ? 1.699 -44.156 -44.531 1 94 216 ALA B C 1
ATOM 5415 O O . ALA B 1 216 ? 1.075 -45.156 -44.875 1 94 216 ALA B O 1
ATOM 5416 N N . GLN B 1 217 ? 1.992 -43.188 -45.375 1 95.5 217 GLN B N 1
ATOM 5417 C CA . GLN B 1 217 ? 1.556 -43.188 -46.75 1 95.5 217 GLN B CA 1
ATOM 5418 C C . GLN B 1 217 ? 2.289 -44.25 -47.562 1 95.5 217 GLN B C 1
ATOM 5420 O O . GLN B 1 217 ? 1.684 -44.938 -48.406 1 95.5 217 GLN B O 1
ATOM 5425 N N . LYS B 1 218 ? 3.514 -44.375 -47.312 1 94.38 218 LYS B N 1
ATOM 5426 C CA . LYS B 1 218 ? 4.297 -45.375 -48 1 94.38 218 LYS B CA 1
ATOM 5427 C C . LYS B 1 218 ? 3.805 -46.781 -47.656 1 94.38 218 LYS B C 1
ATOM 5429 O O . LYS B 1 218 ? 3.709 -47.656 -48.531 1 94.38 218 LYS B O 1
ATOM 5434 N N . ARG B 1 219 ? 3.541 -46.969 -46.406 1 92.38 219 ARG B N 1
ATOM 5435 C CA . ARG B 1 219 ? 3.045 -48.281 -45.969 1 92.38 219 ARG B CA 1
ATOM 5436 C C . ARG B 1 219 ? 1.68 -48.562 -46.562 1 92.38 219 ARG B C 1
ATOM 5438 O O . ARG B 1 219 ? 1.407 -49.719 -46.969 1 92.38 219 ARG B O 1
ATOM 5445 N N . LEU B 1 220 ? 0.792 -47.562 -46.656 1 93.94 220 LEU B N 1
ATOM 5446 C CA . LEU B 1 220 ? -0.512 -47.75 -47.281 1 93.94 220 LEU B CA 1
ATOM 5447 C C . LEU B 1 220 ? -0.359 -48.125 -48.75 1 93.94 220 LEU B C 1
ATOM 5449 O O . LEU B 1 220 ? -1.005 -49.062 -49.219 1 93.94 220 LEU B O 1
ATOM 5453 N N . ASN B 1 221 ? 0.55 -47.531 -49.375 1 95.69 221 ASN B N 1
ATOM 5454 C CA . ASN B 1 221 ? 0.796 -47.781 -50.812 1 95.69 221 ASN B CA 1
ATOM 5455 C C . ASN B 1 221 ? 1.408 -49.156 -51.031 1 95.69 221 ASN B C 1
ATOM 5457 O O . ASN B 1 221 ? 1.213 -49.75 -52.094 1 95.69 221 ASN B O 1
ATOM 5461 N N . GLY B 1 222 ? 2.121 -49.531 -50.031 1 93.56 222 GLY B N 1
ATOM 5462 C CA . GLY B 1 222 ? 2.734 -50.875 -50.094 1 93.56 222 GLY B CA 1
ATOM 5463 C C . GLY B 1 222 ? 1.806 -51.969 -49.656 1 93.56 222 GLY B C 1
ATOM 5464 O O . GLY B 1 222 ? 2.188 -53.156 -49.656 1 93.56 222 GLY B O 1
ATOM 5465 N N . GLY B 1 223 ? 0.528 -51.656 -49.281 1 92.06 223 GLY B N 1
ATOM 5466 C CA . GLY B 1 223 ? -0.491 -52.656 -48.938 1 92.06 223 GLY B CA 1
ATOM 5467 C C . GLY B 1 223 ? -0.361 -53.188 -47.5 1 92.06 223 GLY B C 1
ATOM 5468 O O . GLY B 1 223 ? -1.043 -54.125 -47.125 1 92.06 223 GLY B O 1
ATOM 5469 N N . ILE B 1 224 ? 0.494 -52.469 -46.75 1 89.19 224 ILE B N 1
ATOM 5470 C CA . ILE B 1 224 ? 0.727 -53 -45.406 1 89.19 224 ILE B CA 1
ATOM 5471 C C . ILE B 1 224 ? 0.256 -51.969 -44.375 1 89.19 224 ILE B C 1
ATOM 5473 O O . ILE B 1 224 ? 0.332 -52.219 -43.188 1 89.19 224 ILE B O 1
ATOM 5477 N N . GLY B 1 225 ? -0.212 -50.781 -44.844 1 89.31 225 GLY B N 1
ATOM 5478 C CA . GLY B 1 225 ? -0.773 -49.75 -43.969 1 89.31 225 GLY B CA 1
ATOM 5479 C C . GLY B 1 225 ? -2.264 -49.562 -44.188 1 89.31 225 GLY B C 1
ATOM 5480 O O . GLY B 1 225 ? -2.885 -50.25 -45 1 89.31 225 GLY B O 1
ATOM 5481 N N . THR B 1 226 ? -2.865 -48.719 -43.344 1 92.56 226 THR B N 1
ATOM 5482 C CA . THR B 1 226 ? -4.301 -48.469 -43.406 1 92.56 226 THR B CA 1
ATOM 5483 C C . THR B 1 226 ? -4.582 -46.969 -43.562 1 92.56 226 THR B C 1
ATOM 5485 O O . THR B 1 226 ? -3.738 -46.156 -43.25 1 92.56 226 THR B O 1
ATOM 5488 N N . HIS B 1 227 ? -5.785 -46.781 -44.031 1 93.62 227 HIS B N 1
ATOM 5489 C CA . HIS B 1 227 ? -6.238 -45.375 -44.125 1 93.62 227 HIS B CA 1
ATOM 5490 C C . HIS B 1 227 ? -6.383 -44.75 -42.75 1 93.62 227 HIS B C 1
ATOM 5492 O O . HIS B 1 227 ? -6.23 -43.562 -42.594 1 93.62 227 HIS B O 1
ATOM 5498 N N . PHE B 1 228 ? -6.672 -45.531 -41.781 1 93.69 228 PHE B N 1
ATOM 5499 C CA . PHE B 1 228 ? -6.816 -45.094 -40.406 1 93.69 228 PHE B CA 1
ATOM 5500 C C . PHE B 1 228 ? -5.496 -44.531 -39.906 1 93.69 228 PHE B C 1
ATOM 5502 O O . PHE B 1 228 ? -5.457 -43.438 -39.312 1 93.69 228 PHE B O 1
ATOM 5509 N N . GLU B 1 229 ? -4.422 -45.188 -40.188 1 92.25 229 GLU B N 1
ATOM 5510 C CA . GLU B 1 229 ? -3.105 -44.75 -39.719 1 92.25 229 GLU B CA 1
ATOM 5511 C C . GLU B 1 229 ? -2.678 -43.469 -40.406 1 92.25 229 GLU B C 1
ATOM 5513 O O . GLU B 1 229 ? -2.053 -42.594 -39.781 1 92.25 229 GLU B O 1
ATOM 5518 N N . VAL B 1 230 ? -2.953 -43.406 -41.688 1 94.5 230 VAL B N 1
ATOM 5519 C CA . VAL B 1 230 ? -2.635 -42.188 -42.438 1 94.5 230 VAL B CA 1
ATOM 5520 C C . VAL B 1 230 ? -3.42 -41 -41.844 1 94.5 230 VAL B C 1
ATOM 5522 O O . VAL B 1 230 ? -2.863 -39.938 -41.594 1 94.5 230 VAL B O 1
ATOM 5525 N N . SER B 1 231 ? -4.688 -41.25 -41.562 1 95.88 231 SER B N 1
ATOM 5526 C CA . SER B 1 231 ? -5.523 -40.219 -40.969 1 95.88 231 SER B CA 1
ATOM 5527 C C . SER B 1 231 ? -5.012 -39.812 -39.562 1 95.88 231 SER B C 1
ATOM 5529 O O . SER B 1 231 ? -4.992 -38.625 -39.219 1 95.88 231 SER B O 1
ATOM 5531 N N . GLN B 1 232 ? -4.578 -40.719 -38.75 1 94.38 232 GLN B N 1
ATOM 5532 C CA . GLN B 1 232 ? -4.016 -40.5 -37.438 1 94.38 232 GLN B CA 1
ATOM 5533 C C . GLN B 1 232 ? -2.748 -39.625 -37.5 1 94.38 232 GLN B C 1
ATOM 5535 O O . GLN B 1 232 ? -2.523 -38.75 -36.656 1 94.38 232 GLN B O 1
ATOM 5540 N N . ALA B 1 233 ? -1.954 -39.906 -38.469 1 93.88 233 ALA B N 1
ATOM 5541 C CA . ALA B 1 233 ? -0.687 -39.219 -38.656 1 93.88 233 ALA B CA 1
ATOM 5542 C C . ALA B 1 233 ? -0.916 -37.781 -39.156 1 93.88 233 ALA B C 1
ATOM 5544 O O . ALA B 1 233 ? -0.115 -36.875 -38.875 1 93.88 233 ALA B O 1
ATOM 5545 N N . GLU B 1 234 ? -2.035 -37.562 -39.844 1 95.62 234 GLU B N 1
ATOM 5546 C CA . GLU B 1 234 ? -2.365 -36.25 -40.406 1 95.62 234 GLU B CA 1
ATOM 5547 C C . GLU B 1 234 ? -2.947 -35.312 -39.312 1 95.62 234 GLU B C 1
ATOM 5549 O O . GLU B 1 234 ? -2.812 -34.094 -39.406 1 95.62 234 GLU B O 1
ATOM 5554 N N . THR B 1 235 ? -3.512 -35.844 -38.344 1 95.81 235 THR B N 1
ATOM 5555 C CA . THR B 1 235 ? -4.395 -35.156 -37.406 1 95.81 235 THR B CA 1
ATOM 5556 C C . THR B 1 235 ? -3.619 -34.125 -36.594 1 95.81 235 THR B C 1
ATOM 5558 O O . THR B 1 235 ? -4.098 -33 -36.406 1 95.81 235 THR B O 1
ATOM 5561 N N . PRO B 1 236 ? -2.432 -34.375 -36.125 1 96.31 236 PRO B N 1
ATOM 5562 C CA . PRO B 1 236 ? -1.778 -33.406 -35.219 1 96.31 236 PRO B CA 1
ATOM 5563 C C . PRO B 1 236 ? -1.166 -32.219 -35.969 1 96.31 236 PRO B C 1
ATOM 5565 O O . PRO B 1 236 ? -0.834 -31.203 -35.344 1 96.31 236 PRO B O 1
ATOM 5568 N N . LEU B 1 237 ? -0.937 -32.406 -37.344 1 97.12 237 LEU B N 1
ATOM 5569 C CA . LEU B 1 237 ? -0.144 -31.438 -38.125 1 97.12 237 LEU B CA 1
ATOM 5570 C C . LEU B 1 237 ? -0.74 -30.031 -38.031 1 97.12 237 LEU B C 1
ATOM 5572 O O . LEU B 1 237 ? -0.04 -29.078 -37.688 1 97.12 237 LEU B O 1
ATOM 5576 N N . PRO B 1 238 ? -2.113 -29.844 -38.188 1 97.88 238 PRO B N 1
ATOM 5577 C CA . PRO B 1 238 ? -2.656 -28.484 -38.125 1 97.88 238 PRO B CA 1
ATOM 5578 C C . PRO B 1 238 ? -2.49 -27.859 -36.75 1 97.88 238 PRO B C 1
ATOM 5580 O O . PRO B 1 238 ? -2.199 -26.656 -36.625 1 97.88 238 PRO B O 1
ATOM 5583 N N . GLU B 1 239 ? -2.715 -28.609 -35.719 1 97.81 239 GLU B N 1
ATOM 5584 C CA . GLU B 1 239 ? -2.539 -28.109 -34.375 1 97.81 239 GLU B CA 1
ATOM 5585 C C . GLU B 1 239 ? -1.097 -27.688 -34.125 1 97.81 239 GLU B C 1
ATOM 5587 O O . GLU B 1 239 ? -0.849 -26.688 -33.438 1 97.81 239 GLU B O 1
ATOM 5592 N N . THR B 1 240 ? -0.133 -28.422 -34.562 1 98.12 240 THR B N 1
ATOM 5593 C CA . THR B 1 240 ? 1.272 -28.078 -34.375 1 98.12 240 THR B CA 1
ATOM 5594 C C . THR B 1 240 ? 1.616 -26.797 -35.125 1 98.12 240 THR B C 1
ATOM 5596 O O . THR B 1 240 ? 2.396 -25.969 -34.656 1 98.12 240 THR B O 1
ATOM 5599 N N . HIS B 1 241 ? 1.021 -26.641 -36.344 1 98.12 241 HIS B N 1
ATOM 5600 C CA . HIS B 1 241 ? 1.18 -25.375 -37.062 1 98.12 241 HIS B CA 1
ATOM 5601 C C . HIS B 1 241 ? 0.619 -24.203 -36.281 1 98.12 241 HIS B C 1
ATOM 5603 O O . HIS B 1 241 ? 1.231 -23.141 -36.219 1 98.12 241 HIS B O 1
ATOM 5609 N N . ARG B 1 242 ? -0.571 -24.359 -35.688 1 98.5 242 ARG B N 1
ATOM 5610 C CA . ARG B 1 242 ? -1.177 -23.344 -34.844 1 98.5 242 ARG B CA 1
ATOM 5611 C C . ARG B 1 242 ? -0.247 -22.969 -33.688 1 98.5 242 ARG B C 1
ATOM 5613 O O . ARG B 1 242 ? -0.099 -21.781 -33.375 1 98.5 242 ARG B O 1
ATOM 5620 N N . GLN B 1 243 ? 0.383 -23.984 -33.062 1 98.56 243 GLN B N 1
ATOM 5621 C CA . GLN B 1 243 ? 1.292 -23.766 -31.953 1 98.56 243 GLN B CA 1
ATOM 5622 C C . GLN B 1 243 ? 2.502 -22.938 -32.375 1 98.56 243 GLN B C 1
ATOM 5624 O O . GLN B 1 243 ? 2.984 -22.094 -31.625 1 98.56 243 GLN B O 1
ATOM 5629 N N . LEU B 1 244 ? 3.061 -23.266 -33.531 1 98.69 244 LEU B N 1
ATOM 5630 C CA . LEU B 1 244 ? 4.168 -22.469 -34.062 1 98.69 244 LEU B CA 1
ATOM 5631 C C . LEU B 1 244 ? 3.775 -21.016 -34.188 1 98.69 244 LEU B C 1
ATOM 5633 O O . LEU B 1 244 ? 4.531 -20.125 -33.781 1 98.69 244 LEU B O 1
ATOM 5637 N N . ASP B 1 245 ? 2.57 -20.766 -34.688 1 98.69 245 ASP B N 1
ATOM 5638 C CA . ASP B 1 245 ? 2.096 -19.406 -34.844 1 98.69 245 ASP B CA 1
ATOM 5639 C C . ASP B 1 245 ? 1.906 -18.719 -33.5 1 98.69 245 ASP B C 1
ATOM 5641 O O . ASP B 1 245 ? 2.211 -17.547 -33.344 1 98.69 245 ASP B O 1
ATOM 5645 N N . ALA B 1 246 ? 1.316 -19.422 -32.531 1 98.75 246 ALA B N 1
ATOM 5646 C CA . ALA B 1 246 ? 1.133 -18.906 -31.188 1 98.75 246 ALA B CA 1
ATOM 5647 C C . ALA B 1 246 ? 2.469 -18.5 -30.562 1 98.75 246 ALA B C 1
ATOM 5649 O O . ALA B 1 246 ? 2.553 -17.484 -29.859 1 98.75 246 ALA B O 1
ATOM 5650 N N . LEU B 1 247 ? 3.537 -19.266 -30.781 1 98.81 247 LEU B N 1
ATOM 5651 C CA . LEU B 1 247 ? 4.855 -18.953 -30.234 1 98.81 247 LEU B CA 1
ATOM 5652 C C . LEU B 1 247 ? 5.477 -17.766 -30.953 1 98.81 247 LEU B C 1
ATOM 5654 O O . LEU B 1 247 ? 6.176 -16.953 -30.344 1 98.81 247 LEU B O 1
ATOM 5658 N N . ASP B 1 248 ? 5.223 -17.672 -32.281 1 98.62 248 ASP B N 1
ATOM 5659 C CA . ASP B 1 248 ? 5.672 -16.5 -33 1 98.62 248 ASP B CA 1
ATOM 5660 C C . ASP B 1 248 ? 5.043 -15.227 -32.438 1 98.62 248 ASP B C 1
ATOM 5662 O O . ASP B 1 248 ? 5.711 -14.195 -32.312 1 98.62 248 ASP B O 1
ATOM 5666 N N . GLU B 1 249 ? 3.777 -15.297 -32.094 1 98.62 249 GLU B N 1
ATOM 5667 C CA . GLU B 1 249 ? 3.084 -14.195 -31.438 1 98.62 249 GLU B CA 1
ATOM 5668 C C . GLU B 1 249 ? 3.756 -13.836 -30.125 1 98.62 249 GLU B C 1
ATOM 5670 O O . GLU B 1 249 ? 4.047 -12.672 -29.859 1 98.62 249 GLU B O 1
ATOM 5675 N N . GLU B 1 250 ? 4.043 -14.852 -29.281 1 98.62 250 GLU B N 1
ATOM 5676 C CA . GLU B 1 250 ? 4.648 -14.617 -27.984 1 98.62 250 GLU B CA 1
ATOM 5677 C C . GLU B 1 250 ? 6.027 -13.977 -28.109 1 98.62 250 GLU B C 1
ATOM 5679 O O . GLU B 1 250 ? 6.402 -13.125 -27.297 1 98.62 250 GLU B O 1
ATOM 5684 N N . ILE B 1 251 ? 6.801 -14.461 -29.078 1 98.62 251 ILE B N 1
ATOM 5685 C CA . ILE B 1 251 ? 8.125 -13.906 -29.328 1 98.62 251 ILE B CA 1
ATOM 5686 C C . ILE B 1 251 ? 8.008 -12.422 -29.672 1 98.62 251 ILE B C 1
ATOM 5688 O O . ILE B 1 251 ? 8.711 -11.586 -29.109 1 98.62 251 ILE B O 1
ATOM 5692 N N . ALA B 1 252 ? 7.059 -12.07 -30.531 1 98.31 252 ALA B N 1
ATOM 5693 C CA . ALA B 1 252 ? 6.855 -10.68 -30.922 1 98.31 252 ALA B CA 1
ATOM 5694 C C . ALA B 1 252 ? 6.418 -9.828 -29.734 1 98.31 252 ALA B C 1
ATOM 5696 O O . ALA B 1 252 ? 6.918 -8.719 -29.531 1 98.31 252 ALA B O 1
ATOM 5697 N N . LEU B 1 253 ? 5.496 -10.336 -28.922 1 98.38 253 LEU B N 1
ATOM 5698 C CA . LEU B 1 253 ? 5 -9.625 -27.75 1 98.38 253 LEU B CA 1
ATOM 5699 C C . LEU B 1 253 ? 6.109 -9.414 -26.719 1 98.38 253 LEU B C 1
ATOM 5701 O O . LEU B 1 253 ? 6.195 -8.359 -26.094 1 98.38 253 LEU B O 1
ATOM 5705 N N . SER B 1 254 ? 6.969 -10.43 -26.547 1 98.25 254 SER B N 1
ATOM 5706 C CA . SER B 1 254 ? 8.078 -10.328 -25.594 1 98.25 254 SER B CA 1
ATOM 5707 C C . SER B 1 254 ? 9.094 -9.281 -26.047 1 98.25 254 SER B C 1
ATOM 5709 O O . SER B 1 254 ? 9.656 -8.555 -25.234 1 98.25 254 SER B O 1
ATOM 5711 N N . ARG B 1 255 ? 9.32 -9.234 -27.344 1 98.25 255 ARG B N 1
ATOM 5712 C CA . ARG B 1 255 ? 10.195 -8.195 -27.875 1 98.25 255 ARG B CA 1
ATOM 5713 C C . ARG B 1 255 ? 9.648 -6.809 -27.562 1 98.25 255 ARG B C 1
ATOM 5715 O O . ARG B 1 255 ? 10.391 -5.93 -27.125 1 98.25 255 ARG B O 1
ATOM 5722 N N . ASN B 1 256 ? 8.32 -6.613 -27.797 1 98.31 256 ASN B N 1
ATOM 5723 C CA . ASN B 1 256 ? 7.676 -5.344 -27.484 1 98.31 256 ASN B CA 1
ATOM 5724 C C . ASN B 1 256 ? 7.836 -4.988 -26 1 98.31 256 ASN B C 1
ATOM 5726 O O . ASN B 1 256 ? 8.055 -3.824 -25.656 1 98.31 256 ASN B O 1
ATOM 5730 N N . GLN B 1 257 ? 7.711 -5.965 -25.156 1 98.19 257 GLN B N 1
ATOM 5731 C CA . GLN B 1 257 ? 7.805 -5.734 -23.719 1 98.19 257 GLN B CA 1
ATOM 5732 C C . GLN B 1 257 ? 9.188 -5.227 -23.328 1 98.19 257 GLN B C 1
ATOM 5734 O O . GLN B 1 257 ? 9.32 -4.289 -22.547 1 98.19 257 GLN B O 1
ATOM 5739 N N . ILE B 1 258 ? 10.219 -5.82 -23.859 1 98.5 258 ILE B N 1
ATOM 5740 C CA . ILE B 1 258 ? 11.586 -5.477 -23.516 1 98.5 258 ILE B CA 1
ATOM 5741 C C . ILE B 1 258 ? 11.898 -4.051 -23.969 1 98.5 258 ILE B C 1
ATOM 5743 O O . ILE B 1 258 ? 12.438 -3.252 -23.188 1 98.5 258 ILE B O 1
ATOM 5747 N N . VAL B 1 259 ? 11.539 -3.721 -25.203 1 97.94 259 VAL B N 1
ATOM 5748 C CA . VAL B 1 259 ? 11.898 -2.408 -25.719 1 97.94 259 VAL B CA 1
ATOM 5749 C C . VAL B 1 259 ? 11.078 -1.327 -25.031 1 97.94 259 VAL B C 1
ATOM 5751 O O . VAL B 1 259 ? 11.562 -0.214 -24.812 1 97.94 259 VAL B O 1
ATOM 5754 N N . ALA B 1 260 ? 9.742 -1.636 -24.641 1 98.44 260 ALA B N 1
ATOM 5755 C CA . ALA B 1 260 ? 8.922 -0.686 -23.891 1 98.44 260 ALA B CA 1
ATOM 5756 C C . ALA B 1 260 ? 9.539 -0.379 -22.531 1 98.44 260 ALA B C 1
ATOM 5758 O O . ALA B 1 260 ? 9.508 0.765 -22.078 1 98.44 260 ALA B O 1
ATOM 5759 N N . LEU B 1 261 ? 10.133 -1.375 -21.828 1 98.38 261 LEU B N 1
ATOM 5760 C CA . LEU B 1 261 ? 10.805 -1.17 -20.547 1 98.38 261 LEU B CA 1
ATOM 5761 C C . LEU B 1 261 ? 11.992 -0.228 -20.703 1 98.38 261 LEU B C 1
ATOM 5763 O O . LEU B 1 261 ? 12.359 0.466 -19.75 1 98.38 261 LEU B O 1
ATOM 5767 N N . ALA B 1 262 ? 12.516 -0.191 -21.922 1 97.5 262 ALA B N 1
ATOM 5768 C CA . ALA B 1 262 ? 13.641 0.693 -22.188 1 97.5 262 ALA B CA 1
ATOM 5769 C C . ALA B 1 262 ? 13.164 2.066 -22.656 1 97.5 262 ALA B C 1
ATOM 5771 O O . ALA B 1 262 ? 13.977 2.941 -22.969 1 97.5 262 ALA B O 1
ATOM 5772 N N . GLY B 1 263 ? 11.828 2.309 -22.766 1 97.31 263 GLY B N 1
ATOM 5773 C CA . GLY B 1 263 ? 11.273 3.59 -23.188 1 97.31 263 GLY B CA 1
ATOM 5774 C C . GLY B 1 263 ? 11.273 3.787 -24.688 1 97.31 263 GLY B C 1
ATOM 5775 O O . GLY B 1 263 ? 11.336 4.922 -25.172 1 97.31 263 GLY B O 1
ATOM 5776 N N . LYS B 1 264 ? 11.328 2.656 -25.453 1 97.38 264 LYS B N 1
ATOM 5777 C CA . LYS B 1 264 ? 11.383 2.734 -26.906 1 97.38 264 LYS B CA 1
ATOM 5778 C C . LYS B 1 264 ? 10.086 2.246 -27.531 1 97.38 264 LYS B C 1
ATOM 5780 O O . LYS B 1 264 ? 9.281 1.582 -26.875 1 97.38 264 LYS B O 1
ATOM 5785 N N . GLY B 1 265 ? 9.82 2.584 -28.766 1 96.75 265 GLY B N 1
ATOM 5786 C CA . GLY B 1 265 ? 8.68 2.096 -29.516 1 96.75 265 GLY B CA 1
ATOM 5787 C C . GLY B 1 265 ? 8.875 0.693 -30.047 1 96.75 265 GLY B C 1
ATOM 5788 O O . GLY B 1 265 ? 10.008 0.204 -30.125 1 96.75 265 GLY B O 1
ATOM 5789 N N . PRO B 1 266 ? 7.848 0.016 -30.375 1 97.25 266 PRO B N 1
ATOM 5790 C CA . PRO B 1 266 ? 7.918 -1.384 -30.797 1 97.25 266 PRO B CA 1
ATOM 5791 C C . PRO B 1 266 ? 8.789 -1.577 -32.031 1 97.25 266 PRO B C 1
ATOM 5793 O O . PRO B 1 266 ? 9.32 -2.67 -32.25 1 97.25 266 PRO B O 1
ATOM 5796 N N . GLY B 1 267 ? 9.023 -0.588 -32.875 1 96.75 267 GLY B N 1
ATOM 5797 C CA . GLY B 1 267 ? 9.883 -0.693 -34.031 1 96.75 267 GLY B CA 1
ATOM 5798 C C . GLY B 1 267 ? 11.305 -1.108 -33.688 1 96.75 267 GLY B C 1
ATOM 5799 O O . GLY B 1 267 ? 11.969 -1.762 -34.5 1 96.75 267 GLY B O 1
ATOM 5800 N N . GLU B 1 268 ? 11.805 -0.715 -32.5 1 95.94 268 GLU B N 1
ATOM 5801 C CA . GLU B 1 268 ? 13.148 -1.061 -32.094 1 95.94 268 GLU B CA 1
ATOM 5802 C C . GLU B 1 268 ? 13.258 -2.543 -31.734 1 95.94 268 GLU B C 1
ATOM 5804 O O . GLU B 1 268 ? 14.359 -3.08 -31.609 1 95.94 268 GLU B O 1
ATOM 5809 N N . GLY B 1 269 ? 12.133 -3.223 -31.516 1 94.19 269 GLY B N 1
ATOM 5810 C CA . GLY B 1 269 ? 12.109 -4.645 -31.219 1 94.19 269 GLY B CA 1
ATOM 5811 C C . GLY B 1 269 ? 12.703 -5.5 -32.312 1 94.19 269 GLY B C 1
ATOM 5812 O O . GLY B 1 269 ? 13.141 -6.625 -32.094 1 94.19 269 GLY B O 1
ATOM 5813 N N . ALA B 1 270 ? 12.766 -4.961 -33.531 1 93.75 270 ALA B N 1
ATOM 5814 C CA . ALA B 1 270 ? 13.32 -5.691 -34.688 1 93.75 270 ALA B CA 1
ATOM 5815 C C . ALA B 1 270 ? 14.82 -5.93 -34.5 1 93.75 270 ALA B C 1
ATOM 5817 O O . ALA B 1 270 ? 15.375 -6.859 -35.062 1 93.75 270 ALA B O 1
ATOM 5818 N N . GLN B 1 271 ? 15.383 -5.133 -33.719 1 93.5 271 GLN B N 1
ATOM 5819 C CA . GLN B 1 271 ? 16.828 -5.242 -33.5 1 93.5 271 GLN B CA 1
ATOM 5820 C C . GLN B 1 271 ? 17.141 -6.363 -32.5 1 93.5 271 GLN B C 1
ATOM 5822 O O . GLN B 1 271 ? 18.297 -6.801 -32.406 1 93.5 271 GLN B O 1
ATOM 5827 N N . LEU B 1 272 ? 16.219 -6.77 -31.734 1 96.88 272 LEU B N 1
ATOM 5828 C CA . LEU B 1 272 ? 16.453 -7.82 -30.75 1 96.88 272 LEU B CA 1
ATOM 5829 C C . LEU B 1 272 ? 16.594 -9.18 -31.422 1 96.88 272 LEU B C 1
ATOM 5831 O O . LEU B 1 272 ? 15.703 -9.602 -32.156 1 96.88 272 LEU B O 1
ATOM 5835 N N . GLN B 1 273 ? 17.688 -9.773 -31.156 1 96.94 273 GLN B N 1
ATOM 5836 C CA . GLN B 1 273 ? 17.953 -11.125 -31.625 1 96.94 273 GLN B CA 1
ATOM 5837 C C . GLN B 1 273 ? 17.641 -12.164 -30.562 1 96.94 273 GLN B C 1
ATOM 5839 O O . GLN B 1 273 ? 17.422 -11.812 -29.391 1 96.94 273 GLN B O 1
ATOM 5844 N N . ARG B 1 274 ? 17.641 -13.391 -30.906 1 97.69 274 ARG B N 1
ATOM 5845 C CA . ARG B 1 274 ? 17.438 -14.484 -29.969 1 97.69 274 ARG B CA 1
ATOM 5846 C C . ARG B 1 274 ? 18.453 -14.422 -28.828 1 97.69 274 ARG B C 1
ATOM 5848 O O . ARG B 1 274 ? 19.656 -14.352 -29.062 1 97.69 274 ARG B O 1
ATOM 5855 N N . PRO B 1 275 ? 17.953 -14.477 -27.641 1 98.12 275 PRO B N 1
ATOM 5856 C CA . PRO B 1 275 ? 18.844 -14.438 -26.469 1 98.12 275 PRO B CA 1
ATOM 5857 C C . PRO B 1 275 ? 19.734 -15.672 -26.359 1 98.12 275 PRO B C 1
ATOM 5859 O O . PRO B 1 275 ? 19.312 -16.766 -26.75 1 98.12 275 PRO B O 1
ATOM 5862 N N . THR B 1 276 ? 20.938 -15.508 -25.906 1 95.56 276 THR B N 1
ATOM 5863 C CA . THR B 1 276 ? 21.844 -16.594 -25.531 1 95.56 276 THR B CA 1
ATOM 5864 C C . THR B 1 276 ? 22.281 -16.438 -24.078 1 95.56 276 THR B C 1
ATOM 5866 O O . THR B 1 276 ? 23.234 -15.727 -23.766 1 95.56 276 THR B O 1
ATOM 5869 N N . LEU B 1 277 ? 21.562 -17.156 -23.25 1 95.31 277 LEU B N 1
ATOM 5870 C CA . LEU B 1 277 ? 21.797 -16.969 -21.828 1 95.31 277 LEU B CA 1
ATOM 5871 C C . LEU B 1 277 ? 22.562 -18.156 -21.25 1 95.31 277 LEU B C 1
ATOM 5873 O O . LEU B 1 277 ? 22.281 -19.312 -21.594 1 95.31 277 LEU B O 1
ATOM 5877 N N . SER B 1 278 ? 23.547 -17.859 -20.5 1 89.44 278 SER B N 1
ATOM 5878 C CA . SER B 1 278 ? 24.297 -18.875 -19.75 1 89.44 278 SER B CA 1
ATOM 5879 C C . SER B 1 278 ? 24.641 -18.391 -18.359 1 89.44 278 SER B C 1
ATOM 5881 O O . SER B 1 278 ? 24.984 -17.219 -18.156 1 89.44 278 SER B O 1
ATOM 5883 N N . LEU B 1 279 ? 24.281 -19.297 -17.438 1 86.31 279 LEU B N 1
ATOM 5884 C CA . LEU B 1 279 ? 24.672 -18.969 -16.062 1 86.31 279 LEU B CA 1
ATOM 5885 C C . LEU B 1 279 ? 25.844 -19.844 -15.617 1 86.31 279 LEU B C 1
ATOM 5887 O O . LEU B 1 279 ? 25.828 -21.062 -15.789 1 86.31 279 LEU B O 1
ATOM 5891 N N . GLY B 1 280 ? 26.953 -19.156 -15.359 1 73 280 GLY B N 1
ATOM 5892 C CA . GLY B 1 280 ? 28.062 -19.938 -14.852 1 73 280 GLY B CA 1
ATOM 5893 C C . GLY B 1 280 ? 27.844 -20.469 -13.445 1 73 280 GLY B C 1
ATOM 5894 O O . GLY B 1 280 ? 26.844 -21.156 -13.188 1 73 280 GLY B O 1
ATOM 5895 N N . ALA B 1 281 ? 28.359 -19.766 -12.398 1 68.56 281 ALA B N 1
ATOM 5896 C CA . ALA B 1 281 ? 28.359 -20.219 -11.008 1 68.56 281 ALA B CA 1
ATOM 5897 C C . ALA B 1 281 ? 27.125 -19.719 -10.266 1 68.56 281 ALA B C 1
ATOM 5899 O O . ALA B 1 281 ? 26.594 -18.641 -10.57 1 68.56 281 ALA B O 1
ATOM 5900 N N . ALA B 1 282 ? 26.641 -20.625 -9.336 1 75.5 282 ALA B N 1
ATOM 5901 C CA . ALA B 1 282 ? 25.5 -20.266 -8.484 1 75.5 282 ALA B CA 1
ATOM 5902 C C . ALA B 1 282 ? 25.859 -19.109 -7.562 1 75.5 282 ALA B C 1
ATOM 5904 O O . ALA B 1 282 ? 27 -19.016 -7.078 1 75.5 282 ALA B O 1
ATOM 5905 N N . LEU B 1 283 ? 24.875 -18.312 -7.441 1 78.94 283 LEU B N 1
ATOM 5906 C CA . LEU B 1 283 ? 25.062 -17.203 -6.527 1 78.94 283 LEU B CA 1
ATOM 5907 C C . LEU B 1 283 ? 25.125 -17.672 -5.082 1 78.94 283 LEU B C 1
ATOM 5909 O O . LEU B 1 283 ? 24.281 -18.469 -4.641 1 78.94 283 LEU B O 1
ATOM 5913 N N . LYS B 1 284 ? 26.203 -17.219 -4.406 1 83.06 284 LYS B N 1
ATOM 5914 C CA . LYS B 1 284 ? 26.391 -17.5 -2.988 1 83.06 284 LYS B CA 1
ATOM 5915 C C . LYS B 1 284 ? 25.953 -16.328 -2.125 1 83.06 284 LYS B C 1
ATOM 5917 O O . LYS B 1 284 ? 25.812 -15.203 -2.617 1 83.06 284 LYS B O 1
ATOM 5922 N N . LEU B 1 285 ? 25.609 -16.75 -0.934 1 87.31 285 LEU B N 1
ATOM 5923 C CA . LEU B 1 285 ? 25.156 -15.695 -0.03 1 87.31 285 LEU B CA 1
ATOM 5924 C C . LEU B 1 285 ? 26.344 -14.977 0.61 1 87.31 285 LEU B C 1
ATOM 5926 O O . LEU B 1 285 ? 27.312 -15.625 1.012 1 87.31 285 LEU B O 1
ATOM 5930 N N . PRO B 1 286 ? 26.25 -13.703 0.746 1 81.88 286 PRO B N 1
ATOM 5931 C CA . PRO B 1 286 ? 27.344 -12.977 1.397 1 81.88 286 PRO B CA 1
ATOM 5932 C C . PRO B 1 286 ? 27.391 -13.203 2.908 1 81.88 286 PRO B C 1
ATOM 5934 O O . PRO B 1 286 ? 28.422 -12.984 3.541 1 81.88 286 PRO B O 1
ATOM 5937 N N . SER B 1 287 ? 26.25 -13.5 3.539 1 79.25 287 SER B N 1
ATOM 5938 C CA . SER B 1 287 ? 26.109 -13.734 4.973 1 79.25 287 SER B CA 1
ATOM 5939 C C . SER B 1 287 ? 24.891 -14.594 5.281 1 79.25 287 SER B C 1
ATOM 5941 O O . SER B 1 287 ? 24.125 -14.93 4.379 1 79.25 287 SER B O 1
ATOM 5943 N N . ALA B 1 288 ? 24.891 -15.023 6.477 1 82.12 288 ALA B N 1
ATOM 5944 C CA . ALA B 1 288 ? 23.672 -15.695 6.949 1 82.12 288 ALA B CA 1
ATOM 5945 C C . ALA B 1 288 ? 22.938 -14.836 7.965 1 82.12 288 ALA B C 1
ATOM 5947 O O . ALA B 1 288 ? 21.844 -15.203 8.414 1 82.12 288 ALA B O 1
ATOM 5948 N N . LEU B 1 289 ? 23.516 -13.688 8.25 1 83.56 289 LEU B N 1
ATOM 5949 C CA . LEU B 1 289 ? 22.906 -12.789 9.219 1 83.56 289 LEU B CA 1
ATOM 5950 C C . LEU B 1 289 ? 21.859 -11.898 8.547 1 83.56 289 LEU B C 1
ATOM 5952 O O . LEU B 1 289 ? 22.188 -11.133 7.633 1 83.56 289 LEU B O 1
ATOM 5956 N N . PRO B 1 290 ? 20.688 -12.023 9.141 1 87.56 290 PRO B N 1
ATOM 5957 C CA . PRO B 1 290 ? 19.625 -11.234 8.516 1 87.56 290 PRO B CA 1
ATOM 5958 C C . PRO B 1 290 ? 19.969 -9.75 8.43 1 87.56 290 PRO B C 1
ATOM 5960 O O . PRO B 1 290 ? 19.703 -9.109 7.406 1 87.56 290 PRO B O 1
ATOM 5963 N N . ALA B 1 291 ? 20.562 -9.203 9.461 1 87.81 291 ALA B N 1
ATOM 5964 C CA . ALA B 1 291 ? 20.875 -7.777 9.469 1 87.81 291 ALA B CA 1
ATOM 5965 C C . ALA B 1 291 ? 21.781 -7.41 8.297 1 87.81 291 ALA B C 1
ATOM 5967 O O . ALA B 1 291 ? 21.609 -6.355 7.684 1 87.81 291 ALA B O 1
ATOM 5968 N N . GLU B 1 292 ? 22.672 -8.211 7.965 1 85.81 292 GLU B N 1
ATOM 5969 C CA . GLU B 1 292 ? 23.594 -7.973 6.852 1 85.81 292 GLU B CA 1
ATOM 5970 C C . GLU B 1 292 ? 22.891 -8.195 5.512 1 85.81 292 GLU B C 1
ATOM 5972 O O . GLU B 1 292 ? 23.047 -7.398 4.586 1 85.81 292 GLU B O 1
ATOM 5977 N N . LEU B 1 293 ? 22.062 -9.227 5.465 1 87.88 293 LEU B N 1
ATOM 5978 C CA . LEU B 1 293 ? 21.391 -9.578 4.215 1 87.88 293 LEU B CA 1
ATOM 5979 C C . LEU B 1 293 ? 20.406 -8.492 3.812 1 87.88 293 LEU B C 1
ATOM 5981 O O . LEU B 1 293 ? 20.266 -8.188 2.627 1 87.88 293 LEU B O 1
ATOM 5985 N N . LEU B 1 294 ? 19.781 -7.938 4.816 1 92.31 294 LEU B N 1
ATOM 5986 C CA . LEU B 1 294 ? 18.641 -7.055 4.555 1 92.31 294 LEU B CA 1
ATOM 5987 C C . LEU B 1 294 ? 19.094 -5.602 4.48 1 92.31 294 LEU B C 1
ATOM 5989 O O . LEU B 1 294 ? 18.391 -4.758 3.912 1 92.31 294 LEU B O 1
ATOM 5993 N N . GLY B 1 295 ? 20.25 -5.328 5.035 1 89.44 295 GLY B N 1
ATOM 5994 C CA . GLY B 1 295 ? 20.703 -3.953 5.188 1 89.44 295 GLY B CA 1
ATOM 5995 C C . GLY B 1 295 ? 21.016 -3.279 3.865 1 89.44 295 GLY B C 1
ATOM 5996 O O . GLY B 1 295 ? 21.047 -2.049 3.779 1 89.44 295 GLY B O 1
ATOM 5997 N N . GLN B 1 296 ? 21.172 -4.105 2.805 1 88.19 296 GLN B N 1
ATOM 5998 C CA . GLN B 1 296 ? 21.562 -3.549 1.513 1 88.19 296 GLN B CA 1
ATOM 5999 C C . GLN B 1 296 ? 20.344 -3.342 0.617 1 88.19 296 GLN B C 1
ATOM 6001 O O . GLN B 1 296 ? 20.469 -2.824 -0.496 1 88.19 296 GLN B O 1
ATOM 6006 N N . ARG B 1 297 ? 19.234 -3.738 1.017 1 95.56 297 ARG B N 1
ATOM 6007 C CA . ARG B 1 297 ? 18.031 -3.625 0.183 1 95.56 297 ARG B CA 1
ATOM 6008 C C . ARG B 1 297 ? 17.5 -2.199 0.188 1 95.56 297 ARG B C 1
ATOM 6010 O O . ARG B 1 297 ? 17.219 -1.638 1.251 1 95.56 297 ARG B O 1
ATOM 6017 N N . PRO B 1 298 ? 17.219 -1.631 -1.035 1 97.38 298 PRO B N 1
ATOM 6018 C CA . PRO B 1 298 ? 16.734 -0.245 -1.091 1 97.38 298 PRO B CA 1
ATOM 6019 C C . PRO B 1 298 ? 15.398 -0.05 -0.395 1 97.38 298 PRO B C 1
ATOM 6021 O O . PRO B 1 298 ? 15.148 1.008 0.187 1 97.38 298 PRO B O 1
ATOM 6024 N N . ASP B 1 299 ? 14.508 -1.035 -0.432 1 97.81 299 ASP B N 1
ATOM 6025 C CA . ASP B 1 299 ? 13.203 -0.897 0.215 1 97.81 299 ASP B CA 1
ATOM 6026 C C . ASP B 1 299 ? 13.352 -0.869 1.735 1 97.81 299 ASP B C 1
ATOM 6028 O O . ASP B 1 299 ? 12.633 -0.133 2.418 1 97.81 299 ASP B O 1
ATOM 6032 N N . VAL B 1 300 ? 14.281 -1.617 2.305 1 97.5 300 VAL B N 1
ATOM 6033 C CA . VAL B 1 300 ? 14.555 -1.604 3.738 1 97.5 300 VAL B CA 1
ATOM 6034 C C . VAL B 1 300 ? 15.156 -0.258 4.137 1 97.5 300 VAL B C 1
ATOM 6036 O O . VAL B 1 300 ? 14.734 0.347 5.129 1 97.5 300 VAL B O 1
ATOM 6039 N N . VAL B 1 301 ? 16.109 0.236 3.344 1 97.44 301 VAL B N 1
ATOM 6040 C CA . VAL B 1 301 ? 16.75 1.517 3.611 1 97.44 301 VAL B CA 1
ATOM 6041 C C . VAL B 1 301 ? 15.719 2.639 3.557 1 97.44 301 VAL B C 1
ATOM 6043 O O . VAL B 1 301 ? 15.68 3.502 4.438 1 97.44 301 VAL B O 1
ATOM 6046 N N . ALA B 1 302 ? 14.828 2.619 2.527 1 98.31 302 ALA B N 1
ATOM 6047 C CA . ALA B 1 302 ? 13.781 3.627 2.398 1 98.31 302 ALA B CA 1
ATOM 6048 C C . ALA B 1 302 ? 12.883 3.645 3.633 1 98.31 302 ALA B C 1
ATOM 6050 O O . ALA B 1 302 ? 12.578 4.711 4.172 1 98.31 302 ALA B O 1
ATOM 6051 N N . SER B 1 303 ? 12.469 2.449 4.094 1 98 303 SER B N 1
ATOM 6052 C CA . SER B 1 303 ? 11.586 2.367 5.254 1 98 303 SER B CA 1
ATOM 6053 C C . SER B 1 303 ? 12.281 2.857 6.516 1 98 303 SER B C 1
ATOM 6055 O O . SER B 1 303 ? 11.648 3.441 7.398 1 98 303 SER B O 1
ATOM 6057 N N . ARG B 1 304 ? 13.586 2.631 6.633 1 97.5 304 ARG B N 1
ATOM 6058 C CA . ARG B 1 304 ? 14.336 3.109 7.789 1 97.5 304 ARG B CA 1
ATOM 6059 C C . ARG B 1 304 ? 14.414 4.633 7.801 1 97.5 304 ARG B C 1
ATOM 6061 O O . ARG B 1 304 ? 14.281 5.258 8.852 1 97.5 304 ARG B O 1
ATOM 6068 N N . TRP B 1 305 ? 14.641 5.242 6.633 1 98.38 305 TRP B N 1
ATOM 6069 C CA . TRP B 1 305 ? 14.656 6.695 6.543 1 98.38 305 TRP B CA 1
ATOM 6070 C C . TRP B 1 305 ? 13.289 7.281 6.883 1 98.38 305 TRP B C 1
ATOM 6072 O O . TRP B 1 305 ? 13.195 8.367 7.457 1 98.38 305 TRP B O 1
ATOM 6082 N N . GLN B 1 306 ? 12.219 6.57 6.504 1 98.5 306 GLN B N 1
ATOM 6083 C CA . GLN B 1 306 ? 10.883 7.008 6.891 1 98.5 306 GLN B CA 1
ATOM 6084 C C . GLN B 1 306 ? 10.734 7.047 8.406 1 98.5 306 GLN B C 1
ATOM 6086 O O . GLN B 1 306 ? 10.125 7.973 8.953 1 98.5 306 GLN B O 1
ATOM 6091 N N . VAL B 1 307 ? 11.273 6.012 9.117 1 98.56 307 VAL B N 1
ATOM 6092 C CA . VAL B 1 307 ? 11.25 5.98 10.578 1 98.56 307 VAL B CA 1
ATOM 6093 C C . VAL B 1 307 ? 12.016 7.18 11.133 1 98.56 307 VAL B C 1
ATOM 6095 O O . VAL B 1 307 ? 11.531 7.867 12.039 1 98.56 307 VAL B O 1
ATOM 6098 N N . ALA B 1 308 ? 13.172 7.48 10.555 1 98.56 308 ALA B N 1
ATOM 6099 C CA . ALA B 1 308 ? 13.977 8.617 10.992 1 98.56 308 ALA B CA 1
ATOM 6100 C C . ALA B 1 308 ? 13.219 9.93 10.82 1 98.56 308 ALA B C 1
ATOM 6102 O O . ALA B 1 308 ? 13.227 10.781 11.711 1 98.56 308 ALA B O 1
ATOM 6103 N N . ALA B 1 309 ? 12.586 10.062 9.672 1 98.81 309 ALA B N 1
ATOM 6104 C CA . ALA B 1 309 ? 11.828 11.281 9.398 1 98.81 309 ALA B CA 1
ATOM 6105 C C . ALA B 1 309 ? 10.711 11.461 10.422 1 98.81 309 ALA B C 1
ATOM 6107 O O . ALA B 1 309 ? 10.492 12.57 10.914 1 98.81 309 ALA B O 1
ATOM 6108 N N . GLN B 1 310 ? 10.023 10.367 10.758 1 98.62 310 GLN B N 1
ATOM 6109 C CA . GLN B 1 310 ? 8.914 10.453 11.703 1 98.62 310 GLN B CA 1
ATOM 6110 C C . GLN B 1 310 ? 9.43 10.719 13.117 1 98.62 310 GLN B C 1
ATOM 6112 O O . GLN B 1 310 ? 8.766 11.398 13.906 1 98.62 310 GLN B O 1
ATOM 6117 N N . ALA B 1 311 ? 10.648 10.203 13.438 1 98.5 311 ALA B N 1
ATOM 6118 C CA . ALA B 1 311 ? 11.273 10.547 14.711 1 98.5 311 ALA B CA 1
ATOM 6119 C C . ALA B 1 311 ? 11.484 12.047 14.836 1 98.5 311 ALA B C 1
ATOM 6121 O O . ALA B 1 311 ? 11.164 12.648 15.859 1 98.5 311 ALA B O 1
ATOM 6122 N N . ARG B 1 312 ? 11.961 12.711 13.758 1 98.5 312 ARG B N 1
ATOM 6123 C CA . ARG B 1 312 ? 12.125 14.156 13.742 1 98.5 312 ARG B CA 1
ATOM 6124 C C . ARG B 1 312 ? 10.781 14.867 13.898 1 98.5 312 ARG B C 1
ATOM 6126 O O . ARG B 1 312 ? 10.711 15.938 14.5 1 98.5 312 ARG B O 1
ATOM 6133 N N . GLY B 1 313 ? 9.75 14.25 13.359 1 98.38 313 GLY B N 1
ATOM 6134 C CA . GLY B 1 313 ? 8.422 14.805 13.531 1 98.38 313 GLY B CA 1
ATOM 6135 C C . GLY B 1 313 ? 7.992 14.898 14.984 1 98.38 313 GLY B C 1
ATOM 6136 O O . GLY B 1 313 ? 7.32 15.852 15.375 1 98.38 313 GLY B O 1
ATOM 6137 N N . ILE B 1 314 ? 8.344 13.945 15.82 1 98.25 314 ILE B N 1
ATOM 6138 C CA . ILE B 1 314 ? 8.062 13.961 17.25 1 98.25 314 ILE B CA 1
ATOM 6139 C C . ILE B 1 314 ? 8.844 15.094 17.906 1 98.25 314 ILE B C 1
ATOM 6141 O O . ILE B 1 314 ? 8.312 15.812 18.766 1 98.25 314 ILE B O 1
ATOM 6145 N N . ASP B 1 315 ? 10.109 15.281 17.484 1 97.94 315 ASP B N 1
ATOM 6146 C CA . ASP B 1 315 ? 10.922 16.375 18.016 1 97.94 315 ASP B CA 1
ATOM 6147 C C . ASP B 1 315 ? 10.297 17.734 17.703 1 97.94 315 ASP B C 1
ATOM 6149 O O . ASP B 1 315 ? 10.297 18.625 18.547 1 97.94 315 ASP B O 1
ATOM 6153 N N . VAL B 1 316 ? 9.781 17.875 16.5 1 98.12 316 VAL B N 1
ATOM 6154 C CA . VAL B 1 316 ? 9.094 19.094 16.125 1 98.12 316 VAL B CA 1
ATOM 6155 C C . VAL B 1 316 ? 7.883 19.312 17.031 1 98.12 316 VAL B C 1
ATOM 6157 O O . VAL B 1 316 ? 7.66 20.422 17.531 1 98.12 316 VAL B O 1
ATOM 6160 N N . ALA B 1 317 ? 7.094 18.234 17.266 1 97.38 317 ALA B N 1
ATOM 6161 C CA . ALA B 1 317 ? 5.93 18.328 18.141 1 97.38 317 ALA B CA 1
ATOM 6162 C C . ALA B 1 317 ? 6.34 18.688 19.562 1 97.38 317 ALA B C 1
ATOM 6164 O O . ALA B 1 317 ? 5.684 19.5 20.219 1 97.38 317 ALA B O 1
ATOM 6165 N N . HIS B 1 318 ? 7.445 18.141 20.125 1 96.62 318 HIS B N 1
ATOM 6166 C CA . HIS B 1 318 ? 7.969 18.469 21.438 1 96.62 318 HIS B CA 1
ATOM 6167 C C . HIS B 1 318 ? 8.297 19.953 21.547 1 96.62 318 HIS B C 1
ATOM 6169 O O . HIS B 1 318 ? 7.992 20.594 22.547 1 96.62 318 HIS B O 1
ATOM 6175 N N . ALA B 1 319 ? 8.883 20.453 20.469 1 96.44 319 ALA B N 1
ATOM 6176 C CA . ALA B 1 319 ? 9.289 21.859 20.469 1 96.44 319 ALA B CA 1
ATOM 6177 C C . ALA B 1 319 ? 8.078 22.781 20.578 1 96.44 319 ALA B C 1
ATOM 6179 O O . ALA B 1 319 ? 8.195 23.906 21.062 1 96.44 319 ALA B O 1
ATOM 6180 N N . GLY B 1 320 ? 6.926 22.312 20.188 1 95 320 GLY B N 1
ATOM 6181 C CA . GLY B 1 320 ? 5.707 23.109 20.219 1 95 320 GLY B CA 1
ATOM 6182 C C . GLY B 1 320 ? 5.246 23.422 21.641 1 95 320 GLY B C 1
ATOM 6183 O O . GLY B 1 320 ? 4.465 24.344 21.844 1 95 320 GLY B O 1
ATOM 6184 N N . PHE B 1 321 ? 5.742 22.703 22.672 1 94.88 321 PHE B N 1
ATOM 6185 C CA . PHE B 1 321 ? 5.352 22.891 24.062 1 94.88 321 PHE B CA 1
ATOM 6186 C C . PHE B 1 321 ? 6.176 23.984 24.719 1 94.88 321 PHE B C 1
ATOM 6188 O O . PHE B 1 321 ? 5.867 24.422 25.828 1 94.88 321 PHE B O 1
ATOM 6195 N N . TYR B 1 322 ? 7.23 24.484 24 1 94.56 322 TYR B N 1
ATOM 6196 C CA . TYR B 1 322 ? 8.125 25.516 24.531 1 94.56 322 TYR B CA 1
ATOM 6197 C C . TYR B 1 322 ? 7.859 26.859 23.875 1 94.56 322 TYR B C 1
ATOM 6199 O O . TYR B 1 322 ? 7.23 26.938 22.812 1 94.56 322 TYR B O 1
ATOM 6207 N N . PRO B 1 323 ? 8.289 27.984 24.484 1 94.62 323 PRO B N 1
ATOM 6208 C CA . PRO B 1 323 ? 8.109 29.297 23.875 1 94.62 323 PRO B CA 1
ATOM 6209 C C . PRO B 1 323 ? 8.828 29.422 22.531 1 94.62 323 PRO B C 1
ATOM 6211 O O . PRO B 1 323 ? 9.938 28.906 22.375 1 94.62 323 PRO B O 1
ATOM 6214 N N . ASN B 1 324 ? 8.18 30.031 21.703 1 95.38 324 ASN B N 1
ATOM 6215 C CA . ASN B 1 324 ? 8.836 30.438 20.453 1 95.38 324 ASN B CA 1
ATOM 6216 C C . ASN B 1 324 ? 9.453 31.828 20.578 1 95.38 324 ASN B C 1
ATOM 6218 O O . ASN B 1 324 ? 8.789 32.781 21.016 1 95.38 324 ASN B O 1
ATOM 6222 N N . VAL B 1 325 ? 10.719 31.938 20.281 1 96.62 325 VAL B N 1
ATOM 6223 C CA . VAL B 1 325 ? 11.43 33.219 20.359 1 96.62 325 VAL B CA 1
ATOM 6224 C C . VAL B 1 325 ? 11.945 33.594 18.984 1 96.62 325 VAL B C 1
ATOM 6226 O O . VAL B 1 325 ? 12.773 32.906 18.406 1 96.62 325 VAL B O 1
ATOM 6229 N N . ASP B 1 326 ? 11.516 34.656 18.516 1 97.06 326 ASP B N 1
ATOM 6230 C CA . ASP B 1 326 ? 12 35.25 17.266 1 97.06 326 ASP B CA 1
ATOM 6231 C C . ASP B 1 326 ? 12.695 36.562 17.516 1 97.06 326 ASP B C 1
ATOM 6233 O O . ASP B 1 326 ? 12.352 37.312 18.453 1 97.06 326 ASP B O 1
ATOM 6237 N N . LEU B 1 327 ? 13.727 36.875 16.75 1 97.69 327 LEU B N 1
ATOM 6238 C CA . LEU B 1 327 ? 14.258 38.219 16.641 1 97.69 327 LEU B CA 1
ATOM 6239 C C . LEU B 1 327 ? 13.586 38.969 15.508 1 97.69 327 LEU B C 1
ATOM 6241 O O . LEU B 1 327 ? 13.617 38.531 14.352 1 97.69 327 LEU B O 1
ATOM 6245 N N . VAL B 1 328 ? 12.93 40.062 15.859 1 97.19 328 VAL B N 1
ATOM 6246 C CA . VAL B 1 328 ? 12.203 40.812 14.852 1 97.19 328 VAL B CA 1
ATOM 6247 C C . VAL B 1 328 ? 12.742 42.25 14.805 1 97.19 328 VAL B C 1
ATOM 6249 O O . VAL B 1 328 ? 13.258 42.75 15.805 1 97.19 328 VAL B O 1
ATOM 6252 N N . GLY B 1 329 ? 12.711 42.875 13.672 1 96.75 329 GLY B N 1
ATOM 6253 C CA . GLY B 1 329 ? 13.109 44.25 13.453 1 96.75 329 GLY B CA 1
ATOM 6254 C C . GLY B 1 329 ? 12.484 44.875 12.211 1 96.75 329 GLY B C 1
ATOM 6255 O O . GLY B 1 329 ? 11.945 44.156 11.359 1 96.75 329 GLY B O 1
ATOM 6256 N N . SER B 1 330 ? 12.422 46.125 12.25 1 96.75 330 SER B N 1
ATOM 6257 C CA . SER B 1 330 ? 11.992 46.875 11.062 1 96.75 330 SER B CA 1
ATOM 6258 C C . SER B 1 330 ? 12.758 48.188 10.93 1 96.75 330 SER B C 1
ATOM 6260 O O . SER B 1 330 ? 13.234 48.719 11.922 1 96.75 330 SER B O 1
ATOM 6262 N N . LEU B 1 331 ? 13.031 48.625 9.766 1 96.56 331 LEU B N 1
ATOM 6263 C CA . LEU B 1 331 ? 13.68 49.875 9.398 1 96.56 331 LEU B CA 1
ATOM 6264 C C . LEU B 1 331 ? 12.945 50.531 8.234 1 96.56 331 LEU B C 1
ATOM 6266 O O . LEU B 1 331 ? 12.734 49.938 7.191 1 96.56 331 LEU B O 1
ATOM 6270 N N . GLY B 1 332 ? 12.523 51.75 8.531 1 96.56 332 GLY B N 1
ATOM 6271 C CA . GLY B 1 332 ? 11.812 52.438 7.457 1 96.56 332 GLY B CA 1
ATOM 6272 C C . GLY B 1 332 ? 11.398 53.844 7.809 1 96.56 332 GLY B C 1
ATOM 6273 O O . GLY B 1 332 ? 12 54.469 8.68 1 96.56 332 GLY B O 1
ATOM 6274 N N . TYR B 1 333 ? 10.484 54.438 7 1 96.19 333 TYR B N 1
ATOM 6275 C CA . TYR B 1 333 ? 9.938 55.781 7.172 1 96.19 333 TYR B CA 1
ATOM 6276 C C . TYR B 1 333 ? 8.422 55.719 7.352 1 96.19 333 TYR B C 1
ATOM 6278 O O . TYR B 1 333 ? 7.742 54.906 6.723 1 96.19 333 TYR B O 1
ATOM 6286 N N . MET B 1 334 ? 7.953 56.5 8.25 1 94.94 334 MET B N 1
ATOM 6287 C CA . MET B 1 334 ? 6.508 56.625 8.391 1 94.94 334 MET B CA 1
ATOM 6288 C C . MET B 1 334 ? 6.133 58.062 8.781 1 94.94 334 MET B C 1
ATOM 6290 O O . MET B 1 334 ? 6.859 58.719 9.531 1 94.94 334 MET B O 1
ATOM 6294 N N . ALA B 1 335 ? 5.035 58.594 8.289 1 94.44 335 ALA B N 1
ATOM 6295 C CA . ALA B 1 335 ? 4.602 59.938 8.602 1 94.44 335 ALA B CA 1
ATOM 6296 C C . ALA B 1 335 ? 3.115 60.125 8.305 1 94.44 335 ALA B C 1
ATOM 6298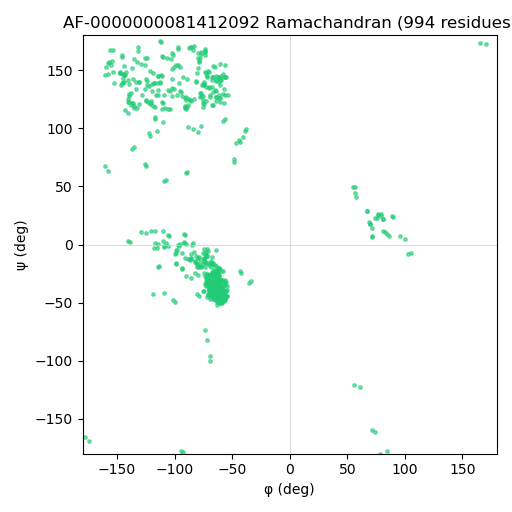 O O . ALA B 1 335 ? 2.559 59.469 7.438 1 94.44 335 ALA B O 1
ATOM 6299 N N . THR B 1 336 ? 2.615 60.906 9.133 1 94.81 336 THR B N 1
ATOM 6300 C CA . THR B 1 336 ? 1.287 61.469 8.844 1 94.81 336 THR B CA 1
ATOM 6301 C C . THR B 1 336 ? 1.377 62.875 8.344 1 94.81 336 THR B C 1
ATOM 6303 O O . THR B 1 336 ? 2.268 63.656 8.742 1 94.81 336 THR B O 1
ATOM 6306 N N . GLY B 1 337 ? 0.551 63.281 7.402 1 91.62 337 GLY B N 1
ATOM 6307 C CA . GLY B 1 337 ? 0.545 64.625 6.895 1 91.62 337 GLY B CA 1
ATOM 6308 C C . GLY B 1 337 ? 1.573 64.875 5.801 1 91.62 337 GLY B C 1
ATOM 6309 O O . GLY B 1 337 ? 2.195 63.906 5.316 1 91.62 337 GLY B O 1
ATOM 6310 N N . GLY B 1 338 ? 1.557 66.188 5.395 1 90.19 338 GLY B N 1
ATOM 6311 C CA . GLY B 1 338 ? 2.508 66.562 4.363 1 90.19 338 GLY B CA 1
ATOM 6312 C C . GLY B 1 338 ? 2.156 66.062 2.992 1 90.19 338 GLY B C 1
ATOM 6313 O O . GLY B 1 338 ? 1.018 65.625 2.754 1 90.19 338 GLY B O 1
ATOM 6314 N N . GLY B 1 339 ? 3.188 66.062 2.176 1 91.94 339 GLY B N 1
ATOM 6315 C CA . GLY B 1 339 ? 3.004 65.562 0.821 1 91.94 339 GLY B CA 1
ATOM 6316 C C . GLY B 1 339 ? 3.107 64.062 0.721 1 91.94 339 GLY B C 1
ATOM 6317 O O . GLY B 1 339 ? 3.564 63.375 1.656 1 91.94 339 GLY B O 1
ATOM 6318 N N . ALA B 1 340 ? 2.74 63.625 -0.476 1 92.06 340 ALA B N 1
ATOM 6319 C CA . ALA B 1 340 ? 2.633 62.188 -0.738 1 92.06 340 ALA B CA 1
ATOM 6320 C C . ALA B 1 340 ? 3.973 61.5 -0.52 1 92.06 340 ALA B C 1
ATOM 6322 O O . ALA B 1 340 ? 4.016 60.344 -0.053 1 92.06 340 ALA B O 1
ATOM 6323 N N . LEU B 1 341 ? 5.121 62.188 -0.764 1 93.69 341 LEU B N 1
ATOM 6324 C CA . LEU B 1 341 ? 6.422 61.562 -0.668 1 93.69 341 LEU B CA 1
ATOM 6325 C C . LEU B 1 341 ? 7.277 62.188 0.413 1 93.69 341 LEU B C 1
ATOM 6327 O O . LEU B 1 341 ? 8.445 61.844 0.58 1 93.69 341 LEU B O 1
ATOM 6331 N N . GLU B 1 342 ? 6.664 63 1.234 1 92.81 342 GLU B N 1
ATOM 6332 C CA . GLU B 1 342 ? 7.414 63.781 2.229 1 92.81 342 GLU B CA 1
ATOM 6333 C C . GLU B 1 342 ? 7.789 62.906 3.424 1 92.81 342 GLU B C 1
ATOM 6335 O O . GLU B 1 342 ? 8.633 63.281 4.234 1 92.81 342 GLU B O 1
ATOM 6340 N N . PHE B 1 343 ? 7.156 61.75 3.383 1 93 343 PHE B N 1
ATOM 6341 C CA . PHE B 1 343 ? 7.469 60.875 4.488 1 93 343 PHE B CA 1
ATOM 6342 C C . PHE B 1 343 ? 8.852 60.25 4.312 1 93 343 PHE B C 1
ATOM 6344 O O . PHE B 1 343 ? 9.422 59.719 5.266 1 93 343 PHE B O 1
ATOM 6351 N N . LEU B 1 344 ? 9.469 60.344 3.152 1 93.25 344 LEU B N 1
ATOM 6352 C CA . LEU B 1 344 ? 10.797 59.781 2.887 1 93.25 344 LEU B CA 1
ATOM 6353 C C . LEU B 1 344 ? 11.883 60.812 3.23 1 93.25 344 LEU B C 1
ATOM 6355 O O . LEU B 1 344 ? 12.633 61.25 2.354 1 93.25 344 LEU B O 1
ATOM 6359 N N . THR B 1 345 ? 11.992 61.219 4.453 1 90.88 345 THR B N 1
ATOM 6360 C CA . THR B 1 345 ? 12.977 62.156 4.957 1 90.88 345 THR B CA 1
ATOM 6361 C C . THR B 1 345 ? 13.57 61.656 6.273 1 90.88 345 THR B C 1
ATOM 6363 O O . THR B 1 345 ? 12.945 60.875 6.988 1 90.88 345 THR B O 1
ATOM 6366 N N . GLY B 1 346 ? 14.68 62.156 6.598 1 87.12 346 GLY B N 1
ATOM 6367 C CA . GLY B 1 346 ? 15.43 61.688 7.758 1 87.12 346 GLY B CA 1
ATOM 6368 C C . GLY B 1 346 ? 14.664 61.844 9.055 1 87.12 346 GLY B C 1
ATOM 6369 O O . GLY B 1 346 ? 14.773 61.031 9.953 1 87.12 346 GLY B O 1
ATOM 6370 N N . LYS B 1 347 ? 13.906 62.906 9.195 1 90.88 347 LYS B N 1
ATOM 6371 C CA . LYS B 1 347 ? 13.172 63.188 10.422 1 90.88 347 LYS B CA 1
ATOM 6372 C C . LYS B 1 347 ? 12.047 62.156 10.633 1 90.88 347 LYS B C 1
ATOM 6374 O O . LYS B 1 347 ? 11.516 62.031 11.734 1 90.88 347 LYS B O 1
ATOM 6379 N N . LYS B 1 348 ? 11.773 61.438 9.57 1 94.31 348 LYS B N 1
ATOM 6380 C CA . LYS B 1 348 ? 10.656 60.5 9.633 1 94.31 348 LYS B CA 1
ATOM 6381 C C . LYS B 1 348 ? 11.156 59.062 9.734 1 94.31 348 LYS B C 1
ATOM 6383 O O . LYS B 1 348 ? 10.367 58.125 9.672 1 94.31 348 LYS B O 1
ATOM 6388 N N . LEU B 1 349 ? 12.445 58.906 9.922 1 94.5 349 LEU B N 1
ATOM 6389 C CA . LEU B 1 349 ? 13.055 57.594 10.078 1 94.5 349 LEU B CA 1
ATOM 6390 C C . LEU B 1 349 ? 12.555 56.875 11.336 1 94.5 349 LEU B C 1
ATOM 6392 O O . LEU B 1 349 ? 12.453 57.531 12.398 1 94.5 349 LEU B O 1
ATOM 6396 N N . ASN B 1 350 ? 12.164 55.594 11.148 1 94.25 350 ASN B N 1
ATOM 6397 C CA . ASN B 1 350 ? 11.688 54.75 12.234 1 94.25 350 ASN B CA 1
ATOM 6398 C C . ASN B 1 350 ? 12.352 53.375 12.188 1 94.25 350 ASN B C 1
ATOM 6400 O O . ASN B 1 350 ? 12.562 52.812 11.109 1 94.25 350 ASN B O 1
ATOM 6404 N N . TYR B 1 351 ? 12.828 52.875 13.312 1 96.06 351 TYR B N 1
ATOM 6405 C CA . TYR B 1 351 ? 13.258 51.5 13.375 1 96.06 351 TYR B CA 1
ATOM 6406 C C . TYR B 1 351 ? 12.938 50.875 14.727 1 96.06 351 TYR B C 1
ATOM 6408 O O . TYR B 1 351 ? 12.711 51.594 15.703 1 96.06 351 TYR B O 1
ATOM 6416 N N . ASN B 1 352 ? 12.781 49.688 14.797 1 96 352 ASN B N 1
ATOM 6417 C CA . ASN B 1 352 ? 12.656 48.906 16.016 1 96 352 ASN B CA 1
ATOM 6418 C C . ASN B 1 352 ? 13.359 47.562 15.906 1 96 352 ASN B C 1
ATOM 6420 O O . ASN B 1 352 ? 13.5 47 14.805 1 96 352 ASN B O 1
ATOM 6424 N N . VAL B 1 353 ? 13.898 47 17 1 96.94 353 VAL B N 1
ATOM 6425 C CA . VAL B 1 353 ? 14.57 45.688 17.031 1 96.94 353 VAL B CA 1
ATOM 6426 C C . VAL B 1 353 ? 14.453 45.062 18.422 1 96.94 353 VAL B C 1
ATOM 6428 O O . VAL B 1 353 ? 14.531 45.781 19.438 1 96.94 353 VAL B O 1
ATOM 6431 N N . GLY B 1 354 ? 14.211 43.781 18.469 1 96.44 354 GLY B N 1
ATOM 6432 C CA . GLY B 1 354 ? 14.172 43.094 19.734 1 96.44 354 GLY B CA 1
ATOM 6433 C C . GLY B 1 354 ? 13.539 41.719 19.625 1 96.44 354 GLY B C 1
ATOM 6434 O O . GLY B 1 354 ? 13.117 41.281 18.547 1 96.44 354 GLY B O 1
ATOM 6435 N N . PRO B 1 355 ? 13.562 40.906 20.719 1 96.12 355 PRO B N 1
ATOM 6436 C CA . PRO B 1 355 ? 12.945 39.562 20.75 1 96.12 355 PRO B CA 1
ATOM 6437 C C . PRO B 1 355 ? 11.43 39.625 20.844 1 96.12 355 PRO B C 1
ATOM 6439 O O . PRO B 1 355 ? 10.883 40.531 21.484 1 96.12 355 PRO B O 1
ATOM 6442 N N . ALA B 1 356 ? 10.773 38.812 20.109 1 96.56 356 ALA B N 1
ATOM 6443 C CA . ALA B 1 356 ? 9.352 38.5 20.25 1 96.56 356 ALA B CA 1
ATOM 6444 C C . ALA B 1 356 ? 9.133 37.094 20.734 1 96.56 356 ALA B C 1
ATOM 6446 O O . ALA B 1 356 ? 9.617 36.125 20.125 1 96.56 356 ALA B O 1
ATOM 6447 N N . ILE B 1 357 ? 8.43 36.906 21.859 1 96.44 357 ILE B N 1
ATOM 6448 C CA . ILE B 1 357 ? 8.234 35.594 22.5 1 96.44 357 ILE B CA 1
ATOM 6449 C C . ILE B 1 357 ? 6.75 35.219 22.484 1 96.44 357 ILE B C 1
ATOM 6451 O O . ILE B 1 357 ? 5.895 36.062 22.781 1 96.44 357 ILE B O 1
ATOM 6455 N N . SER B 1 358 ? 6.398 34.094 22.047 1 95.88 358 SER B N 1
ATOM 6456 C CA . SER B 1 358 ? 5.047 33.531 22.109 1 95.88 358 SER B CA 1
ATOM 6457 C C . SER B 1 358 ? 5.043 32.188 22.812 1 95.88 358 SER B C 1
ATOM 6459 O O . SER B 1 358 ? 5.941 31.359 22.594 1 95.88 358 SER B O 1
ATOM 6461 N N . LEU B 1 359 ? 4.094 31.906 23.688 1 94.62 359 LEU B N 1
ATOM 6462 C CA . LEU B 1 359 ? 3.979 30.672 24.453 1 94.62 359 LEU B CA 1
ATOM 6463 C C . LEU B 1 359 ? 2.516 30.266 24.625 1 94.62 359 LEU B C 1
ATOM 6465 O O . LEU B 1 359 ? 1.743 30.984 25.266 1 94.62 359 LEU B O 1
ATOM 6469 N N . PRO B 1 360 ? 2.088 29.156 24.078 1 93.25 360 PRO B N 1
ATOM 6470 C CA . PRO B 1 360 ? 0.74 28.688 24.406 1 93.25 360 PRO B CA 1
ATOM 6471 C C . PRO B 1 360 ? 0.586 28.328 25.875 1 93.25 360 PRO B C 1
ATOM 6473 O O . PRO B 1 360 ? 1.392 27.547 26.406 1 93.25 360 PRO B O 1
ATOM 6476 N N . ILE B 1 361 ? -0.383 28.875 26.5 1 94.31 361 ILE B N 1
ATOM 6477 C CA . ILE B 1 361 ? -0.627 28.641 27.922 1 94.31 361 ILE B CA 1
ATOM 6478 C C . ILE B 1 361 ? -1.734 27.594 28.094 1 94.31 361 ILE B C 1
ATOM 6480 O O . ILE B 1 361 ? -1.623 26.688 28.906 1 94.31 361 ILE B O 1
ATOM 6484 N N . PHE B 1 362 ? -2.805 27.719 27.453 1 95.81 362 PHE B N 1
ATOM 6485 C CA . PHE B 1 362 ? -3.924 26.797 27.391 1 95.81 362 PHE B CA 1
ATOM 6486 C C . PHE B 1 362 ? -4.434 26.656 25.969 1 95.81 362 PHE B C 1
ATOM 6488 O O . PHE B 1 362 ? -4.828 27.641 25.344 1 95.81 362 PHE B O 1
ATOM 6495 N N . ASP B 1 363 ? -4.441 25.453 25.422 1 95.19 363 ASP B N 1
ATOM 6496 C CA . ASP B 1 363 ? -4.754 25.281 24 1 95.19 363 ASP B CA 1
ATOM 6497 C C . ASP B 1 363 ? -5.832 24.219 23.797 1 95.19 363 ASP B C 1
ATOM 6499 O O . ASP B 1 363 ? -5.984 23.688 22.703 1 95.19 363 ASP B O 1
ATOM 6503 N N . GLY B 1 364 ? -6.504 23.766 24.906 1 95.56 364 GLY B N 1
ATOM 6504 C CA . GLY B 1 364 ? -7.582 22.781 24.812 1 95.56 364 GLY B CA 1
ATOM 6505 C C . GLY B 1 364 ? -7.102 21.406 24.422 1 95.56 364 GLY B C 1
ATOM 6506 O O . GLY B 1 364 ? -7.883 20.578 23.938 1 95.56 364 GLY B O 1
ATOM 6507 N N . GLY B 1 365 ? -5.863 21.062 24.531 1 96.38 365 GLY B N 1
ATOM 6508 C CA . GLY B 1 365 ? -5.301 19.75 24.25 1 96.38 365 GLY B CA 1
ATOM 6509 C C . GLY B 1 365 ? -4.711 19.641 22.844 1 96.38 365 GLY B C 1
ATOM 6510 O O . GLY B 1 365 ? -4.344 18.562 22.406 1 96.38 365 GLY B O 1
ATOM 6511 N N . ARG B 1 366 ? -4.621 20.734 22.078 1 97.12 366 ARG B N 1
ATOM 6512 C CA . ARG B 1 366 ? -4.152 20.734 20.688 1 97.12 366 ARG B CA 1
ATOM 6513 C C . ARG B 1 366 ? -2.732 20.188 20.594 1 97.12 366 ARG B C 1
ATOM 6515 O O . ARG B 1 366 ? -2.463 19.281 19.797 1 97.12 366 ARG B O 1
ATOM 6522 N N . LEU B 1 367 ? -1.823 20.719 21.438 1 97.19 367 LEU B N 1
ATOM 6523 C CA . LEU B 1 367 ? -0.424 20.312 21.375 1 97.19 367 LEU B CA 1
ATOM 6524 C C . LEU B 1 367 ? -0.271 18.828 21.719 1 97.19 367 LEU B C 1
ATOM 6526 O O . LEU B 1 367 ? 0.513 18.109 21.094 1 97.19 367 LEU B O 1
ATOM 6530 N N . ARG B 1 368 ? -1.03 18.344 22.734 1 97.19 368 ARG B N 1
ATOM 6531 C CA . ARG B 1 368 ? -1.004 16.922 23.094 1 97.19 368 ARG B CA 1
ATOM 6532 C C . ARG B 1 368 ? -1.517 16.078 21.938 1 97.19 368 ARG B C 1
ATOM 6534 O O . ARG B 1 368 ? -0.94 15.031 21.625 1 97.19 368 ARG B O 1
ATOM 6541 N N . ALA B 1 369 ? -2.611 16.516 21.328 1 98 369 ALA B N 1
ATOM 6542 C CA . ALA B 1 369 ? -3.168 15.789 20.188 1 98 369 ALA B CA 1
ATOM 6543 C C . ALA B 1 369 ? -2.18 15.758 19.016 1 98 369 ALA B C 1
ATOM 6545 O O . ALA B 1 369 ? -2.033 14.734 18.344 1 98 369 ALA B O 1
ATOM 6546 N N . GLU B 1 370 ? -1.493 16.891 18.766 1 97.81 370 GLU B N 1
ATOM 6547 C CA . GLU B 1 370 ? -0.479 16.938 17.719 1 97.81 370 GLU B CA 1
ATOM 6548 C C . GLU B 1 370 ? 0.675 15.984 18.016 1 97.81 370 GLU B C 1
ATOM 6550 O O . GLU B 1 370 ? 1.183 15.32 17.109 1 97.81 370 GLU B O 1
ATOM 6555 N N . LEU B 1 371 ? 1.108 15.93 19.281 1 98 371 LEU B N 1
ATOM 6556 C CA . LEU B 1 371 ? 2.135 14.969 19.672 1 98 371 LEU B CA 1
ATOM 6557 C C . LEU B 1 371 ? 1.643 13.539 19.484 1 98 371 LEU B C 1
ATOM 6559 O O . LEU B 1 371 ? 2.402 12.664 19.062 1 98 371 LEU B O 1
ATOM 6563 N N . GLY B 1 372 ? 0.333 13.32 19.859 1 98.25 372 GLY B N 1
ATOM 6564 C CA . GLY B 1 372 ? -0.262 12.023 19.609 1 98.25 372 GLY B CA 1
ATOM 6565 C C . GLY B 1 372 ? -0.236 11.625 18.156 1 98.25 372 GLY B C 1
ATOM 6566 O O . GLY B 1 372 ? 0.07 10.477 17.812 1 98.25 372 GLY B O 1
ATOM 6567 N N . GLU B 1 373 ? -0.569 12.539 17.219 1 98.25 373 GLU B N 1
ATOM 6568 C CA . GLU B 1 373 ? -0.528 12.297 15.789 1 98.25 373 GLU B CA 1
ATOM 6569 C C . GLU B 1 373 ? 0.885 11.953 15.32 1 98.25 373 GLU B C 1
ATOM 6571 O O . GLU B 1 373 ? 1.081 11 14.562 1 98.25 373 GLU B O 1
ATOM 6576 N N . ALA B 1 374 ? 1.844 12.727 15.789 1 98.31 374 ALA B N 1
ATOM 6577 C CA . ALA B 1 374 ? 3.236 12.477 15.422 1 98.31 374 ALA B CA 1
ATOM 6578 C C . ALA B 1 374 ? 3.703 11.117 15.93 1 98.31 374 ALA B C 1
ATOM 6580 O O . ALA B 1 374 ? 4.387 10.383 15.219 1 98.31 374 ALA B O 1
ATOM 6581 N N . SER B 1 375 ? 3.332 10.781 17.188 1 98.38 375 SER B N 1
ATOM 6582 C CA . SER B 1 375 ? 3.703 9.508 17.781 1 98.38 375 SER B CA 1
ATOM 6583 C C . SER B 1 375 ? 3.105 8.336 17 1 98.38 375 SER B C 1
ATOM 6585 O O . SER B 1 375 ? 3.785 7.34 16.75 1 98.38 375 SER B O 1
ATOM 6587 N N . ALA B 1 376 ? 1.849 8.484 16.656 1 98.62 376 ALA B N 1
ATOM 6588 C CA . ALA B 1 376 ? 1.207 7.441 15.852 1 98.62 376 ALA B CA 1
ATOM 6589 C C . ALA B 1 376 ? 1.867 7.316 14.484 1 98.62 376 ALA B C 1
ATOM 6591 O O . ALA B 1 376 ? 2.018 6.211 13.961 1 98.62 376 ALA B O 1
ATOM 6592 N N . GLY B 1 377 ? 2.268 8.461 13.875 1 98.44 377 GLY B N 1
ATOM 6593 C CA . GLY B 1 377 ? 2.998 8.438 12.617 1 98.44 377 GLY B CA 1
ATOM 6594 C C . GLY B 1 377 ? 4.297 7.656 12.703 1 98.44 377 GLY B C 1
ATOM 6595 O O . GLY B 1 377 ? 4.621 6.887 11.789 1 98.44 377 GLY B O 1
ATOM 6596 N N . TYR B 1 378 ? 5.043 7.824 13.766 1 98.62 378 TYR B N 1
ATOM 6597 C CA . TYR B 1 378 ? 6.258 7.059 14.023 1 98.62 378 TYR B CA 1
ATOM 6598 C C . TYR B 1 378 ? 5.949 5.566 14.125 1 98.62 378 TYR B C 1
ATOM 6600 O O . TYR B 1 378 ? 6.645 4.742 13.523 1 98.62 378 TYR B O 1
ATOM 6608 N N . ASP B 1 379 ? 4.867 5.227 14.844 1 98.75 379 ASP B N 1
ATOM 6609 C CA . ASP B 1 379 ? 4.492 3.828 15.023 1 98.75 379 ASP B CA 1
ATOM 6610 C C . ASP B 1 379 ? 4.109 3.191 13.688 1 98.75 379 ASP B C 1
ATOM 6612 O O . ASP B 1 379 ? 4.418 2.023 13.438 1 98.75 379 ASP B O 1
ATOM 6616 N N . ILE B 1 380 ? 3.395 3.904 12.812 1 98.62 380 ILE B N 1
ATOM 6617 C CA . ILE B 1 380 ? 3.057 3.41 11.484 1 98.62 380 ILE B CA 1
ATOM 6618 C C . ILE B 1 380 ? 4.332 3.125 10.695 1 98.62 380 ILE B C 1
ATOM 6620 O O . ILE B 1 380 ? 4.465 2.068 10.078 1 98.62 380 ILE B O 1
ATOM 6624 N N . ALA B 1 381 ? 5.305 4.055 10.727 1 98.62 381 ALA B N 1
ATOM 6625 C CA . ALA B 1 381 ? 6.566 3.887 10.016 1 98.62 381 ALA B CA 1
ATOM 6626 C C . ALA B 1 381 ? 7.336 2.676 10.531 1 98.62 381 ALA B C 1
ATOM 6628 O O . ALA B 1 381 ? 7.902 1.91 9.75 1 98.62 381 ALA B O 1
ATOM 6629 N N . VAL B 1 382 ? 7.328 2.504 11.844 1 98.38 382 VAL B N 1
ATOM 6630 C CA . VAL B 1 382 ? 8.023 1.379 12.461 1 98.38 382 VAL B CA 1
ATOM 6631 C C . VAL B 1 382 ? 7.371 0.067 12.031 1 98.38 382 VAL B C 1
ATOM 6633 O O . VAL B 1 382 ? 8.062 -0.882 11.648 1 98.38 382 VAL B O 1
ATOM 6636 N N . ALA B 1 383 ? 6.055 0.012 12.102 1 98.44 383 ALA B N 1
ATOM 6637 C CA . ALA B 1 383 ? 5.348 -1.196 11.68 1 98.44 383 ALA B CA 1
ATOM 6638 C C . ALA B 1 383 ? 5.598 -1.498 10.211 1 98.44 383 ALA B C 1
ATOM 6640 O O . ALA B 1 383 ? 5.766 -2.658 9.828 1 98.44 383 ALA B O 1
ATOM 6641 N N . HIS B 1 384 ? 5.637 -0.501 9.32 1 98.31 384 HIS B N 1
ATOM 6642 C CA . HIS B 1 384 ? 5.941 -0.669 7.906 1 98.31 384 HIS B CA 1
ATOM 6643 C C . HIS B 1 384 ? 7.359 -1.199 7.707 1 98.31 384 HIS B C 1
ATOM 6645 O O . HIS B 1 384 ? 7.582 -2.086 6.883 1 98.31 384 HIS B O 1
ATOM 6651 N N . TYR B 1 385 ? 8.312 -0.646 8.516 1 98.44 385 TYR B N 1
ATOM 6652 C CA . TYR B 1 385 ? 9.688 -1.136 8.492 1 98.44 385 TYR B CA 1
ATOM 6653 C C . TYR B 1 385 ? 9.75 -2.607 8.883 1 98.44 385 TYR B C 1
ATOM 6655 O O . TYR B 1 385 ? 10.383 -3.412 8.203 1 98.44 385 TYR B O 1
ATOM 6663 N N . ASN B 1 386 ? 9.062 -2.975 9.914 1 98.19 386 ASN B N 1
ATOM 6664 C CA . ASN B 1 386 ? 9.023 -4.359 10.375 1 98.19 386 ASN B CA 1
ATOM 6665 C C . ASN B 1 386 ? 8.461 -5.289 9.297 1 98.19 386 ASN B C 1
ATOM 6667 O O . ASN B 1 386 ? 9.008 -6.363 9.055 1 98.19 386 ASN B O 1
ATOM 6671 N N . GLN B 1 387 ? 7.359 -4.883 8.695 1 97.81 387 GLN B N 1
ATOM 6672 C CA . GLN B 1 387 ? 6.758 -5.664 7.617 1 97.81 387 GLN B CA 1
ATOM 6673 C C . GLN B 1 387 ? 7.734 -5.844 6.457 1 97.81 387 GLN B C 1
ATOM 6675 O O . GLN B 1 387 ? 7.816 -6.922 5.867 1 97.81 387 GLN B O 1
ATOM 6680 N N . THR B 1 388 ? 8.445 -4.77 6.16 1 98 388 THR B N 1
ATOM 6681 C CA . THR B 1 388 ? 9.43 -4.812 5.082 1 98 388 THR B CA 1
ATOM 6682 C C . THR B 1 388 ? 10.523 -5.828 5.391 1 98 388 THR B C 1
ATOM 6684 O O . THR B 1 388 ? 10.93 -6.594 4.52 1 98 388 THR B O 1
ATOM 6687 N N . LEU B 1 389 ? 10.992 -5.879 6.656 1 97.44 389 LEU B N 1
ATOM 6688 C CA . LEU B 1 389 ? 12.023 -6.832 7.066 1 97.44 389 LEU B CA 1
ATOM 6689 C C . LEU B 1 389 ? 11.523 -8.266 6.914 1 97.44 389 LEU B C 1
ATOM 6691 O O . LEU B 1 389 ? 12.219 -9.109 6.348 1 97.44 389 LEU B O 1
ATOM 6695 N N . VAL B 1 390 ? 10.344 -8.523 7.395 1 97.62 390 VAL B N 1
ATOM 6696 C CA . VAL B 1 390 ? 9.758 -9.859 7.352 1 97.62 390 VAL B CA 1
ATOM 6697 C C . VAL B 1 390 ? 9.625 -10.32 5.902 1 97.62 390 VAL B C 1
ATOM 6699 O O . VAL B 1 390 ? 10.062 -11.422 5.551 1 97.62 390 VAL B O 1
ATOM 6702 N N . ASN B 1 391 ? 9.086 -9.461 5.027 1 97.62 391 ASN B N 1
ATOM 6703 C CA . ASN B 1 391 ? 8.875 -9.805 3.625 1 97.62 391 ASN B CA 1
ATOM 6704 C C . ASN B 1 391 ? 10.203 -9.992 2.893 1 97.62 391 ASN B C 1
ATOM 6706 O O . ASN B 1 391 ? 10.32 -10.852 2.023 1 97.62 391 ASN B O 1
ATOM 6710 N N . ALA B 1 392 ? 11.164 -9.156 3.244 1 97.5 392 ALA B N 1
ATOM 6711 C CA . ALA B 1 392 ? 12.469 -9.25 2.605 1 97.5 392 ALA B CA 1
ATOM 6712 C C . ALA B 1 392 ? 13.148 -10.586 2.928 1 97.5 392 ALA B C 1
ATOM 6714 O O . ALA B 1 392 ? 13.688 -11.242 2.037 1 97.5 392 ALA B O 1
ATOM 6715 N N . LEU B 1 393 ? 13.117 -10.961 4.191 1 96.81 393 LEU B N 1
ATOM 6716 C CA . LEU B 1 393 ? 13.75 -12.219 4.578 1 96.81 393 LEU B CA 1
ATOM 6717 C C . LEU B 1 393 ? 13.016 -13.406 3.967 1 96.81 393 LEU B C 1
ATOM 6719 O O . LEU B 1 393 ? 13.641 -14.367 3.506 1 96.81 393 LEU B O 1
ATOM 6723 N N . LYS B 1 394 ? 11.68 -13.383 3.947 1 97.38 394 LYS B N 1
ATOM 6724 C CA . LYS B 1 394 ? 10.883 -14.406 3.27 1 97.38 394 LYS B CA 1
ATOM 6725 C C . LYS B 1 394 ? 11.281 -14.523 1.802 1 97.38 394 LYS B C 1
ATOM 6727 O O . LYS B 1 394 ? 11.43 -15.633 1.285 1 97.38 394 LYS B O 1
ATOM 6732 N N . ASN B 1 395 ? 11.414 -13.391 1.174 1 97.38 395 ASN B N 1
ATOM 6733 C CA . ASN B 1 395 ? 11.766 -13.375 -0.242 1 97.38 395 ASN B CA 1
ATOM 6734 C C . ASN B 1 395 ? 13.109 -14.047 -0.495 1 97.38 395 ASN B C 1
ATOM 6736 O O . ASN B 1 395 ? 13.25 -14.844 -1.43 1 97.38 395 ASN B O 1
ATOM 6740 N N . ILE B 1 396 ? 14.109 -13.75 0.31 1 95.75 396 ILE B N 1
ATOM 6741 C CA . ILE B 1 396 ? 15.422 -14.375 0.174 1 95.75 396 ILE B CA 1
ATOM 6742 C C . ILE B 1 396 ? 15.289 -15.883 0.355 1 95.75 396 ILE B C 1
ATOM 6744 O O . ILE B 1 396 ? 15.781 -16.656 -0.465 1 95.75 396 ILE B O 1
ATOM 6748 N N . SER B 1 397 ? 14.633 -16.297 1.435 1 96.81 397 SER B N 1
ATOM 6749 C CA . SER B 1 397 ? 14.422 -17.719 1.691 1 96.81 397 SER B CA 1
ATOM 6750 C C . SER B 1 397 ? 13.719 -18.391 0.521 1 96.81 397 SER B C 1
ATOM 6752 O O . SER B 1 397 ? 14.156 -19.453 0.051 1 96.81 397 SER B O 1
ATOM 6754 N N . ASP B 1 398 ? 12.641 -17.766 0.013 1 97.75 398 ASP B N 1
ATOM 6755 C CA . ASP B 1 398 ? 11.883 -18.312 -1.104 1 97.75 398 ASP B CA 1
ATOM 6756 C C . ASP B 1 398 ? 12.781 -18.547 -2.316 1 97.75 398 ASP B C 1
ATOM 6758 O O . ASP B 1 398 ? 12.711 -19.594 -2.951 1 97.75 398 ASP B O 1
ATOM 6762 N N . GLN B 1 399 ? 13.609 -17.578 -2.586 1 96.25 399 GLN B N 1
ATOM 6763 C CA . GLN B 1 399 ? 14.438 -17.688 -3.783 1 96.25 399 GLN B CA 1
ATOM 6764 C C . GLN B 1 399 ? 15.523 -18.75 -3.602 1 96.25 399 GLN B C 1
ATOM 6766 O O . GLN B 1 399 ? 15.891 -19.438 -4.555 1 96.25 399 GLN B O 1
ATOM 6771 N N . LEU B 1 400 ? 16.047 -18.906 -2.412 1 95.19 400 LEU B N 1
ATOM 6772 C CA . LEU B 1 400 ? 17.016 -19.969 -2.137 1 95.19 400 LEU B CA 1
ATOM 6773 C C . LEU B 1 400 ? 16.359 -21.344 -2.281 1 95.19 400 LEU B C 1
ATOM 6775 O O . LEU B 1 400 ? 16.953 -22.266 -2.85 1 95.19 400 LEU B O 1
ATOM 6779 N N . ILE B 1 401 ? 15.156 -21.453 -1.752 1 97.06 401 ILE B N 1
ATOM 6780 C CA . ILE B 1 401 ? 14.406 -22.703 -1.865 1 97.06 401 ILE B CA 1
ATOM 6781 C C . ILE B 1 401 ? 14.148 -23.016 -3.338 1 97.06 401 ILE B C 1
ATOM 6783 O O . ILE B 1 401 ? 14.367 -24.141 -3.785 1 97.06 401 ILE B O 1
ATOM 6787 N N . ARG B 1 402 ? 13.75 -22.047 -4.125 1 96.62 402 ARG B N 1
ATOM 6788 C CA . ARG B 1 402 ? 13.484 -22.219 -5.547 1 96.62 402 ARG B CA 1
ATOM 6789 C C . ARG B 1 402 ? 14.75 -22.609 -6.297 1 96.62 402 ARG B C 1
ATOM 6791 O O . ARG B 1 402 ? 14.727 -23.5 -7.152 1 96.62 402 ARG B O 1
ATOM 6798 N N . ARG B 1 403 ? 15.859 -21.984 -6.023 1 94 403 ARG B N 1
ATOM 6799 C CA . ARG B 1 403 ? 17.125 -22.281 -6.691 1 94 403 ARG B CA 1
ATOM 6800 C C . ARG B 1 403 ? 17.531 -23.734 -6.449 1 94 403 ARG B C 1
ATOM 6802 O O . ARG B 1 403 ? 17.875 -24.453 -7.391 1 94 403 ARG B O 1
ATOM 6809 N N . GLU B 1 404 ? 17.469 -24.141 -5.219 1 94 404 GLU B N 1
ATOM 6810 C CA . GLU B 1 404 ? 17.812 -25.516 -4.891 1 94 404 GLU B CA 1
ATOM 6811 C C . GLU B 1 404 ? 16.891 -26.5 -5.59 1 94 404 GLU B C 1
ATOM 6813 O O . GLU B 1 404 ? 17.359 -27.5 -6.16 1 94 404 GLU B O 1
ATOM 6818 N N . SER B 1 405 ? 15.648 -26.188 -5.566 1 96.62 405 SER B N 1
ATOM 6819 C CA . SER B 1 405 ? 14.664 -27.047 -6.211 1 96.62 405 SER B CA 1
ATOM 6820 C C . SER B 1 405 ? 14.883 -27.109 -7.715 1 96.62 405 SER B C 1
ATOM 6822 O O . SER B 1 405 ? 14.828 -28.188 -8.312 1 96.62 405 SER B O 1
ATOM 6824 N N . MET B 1 406 ? 15.156 -25.984 -8.367 1 95.69 406 MET B N 1
ATOM 6825 C CA . MET B 1 406 ? 15.344 -25.938 -9.812 1 95.69 406 MET B CA 1
ATOM 6826 C C . MET B 1 406 ? 16.594 -26.719 -10.219 1 95.69 406 MET B C 1
ATOM 6828 O O . MET B 1 406 ? 16.625 -27.328 -11.289 1 95.69 406 MET B O 1
ATOM 6832 N N . ASP B 1 407 ? 17.609 -26.734 -9.406 1 92.94 407 ASP B N 1
ATOM 6833 C CA . ASP B 1 407 ? 18.797 -27.547 -9.688 1 92.94 407 ASP B CA 1
ATOM 6834 C C . ASP B 1 407 ? 18.469 -29.031 -9.695 1 92.94 407 ASP B C 1
ATOM 6836 O O . ASP B 1 407 ? 18.875 -29.766 -10.602 1 92.94 407 ASP B O 1
ATOM 6840 N N . LYS B 1 408 ? 17.688 -29.438 -8.703 1 95.88 408 LYS B N 1
ATOM 6841 C CA . LYS B 1 408 ? 17.266 -30.828 -8.656 1 95.88 408 LYS B CA 1
ATOM 6842 C C . LYS B 1 408 ? 16.344 -31.156 -9.836 1 95.88 408 LYS B C 1
ATOM 6844 O O . LYS B 1 408 ? 16.531 -32.188 -10.508 1 95.88 408 LYS B O 1
ATOM 6849 N N . GLN B 1 409 ? 15.422 -30.266 -10.117 1 97.69 409 GLN B N 1
ATOM 6850 C CA . GLN B 1 409 ? 14.438 -30.5 -11.164 1 97.69 409 GLN B CA 1
ATOM 6851 C C . GLN B 1 409 ? 15.094 -30.516 -12.547 1 97.69 409 GLN B C 1
ATOM 6853 O O . GLN B 1 409 ? 14.648 -31.234 -13.445 1 97.69 409 GLN B O 1
ATOM 6858 N N . GLN B 1 410 ? 16.156 -29.75 -12.703 1 96.25 410 GLN B N 1
ATOM 6859 C CA . GLN B 1 410 ? 16.875 -29.734 -13.977 1 96.25 410 GLN B CA 1
ATOM 6860 C C . GLN B 1 410 ? 17.438 -31.125 -14.297 1 96.25 410 GLN B C 1
ATOM 6862 O O . GLN B 1 410 ? 17.375 -31.562 -15.445 1 96.25 410 GLN B O 1
ATOM 6867 N N . THR B 1 411 ? 17.953 -31.828 -13.312 1 97.56 411 THR B N 1
ATOM 6868 C CA . THR B 1 411 ? 18.516 -33.156 -13.5 1 97.56 411 THR B CA 1
ATOM 6869 C C . THR B 1 411 ? 17.406 -34.156 -13.875 1 97.56 411 THR B C 1
ATOM 6871 O O . THR B 1 411 ? 17.562 -34.906 -14.836 1 97.56 411 THR B O 1
ATOM 6874 N N . PHE B 1 412 ? 16.312 -34.062 -13.141 1 98 412 PHE B N 1
ATOM 6875 C CA . PHE B 1 412 ? 15.195 -34.938 -13.422 1 98 412 PHE B CA 1
ATOM 6876 C C . PHE B 1 412 ? 14.602 -34.656 -14.797 1 98 412 PHE B C 1
ATOM 6878 O O . PHE B 1 412 ? 14.211 -35.562 -15.523 1 98 412 PHE B O 1
ATOM 6885 N N . ALA B 1 413 ? 14.531 -33.375 -15.188 1 98.31 413 ALA B N 1
ATOM 6886 C CA . ALA B 1 413 ? 13.984 -33 -16.484 1 98.31 413 ALA B CA 1
ATOM 6887 C C . ALA B 1 413 ? 14.859 -33.531 -17.625 1 98.31 413 ALA B C 1
ATOM 6889 O O . ALA B 1 413 ? 14.352 -34.031 -18.641 1 98.31 413 ALA B O 1
ATOM 6890 N N . ALA B 1 414 ? 16.172 -33.438 -17.5 1 97.94 414 ALA B N 1
ATOM 6891 C CA . ALA B 1 414 ? 17.094 -33.969 -18.5 1 97.94 414 ALA B CA 1
ATOM 6892 C C . ALA B 1 414 ? 16.953 -35.469 -18.641 1 97.94 414 ALA B C 1
ATOM 6894 O O . ALA B 1 414 ? 16.953 -36 -19.766 1 97.94 414 ALA B O 1
ATOM 6895 N N . GLU B 1 415 ? 16.844 -36.156 -17.516 1 98.12 415 GLU B N 1
ATOM 6896 C CA . GLU B 1 415 ? 16.656 -37.594 -17.531 1 98.12 415 GLU B CA 1
ATOM 6897 C C . GLU B 1 415 ? 15.328 -37.969 -18.203 1 98.12 415 GLU B C 1
ATOM 6899 O O . GLU B 1 415 ? 15.25 -38.969 -18.922 1 98.12 415 GLU B O 1
ATOM 6904 N N . SER B 1 416 ? 14.312 -37.125 -17.953 1 98.25 416 SER B N 1
ATOM 6905 C CA . SER B 1 416 ? 13.008 -37.375 -18.547 1 98.25 416 SER B CA 1
ATOM 6906 C C . SER B 1 416 ? 13.062 -37.25 -20.078 1 98.25 416 SER B C 1
ATOM 6908 O O . SER B 1 416 ? 12.461 -38.062 -20.781 1 98.25 416 SER B O 1
ATOM 6910 N N . VAL B 1 417 ? 13.766 -36.312 -20.578 1 98.38 417 VAL B N 1
ATOM 6911 C CA . VAL B 1 417 ? 13.898 -36.156 -22.031 1 98.38 417 VAL B CA 1
ATOM 6912 C C . VAL B 1 417 ? 14.672 -37.312 -22.609 1 98.38 417 VAL B C 1
ATOM 6914 O O . VAL B 1 417 ? 14.281 -37.875 -23.641 1 98.38 417 VAL B O 1
ATOM 6917 N N . ALA B 1 418 ? 15.727 -37.781 -21.969 1 98.38 418 ALA B N 1
ATOM 6918 C CA . ALA B 1 418 ? 16.562 -38.875 -22.453 1 98.38 418 ALA B CA 1
ATOM 6919 C C . ALA B 1 418 ? 15.75 -40.188 -22.531 1 98.38 418 ALA B C 1
ATOM 6921 O O . ALA B 1 418 ? 15.812 -40.906 -23.531 1 98.38 418 ALA B O 1
ATOM 6922 N N . THR B 1 419 ? 15 -40.406 -21.469 1 97.31 419 THR B N 1
ATOM 6923 C CA . THR B 1 419 ? 14.211 -41.656 -21.422 1 97.31 419 THR B CA 1
ATOM 6924 C C . THR B 1 419 ? 13.078 -41.594 -22.438 1 97.31 419 THR B C 1
ATOM 6926 O O . THR B 1 419 ? 12.766 -42.594 -23.094 1 97.31 419 THR B O 1
ATOM 6929 N N . ALA B 1 420 ? 12.43 -40.438 -22.609 1 97.88 420 ALA B N 1
ATOM 6930 C CA . ALA B 1 420 ? 11.359 -40.281 -23.594 1 97.88 420 ALA B CA 1
ATOM 6931 C C . ALA B 1 420 ? 11.891 -40.406 -25.016 1 97.88 420 ALA B C 1
ATOM 6933 O O . ALA B 1 420 ? 11.234 -41 -25.875 1 97.88 420 ALA B O 1
ATOM 6934 N N . GLN B 1 421 ? 13.117 -39.906 -25.281 1 97.69 421 GLN B N 1
ATOM 6935 C CA . GLN B 1 421 ? 13.758 -40.031 -26.594 1 97.69 421 GLN B CA 1
ATOM 6936 C C . GLN B 1 421 ? 14.031 -41.5 -26.922 1 97.69 421 GLN B C 1
ATOM 6938 O O . GLN B 1 421 ? 13.766 -41.938 -28.047 1 97.69 421 GLN B O 1
ATOM 6943 N N . LYS B 1 422 ? 14.547 -42.188 -25.969 1 97.56 422 LYS B N 1
ATOM 6944 C CA . LYS B 1 422 ? 14.805 -43.625 -26.156 1 97.56 422 LYS B CA 1
ATOM 6945 C C . LYS B 1 422 ? 13.523 -44.375 -26.516 1 97.56 422 LYS B C 1
ATOM 6947 O O . LYS B 1 422 ? 13.5 -45.188 -27.422 1 97.56 422 LYS B O 1
ATOM 6952 N N . THR B 1 423 ? 12.492 -44.062 -25.766 1 96.38 423 THR B N 1
ATOM 6953 C CA . THR B 1 423 ? 11.211 -44.719 -25.984 1 96.38 423 THR B CA 1
ATOM 6954 C C . THR B 1 423 ? 10.664 -44.375 -27.375 1 96.38 423 THR B C 1
ATOM 6956 O O . THR B 1 423 ? 10.117 -45.25 -28.062 1 96.38 423 THR B O 1
ATOM 6959 N N . TYR B 1 424 ? 10.758 -43.188 -27.812 1 96.69 424 TYR B N 1
ATOM 6960 C CA . TYR B 1 424 ? 10.32 -42.781 -29.141 1 96.69 424 TYR B CA 1
ATOM 6961 C C . TYR B 1 424 ? 11.086 -43.5 -30.234 1 96.69 424 TYR B C 1
ATOM 6963 O O . TYR B 1 424 ? 10.492 -44 -31.203 1 96.69 424 TYR B O 1
ATOM 6971 N N . ASP B 1 425 ? 12.391 -43.688 -30.094 1 96.69 425 ASP B N 1
ATOM 6972 C CA . ASP B 1 425 ? 13.227 -44.375 -31.078 1 96.69 425 ASP B CA 1
ATOM 6973 C C . ASP B 1 425 ? 12.836 -45.844 -31.203 1 96.69 425 ASP B C 1
ATOM 6975 O O . ASP B 1 425 ? 12.727 -46.375 -32.312 1 96.69 425 ASP B O 1
ATOM 6979 N N . ILE B 1 426 ? 12.609 -46.375 -30.031 1 96 426 ILE B N 1
ATOM 6980 C CA . ILE B 1 426 ? 12.211 -47.781 -30.031 1 96 426 ILE B CA 1
ATOM 6981 C C . ILE B 1 426 ? 10.852 -47.938 -30.703 1 96 426 ILE B C 1
ATOM 6983 O O . ILE B 1 426 ? 10.648 -48.844 -31.5 1 96 426 ILE B O 1
ATOM 6987 N N . ALA B 1 427 ? 9.898 -47.031 -30.359 1 94.69 427 ALA B N 1
ATOM 6988 C CA . ALA B 1 427 ? 8.555 -47.062 -30.938 1 94.69 427 ALA B CA 1
ATOM 6989 C C . ALA B 1 427 ? 8.617 -46.906 -32.469 1 94.69 427 ALA B C 1
ATOM 6991 O O . ALA B 1 427 ? 7.91 -47.625 -33.188 1 94.69 427 ALA B O 1
ATOM 6992 N N . MET B 1 428 ? 9.469 -46.094 -33 1 93.44 428 MET B N 1
ATOM 6993 C CA . MET B 1 428 ? 9.609 -45.844 -34.438 1 93.44 428 MET B CA 1
ATOM 6994 C C . MET B 1 428 ? 10.148 -47.094 -35.156 1 93.44 428 MET B C 1
ATOM 6996 O O . MET B 1 428 ? 9.625 -47.469 -36.188 1 93.44 428 MET B O 1
ATOM 7000 N N . VAL B 1 429 ? 11.125 -47.719 -34.562 1 94.19 429 VAL B N 1
ATOM 7001 C CA . VAL B 1 429 ? 11.703 -48.938 -35.156 1 94.19 429 VAL B CA 1
ATOM 7002 C C . VAL B 1 429 ? 10.68 -50.062 -35.156 1 94.19 429 VAL B C 1
ATOM 7004 O O . VAL B 1 429 ? 10.531 -50.781 -36.156 1 94.19 429 VAL B O 1
ATOM 7007 N N . ALA B 1 430 ? 10.039 -50.156 -34 1 92.38 430 ALA B N 1
ATOM 7008 C CA . ALA B 1 430 ? 9.023 -51.188 -33.875 1 92.38 430 ALA B CA 1
ATOM 7009 C C . ALA B 1 430 ? 7.906 -51 -34.906 1 92.38 430 ALA B C 1
ATOM 7011 O O . ALA B 1 430 ? 7.398 -51.969 -35.469 1 92.38 430 ALA B O 1
ATOM 7012 N N . TYR B 1 431 ? 7.48 -49.812 -35.156 1 91 431 TYR B N 1
ATOM 7013 C CA . TYR B 1 431 ? 6.441 -49.469 -36.125 1 91 431 TYR B CA 1
ATOM 7014 C C . TYR B 1 431 ? 6.918 -49.781 -37.562 1 91 431 TYR B C 1
ATOM 7016 O O . TYR B 1 431 ? 6.195 -50.375 -38.344 1 91 431 TYR B O 1
ATOM 7024 N N . GLN B 1 432 ? 8.156 -49.438 -37.812 1 88.75 432 GLN B N 1
ATOM 7025 C CA . GLN B 1 432 ? 8.734 -49.656 -39.156 1 88.75 432 GLN B CA 1
ATOM 7026 C C . GLN B 1 432 ? 8.836 -51.156 -39.469 1 88.75 432 GLN B C 1
ATOM 7028 O O . GLN B 1 432 ? 8.656 -51.562 -40.625 1 88.75 432 GLN B O 1
ATOM 7033 N N . ARG B 1 433 ? 8.961 -51.969 -38.438 1 89.19 433 ARG B N 1
ATOM 7034 C CA . ARG B 1 433 ? 9.133 -53.406 -38.594 1 89.19 433 ARG B CA 1
ATOM 7035 C C . ARG B 1 433 ? 7.797 -54.125 -38.469 1 89.19 433 ARG B C 1
ATOM 7037 O O . ARG B 1 433 ? 7.75 -55.344 -38.5 1 89.19 433 ARG B O 1
ATOM 7044 N N . GLY B 1 434 ? 6.727 -53.375 -38.219 1 85.75 434 GLY B N 1
ATOM 7045 C CA . GLY B 1 434 ? 5.391 -53.938 -38.156 1 85.75 434 GLY B CA 1
ATOM 7046 C C . GLY B 1 434 ? 5.113 -54.625 -36.812 1 85.75 434 GLY B C 1
ATOM 7047 O O . GLY B 1 434 ? 4.211 -55.438 -36.719 1 85.75 434 GLY B O 1
ATOM 7048 N N . LEU B 1 435 ? 5.828 -54.219 -35.781 1 86.75 435 LEU B N 1
ATOM 7049 C CA . LEU B 1 435 ? 5.742 -54.875 -34.5 1 86.75 435 LEU B CA 1
ATOM 7050 C C . LEU B 1 435 ? 4.809 -54.125 -33.531 1 86.75 435 LEU B C 1
ATOM 7052 O O . LEU B 1 435 ? 4.426 -54.656 -32.5 1 86.75 435 LEU B O 1
ATOM 7056 N N . THR B 1 436 ? 4.496 -52.844 -33.875 1 86.06 436 THR B N 1
ATOM 7057 C CA . THR B 1 436 ? 3.531 -52.094 -33.094 1 86.06 436 THR B CA 1
ATOM 7058 C C . THR B 1 436 ? 2.721 -51.156 -34 1 86.06 436 THR B C 1
ATOM 7060 O O . THR B 1 436 ? 3.051 -51 -35.156 1 86.06 436 THR B O 1
ATOM 7063 N N . ASP B 1 437 ? 1.596 -50.688 -33.469 1 85.12 437 ASP B N 1
ATOM 7064 C CA . ASP B 1 437 ? 0.761 -49.781 -34.25 1 85.12 437 ASP B CA 1
ATOM 7065 C C . ASP B 1 437 ? 1.215 -48.344 -34.062 1 85.12 437 ASP B C 1
ATOM 7067 O O . ASP B 1 437 ? 2.072 -48.062 -33.219 1 85.12 437 ASP B O 1
ATOM 7071 N N . TYR B 1 438 ? 0.663 -47.469 -34.875 1 88.06 438 TYR B N 1
ATOM 7072 C CA . TYR B 1 438 ? 1.045 -46.062 -34.906 1 88.06 438 TYR B CA 1
ATOM 7073 C C . TYR B 1 438 ? 0.719 -45.375 -33.594 1 88.06 438 TYR B C 1
ATOM 7075 O O . TYR B 1 438 ? 1.398 -44.438 -33.219 1 88.06 438 TYR B O 1
ATOM 7083 N N . LEU B 1 439 ? -0.289 -45.812 -32.938 1 87.69 439 LEU B N 1
ATOM 7084 C CA . LEU B 1 439 ? -0.722 -45.188 -31.688 1 87.69 439 LEU B CA 1
ATOM 7085 C C . LEU B 1 439 ? 0.418 -45.125 -30.688 1 87.69 439 LEU B C 1
ATOM 7087 O O . LEU B 1 439 ? 0.535 -44.188 -29.922 1 87.69 439 LEU B O 1
ATOM 7091 N N . ASN B 1 440 ? 1.257 -46.156 -30.703 1 90.56 440 ASN B N 1
ATOM 7092 C CA . ASN B 1 440 ? 2.393 -46.219 -29.797 1 90.56 440 ASN B CA 1
ATOM 7093 C C . ASN B 1 440 ? 3.438 -45.156 -30.141 1 90.56 440 ASN B C 1
ATOM 7095 O O . ASN B 1 440 ? 4.059 -44.562 -29.25 1 90.56 440 ASN B O 1
ATOM 7099 N N . VAL B 1 441 ? 3.641 -44.938 -31.438 1 91.12 441 VAL B N 1
ATOM 7100 C CA . VAL B 1 441 ? 4.562 -43.906 -31.875 1 91.12 441 VAL B CA 1
ATOM 7101 C C . VAL B 1 441 ? 4.027 -42.531 -31.484 1 91.12 441 VAL B C 1
ATOM 7103 O O . VAL B 1 441 ? 4.766 -41.688 -30.953 1 91.12 441 VAL B O 1
ATOM 7106 N N . LEU B 1 442 ? 2.75 -42.344 -31.656 1 90.5 442 LEU B N 1
ATOM 7107 C CA . LEU B 1 442 ? 2.109 -41.094 -31.328 1 90.5 442 LEU B CA 1
ATOM 7108 C C . LEU B 1 442 ? 2.221 -40.781 -29.828 1 90.5 442 LEU B C 1
ATOM 7110 O O . LEU B 1 442 ? 2.523 -39.656 -29.438 1 90.5 442 LEU B O 1
ATOM 7114 N N . ASN B 1 443 ? 1.938 -41.688 -29.031 1 91.38 443 ASN B N 1
ATOM 7115 C CA . ASN B 1 443 ? 2.027 -41.5 -27.594 1 91.38 443 ASN B CA 1
ATOM 7116 C C . ASN B 1 443 ? 3.451 -41.188 -27.156 1 91.38 443 ASN B C 1
ATOM 7118 O O . ASN B 1 443 ? 3.656 -40.312 -26.297 1 91.38 443 ASN B O 1
ATOM 7122 N N . ALA B 1 444 ? 4.422 -41.906 -27.688 1 94 444 ALA B N 1
ATOM 7123 C CA . ALA B 1 444 ? 5.82 -41.656 -27.359 1 94 444 ALA B CA 1
ATOM 7124 C C . ALA B 1 444 ? 6.246 -40.25 -27.797 1 94 444 ALA B C 1
ATOM 7126 O O . ALA B 1 444 ? 6.98 -39.562 -27.078 1 94 444 ALA B O 1
ATOM 7127 N N . GLN B 1 445 ? 5.793 -39.875 -28.953 1 94.5 445 GLN B N 1
ATOM 7128 C CA . GLN B 1 445 ? 6.102 -38.562 -29.469 1 94.5 445 GLN B CA 1
ATOM 7129 C C . GLN B 1 445 ? 5.5 -37.469 -28.578 1 94.5 445 GLN B C 1
ATOM 7131 O O . GLN B 1 445 ? 6.148 -36.438 -28.297 1 94.5 445 GLN B O 1
ATOM 7136 N N . THR B 1 446 ? 4.266 -37.656 -28.188 1 93.81 446 THR B N 1
ATOM 7137 C CA . THR B 1 446 ? 3.582 -36.688 -27.328 1 93.81 446 THR B CA 1
ATOM 7138 C C . THR B 1 446 ? 4.309 -36.531 -25.984 1 93.81 446 THR B C 1
ATOM 7140 O O . THR B 1 446 ? 4.469 -35.438 -25.484 1 93.81 446 THR B O 1
ATOM 7143 N N . LEU B 1 447 ? 4.746 -37.625 -25.484 1 95.31 447 LEU B N 1
ATOM 7144 C CA . LEU B 1 447 ? 5.465 -37.594 -24.219 1 95.31 447 LEU B CA 1
ATOM 7145 C C . LEU B 1 447 ? 6.812 -36.906 -24.359 1 95.31 447 LEU B C 1
ATOM 7147 O O . LEU B 1 447 ? 7.215 -36.125 -23.5 1 95.31 447 LEU B O 1
ATOM 7151 N N . LEU B 1 448 ? 7.555 -37.219 -25.453 1 97 448 LEU B N 1
ATOM 7152 C CA . LEU B 1 448 ? 8.828 -36.562 -25.719 1 97 448 LEU B CA 1
ATOM 7153 C C . LEU B 1 448 ? 8.656 -35.062 -25.828 1 97 448 LEU B C 1
ATOM 7155 O O . LEU B 1 448 ? 9.414 -34.281 -25.219 1 97 448 LEU B O 1
ATOM 7159 N N . PHE B 1 449 ? 7.633 -34.625 -26.516 1 96.69 449 PHE B N 1
ATOM 7160 C CA . PHE B 1 449 ? 7.309 -33.219 -26.688 1 96.69 449 PHE B CA 1
ATOM 7161 C C . PHE B 1 449 ? 7.066 -32.531 -25.344 1 96.69 449 PHE B C 1
ATOM 7163 O O . PHE B 1 449 ? 7.633 -31.484 -25.062 1 96.69 449 PHE B O 1
ATOM 7170 N N . LYS B 1 450 ? 6.301 -33.156 -24.547 1 97.12 450 LYS B N 1
ATOM 7171 C CA . LYS B 1 450 ? 5.957 -32.625 -23.234 1 97.12 450 LYS B CA 1
ATOM 7172 C C . LYS B 1 450 ? 7.199 -32.469 -22.359 1 97.12 450 LYS B C 1
ATOM 7174 O O . LYS B 1 450 ? 7.387 -31.453 -21.703 1 97.12 450 LYS B O 1
ATOM 7179 N N . GLN B 1 451 ? 8.047 -33.5 -22.359 1 98.19 451 GLN B N 1
ATOM 7180 C CA . GLN B 1 451 ? 9.227 -33.5 -21.5 1 98.19 451 GLN B CA 1
ATOM 7181 C C . GLN B 1 451 ? 10.242 -32.469 -21.984 1 98.19 451 GLN B C 1
ATOM 7183 O O . GLN B 1 451 ? 10.93 -31.828 -21.172 1 98.19 451 GLN B O 1
ATOM 7188 N N . GLN B 1 452 ? 10.32 -32.281 -23.297 1 98.38 452 GLN B N 1
ATOM 7189 C CA . GLN B 1 452 ? 11.195 -31.234 -23.828 1 98.38 452 GLN B CA 1
ATOM 7190 C C . GLN B 1 452 ? 10.727 -29.844 -23.406 1 98.38 452 GLN B C 1
ATOM 7192 O O . GLN B 1 452 ? 11.539 -28.984 -23.047 1 98.38 452 GLN B O 1
ATOM 7197 N N . GLN B 1 453 ? 9.398 -29.609 -23.375 1 98.19 453 GLN B N 1
ATOM 7198 C CA . GLN B 1 453 ? 8.828 -28.344 -22.922 1 98.19 453 GLN B CA 1
ATOM 7199 C C . GLN B 1 453 ? 9.125 -28.109 -21.453 1 98.19 453 GLN B C 1
ATOM 7201 O O . GLN B 1 453 ? 9.484 -27 -21.047 1 98.19 453 GLN B O 1
ATOM 7206 N N . VAL B 1 454 ? 9 -29.109 -20.656 1 98.38 454 VAL B N 1
ATOM 7207 C CA . VAL B 1 454 ? 9.234 -29 -19.219 1 98.38 454 VAL B CA 1
ATOM 7208 C C . VAL B 1 454 ? 10.695 -28.656 -18.953 1 98.38 454 VAL B C 1
ATOM 7210 O O . VAL B 1 454 ? 10.992 -27.812 -18.109 1 98.38 454 VAL B O 1
ATOM 7213 N N . GLN B 1 455 ? 11.586 -29.312 -19.719 1 98.12 455 GLN B N 1
ATOM 7214 C CA . GLN B 1 455 ? 13.008 -29.047 -19.531 1 98.12 455 GLN B CA 1
ATOM 7215 C C . GLN B 1 455 ? 13.328 -27.562 -19.797 1 98.12 455 GLN B C 1
ATOM 7217 O O . GLN B 1 455 ? 14.07 -26.953 -19.031 1 98.12 455 GLN B O 1
ATOM 7222 N N . GLN B 1 456 ? 12.719 -27.016 -20.844 1 98.19 456 GLN B N 1
ATOM 7223 C CA . GLN B 1 456 ? 12.969 -25.609 -21.172 1 98.19 456 GLN B CA 1
ATOM 7224 C C . GLN B 1 456 ? 12.367 -24.688 -20.109 1 98.19 456 GLN B C 1
ATOM 7226 O O . GLN B 1 456 ? 12.945 -23.656 -19.766 1 98.19 456 GLN B O 1
ATOM 7231 N N . ARG B 1 457 ? 11.203 -25.031 -19.562 1 98.12 457 ARG B N 1
ATOM 7232 C CA . ARG B 1 457 ? 10.57 -24.219 -18.516 1 98.12 457 ARG B CA 1
ATOM 7233 C C . ARG B 1 457 ? 11.391 -24.234 -17.234 1 98.12 457 ARG B C 1
ATOM 7235 O O . ARG B 1 457 ? 11.5 -23.219 -16.547 1 98.12 457 ARG B O 1
ATOM 7242 N N . VAL B 1 458 ? 11.922 -25.391 -16.891 1 97.69 458 VAL B N 1
ATOM 7243 C CA . VAL B 1 458 ? 12.758 -25.516 -15.711 1 97.69 458 VAL B CA 1
ATOM 7244 C C . VAL B 1 458 ? 14.016 -24.672 -15.875 1 97.69 458 VAL B C 1
ATOM 7246 O O . VAL B 1 458 ? 14.445 -23.984 -14.945 1 97.69 458 VAL B O 1
ATOM 7249 N N . GLN B 1 459 ? 14.602 -24.719 -17.094 1 96.06 459 GLN B N 1
ATOM 7250 C CA . GLN B 1 459 ? 15.789 -23.922 -17.359 1 96.06 459 GLN B CA 1
ATOM 7251 C C . GLN B 1 459 ? 15.484 -22.422 -17.234 1 96.06 459 GLN B C 1
ATOM 7253 O O . GLN B 1 459 ? 16.266 -21.672 -16.641 1 96.06 459 GLN B O 1
ATOM 7258 N N . ALA B 1 460 ? 14.359 -21.969 -17.734 1 97.44 460 ALA B N 1
ATOM 7259 C CA . ALA B 1 460 ? 13.953 -20.562 -17.609 1 97.44 460 ALA B CA 1
ATOM 7260 C C . ALA B 1 460 ? 13.719 -20.188 -16.156 1 97.44 460 ALA B C 1
ATOM 7262 O O . ALA B 1 460 ? 14.094 -19.109 -15.719 1 97.44 460 ALA B O 1
ATOM 7263 N N . ALA B 1 461 ? 13.109 -21.109 -15.414 1 97.25 461 ALA B N 1
ATOM 7264 C CA . ALA B 1 461 ? 12.844 -20.875 -13.992 1 97.25 461 ALA B CA 1
ATOM 7265 C C . ALA B 1 461 ? 14.148 -20.75 -13.211 1 97.25 461 ALA B C 1
ATOM 7267 O O . ALA B 1 461 ? 14.242 -19.969 -12.266 1 97.25 461 ALA B O 1
ATOM 7268 N N . ARG B 1 462 ? 15.094 -21.547 -13.57 1 95.38 462 ARG B N 1
ATOM 7269 C CA . ARG B 1 462 ? 16.406 -21.484 -12.938 1 95.38 462 ARG B CA 1
ATOM 7270 C C . ARG B 1 462 ? 17.047 -20.109 -13.172 1 95.38 462 ARG B C 1
ATOM 7272 O O . ARG B 1 462 ? 17.562 -19.5 -12.234 1 95.38 462 ARG B O 1
ATOM 7279 N N . LEU B 1 463 ? 17 -19.656 -14.398 1 96.38 463 LEU B N 1
ATOM 7280 C CA . LEU B 1 463 ? 17.547 -18.344 -14.734 1 96.38 463 LEU B CA 1
ATOM 7281 C C . LEU B 1 463 ? 16.812 -17.234 -13.977 1 96.38 463 LEU B C 1
ATOM 7283 O O . LEU B 1 463 ? 17.438 -16.312 -13.445 1 96.38 463 LEU B O 1
ATOM 7287 N N . SER B 1 464 ? 15.523 -17.359 -13.859 1 97.19 464 SER B N 1
ATOM 7288 C CA . SER B 1 464 ? 14.703 -16.359 -13.172 1 97.19 464 SER B CA 1
ATOM 7289 C C . SER B 1 464 ? 14.977 -16.359 -11.672 1 97.19 464 SER B C 1
ATOM 7291 O O . SER B 1 464 ? 14.992 -15.297 -11.047 1 97.19 464 SER B O 1
ATOM 7293 N N . ALA B 1 465 ? 15.172 -17.547 -11.078 1 95.38 465 ALA B N 1
ATOM 7294 C CA . ALA B 1 465 ? 15.461 -17.656 -9.656 1 95.38 465 ALA B CA 1
ATOM 7295 C C . ALA B 1 465 ? 16.75 -16.922 -9.297 1 95.38 465 ALA B C 1
ATOM 7297 O O . ALA B 1 465 ? 16.859 -16.312 -8.234 1 95.38 465 ALA B O 1
ATOM 7298 N N . HIS B 1 466 ? 17.688 -17 -10.195 1 94.19 466 HIS B N 1
ATOM 7299 C CA . HIS B 1 466 ? 18.938 -16.281 -9.984 1 94.19 466 HIS B CA 1
ATOM 7300 C C . HIS B 1 466 ? 18.703 -14.773 -9.945 1 94.19 466 HIS B C 1
ATOM 7302 O O . HIS B 1 466 ? 19.172 -14.086 -9.031 1 94.19 466 HIS B O 1
ATOM 7308 N N . ALA B 1 467 ? 17.953 -14.273 -10.914 1 96 467 ALA B N 1
ATOM 7309 C CA . ALA B 1 467 ? 17.656 -12.852 -10.977 1 96 467 ALA B CA 1
ATOM 7310 C C . ALA B 1 467 ? 16.891 -12.398 -9.742 1 96 467 ALA B C 1
ATOM 7312 O O . ALA B 1 467 ? 17.188 -11.352 -9.164 1 96 467 ALA B O 1
ATOM 7313 N N . GLU B 1 468 ? 15.922 -13.203 -9.32 1 96.81 468 GLU B N 1
ATOM 7314 C CA . GLU B 1 468 ? 15.102 -12.867 -8.164 1 96.81 468 GLU B CA 1
ATOM 7315 C C . GLU B 1 468 ? 15.93 -12.852 -6.887 1 96.81 468 GLU B C 1
ATOM 7317 O O . GLU B 1 468 ? 15.711 -12.016 -6.004 1 96.81 468 GLU B O 1
ATOM 7322 N N . LEU B 1 469 ? 16.859 -13.812 -6.773 1 94.69 469 LEU B N 1
ATOM 7323 C CA . LEU B 1 469 ? 17.719 -13.859 -5.594 1 94.69 469 LEU B CA 1
ATOM 7324 C C . LEU B 1 469 ? 18.641 -12.641 -5.539 1 94.69 469 LEU B C 1
ATOM 7326 O O . LEU B 1 469 ? 18.797 -12.031 -4.48 1 94.69 469 LEU B O 1
ATOM 7330 N N . VAL B 1 470 ? 19.219 -12.25 -6.664 1 94 470 VAL B N 1
ATOM 7331 C CA . VAL B 1 470 ? 20.094 -11.086 -6.727 1 94 470 VAL B CA 1
ATOM 7332 C C . VAL B 1 470 ? 19.328 -9.836 -6.309 1 94 470 VAL B C 1
ATOM 7334 O O . VAL B 1 470 ? 19.828 -9.016 -5.535 1 94 470 VAL B O 1
ATOM 7337 N N . THR B 1 471 ? 18.109 -9.719 -6.805 1 95.06 471 THR B N 1
ATOM 7338 C CA . THR B 1 471 ? 17.266 -8.57 -6.484 1 95.06 471 THR B CA 1
ATOM 7339 C C . THR B 1 471 ? 16.875 -8.586 -5.012 1 95.06 471 THR B C 1
ATOM 7341 O O . THR B 1 471 ? 16.812 -7.539 -4.363 1 95.06 471 THR B O 1
ATOM 7344 N N . ALA B 1 472 ? 16.609 -9.773 -4.492 1 94.88 472 ALA B N 1
ATOM 7345 C CA . ALA B 1 472 ? 16.25 -9.922 -3.084 1 94.88 472 ALA B CA 1
ATOM 7346 C C . ALA B 1 472 ? 17.406 -9.508 -2.178 1 94.88 472 ALA B C 1
ATOM 7348 O O . ALA B 1 472 ? 17.188 -9.078 -1.04 1 94.88 472 ALA B O 1
ATOM 7349 N N . LEU B 1 473 ? 18.625 -9.539 -2.699 1 93.31 473 LEU B N 1
ATOM 7350 C CA . LEU B 1 473 ? 19.812 -9.195 -1.929 1 93.31 473 LEU B CA 1
ATOM 7351 C C . LEU B 1 473 ? 20.203 -7.73 -2.137 1 93.31 473 LEU B C 1
ATOM 7353 O O . LEU B 1 473 ? 21.219 -7.27 -1.617 1 93.31 473 LEU B O 1
ATOM 7357 N N . GLY B 1 474 ? 19.438 -7.008 -2.949 1 93.38 474 GLY B N 1
ATOM 7358 C CA . GLY B 1 474 ? 19.625 -5.57 -3.066 1 93.38 474 GLY B CA 1
ATOM 7359 C C . GLY B 1 474 ? 20.297 -5.16 -4.359 1 93.38 474 GLY B C 1
ATOM 7360 O O . GLY B 1 474 ? 20.453 -3.971 -4.629 1 93.38 474 GLY B O 1
ATOM 7361 N N . GLY B 1 475 ? 20.797 -6.121 -5.199 1 91.75 475 GLY B N 1
ATOM 7362 C CA . GLY B 1 475 ? 21.266 -5.887 -6.555 1 91.75 475 GLY B CA 1
ATOM 7363 C C . GLY B 1 475 ? 22.578 -5.125 -6.613 1 91.75 475 GLY B C 1
ATOM 7364 O O . GLY B 1 475 ? 22.938 -4.578 -7.66 1 91.75 475 GLY B O 1
ATOM 7365 N N . GLY B 1 476 ? 23.25 -4.863 -5.504 1 88.44 476 GLY B N 1
ATOM 7366 C CA . GLY B 1 476 ? 24.562 -4.227 -5.484 1 88.44 476 GLY B CA 1
ATOM 7367 C C . GLY B 1 476 ? 24.516 -2.732 -5.723 1 88.44 476 GLY B C 1
ATOM 7368 O O . GLY B 1 476 ? 25.469 -2.139 -6.215 1 88.44 476 GLY B O 1
ATOM 7369 N N . LEU B 1 477 ? 23.453 -2.059 -5.434 1 85.88 477 LEU B N 1
ATOM 7370 C CA . LEU B 1 477 ? 23.281 -0.645 -5.746 1 85.88 477 LEU B CA 1
ATOM 7371 C C . LEU B 1 477 ? 23.766 0.231 -4.59 1 85.88 477 LEU B C 1
ATOM 7373 O O . LEU B 1 477 ? 23.531 1.444 -4.594 1 85.88 477 LEU B O 1
ATOM 7377 N N . GLY B 1 478 ? 24.375 -0.368 -3.645 1 82.88 478 GLY B N 1
ATOM 7378 C CA . GLY B 1 478 ? 25.016 0.363 -2.562 1 82.88 478 GLY B CA 1
ATOM 7379 C C . GLY B 1 478 ? 24.031 1.086 -1.667 1 82.88 478 GLY B C 1
ATOM 7380 O O . GLY B 1 478 ? 24.328 2.162 -1.145 1 82.88 478 GLY B O 1
ATOM 7381 N N . ALA B 1 479 ? 22.859 0.591 -1.556 1 81.25 479 ALA B N 1
ATOM 7382 C CA . ALA B 1 479 ? 21.844 1.235 -0.723 1 81.25 479 ALA B CA 1
ATOM 7383 C C . ALA B 1 479 ? 22.281 1.275 0.739 1 81.25 479 ALA B C 1
ATOM 7385 O O . ALA B 1 479 ? 21.953 2.215 1.467 1 81.25 479 ALA B O 1
ATOM 7386 N N . GLY B 1 480 ? 23.094 0.324 1.114 1 85.88 480 GLY B N 1
ATOM 7387 C CA . GLY B 1 480 ? 23.531 0.217 2.496 1 85.88 480 GLY B CA 1
ATOM 7388 C C . GLY B 1 480 ? 24.5 1.313 2.902 1 85.88 480 GLY B C 1
ATOM 7389 O O . GLY B 1 480 ? 24.766 1.497 4.09 1 85.88 480 GLY B O 1
ATOM 7390 N N . ASN B 1 481 ? 24.875 2.105 1.95 1 88 481 ASN B N 1
ATOM 7391 C CA . ASN B 1 481 ? 25.812 3.188 2.236 1 88 481 ASN B CA 1
ATOM 7392 C C . ASN B 1 481 ? 25.094 4.441 2.717 1 88 481 ASN B C 1
ATOM 7394 O O . ASN B 1 481 ? 25.719 5.367 3.234 1 88 481 ASN B O 1
ATOM 7398 N N . ASP B 1 482 ? 23.844 4.469 2.549 1 91.38 482 ASP B N 1
ATOM 7399 C CA . ASP B 1 482 ? 23.031 5.613 2.943 1 91.38 482 ASP B CA 1
ATOM 7400 C C . ASP B 1 482 ? 21.906 5.188 3.887 1 91.38 482 ASP B C 1
ATOM 7402 O O . ASP B 1 482 ? 20.734 5.203 3.508 1 91.38 482 ASP B O 1
ATOM 7406 N N . VAL B 1 483 ? 22.281 4.777 5.062 1 94.06 483 VAL B N 1
ATOM 7407 C CA . VAL B 1 483 ? 21.328 4.328 6.066 1 94.06 483 VAL B CA 1
ATOM 7408 C C . VAL B 1 483 ? 21.359 5.262 7.277 1 94.06 483 VAL B C 1
ATOM 7410 O O . VAL B 1 483 ? 22.438 5.75 7.652 1 94.06 483 VAL B O 1
ATOM 7413 N N . PRO B 1 484 ? 20.188 5.531 7.758 1 95.88 484 PRO B N 1
ATOM 7414 C CA . PRO B 1 484 ? 20.219 6.336 8.984 1 95.88 484 PRO B CA 1
ATOM 7415 C C . PRO B 1 484 ? 20.859 5.602 10.156 1 95.88 484 PRO B C 1
ATOM 7417 O O . PRO B 1 484 ? 20.859 4.367 10.195 1 95.88 484 PRO B O 1
ATOM 7420 N N . THR B 1 485 ? 21.438 6.277 11.117 1 94.31 485 THR B N 1
ATOM 7421 C CA . THR B 1 485 ? 22.016 5.695 12.32 1 94.31 485 THR B CA 1
ATOM 7422 C C . THR B 1 485 ? 20.906 5.23 13.273 1 94.31 485 THR B C 1
ATOM 7424 O O . THR B 1 485 ? 19.75 5.594 13.109 1 94.31 485 THR B O 1
ATOM 7427 N N . THR B 1 486 ? 21.297 4.496 14.234 1 92.5 486 THR B N 1
ATOM 7428 C CA . THR B 1 486 ? 20.359 4.012 15.234 1 92.5 486 THR B CA 1
ATOM 7429 C C . THR B 1 486 ? 19.781 5.172 16.047 1 92.5 486 THR B C 1
ATOM 7431 O O . THR B 1 486 ? 18.609 5.148 16.422 1 92.5 486 THR B O 1
ATOM 7434 N N . GLU B 1 487 ? 20.578 6.133 16.234 1 94.19 487 GLU B N 1
ATOM 7435 C CA . GLU B 1 487 ? 20.141 7.305 16.984 1 94.19 487 GLU B CA 1
ATOM 7436 C C . GLU B 1 487 ? 19.062 8.078 16.219 1 94.19 487 GLU B C 1
ATOM 7438 O O . GLU B 1 487 ? 18.109 8.57 16.812 1 94.19 487 GLU B O 1
ATOM 7443 N N . GLN B 1 488 ? 19.234 8.125 14.914 1 95.12 488 GLN B N 1
ATOM 7444 C CA . GLN B 1 488 ? 18.297 8.875 14.078 1 95.12 488 GLN B CA 1
ATOM 7445 C C . GLN B 1 488 ? 16.922 8.195 14.031 1 95.12 488 GLN B C 1
ATOM 7447 O O . GLN B 1 488 ? 15.906 8.852 13.844 1 95.12 488 GLN B O 1
ATOM 7452 N N . THR B 1 489 ? 16.891 6.844 14.242 1 96 489 THR B N 1
ATOM 7453 C CA . THR B 1 489 ? 15.633 6.117 14.133 1 96 489 THR B CA 1
ATOM 7454 C C . THR B 1 489 ? 15.031 5.867 15.508 1 96 489 THR B C 1
ATOM 7456 O O . THR B 1 489 ? 13.891 5.406 15.617 1 96 489 THR B O 1
ATOM 7459 N N . ALA B 1 490 ? 15.758 6.16 16.562 1 95.12 490 ALA B N 1
ATOM 7460 C CA . ALA B 1 490 ? 15.273 5.926 17.922 1 95.12 490 ALA B CA 1
ATOM 7461 C C . ALA B 1 490 ? 14.141 6.887 18.281 1 95.12 490 ALA B C 1
ATOM 7463 O O . ALA B 1 490 ? 14.078 8 17.766 1 95.12 490 ALA B O 1
ATOM 7464 N N . VAL B 1 491 ? 13.234 6.434 19.109 1 94.5 491 VAL B N 1
ATOM 7465 C CA . VAL B 1 491 ? 12.188 7.309 19.625 1 94.5 491 VAL B CA 1
ATOM 7466 C C . VAL B 1 491 ? 12.812 8.469 20.406 1 94.5 491 VAL B C 1
ATOM 7468 O O . VAL B 1 491 ? 13.594 8.25 21.328 1 94.5 491 VAL B O 1
ATOM 7471 N N . PRO B 1 492 ? 12.469 9.625 19.953 1 93.69 492 PRO B N 1
ATOM 7472 C CA . PRO B 1 492 ? 12.992 10.734 20.75 1 93.69 492 PRO B CA 1
ATOM 7473 C C . PRO B 1 492 ? 12.492 10.711 22.203 1 93.69 492 PRO B C 1
ATOM 7475 O O . PRO B 1 492 ? 11.328 10.391 22.453 1 93.69 492 PRO B O 1
ATOM 7478 N N . LYS B 1 493 ? 13.383 11.07 23.141 1 92.25 493 LYS B N 1
ATOM 7479 C CA . LYS B 1 493 ? 13 11.148 24.547 1 92.25 493 LYS B CA 1
ATOM 7480 C C . LYS B 1 493 ? 12.148 12.383 24.828 1 92.25 493 LYS B C 1
ATOM 7482 O O . LYS B 1 493 ? 12.391 13.445 24.25 1 92.25 493 LYS B O 1
ATOM 7487 N N . THR B 1 494 ? 11.164 12.172 25.594 1 91.12 494 THR B N 1
ATOM 7488 C CA . THR B 1 494 ? 10.406 13.328 26.047 1 91.12 494 THR B CA 1
ATOM 7489 C C . THR B 1 494 ? 11.281 14.242 26.906 1 91.12 494 THR B C 1
ATOM 7491 O O . THR B 1 494 ? 11.867 13.805 27.891 1 91.12 494 THR B O 1
ATOM 7494 N N . PRO B 1 495 ? 11.406 15.391 26.578 1 88.62 495 PRO B N 1
ATOM 7495 C CA . PRO B 1 495 ? 12.195 16.297 27.406 1 88.62 495 PRO B CA 1
ATOM 7496 C C . PRO B 1 495 ? 11.727 16.344 28.859 1 88.62 495 PRO B C 1
ATOM 7498 O O . PRO B 1 495 ? 10.523 16.266 29.125 1 88.62 495 PRO B O 1
ATOM 7501 N N . ALA B 1 496 ? 12.648 16.484 29.797 1 85.25 496 ALA B N 1
ATOM 7502 C CA . ALA B 1 496 ? 12.398 16.391 31.234 1 85.25 496 ALA B CA 1
ATOM 7503 C C . ALA B 1 496 ? 11.375 17.422 31.688 1 85.25 496 ALA B C 1
ATOM 7505 O O . ALA B 1 496 ? 10.539 17.156 32.562 1 85.25 496 ALA B O 1
ATOM 7506 N N . LEU B 1 497 ? 11.336 18.578 31.031 1 81.44 497 LEU B N 1
ATOM 7507 C CA . LEU B 1 497 ? 10.461 19.688 31.422 1 81.44 497 LEU B CA 1
ATOM 7508 C C . LEU B 1 497 ? 9.016 19.406 31.016 1 81.44 497 LEU B C 1
ATOM 7510 O O . LEU B 1 497 ? 8.102 20.078 31.484 1 81.44 497 LEU B O 1
ATOM 7514 N N . LEU B 1 498 ? 8.805 18.453 30.125 1 85.88 498 LEU B N 1
ATOM 7515 C CA . LEU B 1 498 ? 7.473 18.219 29.594 1 85.88 498 LEU B CA 1
ATOM 7516 C C . LEU B 1 498 ? 6.863 16.953 30.203 1 85.88 498 LEU B C 1
ATOM 7518 O O . LEU B 1 498 ? 5.754 16.562 29.844 1 85.88 498 LEU B O 1
ATOM 7522 N N . ARG B 1 499 ? 7.574 16.375 31.219 1 78 499 ARG B N 1
ATOM 7523 C CA . ARG B 1 499 ? 7.078 15.125 31.812 1 78 499 ARG B CA 1
ATOM 7524 C C . ARG B 1 499 ? 5.969 15.398 32.812 1 78 499 ARG B C 1
ATOM 7526 O O . ARG B 1 499 ? 5.988 16.422 33.5 1 78 499 ARG B O 1
#